Protein AF-A0A522ESS4-F1 (afdb_monomer_lite)

Secondary structure (DSSP, 8-state):
----------------------SS-TTSGGGSHHHHHHHHHHHHHHHHHHHHHHHHHHHHHHHHHHHHHHHHHHHHHHHHHHHHHHHHHHHHHHHHHHHHHHHHHHHHHHHHHHHHHHHHHHHHHHHHHHHHHHHHHHHHHHHHHHHHHHHHHHHHHHHHHHHHHHHHHHHHHHHHHHHHHHHHHHHHHHHHHHHHHHHHHHHHHHHHHHHHHHHHHHHHHHHHHHHHHHHHHHHHHHHHHHHHHHHHHHHHHHHHHHHHHHHHHHHHHHHHHHHHHHHHHHHHHHHHHHHHHHHHHHHHHHHHHHHHHHHHHHHHHHHHHHHHHHHHHHHHHHHHHHHHHHHHHHHHHHTTSGGG-S---------S---------S-----------------------------STTHHHHHHHHHHHHHHHHHHHHHHHHHHHHHHHHHHHHHHHHHHHHHHHHHHHHHHHHHHHHHHHHHHHHHHHHHHHHHHHHHHHHHHHHHHHHHHHHHHHHHHHHHHHHHHHHHHHHHHHHHHHHHHHHHHHHHHHHHHHHHHHHHHHHHHHHHHHHHHHHHHHHHHHHHHHHHHHHHHHHHHHHHHHHHHHHHHHHHHHHHT----HHHHHHHHHHHHHHHHHHHHHHHHHHHHHHHHHHHHHHHHHHHHHHHHHHHHHHHHHHHHHHHHHHHHHHHHHHHHHHHHHHHHHHHHHHHHHHHHHHHHHHHHHHHHHHHHHHHHTTT---TTTHHHHHHHHHHHHHHHHHHHHHHHHHHHHHHHHHHHHHHHHHHHHHHHHHHHHHHHHHHHHHHHHHHHHTTT-HHHHHHHHHHHHHHGGGS-HHHHHHHHHHHHHHHHHHHHT--

Sequence (855 aa):
MPFKIVVKKSNAGHVTPAEQPHEVHRRLIEKNLALTELNKKNDVLSAAFGALEQELRQKQRLLEEKNKLIKQLQAELDGKEAEVESRRLYLEDQEASSKKKKQEVETLLQELEAHEKKIKSRAENLRRAEALVDQKAGSIKHKENELKNLESLGLRTGTLLKAAEKKLAAINTEIKNKETLISEHNNSLDTIEKNLALKRKALSGVKNKLHEEEKMLHAKIHKEKAYLKEMENSIELISTRRQKAESELHRVAREKEHYLQHEGNLKKLEQGLKEKARDTEQLETKLLLEKQHVERLKESIKISEADLKEKHISLAKRESQLISQEHDYQLKATKIAEHEKKLKDHLINAESRVKRIENYEKGLKETTAHLENRKNLLEKHVLHTQKKLAEQENKLKENERMTVLRDRSLLELKERVQSREKELDKRESVIDGRRNDLLVEHKKLESAIALTKAELSAIEKKKDEHIKISRQWEKEVATIKSALDKTREEYQRRSISIEASQGIVKAIEKDIAARKKELSVIEGQVKEKNADFLTVLKRLNETKEQLREYEDSLRKEKSEVITQKAAVGSAASTLGRTLKEHLHDTAEIKRRLEEREAAVRAEEKRIEALKTGKGDNSKLESYLKEKQRQLDDAEEKIKVIRETYHKQLALLEKRDREIELKDRHLEEKLKDMRDYAKRIKSLEQDQTKELGGLSNQVNTLREEEERLRVKVSERNHEIERLEGLVKSHEEGLKQENSTAVTADANAEITQLRRELAKRSDELKEKEDALQELRKHLEQTSRQEAHRKQESKSSSISIFKKIREIEELIDKKDYKEIQKTYEHIRKLYSELPQGDKEKVYQKVMDLKEIIEKTSD

Structure (mmCIF, N/CA/C/O backbone):
data_AF-A0A522ESS4-F1
#
_entry.id   AF-A0A522ESS4-F1
#
loop_
_atom_site.group_PDB
_atom_site.id
_atom_site.type_symbol
_atom_site.label_atom_id
_atom_site.label_alt_id
_atom_site.label_comp_id
_atom_site.label_asym_id
_atom_site.label_entity_id
_atom_site.label_seq_id
_atom_site.pdbx_PDB_ins_code
_atom_site.Cartn_x
_atom_site.Cartn_y
_atom_site.Cartn_z
_atom_site.occupancy
_atom_site.B_iso_or_equiv
_atom_site.auth_seq_id
_atom_site.auth_comp_id
_atom_site.auth_asym_id
_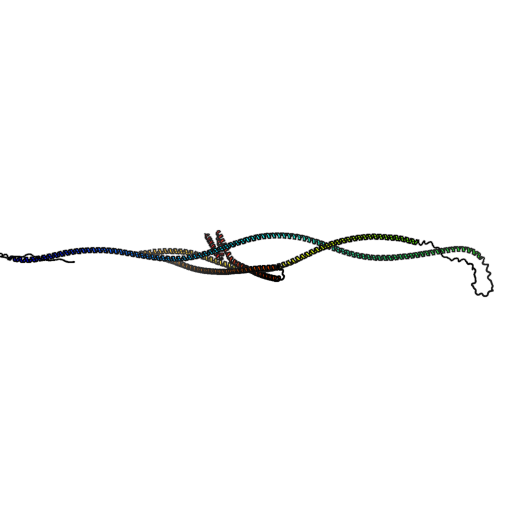atom_site.auth_atom_id
_atom_site.pdbx_PDB_model_num
ATOM 1 N N . MET A 1 1 ? -65.542 -65.350 152.332 1.00 31.36 1 MET A N 1
ATOM 2 C CA . MET A 1 1 ? -64.771 -66.481 152.906 1.00 31.36 1 MET A CA 1
ATOM 3 C C . MET A 1 1 ? -65.111 -66.617 154.396 1.00 31.36 1 MET A C 1
ATOM 5 O O . MET A 1 1 ? -65.648 -65.651 154.927 1.00 31.36 1 MET A O 1
ATOM 9 N N . PRO A 1 2 ? -64.987 -67.811 155.013 1.00 49.00 2 PRO A N 1
ATOM 10 C CA . PRO A 1 2 ? -66.041 -68.312 155.917 1.00 49.00 2 PRO A CA 1
ATOM 11 C C . PRO A 1 2 ? -65.697 -68.378 157.424 1.00 49.00 2 PRO A C 1
ATOM 13 O O . PRO A 1 2 ? -64.536 -68.256 157.779 1.00 49.00 2 PRO A O 1
ATOM 16 N N . PHE A 1 3 ? -66.740 -68.635 158.245 1.00 31.16 3 PHE A N 1
ATOM 17 C CA . PHE A 1 3 ? -66.838 -69.380 159.535 1.00 31.16 3 PHE A CA 1
ATOM 18 C C . PHE A 1 3 ? -65.586 -69.506 160.463 1.00 31.16 3 PHE A C 1
ATOM 20 O O . PHE A 1 3 ? -64.500 -69.821 160.003 1.00 31.16 3 PHE A O 1
ATOM 27 N N . LYS A 1 4 ? -65.676 -69.495 161.812 1.00 34.66 4 LYS A N 1
ATOM 28 C CA . LYS A 1 4 ? -66.568 -70.325 162.668 1.00 34.66 4 LYS A CA 1
ATOM 29 C C . LYS A 1 4 ? -66.381 -70.036 164.196 1.00 34.66 4 LYS A C 1
ATOM 31 O O . LYS A 1 4 ? -65.320 -69.565 164.576 1.00 34.66 4 LYS A O 1
ATOM 36 N N . ILE A 1 5 ? -67.341 -70.514 165.020 1.00 35.66 5 ILE A N 1
ATOM 37 C CA . ILE A 1 5 ? -67.326 -70.896 166.479 1.00 35.66 5 ILE A CA 1
ATOM 38 C C . ILE A 1 5 ? -67.876 -69.838 167.489 1.00 35.66 5 ILE A C 1
ATOM 40 O O . ILE A 1 5 ? -67.436 -68.704 167.415 1.00 35.66 5 ILE A O 1
ATOM 44 N N . VAL A 1 6 ? -68.844 -70.013 168.433 1.00 36.56 6 VAL A N 1
ATOM 45 C CA . VAL A 1 6 ? -69.572 -71.113 169.173 1.00 36.56 6 VAL A CA 1
ATOM 46 C C . VAL A 1 6 ? -69.193 -71.177 170.685 1.00 36.56 6 VAL A C 1
ATOM 48 O O . VAL A 1 6 ? -68.015 -71.324 170.965 1.00 36.56 6 VAL A O 1
ATOM 51 N N . VAL A 1 7 ? -70.086 -71.158 171.711 1.00 32.41 7 VAL A N 1
ATOM 52 C CA . VAL A 1 7 ? -71.556 -70.882 171.809 1.00 32.41 7 VAL A CA 1
ATOM 53 C C . VAL A 1 7 ? -72.075 -70.795 173.297 1.00 32.41 7 VAL A C 1
ATOM 55 O O . VAL A 1 7 ? -71.560 -71.542 174.119 1.00 32.41 7 VAL A O 1
ATOM 58 N N . LYS A 1 8 ? -73.176 -70.047 173.607 1.00 32.84 8 LYS A N 1
ATOM 59 C CA . LYS A 1 8 ? -74.105 -70.153 174.812 1.00 32.84 8 LYS A CA 1
ATOM 60 C C . LYS A 1 8 ? -73.563 -69.746 176.234 1.00 32.84 8 LYS A C 1
ATOM 62 O O . LYS A 1 8 ? -72.358 -69.722 176.401 1.00 32.84 8 LYS A O 1
ATOM 67 N N . LYS A 1 9 ? -74.335 -69.442 177.320 1.00 29.92 9 LYS A N 1
ATOM 68 C CA . LYS A 1 9 ? -75.789 -69.173 177.615 1.00 29.92 9 LYS A CA 1
ATOM 69 C C . LYS A 1 9 ? -76.031 -68.558 179.045 1.00 29.92 9 LYS A C 1
ATOM 71 O O . LYS A 1 9 ? -75.295 -68.880 179.962 1.00 29.92 9 LYS A O 1
ATOM 76 N N . SER A 1 10 ? -77.152 -67.824 179.211 1.00 29.05 10 SER A N 1
ATOM 77 C CA . SER A 1 10 ? -78.129 -67.745 180.354 1.00 29.05 10 SER A CA 1
ATOM 78 C C . SER A 1 10 ? -77.796 -67.365 181.832 1.00 29.05 10 SER A C 1
ATOM 80 O O . SER A 1 10 ? -77.308 -68.193 182.588 1.00 29.05 10 SER A O 1
ATOM 82 N N . ASN A 1 11 ? -78.340 -66.202 182.249 1.00 29.58 11 ASN A N 1
ATOM 83 C CA . ASN A 1 11 ? -79.321 -65.909 183.338 1.00 29.58 11 ASN A CA 1
ATOM 84 C C . ASN A 1 11 ? -79.155 -66.230 184.860 1.00 29.58 11 ASN A C 1
ATOM 86 O O . ASN A 1 11 ? -79.177 -67.384 185.267 1.00 29.58 11 ASN A O 1
ATOM 90 N N . ALA A 1 12 ? -79.368 -65.148 185.645 1.00 30.31 12 ALA A N 1
ATOM 91 C CA . ALA A 1 12 ? -80.347 -64.947 186.752 1.00 30.31 12 ALA A CA 1
ATOM 92 C C . ALA A 1 12 ? -80.041 -65.259 188.245 1.00 30.31 12 ALA A C 1
ATOM 94 O O . ALA A 1 12 ? -79.841 -66.403 188.629 1.00 30.31 12 ALA A O 1
ATOM 95 N N . GLY A 1 13 ? -80.296 -64.246 189.102 1.00 32.03 13 GLY A N 1
ATOM 96 C CA . GLY A 1 13 ? -81.363 -64.338 190.129 1.00 32.03 13 GLY A CA 1
ATOM 97 C C . GLY A 1 13 ? -80.992 -64.191 191.623 1.00 32.03 13 GLY A C 1
ATOM 98 O O . GLY A 1 13 ? -80.156 -64.926 192.129 1.00 32.03 13 GLY A O 1
ATOM 99 N N . HIS A 1 14 ? -81.692 -63.307 192.354 1.00 44.78 14 HIS A N 1
ATOM 100 C CA . HIS A 1 14 ? -81.650 -63.151 193.828 1.00 44.78 14 HIS A CA 1
ATOM 101 C C . HIS A 1 14 ? -82.912 -63.741 194.524 1.00 44.78 14 HIS A C 1
ATOM 103 O O . HIS A 1 14 ? -84.005 -63.575 193.999 1.00 44.78 14 HIS A O 1
ATOM 109 N N . VAL A 1 15 ? -82.725 -64.312 195.734 1.00 56.41 15 VAL A N 1
ATOM 110 C CA . VAL A 1 15 ? -83.513 -64.202 197.011 1.00 56.41 15 VAL A CA 1
ATOM 111 C C . VAL A 1 15 ? -85.047 -64.445 197.060 1.00 56.41 15 VAL A C 1
ATOM 113 O O . VAL A 1 15 ? -85.784 -63.881 196.263 1.00 56.41 15 VAL A O 1
ATOM 116 N N . THR A 1 16 ? -85.530 -65.180 198.097 1.00 34.16 16 THR A N 1
ATOM 117 C CA . THR A 1 16 ? -86.761 -64.988 198.959 1.00 34.16 16 THR A CA 1
ATOM 118 C C . THR A 1 16 ? -86.907 -66.180 199.999 1.00 34.16 16 THR A C 1
ATOM 120 O O . THR A 1 16 ? -85.880 -66.834 200.183 1.00 34.16 16 THR A O 1
ATOM 123 N N . PRO A 1 17 ? -87.993 -66.433 200.804 1.00 58.00 17 PRO A N 1
ATOM 124 C CA . PRO A 1 17 ? -88.125 -65.936 202.205 1.00 58.00 17 PRO A CA 1
ATOM 125 C C . PRO A 1 17 ? -88.787 -66.867 203.307 1.00 58.00 17 PRO A C 1
ATOM 127 O O . PRO A 1 17 ? -89.215 -67.975 203.021 1.00 58.00 17 PRO A O 1
ATOM 130 N N . ALA A 1 18 ? -88.868 -66.352 204.559 1.00 42.44 18 ALA A N 1
ATOM 131 C CA . ALA A 1 18 ? -89.827 -66.483 205.716 1.00 42.44 18 ALA A CA 1
ATOM 132 C C . ALA A 1 18 ? -90.795 -67.689 206.012 1.00 42.44 18 ALA A C 1
ATOM 134 O O . ALA A 1 18 ? -91.432 -68.189 205.096 1.00 42.44 18 ALA A O 1
ATOM 135 N N . GLU A 1 19 ? -91.047 -68.017 207.318 1.00 42.03 19 GLU A N 1
ATOM 136 C CA . GLU A 1 19 ? -92.324 -67.767 208.097 1.00 42.03 19 GLU A CA 1
ATOM 137 C C . GLU A 1 19 ? -92.585 -68.564 209.454 1.00 42.03 19 GLU A C 1
ATOM 139 O O . GLU A 1 19 ? -92.093 -69.673 209.630 1.00 42.03 19 GLU A O 1
ATOM 144 N N . GLN A 1 20 ? -93.460 -68.004 210.343 1.00 38.66 20 GLN A N 1
ATOM 145 C CA . GLN A 1 20 ? -94.316 -68.566 211.469 1.00 38.66 20 GLN A CA 1
ATOM 146 C C . GLN A 1 20 ? -93.752 -68.850 212.928 1.00 38.66 20 GLN A C 1
ATOM 148 O O . GLN A 1 20 ? -92.545 -68.737 213.120 1.00 38.66 20 GLN A O 1
ATOM 153 N N . PRO A 1 21 ? -94.574 -69.114 214.007 1.00 60.72 21 PRO A N 1
ATOM 154 C CA . PRO A 1 21 ? -95.334 -68.102 214.813 1.00 60.72 21 PRO A CA 1
ATOM 155 C C . PRO A 1 21 ? -95.471 -68.319 216.375 1.00 60.72 21 PRO A C 1
ATOM 157 O O . PRO A 1 21 ? -95.332 -69.443 216.846 1.00 60.72 21 PRO A O 1
ATOM 160 N N . HIS A 1 22 ? -95.870 -67.290 217.172 1.00 42.72 22 HIS A N 1
ATOM 161 C CA . HIS A 1 22 ? -96.994 -67.314 218.177 1.00 42.72 22 HIS A CA 1
ATOM 162 C C . HIS A 1 22 ? -97.196 -66.017 219.030 1.00 42.72 22 HIS A C 1
ATOM 164 O O . HIS A 1 22 ? -96.249 -65.289 219.299 1.00 42.72 22 HIS A O 1
ATOM 170 N N . GLU A 1 23 ? -98.459 -65.789 219.442 1.00 49.84 23 GLU A N 1
ATOM 171 C CA . GLU A 1 23 ? -99.088 -64.956 220.508 1.00 49.84 23 GLU A CA 1
ATOM 172 C C . GLU A 1 23 ? -98.562 -63.575 221.015 1.00 49.84 23 GLU A C 1
ATOM 174 O O . GLU A 1 23 ? -97.380 -63.292 221.142 1.00 49.84 23 GLU A O 1
ATOM 179 N N . VAL A 1 24 ? -99.530 -62.733 221.439 1.00 46.50 24 VAL A N 1
ATOM 180 C CA . VAL A 1 24 ? -99.456 -61.405 222.124 1.00 46.50 24 VAL A CA 1
ATOM 181 C C . VAL A 1 24 ? -99.416 -60.133 221.243 1.00 46.50 24 VAL A C 1
ATOM 183 O O . VAL A 1 24 ? -100.027 -59.129 221.612 1.00 46.50 24 VAL A O 1
ATOM 186 N N . HIS A 1 25 ? -98.822 -60.121 220.046 1.00 54.69 25 HIS A N 1
ATOM 187 C CA . HIS A 1 25 ? -98.507 -58.862 219.320 1.00 54.69 25 HIS A CA 1
ATOM 188 C C . HIS A 1 25 ? -99.646 -58.195 218.484 1.00 54.69 25 HIS A C 1
ATOM 190 O O . HIS A 1 25 ? -99.402 -57.534 217.473 1.00 54.69 25 HIS A O 1
ATOM 196 N N . ARG A 1 26 ? -100.924 -58.359 218.861 1.00 46.78 26 ARG A N 1
ATOM 197 C CA . ARG A 1 26 ? -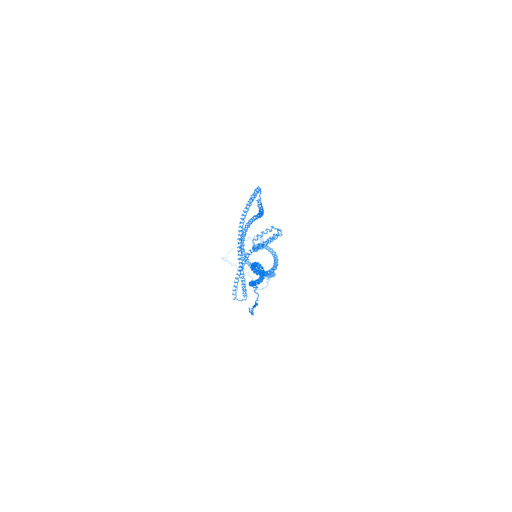102.081 -58.218 217.936 1.00 46.78 26 ARG A CA 1
ATOM 198 C C . ARG A 1 26 ? -102.684 -56.811 217.714 1.00 46.78 26 ARG A C 1
ATOM 200 O O . ARG A 1 26 ? -103.748 -56.725 217.112 1.00 46.78 26 ARG A O 1
ATOM 207 N N . ARG A 1 27 ? -102.059 -55.712 218.168 1.00 51.09 27 ARG A N 1
ATOM 208 C CA . ARG A 1 27 ? -102.602 -54.327 218.032 1.00 51.09 27 ARG A CA 1
ATOM 209 C C . ARG A 1 27 ? -101.848 -53.393 217.065 1.00 51.09 27 ARG A C 1
ATOM 211 O O . ARG A 1 27 ? -102.189 -52.220 216.984 1.00 51.09 27 ARG A O 1
ATOM 218 N N . LEU A 1 28 ? -100.858 -53.888 216.313 1.00 54.50 28 LEU A N 1
ATOM 219 C CA . LEU A 1 28 ? -100.059 -53.068 215.376 1.00 54.50 28 LEU A CA 1
ATOM 220 C C . LEU A 1 28 ? -100.440 -53.211 213.885 1.00 54.50 28 LEU A C 1
ATOM 222 O O . LEU A 1 28 ? -99.885 -52.510 213.042 1.00 54.50 28 LEU A O 1
ATOM 226 N N . ILE A 1 29 ? -101.349 -54.127 213.538 1.00 52.03 29 ILE A N 1
ATOM 227 C CA . ILE A 1 29 ? -101.461 -54.662 212.167 1.00 52.03 29 ILE A CA 1
ATOM 228 C C . ILE A 1 29 ? -102.252 -53.763 211.198 1.00 52.03 29 ILE A C 1
ATOM 230 O O . ILE A 1 29 ? -101.925 -53.725 210.012 1.00 52.03 29 ILE A O 1
ATOM 234 N N . GLU A 1 30 ? -103.216 -52.968 211.667 1.00 52.50 30 GLU A N 1
ATOM 235 C CA . GLU A 1 30 ? -104.077 -52.160 210.779 1.00 52.50 30 GLU A CA 1
ATOM 236 C C . GLU A 1 30 ? -103.347 -51.002 210.069 1.00 52.50 30 GLU A C 1
ATOM 238 O O . GLU A 1 30 ? -103.836 -50.497 209.062 1.00 52.50 30 GLU A O 1
ATOM 243 N N . LYS A 1 31 ? -102.135 -50.619 210.507 1.00 55.41 31 LYS A N 1
ATOM 244 C CA . LYS A 1 31 ? -101.307 -49.625 209.793 1.00 55.41 31 LYS A CA 1
ATOM 245 C C . LYS A 1 31 ? -100.514 -50.184 208.605 1.00 55.41 31 LYS A C 1
ATOM 247 O O . LYS A 1 31 ? -100.079 -49.395 207.769 1.00 55.41 31 LYS A O 1
ATOM 252 N N . ASN A 1 32 ? -100.321 -51.501 208.497 1.00 53.94 32 ASN A N 1
ATOM 253 C CA . ASN A 1 32 ? -99.398 -52.071 207.505 1.00 53.94 32 ASN A CA 1
ATOM 254 C C . ASN A 1 32 ? -100.024 -52.379 206.133 1.00 53.94 32 ASN A C 1
ATOM 256 O O . ASN A 1 32 ? -99.275 -52.528 205.171 1.00 53.94 32 ASN A O 1
ATOM 260 N N . LEU A 1 33 ? -101.358 -52.409 205.990 1.00 54.31 33 LEU A N 1
ATOM 261 C CA . LEU A 1 33 ? -101.989 -52.646 204.678 1.00 54.31 33 LEU A CA 1
ATOM 262 C C . LEU A 1 33 ? -101.759 -51.506 203.665 1.00 54.31 33 LEU A C 1
ATOM 264 O O . LEU A 1 33 ? -101.751 -51.758 202.464 1.00 54.31 33 LEU A O 1
ATOM 268 N N . ALA A 1 34 ? -101.535 -50.270 204.121 1.00 55.88 34 ALA A N 1
ATOM 269 C CA . ALA A 1 34 ? -101.339 -49.118 203.233 1.00 55.88 34 ALA A CA 1
ATOM 270 C C . ALA A 1 34 ? -99.952 -49.074 202.553 1.00 55.88 34 ALA A C 1
ATOM 272 O O . ALA A 1 34 ? -99.774 -48.379 201.555 1.00 55.88 34 ALA A O 1
ATOM 273 N N . LEU A 1 35 ? -98.958 -49.802 203.079 1.00 57.00 35 LEU A N 1
ATOM 274 C CA . LEU A 1 35 ? -97.574 -49.773 202.581 1.00 57.00 35 LEU A CA 1
ATOM 275 C C . LEU A 1 35 ? -97.311 -50.781 201.450 1.00 57.00 35 LEU A C 1
ATOM 277 O O . LEU A 1 35 ? -96.444 -50.550 200.606 1.00 57.00 35 LEU A O 1
ATOM 281 N N . THR A 1 36 ? -98.068 -51.877 201.382 1.00 57.50 36 THR A N 1
ATOM 282 C CA . THR A 1 36 ? -97.851 -52.953 200.400 1.00 57.50 36 THR A CA 1
ATOM 283 C C . THR A 1 36 ? -98.323 -52.605 198.986 1.00 57.50 36 THR A C 1
ATOM 285 O O . THR A 1 36 ? -97.750 -53.107 198.018 1.00 57.50 36 THR A O 1
ATOM 288 N N . GLU A 1 37 ? -99.318 -51.725 198.831 1.00 56.16 37 GLU A N 1
ATOM 289 C CA . GLU A 1 37 ? -99.756 -51.255 197.505 1.00 56.16 37 GLU A CA 1
ATOM 290 C C . GLU A 1 37 ? -98.806 -50.221 196.883 1.00 56.16 37 GLU A C 1
ATOM 292 O O . GLU A 1 37 ? -98.735 -50.114 195.655 1.00 56.16 37 GLU A O 1
ATOM 297 N N . LEU A 1 38 ? -98.040 -49.487 197.700 1.00 58.28 38 LEU A N 1
ATOM 298 C CA . LEU A 1 38 ? -97.097 -48.483 197.202 1.00 58.28 38 LEU A CA 1
ATOM 299 C C . LEU A 1 38 ? -95.894 -49.137 196.500 1.00 58.28 38 LEU A C 1
ATOM 301 O O . LEU A 1 38 ? -95.499 -48.702 195.418 1.00 58.28 38 LEU A O 1
ATOM 305 N N . ASN A 1 39 ? -95.358 -50.223 197.070 1.00 57.78 39 ASN A N 1
ATOM 306 C CA . ASN A 1 39 ? -94.169 -50.895 196.533 1.00 57.78 39 ASN A CA 1
ATOM 307 C C . ASN A 1 39 ? -94.396 -51.475 195.127 1.00 57.78 39 ASN A C 1
ATOM 309 O O . ASN A 1 39 ? -93.552 -51.283 194.255 1.00 57.78 39 ASN A O 1
ATOM 313 N N . LYS A 1 40 ? -95.568 -52.067 194.845 1.00 59.06 40 LYS A N 1
ATOM 314 C CA . LYS A 1 40 ? -95.882 -52.605 193.504 1.00 59.06 40 LYS A CA 1
ATOM 315 C C . LYS A 1 40 ? -95.911 -51.544 192.394 1.00 59.06 40 LYS A C 1
ATOM 317 O O . LYS A 1 40 ? -95.727 -51.889 191.230 1.00 59.06 40 LYS A O 1
ATOM 322 N N . LYS A 1 41 ? -96.140 -50.265 192.721 1.00 59.53 41 LYS A N 1
ATOM 323 C CA . LYS A 1 41 ? -96.084 -49.163 191.740 1.00 59.53 41 LYS A CA 1
ATOM 324 C C . LYS A 1 41 ? -94.654 -48.687 191.463 1.00 59.53 41 LYS A C 1
ATOM 326 O O . LYS A 1 41 ? -94.405 -48.139 190.392 1.00 59.53 41 LYS A O 1
ATOM 331 N N . ASN A 1 42 ? -93.722 -48.914 192.389 1.00 59.38 42 ASN A N 1
ATOM 332 C CA . ASN A 1 42 ? -92.338 -48.459 192.267 1.00 59.38 42 ASN A CA 1
ATOM 333 C C . ASN A 1 42 ? -91.538 -49.318 191.265 1.00 59.38 42 ASN A C 1
ATOM 335 O O . ASN A 1 42 ? -90.812 -48.787 190.424 1.00 59.38 42 ASN A O 1
ATOM 339 N N . ASP A 1 43 ? -91.751 -50.638 191.281 1.00 62.75 43 ASP A N 1
ATOM 340 C CA . ASP A 1 43 ? -91.053 -51.583 190.394 1.00 62.75 43 ASP A CA 1
ATOM 341 C C . ASP A 1 43 ? -91.362 -51.340 188.901 1.00 62.75 43 ASP A C 1
ATOM 343 O O . ASP A 1 43 ? -90.475 -51.427 188.048 1.00 62.75 43 ASP A O 1
ATOM 347 N N . VAL A 1 44 ? -92.607 -50.963 188.579 1.00 65.38 44 VAL A N 1
ATOM 348 C CA . VAL A 1 44 ? -93.048 -50.671 187.201 1.00 65.38 44 VAL A CA 1
ATOM 349 C C . VAL A 1 44 ? -92.378 -49.410 186.643 1.00 65.38 44 VAL A C 1
ATOM 351 O O . VAL A 1 44 ? -91.970 -49.391 185.481 1.00 65.38 44 VAL A O 1
ATOM 354 N N . LEU A 1 45 ? -92.219 -48.366 187.465 1.00 65.44 45 LEU A N 1
ATOM 355 C CA . LEU A 1 45 ? -91.530 -47.136 187.062 1.00 65.44 45 LEU A CA 1
ATOM 356 C C . LEU A 1 45 ? -90.040 -47.386 186.803 1.00 65.44 45 LEU A C 1
ATOM 358 O O . LEU A 1 45 ? -89.506 -46.904 185.805 1.00 65.44 45 LEU A O 1
ATOM 362 N N . SER A 1 46 ? -89.387 -48.186 187.649 1.00 66.88 46 SER A N 1
ATOM 363 C CA . SER A 1 46 ? -87.969 -48.532 187.492 1.00 66.88 46 SER A CA 1
ATOM 364 C C . SER A 1 46 ? -87.696 -49.261 186.164 1.00 66.88 46 SER A C 1
ATOM 366 O O . SER A 1 46 ? -86.763 -48.917 185.435 1.00 66.88 46 SER A O 1
ATOM 368 N N . ALA A 1 47 ? -88.575 -50.195 185.776 1.00 68.00 47 ALA A N 1
ATOM 369 C CA . ALA A 1 47 ? -88.499 -50.875 184.480 1.00 68.00 47 ALA A CA 1
ATOM 370 C C . ALA A 1 47 ? -88.699 -49.920 183.282 1.00 68.00 47 ALA A C 1
ATOM 372 O O . ALA A 1 47 ? -87.988 -50.030 182.280 1.00 68.00 47 ALA A O 1
ATOM 373 N N . ALA A 1 48 ? -89.626 -48.960 183.386 1.00 68.38 48 ALA A N 1
ATOM 374 C CA . ALA A 1 48 ? -89.878 -47.972 182.335 1.00 68.38 48 ALA A CA 1
ATOM 375 C C . ALA A 1 48 ? -88.695 -47.004 182.134 1.00 68.38 48 ALA A C 1
ATOM 377 O O . ALA A 1 48 ? -88.313 -46.728 180.994 1.00 68.38 48 ALA A O 1
ATOM 378 N N . PHE A 1 49 ? -88.068 -46.537 183.221 1.00 73.62 49 PHE A N 1
ATOM 379 C CA . PHE A 1 49 ? -86.855 -45.717 183.140 1.00 73.62 49 PHE A CA 1
ATOM 380 C C . PHE A 1 49 ? -85.678 -46.484 182.525 1.00 73.62 49 PHE A C 1
ATOM 382 O O . PHE A 1 49 ? -84.998 -45.943 181.654 1.00 73.62 49 PHE A O 1
ATOM 389 N N . GLY A 1 50 ? -85.483 -47.756 182.895 1.00 73.38 50 GLY A N 1
ATOM 390 C CA . GLY A 1 50 ? -84.440 -48.601 182.303 1.00 73.38 50 GLY A CA 1
ATOM 391 C C . GLY A 1 50 ? -84.585 -48.775 180.785 1.00 73.38 50 GLY A C 1
ATOM 392 O O . GLY A 1 50 ? -83.588 -48.719 180.064 1.00 73.38 50 GLY A O 1
ATOM 393 N N . ALA A 1 51 ? -85.817 -48.918 180.282 1.00 74.25 51 ALA A N 1
ATOM 394 C CA . ALA A 1 51 ? -86.090 -49.003 178.845 1.00 74.25 51 ALA A CA 1
ATOM 395 C C . ALA A 1 51 ? -85.789 -47.682 178.106 1.00 74.25 51 ALA A C 1
ATOM 397 O O . ALA A 1 51 ? -85.112 -47.694 177.075 1.00 74.25 51 ALA A O 1
ATOM 398 N N . LEU A 1 52 ? -86.223 -46.542 178.659 1.00 77.31 52 LEU A N 1
ATOM 399 C CA . LEU A 1 52 ? -85.944 -45.209 178.103 1.00 77.31 52 LEU A CA 1
ATOM 400 C C . LEU A 1 52 ? -84.444 -44.890 178.065 1.00 77.31 52 LEU A C 1
ATOM 402 O O . LEU A 1 52 ? -83.954 -44.333 177.082 1.00 77.31 52 LEU A O 1
ATOM 406 N N . GLU A 1 53 ? -83.693 -45.268 179.100 1.00 77.25 53 GLU A N 1
ATOM 407 C CA . GLU A 1 53 ? -82.242 -45.067 179.128 1.00 77.25 53 GLU A CA 1
ATOM 408 C C . GLU A 1 53 ? -81.528 -45.928 178.068 1.00 77.25 53 GLU A C 1
ATOM 410 O O . GLU A 1 53 ? -80.565 -45.488 177.432 1.00 77.25 53 GLU A O 1
ATOM 415 N N . GLN A 1 54 ? -82.032 -47.141 177.811 1.00 78.50 54 GLN A N 1
ATOM 416 C CA . GLN A 1 54 ? -81.541 -48.008 176.739 1.00 78.50 54 GLN A CA 1
ATOM 417 C C . GLN A 1 54 ? -81.803 -47.407 175.347 1.00 78.50 54 GLN A C 1
ATOM 419 O O . GLN A 1 54 ? -80.907 -47.408 174.496 1.00 78.50 54 GLN A O 1
ATOM 424 N N . GLU A 1 55 ? -82.995 -46.844 175.130 1.00 80.31 55 GLU A N 1
ATOM 425 C CA . GLU A 1 55 ? -83.374 -46.176 173.881 1.00 80.31 55 GLU A CA 1
ATOM 426 C C . GLU A 1 55 ? -82.547 -44.899 173.642 1.00 80.31 55 GLU A C 1
ATOM 428 O O . GLU A 1 55 ? -82.078 -44.652 172.526 1.00 80.31 55 GLU A O 1
ATOM 433 N N . LEU A 1 56 ? -82.284 -44.116 174.697 1.00 80.62 56 LEU A N 1
ATOM 434 C CA . LEU A 1 56 ? -81.418 -42.936 174.639 1.00 80.62 56 LEU A CA 1
ATOM 435 C C . LEU A 1 56 ? -79.989 -43.312 174.220 1.00 80.62 56 LEU A C 1
ATOM 437 O O . LEU A 1 56 ? -79.431 -42.696 173.310 1.00 80.62 56 LEU A O 1
ATOM 441 N N . ARG A 1 57 ? -79.418 -44.367 174.819 1.00 80.00 57 ARG A N 1
ATOM 442 C CA . ARG A 1 57 ? -78.082 -44.879 174.462 1.00 80.00 57 ARG A CA 1
ATOM 443 C C . ARG A 1 57 ? -78.032 -45.421 173.025 1.00 80.00 57 ARG A C 1
ATOM 445 O O . ARG A 1 57 ? -77.018 -45.241 172.351 1.00 80.00 57 ARG A O 1
ATOM 452 N N . GLN A 1 58 ? -79.104 -46.042 172.520 1.00 82.06 58 GLN A N 1
ATOM 453 C CA . GLN A 1 58 ? -79.201 -46.420 171.099 1.00 82.06 58 GLN A CA 1
ATOM 454 C C . GLN A 1 58 ? -79.221 -45.192 170.178 1.00 82.06 58 GLN A C 1
ATOM 456 O O . GLN A 1 58 ? -78.469 -45.150 169.203 1.00 82.06 58 GLN A O 1
ATOM 461 N N . LYS A 1 59 ? -80.028 -44.172 170.498 1.00 81.50 59 LYS A N 1
ATOM 462 C CA . LYS A 1 59 ? -80.107 -42.924 169.719 1.00 81.50 59 LYS A CA 1
ATOM 463 C C . LYS A 1 59 ? -78.783 -42.152 169.716 1.00 81.50 59 LYS A C 1
ATOM 465 O O . LYS A 1 59 ? -78.398 -41.641 168.668 1.00 81.50 59 LYS A O 1
ATOM 470 N N . GLN A 1 60 ? -78.055 -42.124 170.835 1.00 81.69 60 GLN A N 1
ATOM 471 C CA . GLN A 1 60 ? -76.713 -41.531 170.913 1.00 81.69 60 GLN A CA 1
ATOM 472 C C . GLN A 1 60 ? -75.701 -42.257 170.014 1.00 81.69 60 GLN A C 1
ATOM 474 O O . GLN A 1 60 ? -75.022 -41.599 169.230 1.00 81.69 60 GLN A O 1
ATOM 479 N N . ARG A 1 61 ? -75.652 -43.598 170.037 1.00 81.06 61 ARG A N 1
ATOM 480 C CA . ARG A 1 61 ? -74.778 -44.375 169.132 1.00 81.06 61 ARG A CA 1
ATOM 481 C C . ARG A 1 61 ? -75.098 -44.122 167.658 1.00 81.06 61 ARG A C 1
ATOM 483 O O . ARG A 1 61 ? -74.191 -43.853 166.880 1.00 81.06 61 ARG A O 1
ATOM 490 N N . LEU A 1 62 ? -76.382 -44.120 167.293 1.00 84.81 62 LEU A N 1
ATOM 491 C CA . LEU A 1 62 ? -76.829 -43.786 165.935 1.00 84.81 62 LEU A CA 1
ATOM 492 C C . LEU A 1 62 ? -76.439 -42.360 165.514 1.00 84.81 62 LEU A C 1
ATOM 494 O O . LEU A 1 62 ? -76.151 -42.127 164.341 1.00 84.81 62 LEU A O 1
ATOM 498 N N . LEU A 1 63 ? -76.426 -41.403 166.446 1.00 84.31 63 LEU A N 1
ATOM 499 C CA . LEU A 1 63 ? -75.978 -40.036 166.181 1.00 84.31 63 LEU A CA 1
ATOM 500 C C . LEU A 1 63 ? -74.458 -39.976 165.959 1.00 84.31 63 LEU A C 1
ATOM 502 O O . LEU A 1 63 ? -74.006 -39.319 165.025 1.00 84.31 63 LEU A O 1
ATOM 506 N N . GLU A 1 64 ? -73.667 -40.690 166.763 1.00 82.75 64 GLU A N 1
ATOM 507 C CA . GLU A 1 64 ? -72.213 -40.803 166.582 1.00 82.75 64 GLU A CA 1
ATOM 508 C C . GLU A 1 64 ? -71.838 -41.497 165.265 1.00 82.75 64 GLU A C 1
ATOM 510 O O . GLU A 1 64 ? -70.940 -41.034 164.561 1.00 82.75 64 GLU A O 1
ATOM 515 N N . GLU A 1 65 ? -72.540 -42.573 164.898 1.00 85.25 65 GLU A N 1
ATOM 516 C CA . GLU A 1 65 ? -72.367 -43.272 163.620 1.00 85.25 65 GLU A CA 1
ATOM 517 C C . GLU A 1 65 ? -72.722 -42.370 162.433 1.00 85.25 65 GLU A C 1
ATOM 519 O O . GLU A 1 65 ? -71.925 -42.245 161.502 1.00 85.25 65 GLU A O 1
ATOM 524 N N . LYS A 1 66 ? -73.856 -41.655 162.491 1.00 85.06 66 LYS A N 1
ATOM 525 C CA . LYS A 1 66 ? -74.222 -40.659 161.469 1.00 85.06 66 LYS A CA 1
ATOM 526 C C . LYS A 1 66 ? -73.197 -39.531 161.369 1.00 85.06 66 LYS A C 1
ATOM 528 O O . LYS A 1 66 ? -72.818 -39.167 160.262 1.00 85.06 66 LYS A O 1
ATOM 533 N N . ASN A 1 67 ? -72.697 -39.015 162.490 1.00 84.81 67 ASN A N 1
ATOM 534 C CA . ASN A 1 67 ? -71.679 -37.961 162.495 1.00 84.81 67 ASN A CA 1
ATOM 535 C C . ASN A 1 67 ? -70.328 -38.442 161.935 1.00 84.81 67 ASN A C 1
ATOM 537 O O . ASN A 1 67 ? -69.633 -37.666 161.279 1.00 84.81 67 ASN A O 1
ATOM 541 N N . LYS A 1 68 ? -69.954 -39.712 162.149 1.00 86.81 68 LYS A N 1
ATOM 542 C CA . LYS A 1 68 ? -68.791 -40.327 161.486 1.00 86.81 68 LYS A CA 1
ATOM 543 C C . LYS A 1 68 ? -69.008 -40.447 159.978 1.00 86.81 68 LYS A C 1
ATOM 545 O O . LYS A 1 68 ? -68.127 -40.043 159.225 1.00 86.81 68 LYS A O 1
ATOM 550 N N . LEU A 1 69 ? -70.177 -40.925 159.548 1.00 89.50 69 LEU A N 1
ATOM 551 C CA . LEU A 1 69 ? -70.511 -41.076 158.131 1.00 89.50 69 LEU A CA 1
ATOM 552 C C . LEU A 1 69 ? -70.549 -39.724 157.401 1.00 89.50 69 LEU A C 1
ATOM 554 O O . LEU A 1 69 ? -69.981 -39.605 156.323 1.00 89.50 69 LEU A O 1
ATOM 558 N N . ILE A 1 70 ? -71.139 -38.688 158.009 1.00 86.31 70 ILE A N 1
ATOM 559 C CA . ILE A 1 70 ? -71.145 -37.320 157.464 1.00 86.31 70 ILE A CA 1
ATOM 560 C C . ILE A 1 70 ? -69.711 -36.820 157.263 1.00 86.31 70 ILE A C 1
ATOM 562 O O . ILE A 1 70 ? -69.391 -36.332 156.187 1.00 86.31 70 ILE A O 1
ATOM 566 N N . LYS A 1 71 ? -68.815 -36.998 158.246 1.00 87.00 71 LYS A N 1
ATOM 567 C CA . LYS A 1 71 ? -67.401 -36.603 158.103 1.00 87.00 71 LYS A CA 1
ATOM 568 C C . LYS A 1 71 ? -66.661 -37.381 157.010 1.00 87.00 71 LYS A C 1
ATOM 570 O O . LYS A 1 71 ? -65.811 -36.801 156.345 1.00 87.00 71 LYS A O 1
ATOM 575 N N . GLN A 1 72 ? -66.970 -38.665 156.825 1.00 86.62 72 GLN A N 1
ATOM 576 C CA . GLN A 1 72 ? -66.396 -39.474 155.744 1.00 86.62 72 GLN A CA 1
ATOM 577 C C . GLN A 1 72 ? -66.878 -38.997 154.370 1.00 86.62 72 GLN A C 1
ATOM 579 O O . GLN A 1 72 ? -66.050 -38.768 153.494 1.00 86.62 72 GLN A O 1
ATOM 584 N N . LEU A 1 73 ? -68.185 -38.773 154.209 1.00 87.94 73 LEU A N 1
ATOM 585 C CA . LEU A 1 73 ? -68.771 -38.257 152.969 1.00 87.94 73 LEU A CA 1
ATOM 586 C C . LEU A 1 73 ? -68.292 -36.837 152.646 1.00 87.94 73 LEU A C 1
ATOM 588 O O . LEU A 1 73 ? -68.072 -36.536 151.480 1.00 87.94 73 LEU A O 1
ATOM 592 N N . GLN A 1 74 ? -68.085 -35.986 153.656 1.00 88.06 74 GLN A N 1
ATOM 593 C CA . GLN A 1 74 ? -67.516 -34.650 153.469 1.00 88.06 74 GLN A CA 1
ATOM 594 C C . GLN A 1 74 ? -66.086 -34.741 152.915 1.00 88.06 74 GLN A C 1
ATOM 596 O O . GLN A 1 74 ? -65.797 -34.151 151.886 1.00 88.06 74 GLN A O 1
ATOM 601 N N . ALA A 1 75 ? -65.221 -35.558 153.527 1.00 85.69 75 ALA A N 1
ATOM 602 C CA . ALA A 1 75 ? -63.847 -35.744 153.057 1.00 85.69 75 ALA A CA 1
ATOM 603 C C . ALA A 1 75 ? -63.767 -36.410 151.666 1.00 85.69 75 ALA A C 1
ATOM 605 O O . ALA A 1 75 ? -62.851 -36.124 150.894 1.00 85.69 75 ALA A O 1
ATOM 606 N N . GLU A 1 76 ? -64.714 -37.292 151.331 1.00 88.38 76 GLU A N 1
ATOM 607 C CA . GLU A 1 76 ? -64.826 -37.873 149.989 1.00 88.38 76 GLU A CA 1
ATOM 608 C C . GLU A 1 76 ? -65.311 -36.839 148.960 1.00 88.38 76 GLU A C 1
ATOM 610 O O . GLU A 1 76 ? -64.774 -36.796 147.854 1.00 88.38 76 GLU A O 1
ATOM 615 N N . LEU A 1 77 ? -66.258 -35.966 149.328 1.00 88.56 77 LEU A N 1
ATOM 616 C CA . LEU A 1 77 ? -66.712 -34.853 148.492 1.00 88.56 77 LEU A CA 1
ATOM 617 C C . LEU A 1 77 ? -65.580 -33.851 148.240 1.00 88.56 77 LEU A C 1
ATOM 619 O O . LEU A 1 77 ? -65.273 -33.593 147.081 1.00 88.56 77 LEU A O 1
ATOM 623 N N . ASP A 1 78 ? -64.899 -33.379 149.287 1.00 87.56 78 ASP A N 1
ATOM 624 C CA . ASP A 1 78 ? -63.754 -32.462 149.187 1.00 87.56 78 ASP A CA 1
ATOM 625 C C . ASP A 1 78 ? -62.648 -33.063 148.286 1.00 87.56 78 ASP A C 1
ATOM 627 O O . ASP A 1 78 ? -62.068 -32.391 147.429 1.00 87.56 78 ASP A O 1
ATOM 631 N N . GLY A 1 79 ? -62.390 -34.373 148.421 1.00 88.38 79 GLY A N 1
ATOM 632 C CA . GLY A 1 79 ? -61.460 -35.111 147.562 1.00 88.38 79 GLY A CA 1
ATOM 633 C C . GLY A 1 79 ? -61.913 -35.210 146.099 1.00 88.38 79 GLY A C 1
ATOM 634 O O . GLY A 1 79 ? -61.081 -35.148 145.191 1.00 88.38 79 GLY A O 1
ATOM 635 N N . LYS A 1 80 ? -63.223 -35.327 145.845 1.00 87.75 80 LYS A N 1
ATOM 636 C CA . LYS A 1 80 ? -63.801 -35.334 144.491 1.00 87.75 80 LYS A CA 1
ATOM 637 C C . LYS A 1 80 ? -63.828 -33.947 143.860 1.00 87.75 80 LYS A C 1
ATOM 639 O O . LYS A 1 80 ? -63.562 -33.843 142.665 1.00 87.75 80 LYS A O 1
ATOM 644 N N . GLU A 1 81 ? -64.078 -32.894 144.630 1.00 88.69 81 GLU A N 1
ATOM 645 C CA . GLU A 1 81 ? -63.991 -31.508 144.164 1.00 88.69 81 GLU A CA 1
ATOM 646 C C . GLU A 1 81 ? -62.552 -31.162 143.750 1.00 88.69 81 GLU A C 1
ATOM 648 O O . GLU A 1 81 ? -62.337 -30.639 142.654 1.00 88.69 81 GLU A O 1
ATOM 653 N N . ALA A 1 82 ? -61.550 -31.577 144.535 1.00 86.81 82 ALA A N 1
ATOM 654 C CA . ALA A 1 82 ? -60.140 -31.450 144.162 1.00 86.81 82 ALA A CA 1
ATOM 655 C C . ALA A 1 82 ? -59.771 -32.253 142.890 1.00 86.81 82 ALA A C 1
ATOM 657 O O . ALA A 1 82 ? -59.023 -31.762 142.041 1.00 86.81 82 ALA A O 1
ATOM 658 N N . GLU A 1 83 ? -60.312 -33.469 142.715 1.00 88.62 83 GLU A N 1
ATOM 659 C CA . GLU A 1 83 ? -60.129 -34.274 141.492 1.00 88.62 83 GLU A CA 1
ATOM 660 C C . GLU A 1 83 ? -60.755 -33.595 140.257 1.00 88.62 83 GLU A C 1
ATOM 662 O O . GLU A 1 83 ? -60.167 -33.610 139.171 1.00 88.62 83 GLU A O 1
ATOM 667 N N . VAL A 1 84 ? -61.932 -32.977 140.411 1.00 88.75 84 VAL A N 1
ATOM 668 C CA . VAL A 1 84 ? -62.626 -32.242 139.342 1.00 88.75 84 VAL A CA 1
ATOM 669 C C . VAL A 1 84 ? -61.864 -30.978 138.952 1.00 88.75 84 VAL A C 1
ATOM 671 O O . VAL A 1 84 ? -61.633 -30.774 137.760 1.00 88.75 84 VAL A O 1
ATOM 674 N N . GLU A 1 85 ? -61.413 -30.166 139.911 1.00 88.19 85 GLU A N 1
ATOM 675 C CA . GLU A 1 85 ? -60.667 -28.938 139.606 1.00 88.19 85 GLU A CA 1
ATOM 676 C C . GLU A 1 85 ? -59.296 -29.255 138.978 1.00 88.19 85 GLU A C 1
ATOM 678 O O . GLU A 1 85 ? -58.898 -28.621 138.000 1.00 88.19 85 GLU A O 1
ATOM 683 N N . SER A 1 86 ? -58.617 -30.320 139.427 1.00 88.31 86 SER A N 1
ATOM 684 C CA . SER A 1 86 ? -57.390 -30.811 138.779 1.00 88.31 86 SER A CA 1
ATOM 685 C C . SER A 1 86 ? -57.627 -31.249 137.325 1.00 88.31 86 SER A C 1
ATOM 687 O O . SER A 1 86 ? -56.845 -30.897 136.437 1.00 88.31 86 SER A O 1
ATOM 689 N N . ARG A 1 87 ? -58.728 -31.964 137.042 1.00 88.94 87 ARG A N 1
ATOM 690 C CA . ARG A 1 87 ? -59.110 -32.327 135.664 1.00 88.94 87 ARG A CA 1
ATOM 691 C C . ARG A 1 87 ? -59.483 -31.118 134.815 1.00 88.94 87 ARG A C 1
ATOM 693 O O . ARG A 1 87 ? -59.159 -31.105 133.631 1.00 88.94 87 ARG A O 1
ATOM 700 N N . ARG A 1 88 ? -60.154 -30.124 135.396 1.00 91.50 88 ARG A N 1
ATOM 701 C CA . ARG A 1 88 ? -60.521 -28.882 134.711 1.00 91.50 88 ARG A CA 1
ATOM 702 C C . ARG A 1 88 ? -59.276 -28.118 134.264 1.00 91.50 88 ARG A C 1
ATOM 704 O O . ARG A 1 88 ? -59.180 -27.805 133.083 1.00 91.50 88 ARG A O 1
ATOM 711 N N . LEU A 1 89 ? -58.307 -27.918 135.159 1.00 88.81 89 LEU A N 1
ATOM 712 C CA . LEU A 1 89 ? -57.024 -27.283 134.831 1.00 88.81 89 LEU A CA 1
ATOM 713 C C . LEU A 1 89 ? -56.271 -28.056 133.735 1.00 88.81 89 LEU A C 1
ATOM 715 O O . LEU A 1 89 ? -55.810 -27.462 132.765 1.00 88.81 89 LEU A O 1
ATOM 719 N N . TYR A 1 90 ? -56.228 -29.392 133.819 1.00 90.88 90 TYR A N 1
ATOM 720 C CA . TYR A 1 90 ? -55.627 -30.224 132.770 1.00 90.88 90 TYR A CA 1
ATOM 721 C C . TYR A 1 90 ? -56.322 -30.066 131.404 1.00 90.88 90 TYR A C 1
ATOM 723 O O . TYR A 1 90 ? -55.654 -30.013 130.372 1.00 90.88 90 TYR A O 1
ATOM 731 N N . LEU A 1 91 ? -57.656 -29.989 131.371 1.00 88.56 91 LEU A N 1
ATOM 732 C CA . LEU A 1 91 ? -58.411 -29.767 130.133 1.00 88.56 91 LEU A CA 1
ATOM 733 C C . LEU A 1 91 ? -58.202 -28.352 129.574 1.00 88.56 91 LEU A C 1
ATOM 735 O O . LEU A 1 91 ? -58.106 -28.199 128.359 1.00 88.56 91 LEU A O 1
ATOM 739 N N . GLU A 1 92 ? -58.075 -27.343 130.434 1.00 88.88 92 GLU A N 1
ATOM 740 C CA . GLU A 1 92 ? -57.781 -25.959 130.046 1.00 88.88 92 GLU A CA 1
ATOM 741 C C . GLU A 1 92 ? -56.382 -25.835 129.407 1.00 88.88 92 GLU A C 1
ATOM 743 O O . GLU A 1 92 ? -56.246 -25.247 128.329 1.00 88.88 92 GLU A O 1
ATOM 748 N N . ASP A 1 93 ? -55.372 -26.512 129.967 1.00 89.25 93 ASP A N 1
ATOM 749 C CA . ASP A 1 93 ? -54.037 -26.649 129.362 1.00 89.25 93 ASP A CA 1
ATOM 750 C C . ASP A 1 93 ? -54.075 -27.387 128.008 1.00 89.25 93 ASP A C 1
ATOM 752 O O . ASP A 1 93 ? -53.400 -26.989 127.049 1.00 89.25 93 ASP A O 1
ATOM 756 N N . GLN A 1 94 ? -54.880 -28.451 127.881 1.00 89.06 94 GLN A N 1
ATOM 757 C CA . GLN A 1 94 ? -55.063 -29.153 126.602 1.00 89.06 94 GLN A CA 1
ATOM 758 C C . GLN A 1 94 ? -55.781 -28.280 125.562 1.00 89.06 94 GLN A C 1
ATOM 760 O O . GLN A 1 94 ? -55.393 -28.287 124.391 1.00 89.06 94 GLN A O 1
ATOM 765 N N . GLU A 1 95 ? -56.777 -27.483 125.958 1.00 88.69 95 GLU A N 1
ATOM 766 C CA . GLU A 1 95 ? -57.418 -26.509 125.074 1.00 88.69 95 GLU A CA 1
ATOM 767 C C . GLU A 1 95 ? -56.445 -25.421 124.615 1.00 88.69 95 GLU A C 1
ATOM 769 O O . GLU A 1 95 ? -56.423 -25.090 123.428 1.00 88.69 95 GLU A O 1
ATOM 774 N N . ALA A 1 96 ? -55.627 -24.874 125.518 1.00 87.81 96 ALA A N 1
ATOM 775 C CA . ALA A 1 96 ? -54.604 -23.888 125.180 1.00 87.81 96 ALA A CA 1
ATOM 776 C C . ALA A 1 96 ? -53.566 -24.472 124.202 1.00 87.81 96 ALA A C 1
ATOM 778 O O . ALA A 1 96 ? -53.247 -23.856 123.180 1.00 87.81 96 ALA A O 1
ATOM 779 N N . SER A 1 97 ? -53.111 -25.704 124.454 1.00 89.50 97 SER A N 1
ATOM 780 C CA . SER A 1 97 ? -52.221 -26.465 123.566 1.00 89.50 97 SER A CA 1
ATOM 781 C C . SER A 1 97 ? -52.850 -26.712 122.186 1.00 89.50 97 SER A C 1
ATOM 783 O O . SER A 1 97 ? -52.203 -26.509 121.157 1.00 89.50 97 SER A O 1
ATOM 785 N N . SER A 1 98 ? -54.134 -27.080 122.141 1.00 85.00 98 SER A N 1
ATOM 786 C CA . SER A 1 98 ? -54.885 -27.306 120.899 1.00 85.00 98 SER A CA 1
ATOM 787 C C . SER A 1 98 ? -55.111 -26.013 120.104 1.00 85.00 98 SER A C 1
ATOM 789 O O . SER A 1 98 ? -54.897 -25.990 118.891 1.00 85.00 98 SER A O 1
ATOM 791 N N . LYS A 1 99 ? -55.446 -24.900 120.775 1.00 89.94 99 LYS A N 1
ATOM 792 C CA . LYS A 1 99 ? -55.565 -23.565 120.157 1.00 89.94 99 LYS A CA 1
ATOM 793 C C . LYS A 1 99 ? -54.232 -23.122 119.545 1.00 89.94 99 LYS A C 1
ATOM 795 O O . LYS A 1 99 ? -54.218 -22.689 118.394 1.00 89.94 99 LYS A O 1
ATOM 800 N N . LYS A 1 100 ? -53.114 -23.316 120.257 1.00 90.44 100 LYS A N 1
ATOM 801 C CA . LYS A 1 100 ? -51.765 -23.010 119.752 1.00 90.44 100 LYS A CA 1
ATOM 802 C C . LYS A 1 100 ? -51.406 -23.848 118.517 1.00 90.44 100 LYS A C 1
ATOM 804 O O . LYS A 1 100 ? -51.002 -23.286 117.504 1.00 90.44 100 LYS A O 1
ATOM 809 N N . LYS A 1 101 ? -51.633 -25.167 118.559 1.00 89.00 101 LYS A N 1
ATOM 810 C CA . LYS A 1 101 ? -51.425 -26.064 117.403 1.00 89.00 101 LYS A CA 1
ATOM 811 C C . LYS A 1 101 ? -52.303 -25.690 116.206 1.00 89.00 101 LYS A C 1
ATOM 813 O O . LYS A 1 101 ? -51.849 -25.769 115.070 1.00 89.00 101 LYS A O 1
ATOM 818 N N . LYS A 1 102 ? -53.547 -25.256 116.437 1.00 91.19 102 LYS A N 1
ATOM 819 C CA . LYS A 1 102 ? -54.437 -24.787 115.366 1.00 91.19 102 LYS A CA 1
ATOM 820 C C . LYS A 1 102 ? -53.879 -23.537 114.674 1.00 91.19 102 LYS A C 1
ATOM 822 O O . LYS A 1 102 ? -53.855 -23.504 113.449 1.00 91.19 102 LYS A O 1
ATOM 827 N N . GLN A 1 103 ? -53.395 -22.555 115.438 1.00 88.69 103 GLN A N 1
ATOM 828 C CA . GLN A 1 103 ? -52.755 -21.347 114.895 1.00 88.69 103 GLN A CA 1
ATOM 829 C C . GLN A 1 103 ? -51.470 -21.669 114.115 1.00 88.69 103 GLN A C 1
ATOM 831 O O . GLN A 1 103 ? -51.219 -21.084 113.063 1.00 88.69 103 GLN A O 1
ATOM 836 N N . GLU A 1 104 ? -50.678 -22.632 114.590 1.00 91.25 104 GLU A N 1
ATOM 837 C CA . GLU A 1 104 ? -49.475 -23.119 113.905 1.00 91.25 104 GLU A CA 1
ATOM 838 C C . GLU A 1 104 ? -49.818 -23.768 112.549 1.00 91.25 104 GLU A C 1
ATOM 840 O O . GLU A 1 104 ? -49.242 -23.400 111.527 1.00 91.25 104 GLU A O 1
ATOM 845 N N . VAL A 1 105 ? -50.832 -24.643 112.502 1.00 89.75 105 VAL A N 1
ATOM 846 C CA . VAL A 1 105 ? -51.342 -25.238 111.249 1.00 89.75 105 VAL A CA 1
ATOM 847 C C . VAL A 1 105 ? -51.896 -24.178 110.291 1.00 89.75 105 VAL A C 1
ATOM 849 O O . VAL A 1 105 ? -51.637 -24.242 109.092 1.00 89.75 105 VAL A O 1
ATOM 852 N N . GLU A 1 106 ? -52.630 -23.188 110.797 1.00 90.44 106 GLU A N 1
ATOM 853 C CA . GLU A 1 106 ? -53.178 -22.088 109.993 1.00 90.44 106 GLU A CA 1
ATOM 854 C C . GLU A 1 106 ? -52.066 -21.212 109.388 1.00 90.44 106 GLU A C 1
ATOM 856 O O . GLU A 1 106 ? -52.148 -20.822 108.223 1.00 90.44 106 GLU A O 1
ATOM 861 N N . THR A 1 107 ? -50.975 -20.996 110.130 1.00 90.25 107 THR A N 1
ATOM 862 C CA . THR A 1 107 ? -49.775 -20.299 109.637 1.00 90.25 107 THR A CA 1
ATOM 863 C C . THR A 1 107 ? -49.074 -21.110 108.541 1.00 90.25 107 THR A C 1
ATOM 865 O O . THR A 1 107 ? -48.798 -20.585 107.463 1.00 90.25 107 THR A O 1
ATOM 868 N N . LEU A 1 108 ? -48.861 -22.413 108.763 1.00 92.56 108 LEU A N 1
ATOM 869 C CA . LEU A 1 108 ? -48.244 -23.316 107.780 1.00 92.56 108 LEU A CA 1
ATOM 870 C C . LEU A 1 108 ? -49.061 -23.431 106.480 1.00 92.56 108 LEU A C 1
ATOM 872 O O . LEU A 1 108 ? -48.484 -23.552 105.400 1.00 92.56 108 LEU A O 1
ATOM 876 N N . LEU A 1 109 ? -50.395 -23.360 106.552 1.00 90.75 109 LEU A N 1
ATOM 877 C CA . LEU A 1 109 ? -51.260 -23.319 105.367 1.00 90.75 109 LEU A CA 1
ATOM 878 C C . LEU A 1 109 ? -51.070 -22.026 104.558 1.00 90.75 109 LEU A C 1
ATOM 880 O O . LEU A 1 109 ? -50.951 -22.088 103.334 1.00 90.75 109 LEU A O 1
ATOM 884 N N . GLN A 1 110 ? -50.969 -20.869 105.220 1.00 89.19 110 GLN A N 1
ATOM 885 C CA . GLN A 1 110 ? -50.683 -19.594 104.548 1.00 89.19 110 GLN A CA 1
ATOM 886 C C . GLN A 1 110 ? -49.288 -19.590 103.898 1.00 89.19 110 GLN A C 1
ATOM 888 O O . GLN A 1 110 ? -49.124 -19.094 102.778 1.00 89.19 110 GLN A O 1
ATOM 893 N N . GLU A 1 111 ? -48.289 -20.189 104.552 1.00 90.88 111 GLU A N 1
ATOM 894 C CA . GLU A 1 111 ? -46.960 -20.388 103.969 1.00 90.88 111 GLU A CA 1
ATOM 895 C C . GLU A 1 111 ? -47.008 -21.319 102.749 1.00 90.88 111 GLU A C 1
ATOM 897 O O . GLU A 1 111 ? -46.448 -20.977 101.704 1.00 90.88 111 GLU A O 1
ATOM 902 N N . LEU A 1 112 ? -47.723 -22.447 102.828 1.00 89.62 112 LEU A N 1
ATOM 903 C CA . LEU A 1 112 ? -47.915 -23.371 101.705 1.00 89.62 112 LEU A CA 1
ATOM 904 C C . LEU A 1 112 ? -48.590 -22.692 100.506 1.00 89.62 112 LEU A C 1
ATOM 906 O O . LEU A 1 112 ? -48.090 -22.821 99.388 1.00 89.62 112 LEU A O 1
ATOM 910 N N . GLU A 1 113 ? -49.646 -21.900 100.713 1.00 89.81 113 GLU A N 1
ATOM 911 C CA . GLU A 1 113 ? -50.257 -21.102 99.641 1.00 89.81 113 GLU A CA 1
ATOM 912 C C . GLU A 1 113 ? -49.274 -20.093 99.025 1.00 89.81 113 GLU A C 1
ATOM 914 O O . GLU A 1 113 ? -49.249 -19.890 97.805 1.00 89.81 113 GLU A O 1
ATOM 919 N N . ALA A 1 114 ? -48.459 -19.430 99.850 1.00 88.75 114 ALA A N 1
ATOM 920 C CA . ALA A 1 114 ? -47.445 -18.495 99.373 1.00 88.75 114 ALA A CA 1
ATOM 921 C C . ALA A 1 114 ? -46.342 -19.214 98.574 1.00 88.75 114 ALA A C 1
ATOM 923 O O . ALA A 1 114 ? -45.856 -18.685 97.569 1.00 88.75 114 ALA A O 1
ATOM 924 N N . HIS A 1 115 ? -45.968 -20.430 98.978 1.00 90.06 115 HIS A N 1
ATOM 925 C CA . HIS A 1 115 ? -45.063 -21.299 98.232 1.00 90.06 115 HIS A CA 1
ATOM 926 C C . HIS A 1 115 ? -45.683 -21.782 96.916 1.00 90.06 115 HIS A C 1
ATOM 928 O O . HIS A 1 115 ? -45.012 -21.721 95.887 1.00 90.06 115 HIS A O 1
ATOM 934 N N . GLU A 1 116 ? -46.960 -22.162 96.893 1.00 90.38 116 GLU A N 1
ATOM 935 C CA . GLU A 1 116 ? -47.669 -22.561 95.674 1.00 90.38 116 GLU A CA 1
ATOM 936 C C . GLU A 1 116 ? -47.742 -21.405 94.660 1.00 90.38 116 GLU A C 1
ATOM 938 O O . GLU A 1 116 ? -47.413 -21.580 93.483 1.00 90.38 116 GLU A O 1
ATOM 943 N N . LYS A 1 117 ? -48.069 -20.187 95.119 1.00 90.00 117 LYS A N 1
ATOM 944 C CA . LYS A 1 117 ? -48.052 -18.960 94.300 1.00 90.00 117 LYS A CA 1
ATOM 945 C C . LYS A 1 117 ? -46.648 -18.683 93.727 1.00 90.00 117 LYS A C 1
ATOM 947 O O . LYS A 1 117 ? -46.523 -18.364 92.543 1.00 90.00 117 LYS A O 1
ATOM 952 N N . LYS A 1 118 ? -45.581 -18.875 94.518 1.00 91.44 118 LYS A N 1
ATOM 953 C CA . LYS A 1 118 ? -44.176 -18.776 94.056 1.00 91.44 118 LYS A CA 1
ATOM 954 C C . LYS A 1 118 ? -43.794 -19.878 93.055 1.00 91.44 118 LYS A C 1
ATOM 956 O O . LYS A 1 118 ? -43.032 -19.614 92.128 1.00 91.44 118 LYS A O 1
ATOM 961 N N . ILE A 1 119 ? -44.294 -21.103 93.219 1.00 90.88 119 ILE A N 1
ATOM 962 C CA . ILE A 1 119 ? -44.049 -22.217 92.288 1.00 90.88 119 ILE A CA 1
ATOM 963 C C . ILE A 1 119 ? -44.741 -21.947 90.948 1.00 90.88 119 ILE A C 1
ATOM 965 O O . ILE A 1 119 ? -44.098 -22.063 89.906 1.00 90.88 119 ILE A O 1
ATOM 969 N N . LYS A 1 120 ? -46.004 -21.501 90.965 1.00 90.00 120 LYS A N 1
ATOM 970 C CA . LYS A 1 120 ? -46.756 -21.114 89.760 1.00 90.00 120 LYS A CA 1
ATOM 971 C C . LYS A 1 120 ? -46.041 -20.011 88.969 1.00 90.00 120 LYS A C 1
ATOM 973 O O . LYS A 1 120 ? -45.811 -20.183 87.774 1.00 90.00 120 LYS A O 1
ATOM 978 N N . SER A 1 121 ? -45.582 -18.940 89.626 1.00 88.94 121 SER A N 1
ATOM 979 C CA . SER A 1 121 ? -44.841 -17.867 88.940 1.00 88.94 121 SER A CA 1
ATOM 980 C C . SER A 1 121 ? -43.475 -18.318 88.401 1.00 88.94 121 SER A C 1
ATOM 982 O O . SER A 1 121 ? -43.060 -17.888 87.322 1.00 88.94 121 SER A O 1
ATOM 984 N N . ARG A 1 122 ? -42.776 -19.232 89.092 1.00 90.00 122 ARG A N 1
ATOM 985 C CA . ARG A 1 122 ? -41.548 -19.860 88.571 1.00 90.00 122 ARG A CA 1
ATOM 986 C C . ARG A 1 122 ? -41.815 -20.732 87.344 1.00 90.00 122 ARG A C 1
ATOM 988 O O . ARG A 1 122 ? -41.036 -20.656 86.400 1.00 90.00 122 ARG A O 1
ATOM 995 N N . ALA A 1 123 ? -42.903 -21.501 87.326 1.00 87.88 123 ALA A N 1
ATOM 996 C CA . ALA A 1 123 ? -43.284 -22.336 86.186 1.00 87.88 123 ALA A CA 1
ATOM 997 C C . ALA A 1 123 ? -43.637 -21.502 84.938 1.00 87.88 123 ALA A C 1
ATOM 999 O O . ALA A 1 123 ? -43.227 -21.848 83.831 1.00 87.88 123 ALA A O 1
ATOM 1000 N N . GLU A 1 124 ? -44.328 -20.368 85.098 1.00 88.19 124 GLU A N 1
ATOM 1001 C CA . GLU A 1 124 ? -44.578 -19.438 83.985 1.00 88.19 124 GLU A CA 1
ATOM 1002 C C . GLU A 1 124 ? -43.293 -18.792 83.454 1.00 88.19 124 GLU A C 1
ATOM 1004 O O . GLU A 1 124 ? -43.108 -18.687 82.241 1.00 88.19 124 GLU A O 1
ATOM 1009 N N . ASN A 1 125 ? -42.381 -18.389 84.343 1.00 89.31 125 ASN A N 1
ATOM 1010 C CA . ASN A 1 125 ? -41.086 -17.839 83.940 1.00 89.31 125 ASN A CA 1
ATOM 1011 C C . ASN A 1 125 ? -40.209 -18.884 83.229 1.00 89.31 125 ASN A C 1
ATOM 1013 O O . ASN A 1 125 ? -39.548 -18.542 82.249 1.00 89.31 125 ASN A O 1
ATOM 1017 N N . LEU A 1 126 ? -40.252 -20.151 83.660 1.00 90.69 126 LEU A N 1
ATOM 1018 C CA . LEU A 1 126 ? -39.615 -21.277 82.968 1.00 90.69 126 LEU A CA 1
ATOM 1019 C C . LEU A 1 126 ? -40.186 -21.467 81.558 1.00 90.69 126 LEU A C 1
ATOM 1021 O O . LEU A 1 126 ? -39.416 -21.426 80.606 1.00 90.69 126 LEU A O 1
ATOM 1025 N N . ARG A 1 127 ? -41.515 -21.524 81.395 1.00 91.25 127 ARG A N 1
ATOM 1026 C CA . ARG A 1 127 ? -42.157 -21.598 80.065 1.00 91.25 127 ARG A CA 1
ATOM 1027 C C . ARG A 1 127 ? -41.761 -20.451 79.132 1.00 91.25 127 ARG A C 1
ATOM 1029 O O . ARG A 1 127 ? -41.563 -20.659 77.938 1.00 91.25 127 ARG A O 1
ATOM 1036 N N . ARG A 1 128 ? -41.641 -19.225 79.656 1.00 89.81 128 ARG A N 1
ATOM 1037 C CA . ARG A 1 128 ? -41.170 -18.067 78.871 1.00 89.81 128 ARG A CA 1
ATOM 1038 C C . ARG A 1 128 ? -39.697 -18.203 78.477 1.00 89.81 128 ARG A C 1
ATOM 1040 O O . ARG A 1 128 ? -39.332 -17.805 77.373 1.00 89.81 128 ARG A O 1
ATOM 1047 N N . ALA A 1 129 ? -38.861 -18.761 79.352 1.00 85.75 129 ALA A N 1
ATOM 1048 C CA . ALA A 1 129 ? -37.459 -19.038 79.055 1.00 85.75 129 ALA A CA 1
ATOM 1049 C C . ALA A 1 129 ? -37.304 -20.156 78.007 1.00 85.75 129 ALA A C 1
ATOM 1051 O O . ALA A 1 129 ? -36.525 -19.986 77.075 1.00 85.75 129 ALA A O 1
ATOM 1052 N N . GLU A 1 130 ? -38.084 -21.236 78.104 1.00 90.25 130 GLU A N 1
ATOM 1053 C CA . GLU A 1 130 ? -38.147 -22.325 77.116 1.00 90.25 130 GLU A CA 1
ATOM 1054 C C . GLU A 1 130 ? -38.525 -21.788 75.727 1.00 90.25 130 GLU A C 1
ATOM 1056 O O . GLU A 1 130 ? -37.767 -21.961 74.775 1.00 90.25 130 GLU A O 1
ATOM 1061 N N . ALA A 1 131 ? -39.605 -21.005 75.622 1.00 87.06 131 ALA A N 1
ATOM 1062 C CA . ALA A 1 131 ? -40.017 -20.390 74.357 1.00 87.06 131 ALA A CA 1
ATOM 1063 C C . ALA A 1 131 ? -38.943 -19.457 73.749 1.00 87.06 131 ALA A C 1
ATOM 1065 O O . ALA A 1 131 ? -38.770 -19.407 72.529 1.00 87.06 131 ALA A O 1
ATOM 1066 N N . LEU A 1 132 ? -38.186 -18.732 74.585 1.00 88.81 132 LEU A N 1
ATOM 1067 C CA . LEU A 1 132 ? -37.045 -17.917 74.145 1.00 88.81 132 LEU A CA 1
ATOM 1068 C C . LEU A 1 132 ? -35.843 -18.763 73.697 1.00 88.81 132 LEU A C 1
ATOM 1070 O O . LEU A 1 132 ? -35.104 -18.341 72.804 1.00 88.81 132 LEU A O 1
ATOM 1074 N N . VAL A 1 133 ? -35.625 -19.933 74.302 1.00 88.44 133 VAL A N 1
ATOM 1075 C CA . VAL A 1 133 ? -34.595 -20.894 73.879 1.00 88.44 133 VAL A CA 1
ATOM 1076 C C . VAL A 1 133 ? -34.964 -21.494 72.524 1.00 88.44 133 VAL A C 1
ATOM 1078 O O . VAL A 1 133 ? -34.126 -21.460 71.624 1.00 88.44 133 VAL A O 1
ATOM 1081 N N . ASP A 1 134 ? -36.211 -21.923 72.326 1.00 87.31 134 ASP A N 1
ATOM 1082 C CA . ASP A 1 134 ? -36.698 -22.454 71.045 1.00 87.31 134 ASP A CA 1
ATOM 1083 C C . ASP A 1 134 ? -36.607 -21.412 69.920 1.00 87.31 134 ASP A C 1
ATOM 1085 O O . ASP A 1 134 ? -36.099 -21.695 68.829 1.00 87.31 134 ASP A O 1
ATOM 1089 N N . GLN A 1 135 ? -37.009 -20.164 70.193 1.00 90.25 135 GLN A N 1
ATOM 1090 C CA . GLN A 1 135 ? -36.870 -19.055 69.244 1.00 90.25 135 GLN A CA 1
ATOM 1091 C C . GLN A 1 135 ? -35.399 -18.819 68.855 1.00 90.25 135 GLN A C 1
ATOM 1093 O O . GLN A 1 135 ? -35.079 -18.635 67.675 1.00 90.25 135 GLN A O 1
ATOM 1098 N N . LYS A 1 136 ? -34.482 -18.845 69.833 1.00 88.44 136 LYS A N 1
ATOM 1099 C CA . LYS A 1 136 ? -33.041 -18.698 69.583 1.00 88.44 136 LYS A CA 1
ATOM 1100 C C . LYS A 1 136 ? -32.465 -19.889 68.822 1.00 88.44 136 LYS A C 1
ATOM 1102 O O . LYS A 1 136 ? -31.676 -19.665 67.908 1.00 88.44 136 LYS A O 1
ATOM 1107 N N . ALA A 1 137 ? -32.882 -21.117 69.125 1.00 86.31 137 ALA A N 1
ATOM 1108 C CA . ALA A 1 137 ? -32.474 -22.317 68.398 1.00 86.31 137 ALA A CA 1
ATOM 1109 C C . ALA A 1 137 ? -32.896 -22.248 66.918 1.00 86.31 137 ALA A C 1
ATOM 1111 O O . ALA A 1 137 ? -32.084 -22.521 66.033 1.00 86.31 137 ALA A O 1
ATOM 1112 N N . GLY A 1 138 ? -34.118 -21.781 66.633 1.00 86.00 138 GLY A N 1
ATOM 1113 C CA . GLY A 1 138 ? -34.574 -21.506 65.267 1.00 86.00 138 GLY A CA 1
ATOM 1114 C C . GLY A 1 138 ? -33.713 -20.461 64.543 1.00 86.00 138 GLY A C 1
ATOM 1115 O O . GLY A 1 138 ? -33.316 -20.670 63.396 1.00 86.00 138 GLY A O 1
ATOM 1116 N N . SER A 1 139 ? -33.356 -19.365 65.225 1.00 85.62 139 SER A N 1
ATOM 1117 C CA . SER A 1 139 ? -32.488 -18.317 64.665 1.00 85.62 139 SER A CA 1
ATOM 1118 C C . SER A 1 139 ? -31.051 -18.800 64.410 1.00 85.62 139 SER A C 1
ATOM 1120 O O . SER A 1 139 ? -30.478 -18.486 63.366 1.00 85.62 139 SER A O 1
ATOM 1122 N N . ILE A 1 140 ? -30.481 -19.609 65.311 1.00 87.88 140 ILE A N 1
ATOM 1123 C CA . ILE A 1 140 ? -29.161 -20.239 65.136 1.00 87.88 140 ILE A CA 1
ATOM 1124 C C . ILE A 1 140 ? -29.174 -21.152 63.907 1.00 87.88 140 ILE A C 1
ATOM 1126 O O . ILE A 1 140 ? -28.334 -20.996 63.024 1.00 87.88 140 ILE A O 1
ATOM 1130 N N . LYS A 1 141 ? -30.181 -22.024 63.786 1.00 86.50 141 LYS A N 1
ATOM 1131 C CA . LYS A 1 141 ? -30.330 -22.952 62.654 1.00 86.50 141 LYS A CA 1
ATOM 1132 C C . LYS A 1 141 ? -30.482 -22.238 61.303 1.00 86.50 141 LYS A C 1
ATOM 1134 O O . LYS A 1 141 ? -30.069 -22.765 60.272 1.00 86.50 141 LYS A O 1
ATOM 1139 N N . HIS A 1 142 ? -31.051 -21.029 61.289 1.00 83.38 142 HIS A N 1
ATOM 1140 C CA . HIS A 1 142 ? -31.084 -20.192 60.088 1.00 83.38 142 HIS A CA 1
ATOM 1141 C C . HIS A 1 142 ? -29.681 -19.681 59.717 1.00 83.38 142 HIS A C 1
ATOM 1143 O O . HIS A 1 142 ? -29.248 -19.876 58.582 1.00 83.38 142 HIS A O 1
ATOM 1149 N N . LYS A 1 143 ? -28.931 -19.144 60.690 1.00 86.44 143 LYS A N 1
ATOM 1150 C CA . LYS A 1 143 ? -27.548 -18.669 60.496 1.00 86.44 143 LYS A CA 1
ATOM 1151 C C . LYS A 1 143 ? -26.570 -19.779 60.100 1.00 86.44 143 LYS A C 1
ATOM 1153 O O . LYS A 1 143 ? -25.667 -19.540 59.305 1.00 86.44 143 LYS A O 1
ATOM 1158 N N . GLU A 1 144 ? -26.755 -21.002 60.594 1.00 87.94 144 GLU A N 1
ATOM 1159 C CA . GLU A 1 144 ? -25.979 -22.173 60.153 1.00 87.94 144 GLU A CA 1
ATOM 1160 C C . GLU A 1 144 ? -26.165 -22.469 58.656 1.00 87.94 144 GLU A C 1
ATOM 1162 O O . GLU A 1 144 ? -25.215 -22.859 57.975 1.00 87.94 144 GLU A O 1
ATOM 1167 N N . ASN A 1 145 ? -27.372 -22.264 58.120 1.00 84.94 145 ASN A N 1
ATOM 1168 C CA . ASN A 1 145 ? -27.633 -22.425 56.689 1.00 84.94 145 ASN A CA 1
ATOM 1169 C C . ASN A 1 145 ? -27.052 -21.261 55.867 1.00 84.94 145 ASN A C 1
ATOM 1171 O O . ASN A 1 145 ? -26.523 -21.494 54.781 1.00 84.94 145 ASN A O 1
ATOM 1175 N N . GLU A 1 146 ? -27.083 -20.028 56.385 1.00 86.62 146 GLU A N 1
ATOM 1176 C CA . GLU A 1 146 ? -26.392 -18.886 55.766 1.00 86.62 146 GLU A CA 1
ATOM 1177 C C . GLU A 1 146 ? -24.871 -19.111 55.698 1.00 86.62 146 GLU A C 1
ATOM 1179 O O . GLU A 1 146 ? -24.266 -18.895 54.648 1.00 86.62 146 GLU A O 1
ATOM 1184 N N . LEU A 1 147 ? -24.259 -19.629 56.770 1.00 83.69 147 LEU A N 1
ATOM 1185 C CA . LEU A 1 147 ? -22.834 -19.973 56.809 1.00 83.69 147 LEU A CA 1
ATOM 1186 C C . LEU A 1 147 ? -22.460 -21.041 55.771 1.00 83.69 147 LEU A C 1
ATOM 1188 O O . LEU A 1 147 ? -21.505 -20.843 55.024 1.00 83.69 147 LEU A O 1
ATOM 1192 N N . LYS A 1 148 ? -23.246 -22.118 55.637 1.00 84.81 148 LYS A N 1
ATOM 1193 C CA . LYS A 1 148 ? -23.034 -23.141 54.590 1.00 84.81 148 LYS A CA 1
ATOM 1194 C C . LYS A 1 148 ? -23.138 -22.564 53.174 1.00 84.81 148 LYS A C 1
ATOM 1196 O O . LYS A 1 148 ? -22.367 -22.933 52.286 1.00 84.81 148 LYS A O 1
ATOM 1201 N N . ASN A 1 149 ? -24.058 -21.623 52.953 1.00 81.19 149 ASN A N 1
ATOM 1202 C CA . ASN A 1 149 ? -24.159 -20.919 51.674 1.00 81.19 149 ASN A CA 1
ATOM 1203 C C . ASN A 1 149 ? -22.907 -20.061 51.407 1.00 81.19 149 ASN A C 1
ATOM 1205 O O . ASN A 1 149 ? -22.389 -20.081 50.287 1.00 81.19 149 ASN A O 1
ATOM 1209 N N . LEU A 1 150 ? -22.376 -19.373 52.424 1.00 80.38 150 LEU A N 1
ATOM 1210 C CA . LEU A 1 150 ? -21.130 -18.602 52.330 1.00 80.38 150 LEU A CA 1
ATOM 1211 C C . LEU A 1 150 ? -19.897 -19.489 52.079 1.00 80.38 150 LEU A C 1
ATOM 1213 O O . LEU A 1 150 ? -19.069 -19.133 51.241 1.00 80.38 150 LEU A O 1
ATOM 1217 N N . GLU A 1 151 ? -19.796 -20.668 52.701 1.00 83.38 151 GLU A N 1
ATOM 1218 C CA . GLU A 1 151 ? -18.746 -21.655 52.387 1.00 83.38 151 GLU A CA 1
ATOM 1219 C C . GLU A 1 151 ? -18.811 -22.104 50.919 1.00 83.38 151 GLU A C 1
ATOM 1221 O O . GLU A 1 151 ? -17.790 -22.140 50.225 1.00 83.38 151 GLU A O 1
ATOM 1226 N N . SER A 1 152 ? -20.016 -22.376 50.401 1.00 80.19 152 SER A N 1
ATOM 1227 C CA . SER A 1 152 ? -20.203 -22.755 48.992 1.00 80.19 152 SER A CA 1
ATOM 1228 C C . SER A 1 152 ? -19.789 -21.638 48.019 1.00 80.19 152 SER A C 1
ATOM 1230 O O . SER A 1 152 ? -19.209 -21.909 46.961 1.00 80.19 152 SER A O 1
ATOM 1232 N N . LEU A 1 153 ? -20.017 -20.373 48.398 1.00 80.00 153 LEU A N 1
ATOM 1233 C CA . LEU A 1 153 ? -19.539 -19.197 47.671 1.00 80.00 153 LEU A CA 1
ATOM 1234 C C . LEU A 1 153 ? -18.011 -19.084 47.728 1.00 80.00 153 LEU A C 1
ATOM 1236 O O . LEU A 1 153 ? -17.402 -18.852 46.687 1.00 80.00 153 LEU A O 1
ATOM 1240 N N . GLY A 1 154 ? -17.393 -19.318 48.889 1.00 83.06 154 GLY A N 1
ATOM 1241 C CA . GLY A 1 154 ? -15.935 -19.334 49.067 1.00 83.06 154 GLY A CA 1
ATOM 1242 C C . GLY A 1 154 ? -15.224 -20.392 48.212 1.00 83.06 154 GLY A C 1
ATOM 1243 O O . GLY A 1 154 ? -14.192 -20.121 47.597 1.00 83.06 154 GLY A O 1
ATOM 1244 N N . LEU A 1 155 ? -15.809 -21.586 48.083 1.00 83.56 155 LEU A N 1
ATOM 1245 C CA . LEU A 1 155 ? -15.310 -22.625 47.171 1.00 83.56 155 LEU A CA 1
ATOM 1246 C C . LEU A 1 155 ? -15.432 -22.202 45.693 1.00 83.56 155 LEU A C 1
ATOM 1248 O O . LEU A 1 155 ? -14.525 -22.445 44.886 1.00 83.56 155 LEU A O 1
ATOM 1252 N N . ARG A 1 156 ? -16.527 -21.523 45.326 1.00 82.88 156 ARG A N 1
ATOM 1253 C CA . ARG A 1 156 ? -16.739 -20.977 43.974 1.00 82.88 156 ARG A CA 1
ATOM 1254 C C . ARG A 1 156 ? -15.764 -19.848 43.634 1.00 82.88 156 ARG A C 1
ATOM 1256 O O . ARG A 1 156 ? -15.177 -19.859 42.556 1.00 82.88 156 ARG A O 1
ATOM 1263 N N . THR A 1 157 ? -15.541 -18.897 44.536 1.00 81.31 157 THR A N 1
ATOM 1264 C CA . THR A 1 157 ? -14.563 -17.821 44.316 1.00 81.31 157 THR A CA 1
ATOM 1265 C C . THR A 1 157 ? -13.138 -18.371 44.271 1.00 81.31 157 THR A C 1
ATOM 1267 O O . THR A 1 157 ? -12.382 -17.992 43.380 1.00 81.31 157 THR A O 1
ATOM 1270 N N . GLY A 1 158 ? -12.789 -19.346 45.119 1.00 84.94 158 GLY A N 1
ATOM 1271 C CA . GLY A 1 158 ? -11.489 -20.024 45.075 1.00 84.94 158 GLY A CA 1
ATOM 1272 C C . GLY A 1 158 ? -11.223 -20.792 43.771 1.00 84.94 158 GLY A C 1
ATOM 1273 O O . GLY A 1 158 ? -10.095 -20.801 43.276 1.00 84.94 158 GLY A O 1
ATOM 1274 N N . THR A 1 159 ? -12.246 -21.407 43.165 1.00 86.06 159 THR A N 1
ATOM 1275 C CA . THR A 1 159 ? -12.108 -22.058 41.846 1.00 86.06 159 THR A CA 1
ATOM 1276 C C . THR A 1 159 ? -11.994 -21.049 40.701 1.00 86.06 159 THR A C 1
ATOM 1278 O O . THR A 1 159 ? -11.180 -21.255 39.798 1.00 86.06 159 THR A O 1
ATOM 1281 N N . LEU A 1 160 ? -12.727 -19.932 40.757 1.00 84.50 160 LEU A N 1
ATOM 1282 C CA . LEU A 1 160 ? -12.588 -18.831 39.796 1.00 84.50 160 LEU A CA 1
ATOM 1283 C C . LEU A 1 160 ? -11.211 -18.155 39.880 1.00 84.50 160 LEU A C 1
ATOM 1285 O O . LEU A 1 160 ? -10.615 -17.881 38.838 1.00 84.50 160 LEU A O 1
ATOM 1289 N N . LEU A 1 161 ? -10.673 -17.953 41.089 1.00 86.94 161 LEU A N 1
ATOM 1290 C CA . LEU A 1 161 ? -9.339 -17.385 41.305 1.00 86.94 161 LEU A CA 1
ATOM 1291 C C . LEU A 1 161 ? -8.259 -18.259 40.650 1.00 86.94 161 LEU A C 1
ATOM 1293 O O . LEU A 1 161 ? -7.518 -17.777 39.797 1.00 86.94 161 LEU A O 1
ATOM 1297 N N . LYS A 1 162 ? -8.258 -19.571 40.926 1.00 87.44 162 LYS A N 1
ATOM 1298 C CA . LYS A 1 162 ? -7.325 -20.532 40.303 1.00 87.44 162 LYS A CA 1
ATOM 1299 C C . LYS A 1 162 ? -7.446 -20.592 38.776 1.00 87.44 162 LYS A C 1
ATOM 1301 O O . LYS A 1 162 ? -6.460 -20.833 38.078 1.00 87.44 162 LYS A O 1
ATOM 1306 N N . ALA A 1 163 ? -8.645 -20.381 38.231 1.00 85.88 163 ALA A N 1
ATOM 1307 C CA . ALA A 1 163 ? -8.851 -20.291 36.786 1.00 85.88 163 ALA A CA 1
ATOM 1308 C C . ALA A 1 163 ? -8.294 -18.979 36.196 1.00 85.88 163 ALA A C 1
ATOM 1310 O O . ALA A 1 163 ? -7.735 -18.996 35.098 1.00 85.88 163 ALA A O 1
ATOM 1311 N N . ALA A 1 164 ? -8.408 -17.859 36.917 1.00 80.69 164 ALA A N 1
ATOM 1312 C CA . ALA A 1 164 ? -7.820 -16.577 36.532 1.00 80.69 164 ALA A CA 1
ATOM 1313 C C . ALA A 1 164 ? -6.282 -16.608 36.601 1.00 80.69 164 ALA A C 1
ATOM 1315 O O . ALA A 1 164 ? -5.629 -16.193 35.645 1.00 80.69 164 ALA A O 1
ATOM 1316 N N . GLU A 1 165 ? -5.705 -17.183 37.659 1.00 88.94 165 GLU A N 1
ATOM 1317 C CA . GLU A 1 165 ? -4.257 -17.395 37.819 1.00 88.94 165 GLU A CA 1
ATOM 1318 C C . GLU A 1 165 ? -3.669 -18.215 36.659 1.00 88.94 165 GLU A C 1
ATOM 1320 O O . GLU A 1 165 ? -2.676 -17.812 36.051 1.00 88.94 165 GLU A O 1
ATOM 1325 N N . LYS A 1 166 ? -4.323 -19.322 36.272 1.00 89.25 166 LYS A N 1
ATOM 1326 C CA . LYS A 1 166 ? -3.912 -20.119 35.101 1.00 89.25 166 LYS A CA 1
ATOM 1327 C C . LYS A 1 166 ? -3.961 -19.325 33.792 1.00 89.25 166 LYS A C 1
ATOM 1329 O O . LYS A 1 166 ? -3.058 -19.465 32.970 1.00 89.25 166 LYS A O 1
ATOM 1334 N N . LYS A 1 167 ? -4.984 -18.485 33.591 1.00 89.94 167 LYS A N 1
ATOM 1335 C CA . LYS A 1 167 ? -5.075 -17.609 32.407 1.00 89.94 167 LYS A CA 1
ATOM 1336 C C . LYS A 1 167 ? -3.974 -16.545 32.400 1.00 89.94 167 LYS A C 1
ATOM 1338 O O . LYS A 1 167 ? -3.372 -16.322 31.356 1.00 89.94 167 LYS A O 1
ATOM 1343 N N . LEU A 1 168 ? -3.663 -15.944 33.549 1.00 87.25 168 LEU A N 1
ATOM 1344 C CA . LEU A 1 168 ? -2.548 -15.003 33.704 1.00 87.25 168 LEU A CA 1
ATOM 1345 C C . LEU A 1 168 ? -1.193 -15.654 33.393 1.00 87.25 168 LEU A C 1
ATOM 1347 O O . LEU A 1 168 ? -0.392 -15.073 32.666 1.00 87.25 168 LEU A O 1
ATOM 1351 N N . ALA A 1 169 ? -0.953 -16.880 33.865 1.00 87.25 169 ALA A N 1
ATOM 1352 C CA . ALA A 1 169 ? 0.269 -17.623 33.552 1.00 87.25 169 ALA A CA 1
ATOM 1353 C C . ALA A 1 169 ? 0.421 -17.912 32.042 1.00 87.25 169 ALA A C 1
ATOM 1355 O O . ALA A 1 169 ? 1.520 -17.777 31.498 1.00 87.25 169 ALA A O 1
ATOM 1356 N N . ALA A 1 170 ? -0.679 -18.250 31.357 1.00 87.00 170 ALA A N 1
ATOM 1357 C CA . ALA A 1 170 ? -0.701 -18.442 29.904 1.00 87.00 170 ALA A CA 1
ATOM 1358 C C . ALA A 1 170 ? -0.436 -17.131 29.135 1.00 87.00 170 ALA A C 1
ATOM 1360 O O . ALA A 1 170 ? 0.376 -17.106 28.213 1.00 87.00 170 ALA A O 1
ATOM 1361 N N . ILE A 1 171 ? -1.047 -16.018 29.557 1.00 88.50 171 ILE A N 1
ATOM 1362 C CA . ILE A 1 171 ? -0.804 -14.692 28.963 1.00 88.50 171 ILE A CA 1
ATOM 1363 C C . ILE A 1 171 ? 0.665 -14.277 29.139 1.00 88.50 171 ILE A C 1
ATOM 1365 O O . ILE A 1 171 ? 1.291 -13.824 28.185 1.00 88.50 171 ILE A O 1
ATOM 1369 N N . ASN A 1 172 ? 1.251 -14.486 30.321 1.00 87.62 172 ASN A N 1
ATOM 1370 C CA . ASN A 1 172 ? 2.655 -14.149 30.581 1.00 87.62 172 ASN A CA 1
ATOM 1371 C C . ASN A 1 172 ? 3.638 -14.987 29.743 1.00 87.62 172 ASN A C 1
ATOM 1373 O O . ASN A 1 172 ? 4.687 -14.481 29.345 1.00 87.62 172 ASN A O 1
ATOM 1377 N N . THR A 1 173 ? 3.310 -16.247 29.436 1.00 89.38 173 THR A N 1
ATOM 1378 C CA . THR A 1 173 ? 4.117 -17.058 28.506 1.00 89.38 173 THR A CA 1
ATOM 1379 C C . THR A 1 173 ? 3.955 -16.593 27.057 1.00 89.38 173 THR A C 1
ATOM 1381 O O . THR A 1 173 ? 4.946 -16.515 26.335 1.00 89.38 173 THR A O 1
ATOM 1384 N N . GLU A 1 174 ? 2.753 -16.190 26.639 1.00 88.88 174 GLU A N 1
ATOM 1385 C CA . GLU A 1 174 ? 2.522 -15.620 25.305 1.00 88.88 174 GLU A CA 1
ATOM 1386 C C . GLU A 1 174 ? 3.234 -14.266 25.106 1.00 88.88 174 GLU A C 1
ATOM 1388 O O . GLU A 1 174 ? 3.794 -14.018 24.037 1.00 88.88 174 GLU A O 1
ATOM 1393 N N . ILE A 1 175 ? 3.270 -13.409 26.137 1.00 88.50 175 ILE A N 1
ATOM 1394 C CA . ILE A 1 175 ? 4.043 -12.154 26.139 1.00 88.50 175 ILE A CA 1
ATOM 1395 C C . ILE A 1 175 ? 5.528 -12.452 25.924 1.00 88.50 175 ILE A C 1
ATOM 1397 O O . ILE A 1 175 ? 6.123 -11.908 24.996 1.00 88.50 175 ILE A O 1
ATOM 1401 N N . LYS A 1 176 ? 6.101 -13.378 26.701 1.00 89.81 176 LYS A N 1
ATOM 1402 C CA . LYS A 1 176 ? 7.521 -13.742 26.599 1.00 89.81 176 LYS A CA 1
ATOM 1403 C C . LYS A 1 176 ? 7.895 -14.285 25.212 1.00 89.81 176 LYS A C 1
ATOM 1405 O O . LYS A 1 176 ? 8.949 -13.941 24.685 1.00 89.81 176 LYS A O 1
ATOM 1410 N N . ASN A 1 177 ? 7.007 -15.064 24.589 1.00 89.69 177 ASN A N 1
ATOM 1411 C CA . ASN A 1 177 ? 7.191 -15.554 23.218 1.00 89.69 177 ASN A CA 1
ATOM 1412 C C . ASN A 1 177 ? 7.146 -14.417 22.175 1.00 89.69 177 ASN A C 1
ATOM 1414 O O . ASN A 1 177 ? 7.870 -14.449 21.176 1.00 89.69 177 ASN A O 1
ATOM 1418 N N . LYS A 1 178 ? 6.313 -13.390 22.398 1.00 90.75 178 LYS A N 1
ATOM 1419 C CA . LYS A 1 178 ? 6.252 -12.195 21.539 1.00 90.75 178 LYS A CA 1
ATOM 1420 C C . LYS A 1 178 ? 7.474 -11.294 21.716 1.00 90.75 178 LYS A C 1
ATOM 1422 O O . LYS A 1 178 ? 7.967 -10.770 20.723 1.00 90.75 178 LYS A O 1
ATOM 1427 N N . GLU A 1 179 ? 8.002 -11.159 22.930 1.00 90.31 179 GLU A N 1
ATOM 1428 C CA . GLU A 1 179 ? 9.255 -10.438 23.201 1.00 90.31 179 GLU A CA 1
ATOM 1429 C C . GLU A 1 179 ? 10.452 -11.075 22.473 1.00 90.31 179 GLU A C 1
ATOM 1431 O O . GLU A 1 179 ? 11.243 -10.358 21.856 1.00 90.31 179 GLU A O 1
ATOM 1436 N N . THR A 1 180 ? 10.552 -12.411 22.453 1.00 88.81 180 THR A N 1
ATOM 1437 C CA . THR A 1 180 ? 11.588 -13.114 21.673 1.00 88.81 180 THR A CA 1
ATOM 1438 C C . THR A 1 180 ? 11.441 -12.889 20.166 1.00 88.81 180 THR A C 1
ATOM 1440 O O . THR A 1 180 ? 12.420 -12.520 19.522 1.00 88.81 180 THR A O 1
ATOM 1443 N N . LEU A 1 181 ? 10.224 -12.977 19.612 1.00 89.81 181 LEU A N 1
ATOM 1444 C CA . LEU A 1 181 ? 9.962 -12.667 18.195 1.00 89.81 181 LEU A CA 1
ATOM 1445 C C . LEU A 1 181 ? 10.303 -11.211 17.830 1.00 89.81 181 LEU A C 1
ATOM 1447 O O . LEU A 1 181 ? 10.816 -10.942 16.747 1.00 89.81 181 LEU A O 1
ATOM 1451 N N . ILE A 1 182 ? 10.044 -10.252 18.726 1.00 88.56 182 ILE A N 1
ATOM 1452 C CA . ILE A 1 182 ? 10.438 -8.848 18.528 1.00 88.56 182 ILE A CA 1
ATOM 1453 C C . ILE A 1 182 ? 11.968 -8.719 18.480 1.00 88.56 182 ILE A C 1
ATOM 1455 O O . ILE A 1 182 ? 12.491 -7.998 17.630 1.00 88.56 182 ILE A O 1
ATOM 1459 N N . SER A 1 183 ? 12.697 -9.442 19.334 1.00 87.94 183 SER A N 1
ATOM 1460 C CA . SER A 1 183 ? 14.166 -9.465 19.310 1.00 87.94 183 SER A CA 1
ATOM 1461 C C . SER A 1 183 ? 14.716 -10.040 17.994 1.00 87.94 183 SER A C 1
ATOM 1463 O O . SER A 1 183 ? 15.597 -9.437 17.380 1.00 87.94 183 SER A O 1
ATOM 1465 N N . GLU A 1 184 ? 14.150 -11.145 17.503 1.00 89.88 184 GLU A N 1
ATOM 1466 C CA . GLU A 1 184 ? 14.518 -11.764 16.219 1.00 89.88 184 GLU A CA 1
ATOM 1467 C C . GLU A 1 184 ? 14.249 -10.840 15.018 1.00 89.88 184 GLU A C 1
ATOM 1469 O O . GLU A 1 184 ? 15.105 -10.688 14.137 1.00 89.88 184 GLU A O 1
ATOM 1474 N N . HIS A 1 185 ? 13.098 -10.159 15.000 1.00 89.75 185 HIS A N 1
ATOM 1475 C CA . HIS A 1 185 ? 12.783 -9.166 13.973 1.00 89.75 185 HIS A CA 1
ATOM 1476 C C . HIS A 1 185 ? 13.731 -7.960 14.012 1.00 89.75 185 HIS A C 1
ATOM 1478 O O . HIS A 1 185 ? 14.182 -7.522 12.954 1.00 89.75 185 HIS A O 1
ATOM 1484 N N . ASN A 1 186 ? 14.094 -7.460 15.198 1.00 88.19 186 ASN A N 1
ATOM 1485 C CA . ASN A 1 186 ? 15.051 -6.358 15.336 1.00 88.19 186 ASN A CA 1
ATOM 1486 C C . ASN A 1 186 ? 16.442 -6.747 14.807 1.00 88.19 186 ASN A C 1
ATOM 1488 O O . ASN A 1 186 ? 17.019 -6.011 14.010 1.00 88.19 186 ASN A O 1
ATOM 1492 N N . ASN A 1 187 ? 16.943 -7.941 15.147 1.00 89.06 187 ASN A N 1
ATOM 1493 C CA . ASN A 1 187 ? 18.216 -8.461 14.622 1.00 89.06 187 ASN A CA 1
ATOM 1494 C C . ASN A 1 187 ? 18.199 -8.625 13.086 1.00 89.06 187 ASN A C 1
ATOM 1496 O O . ASN A 1 187 ? 19.204 -8.395 12.399 1.00 89.06 187 ASN A O 1
ATOM 1500 N N . SER A 1 188 ? 17.043 -8.999 12.531 1.00 88.75 188 SER A N 1
ATOM 1501 C CA . SER A 1 188 ? 16.829 -9.102 11.083 1.00 88.75 188 SER A CA 1
ATOM 1502 C C . SER A 1 188 ? 16.830 -7.722 10.410 1.00 88.75 188 SER A C 1
ATOM 1504 O O . SER A 1 188 ? 17.468 -7.549 9.371 1.00 88.75 188 SER A O 1
ATOM 1506 N N . LEU A 1 189 ? 16.184 -6.725 11.026 1.00 88.06 189 LEU A N 1
ATOM 1507 C CA . LEU A 1 189 ? 16.195 -5.321 10.598 1.00 88.06 189 LEU A CA 1
ATOM 1508 C C . LEU A 1 189 ? 17.618 -4.755 10.558 1.00 88.06 189 LEU A C 1
ATOM 1510 O O . LEU A 1 189 ? 18.052 -4.290 9.507 1.00 88.06 189 LEU A O 1
ATOM 1514 N N . ASP A 1 190 ? 18.378 -4.910 11.641 1.00 89.50 190 ASP A N 1
ATOM 1515 C CA . ASP A 1 190 ? 19.796 -4.541 11.747 1.00 89.50 190 ASP A CA 1
ATOM 1516 C C . ASP A 1 190 ? 20.643 -5.098 10.587 1.00 89.50 190 ASP A C 1
ATOM 1518 O O . ASP A 1 190 ? 21.529 -4.436 10.034 1.00 89.50 190 ASP A O 1
ATOM 1522 N N . THR A 1 191 ? 20.369 -6.347 10.205 1.00 90.44 191 THR A N 1
ATOM 1523 C CA . THR A 1 191 ? 21.056 -7.045 9.113 1.00 90.44 191 THR A CA 1
ATOM 1524 C C . THR A 1 191 ? 20.645 -6.488 7.745 1.00 90.44 191 THR A C 1
ATOM 1526 O O . THR A 1 191 ? 21.492 -6.283 6.870 1.00 90.44 191 THR A O 1
ATOM 1529 N N . ILE A 1 192 ? 19.357 -6.186 7.555 1.00 88.25 192 ILE A N 1
ATOM 1530 C CA . ILE A 1 192 ? 18.830 -5.542 6.343 1.00 88.25 192 ILE A CA 1
ATOM 1531 C C . ILE A 1 192 ? 19.400 -4.126 6.185 1.00 88.25 192 ILE A C 1
ATOM 1533 O O . ILE A 1 192 ? 19.822 -3.767 5.085 1.00 88.25 192 ILE A O 1
ATOM 1537 N N . GLU A 1 193 ? 19.490 -3.340 7.259 1.00 89.12 193 GLU A N 1
ATOM 1538 C CA . GLU A 1 193 ? 20.054 -1.986 7.231 1.00 89.12 193 GLU A CA 1
ATOM 1539 C C . GLU A 1 193 ? 21.544 -1.982 6.868 1.00 89.12 193 GLU A C 1
ATOM 1541 O O . GLU A 1 193 ? 21.956 -1.232 5.976 1.00 89.12 193 GLU A O 1
ATOM 1546 N N . LYS A 1 194 ? 22.345 -2.879 7.463 1.00 90.50 194 LYS A N 1
ATOM 1547 C CA . LYS A 1 194 ? 23.760 -3.081 7.091 1.00 90.50 194 LYS A CA 1
ATOM 1548 C C . LYS A 1 194 ? 23.899 -3.439 5.604 1.00 90.50 194 LYS A C 1
ATOM 1550 O O . LYS A 1 194 ? 24.705 -2.836 4.891 1.00 90.50 194 LYS A O 1
ATOM 1555 N N . ASN A 1 195 ? 23.061 -4.345 5.099 1.00 90.44 195 ASN A N 1
ATOM 1556 C CA . ASN A 1 195 ? 23.045 -4.725 3.683 1.00 90.44 195 ASN A CA 1
ATOM 1557 C C . ASN A 1 195 ? 22.608 -3.576 2.753 1.00 90.44 195 ASN A C 1
ATOM 1559 O O . ASN A 1 195 ? 23.185 -3.399 1.675 1.00 90.44 195 ASN A O 1
ATOM 1563 N N . LEU A 1 196 ? 21.634 -2.756 3.158 1.00 88.31 196 LEU A N 1
ATOM 1564 C CA . LEU A 1 196 ? 21.220 -1.559 2.420 1.00 88.31 196 LEU A CA 1
ATOM 1565 C C . LEU A 1 196 ? 22.324 -0.496 2.391 1.00 88.31 196 LEU A C 1
ATOM 1567 O O . LEU A 1 196 ? 22.546 0.108 1.341 1.00 88.31 196 LEU A O 1
ATOM 1571 N N . ALA A 1 197 ? 23.053 -0.291 3.490 1.00 87.25 197 ALA A N 1
ATOM 1572 C CA . ALA A 1 197 ? 24.197 0.617 3.536 1.00 87.25 197 ALA A CA 1
ATOM 1573 C C . ALA A 1 197 ? 25.315 0.175 2.571 1.00 87.25 197 ALA A C 1
ATOM 1575 O O . ALA A 1 197 ? 25.820 0.990 1.792 1.00 87.25 197 ALA A O 1
ATOM 1576 N N . LEU A 1 198 ? 25.640 -1.125 2.542 1.00 89.88 198 LEU A N 1
ATOM 1577 C CA . LEU A 1 198 ? 26.597 -1.697 1.587 1.00 89.88 198 LEU A CA 1
ATOM 1578 C C . LEU A 1 198 ? 26.132 -1.524 0.131 1.00 89.88 198 LEU A C 1
ATOM 1580 O O . LEU A 1 198 ? 26.903 -1.044 -0.702 1.00 89.88 198 LEU A O 1
ATOM 1584 N N . LYS A 1 199 ? 24.862 -1.827 -0.179 1.00 90.44 199 LYS A N 1
ATOM 1585 C CA . LYS A 1 199 ? 24.301 -1.632 -1.529 1.00 90.44 199 LYS A CA 1
ATOM 1586 C C . LYS A 1 199 ? 24.278 -0.158 -1.951 1.00 90.44 199 LYS A C 1
ATOM 1588 O O . LYS A 1 199 ? 24.621 0.140 -3.092 1.00 90.44 199 LYS A O 1
ATOM 1593 N N . ARG A 1 200 ? 23.961 0.778 -1.046 1.00 90.62 200 ARG A N 1
ATOM 1594 C CA . ARG A 1 200 ? 24.044 2.233 -1.301 1.00 90.62 200 ARG A CA 1
ATOM 1595 C C . ARG A 1 200 ? 25.478 2.672 -1.620 1.00 90.62 200 ARG A C 1
ATOM 1597 O O . ARG A 1 200 ? 25.681 3.436 -2.562 1.00 90.62 200 ARG A O 1
ATOM 1604 N N . LYS A 1 201 ? 26.478 2.155 -0.894 1.00 88.88 201 LYS A N 1
ATOM 1605 C CA . LYS A 1 201 ? 27.903 2.423 -1.164 1.00 88.88 201 LYS A CA 1
ATOM 1606 C C . LYS A 1 201 ? 28.346 1.861 -2.522 1.00 88.88 201 LYS A C 1
ATOM 1608 O O . LYS A 1 201 ? 29.027 2.560 -3.268 1.00 88.88 201 LYS A O 1
ATOM 1613 N N . ALA A 1 202 ? 27.921 0.646 -2.871 1.00 87.50 202 ALA A N 1
ATOM 1614 C CA . ALA A 1 202 ? 28.198 0.048 -4.179 1.00 87.50 202 ALA A CA 1
ATOM 1615 C C . ALA A 1 202 ? 27.551 0.843 -5.330 1.00 87.50 202 ALA A C 1
ATOM 1617 O O . ALA A 1 202 ? 28.221 1.146 -6.315 1.00 87.50 202 ALA A O 1
ATOM 1618 N N . LEU A 1 203 ? 26.286 1.254 -5.177 1.00 86.00 203 LEU A N 1
ATOM 1619 C CA . LEU A 1 203 ? 25.565 2.072 -6.158 1.00 86.00 203 LEU A CA 1
ATOM 1620 C C . LEU A 1 203 ? 26.231 3.440 -6.377 1.00 86.00 203 LEU A C 1
ATOM 1622 O O . LEU A 1 203 ? 26.351 3.882 -7.516 1.00 86.00 203 LEU A O 1
ATOM 1626 N N . SER A 1 204 ? 26.715 4.080 -5.307 1.00 87.06 204 SER A N 1
ATOM 1627 C CA . SER A 1 204 ? 27.535 5.298 -5.388 1.00 87.06 204 SER A CA 1
ATOM 1628 C C . SER A 1 204 ? 28.804 5.073 -6.225 1.00 87.06 204 SER A C 1
ATOM 1630 O O . SER A 1 204 ? 29.075 5.826 -7.159 1.00 87.06 204 SER A O 1
ATOM 1632 N N . GLY A 1 205 ? 29.528 3.975 -5.974 1.00 88.12 205 GLY A N 1
ATOM 1633 C CA . GLY A 1 205 ? 30.713 3.604 -6.755 1.00 88.12 205 GLY A CA 1
ATOM 1634 C C . GLY A 1 205 ? 30.427 3.358 -8.242 1.00 88.12 205 GLY A C 1
ATOM 1635 O O . GLY A 1 205 ? 31.206 3.789 -9.088 1.00 88.12 205 GLY A O 1
ATOM 1636 N N . VAL A 1 206 ? 29.303 2.713 -8.577 1.00 88.81 206 VAL A N 1
ATOM 1637 C CA . VAL A 1 206 ? 28.866 2.521 -9.975 1.00 88.81 206 VAL A CA 1
ATOM 1638 C C . VAL A 1 206 ? 28.489 3.853 -10.626 1.00 88.81 206 VAL A C 1
ATOM 1640 O O . VAL A 1 206 ? 28.885 4.105 -11.761 1.00 88.81 206 VAL A O 1
ATOM 1643 N N . LYS A 1 207 ? 27.775 4.731 -9.910 1.00 86.69 207 LYS A N 1
ATOM 1644 C CA . LYS A 1 207 ? 27.364 6.046 -10.422 1.00 86.69 207 LYS A CA 1
ATOM 1645 C C . LYS A 1 207 ? 28.562 6.936 -10.768 1.00 86.69 207 LYS A C 1
ATOM 1647 O O . LYS A 1 207 ? 28.528 7.606 -11.796 1.00 86.69 207 LYS A O 1
ATOM 1652 N N . ASN A 1 208 ? 29.610 6.922 -9.944 1.00 87.62 208 ASN A N 1
ATOM 1653 C CA . ASN A 1 208 ? 30.835 7.677 -10.223 1.00 87.62 208 ASN A CA 1
ATOM 1654 C C . ASN A 1 208 ? 31.539 7.137 -11.477 1.00 87.62 208 ASN A C 1
ATOM 1656 O O . ASN A 1 208 ? 31.762 7.901 -12.411 1.00 87.62 208 ASN A O 1
ATOM 1660 N N . LYS A 1 209 ? 31.745 5.812 -11.560 1.00 90.25 209 LYS A N 1
ATOM 1661 C CA . LYS A 1 209 ? 32.347 5.167 -12.741 1.00 90.25 209 LYS A CA 1
ATOM 1662 C C . LYS A 1 209 ? 31.603 5.487 -14.034 1.00 90.25 209 LYS A C 1
ATOM 1664 O O . LYS A 1 209 ? 32.239 5.850 -15.016 1.00 90.25 209 LYS A O 1
ATOM 1669 N N . LEU A 1 210 ? 30.270 5.409 -14.023 1.00 87.75 210 LEU A N 1
ATOM 1670 C CA . LEU A 1 210 ? 29.448 5.766 -15.180 1.00 87.75 210 LEU A CA 1
ATOM 1671 C C . LEU A 1 210 ? 29.677 7.228 -15.595 1.00 87.75 210 LEU A C 1
ATOM 1673 O O . LEU A 1 210 ? 29.854 7.512 -16.772 1.00 87.75 210 LEU A O 1
ATOM 1677 N N . HIS A 1 211 ? 29.748 8.148 -14.632 1.00 86.50 211 HIS A N 1
ATOM 1678 C CA . HIS A 1 211 ? 30.008 9.560 -14.902 1.00 86.50 211 HIS A CA 1
ATOM 1679 C C . HIS A 1 211 ? 31.437 9.832 -15.422 1.00 86.50 211 HIS A C 1
ATOM 1681 O O . HIS A 1 211 ? 31.650 10.728 -16.245 1.00 86.50 211 HIS A O 1
ATOM 1687 N N . GLU A 1 212 ? 32.430 9.061 -14.973 1.00 87.62 212 GLU A N 1
ATOM 1688 C CA . GLU A 1 212 ? 33.787 9.076 -15.530 1.00 87.62 212 GLU A CA 1
ATOM 1689 C C . GLU A 1 212 ? 33.829 8.507 -16.963 1.00 87.62 212 GLU A C 1
ATOM 1691 O O . GLU A 1 212 ? 34.470 9.096 -17.838 1.00 87.62 212 GLU A O 1
ATOM 1696 N N . GLU A 1 213 ? 33.102 7.422 -17.242 1.00 87.88 213 GLU A N 1
ATOM 1697 C CA . GLU A 1 213 ? 32.965 6.837 -18.583 1.00 87.88 213 GLU A CA 1
ATOM 1698 C C . GLU A 1 213 ? 32.231 7.777 -19.555 1.00 87.88 213 GLU A C 1
ATOM 1700 O O . GLU A 1 213 ? 32.708 7.983 -20.672 1.00 87.88 213 GLU A O 1
ATOM 1705 N N . GLU A 1 214 ? 31.147 8.431 -19.124 1.00 87.50 214 GLU A N 1
ATOM 1706 C CA . GLU A 1 214 ? 30.445 9.482 -19.877 1.00 87.50 214 GLU A CA 1
ATOM 1707 C C . GLU A 1 214 ? 31.388 10.635 -20.245 1.00 87.50 214 GLU A C 1
ATOM 1709 O O . GLU A 1 214 ? 31.459 11.037 -21.409 1.00 87.50 214 GLU A O 1
ATOM 1714 N N . LYS A 1 215 ? 32.173 11.143 -19.283 1.00 89.50 215 LYS A N 1
ATOM 1715 C CA . LYS A 1 215 ? 33.189 12.183 -19.533 1.00 89.50 215 LYS A CA 1
ATOM 1716 C C . LYS A 1 215 ? 34.227 11.736 -20.564 1.00 89.50 215 LYS A C 1
ATOM 1718 O O . LYS A 1 215 ? 34.569 12.507 -21.463 1.00 89.50 215 LYS A O 1
ATOM 1723 N N . MET A 1 216 ? 34.706 10.497 -20.467 1.00 88.19 216 MET A N 1
ATOM 1724 C CA . MET A 1 216 ? 35.673 9.928 -21.412 1.00 88.19 216 MET A CA 1
ATOM 1725 C C . MET A 1 216 ? 35.076 9.729 -22.814 1.00 88.19 216 MET A C 1
ATOM 1727 O O . MET A 1 216 ? 35.755 9.994 -23.810 1.00 88.19 216 MET A O 1
ATOM 1731 N N . LEU A 1 217 ? 33.810 9.316 -22.914 1.00 88.12 217 LEU A N 1
ATOM 1732 C CA . LEU A 1 217 ? 33.077 9.207 -24.178 1.00 88.12 217 LEU A CA 1
ATOM 1733 C C . LEU A 1 217 ? 32.849 10.579 -24.816 1.00 88.12 217 LEU A C 1
ATOM 1735 O O . LEU A 1 217 ? 33.163 10.753 -25.992 1.00 88.12 217 LEU A O 1
ATOM 1739 N N . HIS A 1 218 ? 32.410 11.582 -24.051 1.00 86.69 218 HIS A N 1
ATOM 1740 C CA . HIS A 1 218 ? 32.295 12.956 -24.543 1.00 86.69 218 HIS A CA 1
ATOM 1741 C C . HIS A 1 218 ? 33.637 13.495 -25.058 1.00 86.69 218 HIS A C 1
ATOM 1743 O O . HIS A 1 218 ? 33.686 14.072 -26.145 1.00 86.69 218 HIS A O 1
ATOM 1749 N N . ALA A 1 219 ? 34.742 13.252 -24.344 1.00 86.06 219 ALA A N 1
ATOM 1750 C CA . ALA A 1 219 ? 36.076 13.648 -24.793 1.00 86.06 219 ALA A CA 1
ATOM 1751 C C . ALA A 1 219 ? 36.500 12.954 -26.106 1.00 86.06 219 ALA A C 1
ATOM 1753 O O . ALA A 1 219 ? 37.109 13.597 -26.963 1.00 86.06 219 ALA A O 1
ATOM 1754 N N . LYS A 1 220 ? 36.155 11.671 -26.302 1.00 89.88 220 LYS A N 1
ATOM 1755 C CA . LYS A 1 220 ? 36.367 10.961 -27.580 1.00 89.88 220 LYS A CA 1
ATOM 1756 C C . LYS A 1 220 ? 35.521 11.552 -28.708 1.00 89.88 220 LYS A C 1
ATOM 1758 O O . LYS A 1 220 ? 36.081 11.913 -29.737 1.00 89.88 220 LYS A O 1
ATOM 1763 N N . ILE A 1 221 ? 34.221 11.754 -28.482 1.00 87.44 221 ILE A N 1
ATOM 1764 C CA . ILE A 1 221 ? 33.295 12.351 -29.460 1.00 87.44 221 ILE A CA 1
ATOM 1765 C C . ILE A 1 221 ? 33.766 13.752 -29.883 1.00 87.44 221 ILE A C 1
ATOM 1767 O O . ILE A 1 221 ? 33.679 14.106 -31.056 1.00 87.44 221 ILE A O 1
ATOM 1771 N N . HIS A 1 222 ? 34.304 14.559 -28.962 1.00 84.75 222 HIS A N 1
ATOM 1772 C CA . HIS A 1 222 ? 34.882 15.861 -29.307 1.00 84.75 222 HIS A CA 1
ATOM 1773 C C . HIS A 1 222 ? 36.123 15.749 -30.208 1.00 84.75 222 HIS A C 1
ATOM 1775 O O . HIS A 1 222 ? 36.254 16.541 -31.141 1.00 84.75 222 HIS A O 1
ATOM 1781 N N . LYS A 1 223 ? 37.001 14.761 -29.980 1.00 88.19 223 LYS A N 1
ATOM 1782 C CA . LYS A 1 223 ? 38.157 14.497 -30.856 1.00 88.19 223 LYS A CA 1
ATOM 1783 C C . LYS A 1 223 ? 37.730 13.990 -32.235 1.00 88.19 223 LYS A C 1
ATOM 1785 O O . LYS A 1 223 ? 38.243 14.476 -33.236 1.00 88.19 223 LYS A O 1
ATOM 1790 N N . GLU A 1 224 ? 36.762 13.079 -32.300 1.00 86.25 224 GLU A N 1
ATOM 1791 C CA . GLU A 1 224 ? 36.213 12.580 -33.568 1.00 86.25 224 GLU A CA 1
ATOM 1792 C C . GLU A 1 224 ? 35.529 13.694 -34.369 1.00 86.25 224 GLU A C 1
ATOM 1794 O O . GLU A 1 224 ? 35.757 13.804 -35.569 1.00 86.25 224 GLU A O 1
ATOM 1799 N N . LYS A 1 225 ? 34.775 14.591 -33.718 1.00 88.31 225 LYS A N 1
ATOM 1800 C CA . LYS A 1 225 ? 34.206 15.783 -34.374 1.00 88.31 225 LYS A CA 1
ATOM 1801 C C . LYS A 1 225 ? 35.275 16.729 -34.927 1.00 88.31 225 LYS A C 1
ATOM 1803 O O . LYS A 1 225 ? 35.073 17.294 -35.997 1.00 88.31 225 LYS A O 1
ATOM 1808 N N . ALA A 1 226 ? 36.396 16.908 -34.225 1.00 85.25 226 ALA A N 1
ATOM 1809 C CA . ALA A 1 226 ? 37.513 17.707 -34.731 1.00 85.25 226 ALA A CA 1
ATOM 1810 C C . ALA A 1 226 ? 38.150 17.054 -35.972 1.00 85.25 226 ALA A C 1
ATOM 1812 O O . ALA A 1 226 ? 38.312 17.720 -36.990 1.00 85.25 226 ALA A O 1
ATOM 1813 N N . TYR A 1 227 ? 38.406 15.743 -35.920 1.00 89.62 227 TYR A N 1
ATOM 1814 C CA . TYR A 1 227 ? 38.940 14.978 -37.049 1.00 89.62 227 TYR A CA 1
ATOM 1815 C C . TYR A 1 227 ? 38.002 14.974 -38.269 1.00 89.62 227 TYR A C 1
ATOM 1817 O O . TYR A 1 227 ? 38.445 15.185 -39.395 1.00 89.62 227 TYR A O 1
ATOM 1825 N N . LEU A 1 228 ? 36.690 14.805 -38.062 1.00 85.62 228 LEU A N 1
ATOM 1826 C CA . LEU A 1 228 ? 35.701 14.903 -39.140 1.00 85.62 228 LEU A CA 1
ATOM 1827 C C . LEU A 1 228 ? 35.719 16.288 -39.796 1.00 85.62 228 LEU A C 1
ATOM 1829 O O . LEU A 1 228 ? 35.704 16.367 -41.019 1.00 85.62 228 LEU A O 1
ATOM 1833 N N . LYS A 1 229 ? 35.856 17.365 -39.014 1.00 88.50 229 LYS A N 1
ATOM 1834 C CA . LYS A 1 229 ? 35.973 18.729 -39.547 1.00 88.50 229 LYS A CA 1
ATOM 1835 C C . LYS A 1 229 ? 37.261 18.944 -40.359 1.00 88.50 229 LYS A C 1
ATOM 1837 O O . LYS A 1 229 ? 37.245 19.640 -41.371 1.00 88.50 229 LYS A O 1
ATOM 1842 N N . GLU A 1 230 ? 38.378 18.336 -39.960 1.00 88.19 230 GLU A N 1
ATOM 1843 C CA . GLU A 1 230 ? 39.617 18.338 -40.758 1.00 88.19 230 GLU A CA 1
ATOM 1844 C C . GLU A 1 230 ? 39.456 17.562 -42.077 1.00 88.19 230 GLU A C 1
ATOM 1846 O O . GLU A 1 230 ? 39.951 17.995 -43.122 1.00 88.19 230 GLU A O 1
ATOM 1851 N N . MET A 1 231 ? 38.715 16.450 -42.054 1.00 87.38 231 MET A N 1
ATOM 1852 C CA . MET A 1 231 ? 38.378 15.670 -43.248 1.00 87.38 231 MET A CA 1
ATOM 1853 C C . MET A 1 231 ? 37.421 16.428 -44.181 1.00 87.38 231 MET 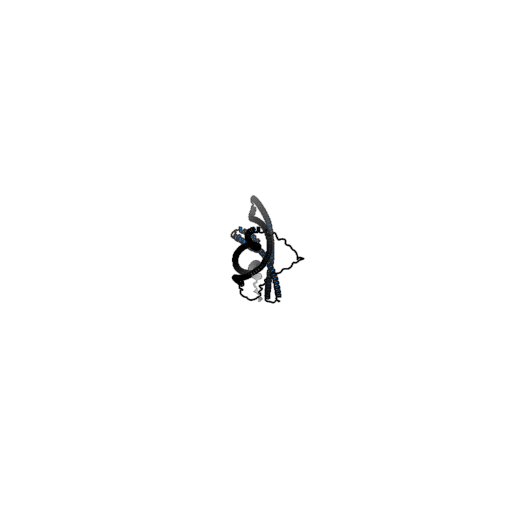A C 1
ATOM 1855 O O . MET A 1 231 ? 37.648 16.433 -45.389 1.00 87.38 231 MET A O 1
ATOM 1859 N N . GLU A 1 232 ? 36.413 17.129 -43.653 1.00 88.62 232 GLU A N 1
ATOM 1860 C CA . GLU A 1 232 ? 35.517 18.014 -44.417 1.00 88.62 232 GLU A CA 1
ATOM 1861 C C . GLU A 1 232 ? 36.307 19.117 -45.141 1.00 88.62 232 GLU A C 1
ATOM 1863 O O . GLU A 1 232 ? 36.218 19.229 -46.365 1.00 88.62 232 GLU A O 1
ATOM 1868 N N . ASN A 1 233 ? 37.172 19.845 -44.422 1.00 88.81 233 ASN A N 1
ATOM 1869 C CA . ASN A 1 233 ? 38.066 20.854 -45.009 1.00 88.81 233 ASN A CA 1
ATOM 1870 C C . ASN A 1 233 ? 38.972 20.255 -46.108 1.00 88.81 233 ASN A C 1
ATOM 1872 O O . ASN A 1 233 ? 39.247 20.886 -47.132 1.00 88.81 233 ASN A O 1
ATOM 1876 N N . SER A 1 234 ? 39.447 19.020 -45.910 1.00 89.00 234 SER A N 1
ATOM 1877 C CA . SER A 1 234 ? 40.290 18.313 -46.882 1.00 89.00 234 SER A CA 1
ATOM 1878 C C . SER A 1 234 ? 39.512 17.919 -48.143 1.00 89.00 234 SER A C 1
ATOM 1880 O O . SER A 1 234 ? 40.031 18.050 -49.253 1.00 89.00 234 SER A O 1
ATOM 1882 N N . ILE A 1 235 ? 38.255 17.490 -47.996 1.00 88.00 235 ILE A N 1
ATOM 1883 C CA . ILE A 1 235 ? 37.344 17.193 -49.110 1.00 88.00 235 ILE A CA 1
ATOM 1884 C C . ILE A 1 235 ? 37.022 18.472 -49.896 1.00 88.00 235 ILE A C 1
ATOM 1886 O O . ILE A 1 235 ? 37.054 18.450 -51.127 1.00 88.00 235 ILE A O 1
ATOM 1890 N N . GLU A 1 236 ? 36.786 19.599 -49.221 1.00 87.25 236 GLU A N 1
ATOM 1891 C CA . GLU A 1 236 ? 36.551 20.901 -49.863 1.00 87.25 236 GLU A CA 1
ATOM 1892 C C . GLU A 1 236 ? 37.775 21.378 -50.673 1.00 87.25 236 GLU A C 1
ATOM 1894 O O . GLU A 1 236 ? 37.649 21.805 -51.829 1.00 87.25 236 GLU A O 1
ATOM 1899 N N . LEU A 1 237 ? 38.985 21.211 -50.126 1.00 90.06 237 LEU A N 1
ATOM 1900 C CA . LEU A 1 237 ? 40.240 21.492 -50.830 1.00 90.06 237 LEU A CA 1
ATOM 1901 C C . LEU A 1 237 ? 40.451 20.575 -52.050 1.00 90.06 237 LEU A C 1
ATOM 1903 O O . LEU A 1 237 ? 40.933 21.022 -53.094 1.00 90.06 237 LEU A O 1
ATOM 1907 N N . ILE A 1 238 ? 40.096 19.292 -51.947 1.00 89.00 238 ILE A N 1
ATOM 1908 C CA . ILE A 1 238 ? 40.148 18.356 -53.081 1.00 89.00 238 ILE A CA 1
ATOM 1909 C C . ILE A 1 238 ? 39.112 18.747 -54.144 1.00 89.00 238 ILE A C 1
ATOM 1911 O O . ILE A 1 238 ? 39.440 18.752 -55.330 1.00 89.00 238 ILE A O 1
ATOM 1915 N N . SER A 1 239 ? 37.901 19.137 -53.741 1.00 87.44 239 SER A N 1
ATOM 1916 C CA . SER A 1 239 ? 36.829 19.584 -54.640 1.00 87.44 239 SER A CA 1
ATOM 1917 C C . SER A 1 239 ? 37.238 20.821 -55.450 1.00 87.44 239 SER A C 1
ATOM 1919 O O . SER A 1 239 ? 37.176 20.811 -56.680 1.00 87.44 239 SER A O 1
ATOM 1921 N N . THR A 1 240 ? 37.779 21.851 -54.790 1.00 88.69 240 THR A N 1
ATOM 1922 C CA . THR A 1 240 ? 38.287 23.060 -55.468 1.00 88.69 240 THR A CA 1
ATOM 1923 C C . THR A 1 240 ? 39.495 22.777 -56.367 1.00 88.69 240 THR A C 1
ATOM 1925 O O . THR A 1 240 ? 39.608 23.362 -57.447 1.00 88.69 240 THR A O 1
ATOM 1928 N N . ARG A 1 241 ? 40.387 21.846 -55.993 1.00 91.19 241 ARG A N 1
ATOM 1929 C CA . ARG A 1 241 ? 41.456 21.365 -56.893 1.00 91.19 241 ARG A CA 1
ATOM 1930 C C . ARG A 1 241 ? 40.894 20.633 -58.115 1.00 91.19 241 ARG A C 1
ATOM 1932 O O . ARG A 1 241 ? 41.390 20.856 -59.218 1.00 91.19 241 ARG A O 1
ATOM 1939 N N . ARG A 1 242 ? 39.849 19.815 -57.944 1.00 89.12 242 ARG A N 1
ATOM 1940 C CA . ARG A 1 242 ? 39.179 19.096 -59.040 1.00 89.12 242 ARG A CA 1
ATOM 1941 C C . ARG A 1 242 ? 38.539 20.067 -60.032 1.00 89.12 242 ARG A C 1
ATOM 1943 O O . ARG A 1 242 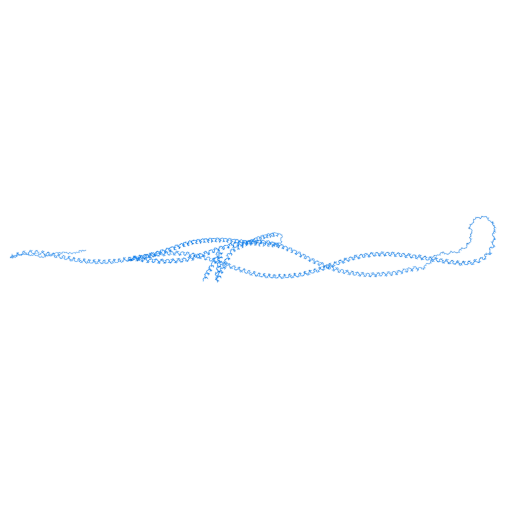? 38.810 19.955 -61.219 1.00 89.12 242 ARG A O 1
ATOM 1950 N N . GLN A 1 243 ? 37.808 21.075 -59.551 1.00 86.12 243 GLN A N 1
ATOM 1951 C CA . GLN A 1 243 ? 37.215 22.124 -60.396 1.00 86.12 243 GLN A CA 1
ATOM 1952 C C . GLN A 1 243 ? 38.265 22.906 -61.202 1.00 86.12 243 GLN A C 1
ATOM 1954 O O . GLN A 1 243 ? 38.048 23.213 -62.377 1.00 86.12 243 GLN A O 1
ATOM 1959 N N . LYS A 1 244 ? 39.432 23.204 -60.610 1.00 89.94 244 LYS A N 1
ATOM 1960 C CA . LYS A 1 244 ? 40.555 23.816 -61.343 1.00 89.94 244 LYS A CA 1
ATOM 1961 C C . LYS A 1 244 ? 41.097 22.888 -62.434 1.00 89.94 244 LYS A C 1
ATOM 1963 O O . LYS A 1 244 ? 41.303 23.341 -63.554 1.00 89.94 244 LYS A O 1
ATOM 1968 N N . ALA A 1 245 ? 41.275 21.599 -62.140 1.00 84.44 245 ALA A N 1
ATOM 1969 C CA . ALA A 1 245 ? 41.725 20.615 -63.126 1.00 84.44 245 ALA A CA 1
ATOM 1970 C C . ALA A 1 245 ? 40.704 20.400 -64.263 1.00 84.44 245 ALA A C 1
ATOM 1972 O O . ALA A 1 245 ? 41.095 20.331 -65.423 1.00 84.44 245 ALA A O 1
ATOM 1973 N N . GLU A 1 246 ? 39.403 20.360 -63.956 1.00 87.56 246 GLU A N 1
ATOM 1974 C CA . GLU A 1 246 ? 38.310 20.324 -64.942 1.00 87.56 246 GLU A CA 1
ATOM 1975 C C . GLU A 1 246 ? 38.331 21.571 -65.847 1.00 87.56 246 GLU A C 1
ATOM 1977 O O . GLU A 1 246 ? 38.238 21.459 -67.070 1.00 87.56 246 GLU A O 1
ATOM 1982 N N . SER A 1 247 ? 38.550 22.756 -65.264 1.00 86.81 247 SER A N 1
ATOM 1983 C CA . SER A 1 247 ? 38.661 24.023 -66.004 1.00 86.81 247 SER A CA 1
ATOM 1984 C C . SER A 1 247 ? 39.870 24.048 -66.950 1.00 86.81 247 SER A C 1
ATOM 1986 O O . SER A 1 247 ? 39.742 24.459 -68.105 1.00 86.81 247 SER A O 1
ATOM 1988 N N . GLU A 1 248 ? 41.030 23.562 -66.495 1.00 87.94 248 GLU A N 1
ATOM 1989 C CA . GLU A 1 248 ? 42.229 23.409 -67.329 1.00 87.94 248 GLU A CA 1
ATOM 1990 C C . GLU A 1 248 ? 42.032 22.364 -68.435 1.00 87.94 248 GLU A C 1
ATOM 1992 O O . GLU A 1 248 ? 42.391 22.617 -69.583 1.00 87.94 248 GLU A O 1
ATOM 1997 N N . LEU A 1 249 ? 41.378 21.232 -68.153 1.00 85.56 249 LEU A N 1
ATOM 1998 C CA . LEU A 1 249 ? 41.018 20.246 -69.179 1.00 85.56 249 LEU A CA 1
ATOM 1999 C C . LEU A 1 249 ? 40.092 20.847 -70.247 1.00 85.56 249 LEU A C 1
ATOM 2001 O O . LEU A 1 249 ? 40.288 20.596 -71.435 1.00 85.56 249 LEU A O 1
ATOM 2005 N N . HIS A 1 250 ? 39.130 21.693 -69.866 1.00 84.56 250 HIS A N 1
ATOM 2006 C CA . HIS A 1 250 ? 38.296 22.442 -70.814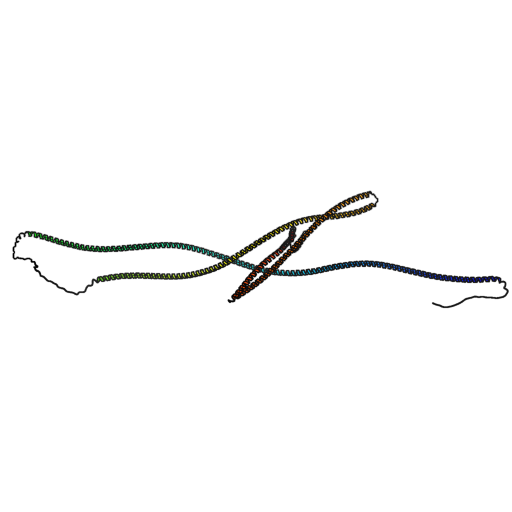 1.00 84.56 250 HIS A CA 1
ATOM 2007 C C . HIS A 1 250 ? 39.054 23.545 -71.576 1.00 84.56 250 HIS A C 1
ATOM 2009 O O . HIS A 1 250 ? 38.627 23.932 -72.668 1.00 84.56 250 HIS A O 1
ATOM 2015 N N . ARG A 1 251 ? 40.165 24.073 -71.046 1.00 90.44 251 ARG A N 1
ATOM 2016 C CA . ARG A 1 251 ? 41.071 24.967 -71.790 1.00 90.44 251 ARG A CA 1
ATOM 2017 C C . ARG A 1 251 ? 41.878 24.175 -72.822 1.00 90.44 251 ARG A C 1
ATOM 2019 O O . ARG A 1 251 ? 41.814 24.492 -74.005 1.00 90.44 251 ARG A O 1
ATOM 2026 N N . VAL A 1 252 ? 42.527 23.089 -72.400 1.00 85.94 252 VAL A N 1
ATOM 2027 C CA . VAL A 1 252 ? 43.319 22.197 -73.267 1.00 85.94 252 VAL A CA 1
ATOM 2028 C C . VAL A 1 252 ? 42.460 21.554 -74.364 1.00 85.94 252 VAL A C 1
ATOM 2030 O O . VAL A 1 252 ? 42.917 21.409 -75.495 1.00 85.94 252 VAL A O 1
ATOM 2033 N N . ALA A 1 253 ? 41.199 21.212 -74.081 1.00 82.56 253 ALA A N 1
ATOM 2034 C CA . ALA A 1 253 ? 40.267 20.706 -75.091 1.00 82.56 253 ALA A CA 1
ATOM 2035 C C . ALA A 1 253 ? 39.989 21.736 -76.204 1.00 82.56 253 ALA A C 1
ATOM 2037 O O . ALA A 1 253 ? 40.017 21.375 -77.380 1.00 82.56 253 ALA A O 1
ATOM 2038 N N . ARG A 1 254 ? 39.797 23.015 -75.848 1.00 86.56 254 ARG A N 1
ATOM 2039 C CA . ARG A 1 254 ? 39.633 24.115 -76.816 1.00 86.56 254 ARG A CA 1
ATOM 2040 C C . ARG A 1 254 ? 40.917 24.389 -77.599 1.00 86.56 254 ARG A C 1
ATOM 2042 O O . ARG A 1 254 ? 40.868 24.568 -78.810 1.00 86.56 254 ARG A O 1
ATOM 2049 N N . GLU A 1 255 ? 42.076 24.348 -76.945 1.00 86.75 255 GLU A N 1
ATOM 2050 C CA . GLU A 1 255 ? 43.375 24.458 -77.627 1.00 86.75 255 GLU A CA 1
ATOM 2051 C C . GLU A 1 255 ? 43.579 23.320 -78.635 1.00 86.75 255 GLU A C 1
ATOM 2053 O O . GLU A 1 255 ? 43.968 23.570 -79.773 1.00 86.75 255 GLU A O 1
ATOM 2058 N N . LYS A 1 256 ? 43.229 22.078 -78.273 1.00 86.69 256 LYS A N 1
ATOM 2059 C CA . LYS A 1 256 ? 43.248 20.932 -79.193 1.00 86.69 256 LYS A CA 1
ATOM 2060 C C . LYS A 1 256 ? 42.325 21.138 -80.399 1.00 86.69 256 LYS A C 1
ATOM 2062 O O . LYS A 1 256 ? 42.704 20.776 -81.510 1.00 86.69 256 LYS A O 1
ATOM 2067 N N . GLU A 1 257 ? 41.143 21.716 -80.205 1.00 81.38 257 GLU A N 1
ATOM 2068 C CA . GLU A 1 257 ? 40.224 22.045 -81.299 1.00 81.38 257 GLU A CA 1
ATOM 2069 C C . GLU A 1 257 ? 40.821 23.100 -82.247 1.00 81.38 257 GLU A C 1
ATOM 2071 O O . GLU A 1 257 ? 40.808 22.907 -83.464 1.00 81.38 257 GLU A O 1
ATOM 2076 N N . HIS A 1 258 ? 41.457 24.148 -81.712 1.00 84.06 258 HIS A N 1
ATOM 2077 C CA . HIS A 1 258 ? 42.220 25.105 -82.520 1.00 84.06 258 HIS A CA 1
ATOM 2078 C C . HIS A 1 258 ? 43.386 24.441 -83.271 1.00 84.06 258 HIS A C 1
ATOM 2080 O O . HIS A 1 258 ? 43.569 24.701 -84.461 1.00 84.06 258 HIS A O 1
ATOM 2086 N N . TYR A 1 259 ? 44.147 23.539 -82.641 1.00 84.00 259 TYR A N 1
ATOM 2087 C CA . TYR A 1 259 ? 45.215 22.801 -83.328 1.00 84.00 259 TYR A CA 1
ATOM 2088 C C . TYR A 1 259 ? 44.685 21.915 -84.465 1.00 84.00 259 TYR A C 1
ATOM 2090 O O . TYR A 1 259 ? 45.298 21.883 -85.529 1.00 84.00 259 TYR A O 1
ATOM 2098 N N . LEU A 1 260 ? 43.525 21.269 -84.302 1.00 83.56 260 LEU A N 1
ATOM 2099 C CA . LEU A 1 260 ? 42.870 20.507 -85.375 1.00 83.56 260 LEU A CA 1
ATOM 2100 C C . LEU A 1 260 ? 42.405 21.413 -86.531 1.00 83.56 260 LEU A C 1
ATOM 2102 O O . LEU A 1 260 ? 42.533 21.039 -87.698 1.00 83.56 260 LEU A O 1
ATOM 2106 N N . GLN A 1 261 ? 41.925 22.628 -86.240 1.00 82.69 261 GLN A N 1
ATOM 2107 C CA . GLN A 1 261 ? 41.627 23.632 -87.271 1.00 82.69 261 GLN A CA 1
ATOM 2108 C C . GLN A 1 261 ? 42.901 24.075 -88.014 1.00 82.69 261 GLN A C 1
ATOM 2110 O O . GLN A 1 261 ? 42.898 24.157 -89.245 1.00 82.69 261 GLN A O 1
ATOM 2115 N N . HIS A 1 262 ? 44.008 24.304 -87.298 1.00 83.62 262 HIS A N 1
ATOM 2116 C CA . HIS A 1 262 ? 45.306 24.604 -87.907 1.00 83.62 262 HIS A CA 1
ATOM 2117 C C . HIS A 1 262 ? 45.827 23.445 -88.768 1.00 83.62 262 HIS A C 1
ATOM 2119 O O . HIS A 1 262 ? 46.281 23.692 -89.882 1.00 83.62 262 HIS A O 1
ATOM 2125 N N . GLU A 1 263 ? 45.700 22.193 -88.322 1.00 83.44 263 GLU A N 1
ATOM 2126 C CA . GLU A 1 263 ? 46.055 21.003 -89.106 1.00 83.44 263 GLU A CA 1
ATOM 2127 C C . GLU A 1 263 ? 45.216 20.904 -90.394 1.00 83.44 263 GLU A C 1
ATOM 2129 O O . GLU A 1 263 ? 45.751 20.655 -91.476 1.00 83.44 263 GLU A O 1
ATOM 2134 N N . GLY A 1 264 ? 43.908 21.172 -90.313 1.00 83.50 264 GLY A N 1
ATOM 2135 C CA . GLY A 1 264 ? 43.026 21.239 -91.481 1.00 83.50 264 GLY A CA 1
ATOM 2136 C C . GLY A 1 264 ? 43.419 22.341 -92.473 1.00 83.50 264 GLY A C 1
ATOM 2137 O O . GLY A 1 264 ? 43.393 22.125 -93.686 1.00 83.50 264 GLY A O 1
ATOM 2138 N N . ASN A 1 265 ? 43.839 23.507 -91.975 1.00 84.12 265 ASN A N 1
ATOM 2139 C CA . ASN A 1 265 ? 44.338 24.604 -92.807 1.00 84.12 265 ASN A CA 1
ATOM 2140 C C . ASN A 1 265 ? 45.708 24.286 -93.430 1.00 84.12 265 ASN A C 1
ATOM 2142 O O . ASN A 1 265 ? 45.926 24.595 -94.601 1.00 84.12 265 ASN A O 1
ATOM 2146 N N . LEU A 1 266 ? 46.600 23.610 -92.698 1.00 81.88 266 LEU A N 1
ATOM 2147 C CA . LEU A 1 266 ? 47.882 23.128 -93.219 1.00 81.88 266 LEU A CA 1
ATOM 2148 C C . LEU A 1 266 ? 47.687 22.090 -94.331 1.00 81.88 266 LEU A C 1
ATOM 2150 O O . LEU A 1 266 ? 48.333 22.206 -95.366 1.00 81.88 266 LEU A O 1
ATOM 2154 N N . LYS A 1 267 ? 46.743 21.149 -94.191 1.00 83.62 267 LYS A N 1
ATOM 2155 C CA . LYS A 1 267 ? 46.411 20.180 -95.256 1.00 83.62 267 LYS A CA 1
ATOM 2156 C C . LYS A 1 267 ? 45.882 20.853 -96.527 1.00 83.62 267 LYS A C 1
ATOM 2158 O O . LYS A 1 267 ? 46.241 20.437 -97.625 1.00 83.62 267 LYS A O 1
ATOM 2163 N N . LYS A 1 268 ? 45.084 21.923 -96.402 1.00 82.06 268 LYS A N 1
ATOM 2164 C CA . LYS A 1 268 ? 44.648 22.743 -97.552 1.00 82.06 268 LYS A CA 1
ATOM 2165 C C . LYS A 1 268 ? 45.822 23.475 -98.214 1.00 82.06 268 LYS A C 1
ATOM 2167 O O . LYS A 1 268 ? 45.912 23.499 -99.437 1.00 82.06 268 LYS A O 1
ATOM 2172 N N . LEU A 1 269 ? 46.737 24.035 -97.419 1.00 81.12 269 LEU A N 1
ATOM 2173 C CA . LEU A 1 269 ? 47.979 24.646 -97.911 1.00 81.12 269 LEU A CA 1
ATOM 2174 C C . LEU A 1 269 ? 48.868 23.626 -98.638 1.00 81.12 269 LEU A C 1
ATOM 2176 O O . LEU A 1 269 ? 49.374 23.916 -99.717 1.00 81.12 269 LEU A O 1
ATOM 2180 N N . GLU A 1 270 ? 49.013 22.422 -98.088 1.00 82.81 270 GLU A N 1
ATOM 2181 C CA . GLU A 1 270 ? 49.770 21.323 -98.691 1.00 82.81 270 GLU A CA 1
ATOM 2182 C C . GLU A 1 270 ? 49.150 20.864 -100.023 1.00 82.81 270 GLU A C 1
ATOM 2184 O O . GLU A 1 270 ? 49.875 20.623 -100.988 1.00 82.81 270 GLU A O 1
ATOM 2189 N N . GLN A 1 271 ? 47.816 20.797 -100.113 1.00 78.69 271 GLN A N 1
ATOM 2190 C CA . GLN A 1 271 ? 47.107 20.541 -101.372 1.00 78.69 271 GLN A CA 1
ATOM 2191 C C . GLN A 1 271 ? 47.362 21.649 -102.404 1.00 78.69 271 GLN A C 1
ATOM 2193 O O . GLN A 1 271 ? 47.784 21.339 -103.515 1.00 78.69 271 GLN A O 1
ATOM 2198 N N . GLY A 1 272 ? 47.222 22.925 -102.028 1.00 83.25 272 GLY A N 1
ATOM 2199 C CA . GLY A 1 272 ? 47.504 24.051 -102.927 1.00 83.25 272 GLY A CA 1
ATOM 2200 C C . GLY A 1 272 ? 48.973 24.132 -103.374 1.00 83.25 272 GLY A C 1
ATOM 2201 O O . GLY A 1 272 ? 49.262 24.532 -104.501 1.00 83.25 272 GLY A O 1
ATOM 2202 N N . LEU A 1 273 ? 49.920 23.703 -102.531 1.00 80.44 273 LEU A N 1
ATOM 2203 C CA . LEU A 1 273 ? 51.330 23.562 -102.912 1.00 80.44 273 LEU A CA 1
ATOM 2204 C C . LEU A 1 273 ? 51.554 22.392 -103.882 1.00 80.44 273 LEU A C 1
ATOM 2206 O O . LEU A 1 273 ? 52.326 22.540 -104.825 1.00 80.44 273 LEU A O 1
ATOM 2210 N N . LYS A 1 274 ? 50.861 21.260 -103.705 1.00 81.44 274 LYS A N 1
ATOM 2211 C CA . LYS A 1 274 ? 50.895 20.124 -104.647 1.00 81.44 274 LYS A CA 1
ATOM 2212 C C . LYS A 1 274 ? 50.283 20.473 -106.006 1.00 81.44 274 LYS A C 1
ATOM 2214 O O . LYS A 1 274 ? 50.779 20.007 -107.026 1.00 81.44 274 LYS A O 1
ATOM 2219 N N . GLU A 1 275 ? 49.244 21.302 -106.036 1.00 79.69 275 GLU A N 1
ATOM 2220 C CA . GLU A 1 275 ? 48.680 21.844 -107.278 1.00 79.69 275 GLU A CA 1
ATOM 2221 C C . GLU A 1 275 ? 49.682 22.770 -107.976 1.00 79.69 275 GLU A C 1
ATOM 2223 O O . GLU A 1 275 ? 50.043 22.511 -109.122 1.00 79.69 275 GLU A O 1
ATOM 2228 N N . LYS A 1 276 ? 50.267 23.742 -107.260 1.00 79.38 276 LYS A N 1
ATOM 2229 C CA . LYS A 1 276 ? 51.326 24.599 -107.824 1.00 79.38 276 LYS A CA 1
ATOM 2230 C C . LYS A 1 276 ? 52.570 23.832 -108.278 1.00 79.38 276 LYS A C 1
ATOM 2232 O O . LYS A 1 276 ? 53.211 24.243 -109.244 1.00 79.38 276 LYS A O 1
ATOM 2237 N N . ALA A 1 277 ? 52.926 22.732 -107.616 1.00 79.25 277 ALA A N 1
ATOM 2238 C CA . ALA A 1 277 ? 54.009 21.860 -108.064 1.00 79.25 277 ALA A CA 1
ATOM 2239 C C . ALA A 1 277 ? 53.690 21.235 -109.434 1.00 79.25 277 ALA A C 1
ATOM 2241 O O . ALA A 1 277 ? 54.515 21.324 -110.339 1.00 79.25 277 ALA A O 1
ATOM 2242 N N . ARG A 1 278 ? 52.467 20.720 -109.636 1.00 80.12 278 ARG A N 1
ATOM 2243 C CA . ARG A 1 278 ? 52.007 20.214 -110.944 1.00 80.12 278 ARG A CA 1
ATOM 2244 C C . ARG A 1 278 ? 51.969 21.305 -112.013 1.00 80.12 278 ARG A C 1
ATOM 2246 O O . ARG A 1 278 ? 52.362 21.048 -113.147 1.00 80.12 278 ARG A O 1
ATOM 2253 N N . ASP A 1 279 ? 51.530 22.516 -111.670 1.00 81.31 279 ASP A N 1
ATOM 2254 C CA . ASP A 1 279 ? 51.560 23.653 -112.602 1.00 81.31 279 ASP A CA 1
ATOM 2255 C C . ASP A 1 279 ? 53.004 23.991 -113.013 1.00 81.31 279 ASP A C 1
ATOM 2257 O O . ASP A 1 279 ? 53.273 24.297 -114.174 1.00 81.31 279 ASP A O 1
ATOM 2261 N N . THR A 1 280 ? 53.951 23.877 -112.076 1.00 79.81 280 THR A N 1
ATOM 2262 C CA . THR A 1 280 ? 55.383 24.087 -112.332 1.00 79.81 280 THR A CA 1
ATOM 2263 C C . THR A 1 280 ? 55.953 22.982 -113.230 1.00 79.81 280 THR A C 1
ATOM 2265 O O . THR A 1 280 ? 56.591 23.302 -114.227 1.00 79.81 280 THR A O 1
ATOM 2268 N N . GLU A 1 281 ? 55.642 21.704 -112.983 1.00 79.94 281 GLU A N 1
ATOM 2269 C CA . GLU A 1 281 ? 55.999 20.581 -113.874 1.00 79.94 281 GLU A CA 1
ATOM 2270 C C . GLU A 1 281 ? 55.416 20.758 -115.296 1.00 79.94 281 GLU A C 1
ATOM 2272 O O . GLU A 1 281 ? 56.079 20.484 -116.303 1.00 79.94 281 GLU A O 1
ATOM 2277 N N . GLN A 1 282 ? 54.187 21.275 -115.416 1.00 79.31 282 GLN A N 1
ATOM 2278 C CA . GLN A 1 282 ? 53.576 21.608 -116.711 1.00 79.31 282 GLN A CA 1
ATOM 2279 C C . GLN A 1 282 ? 54.272 22.782 -117.420 1.00 79.31 282 GLN A C 1
ATOM 2281 O O . GLN A 1 282 ? 54.326 22.817 -118.652 1.00 79.31 282 GLN A O 1
ATOM 2286 N N . LEU A 1 283 ? 54.808 23.751 -116.675 1.00 80.12 283 LEU A N 1
ATOM 2287 C CA . LEU A 1 283 ? 55.609 24.840 -117.236 1.00 80.12 283 LEU A CA 1
ATOM 2288 C C . LEU A 1 283 ? 57.012 24.364 -117.637 1.00 80.12 283 LEU A C 1
ATOM 2290 O O . LEU A 1 283 ? 57.484 24.727 -118.712 1.00 80.12 283 LEU A O 1
ATOM 2294 N N . GLU A 1 284 ? 57.652 23.502 -116.846 1.00 80.00 284 GLU A N 1
ATOM 2295 C CA . GLU A 1 284 ? 58.956 22.913 -117.172 1.00 80.00 284 GLU A CA 1
ATOM 2296 C C . GLU A 1 284 ? 58.894 22.016 -118.413 1.00 80.00 284 GLU A C 1
ATOM 2298 O O . GLU A 1 284 ? 59.765 22.100 -119.281 1.00 80.00 284 GLU A O 1
ATOM 2303 N N . THR A 1 285 ? 57.840 21.208 -118.559 1.00 79.31 285 THR A N 1
ATOM 2304 C CA . THR A 1 285 ? 57.628 20.383 -119.761 1.00 79.31 285 THR A CA 1
ATOM 2305 C C . THR A 1 285 ? 57.360 21.229 -121.010 1.00 79.31 285 THR A C 1
ATOM 2307 O O . THR A 1 285 ? 57.921 20.934 -122.068 1.00 79.31 285 THR A O 1
ATOM 2310 N N . LYS A 1 286 ? 56.599 22.330 -120.902 1.00 81.31 286 LYS A N 1
ATOM 2311 C CA . LYS A 1 286 ? 56.462 23.322 -121.989 1.00 81.31 286 LYS A CA 1
ATOM 2312 C C . LYS A 1 286 ? 57.805 23.968 -122.345 1.00 81.31 286 LYS A C 1
ATOM 2314 O O . LYS A 1 286 ? 58.171 23.985 -123.518 1.00 81.31 286 LYS A O 1
ATOM 2319 N N . LEU A 1 287 ? 58.573 24.413 -121.349 1.00 83.06 287 LEU A N 1
ATOM 2320 C CA . LEU A 1 287 ? 59.899 25.008 -121.543 1.00 83.06 287 LEU A CA 1
ATOM 2321 C C . LEU A 1 287 ? 60.889 24.018 -122.183 1.00 83.06 287 LEU A C 1
ATOM 2323 O O . LEU A 1 287 ? 61.739 24.414 -122.981 1.00 83.06 287 LEU A O 1
ATOM 2327 N N . LEU A 1 288 ? 60.794 22.725 -121.860 1.00 83.00 288 LEU A N 1
ATOM 2328 C CA . LEU A 1 288 ? 61.611 21.675 -122.469 1.00 83.00 288 LEU A CA 1
ATOM 2329 C C . LEU A 1 288 ? 61.263 21.472 -123.951 1.00 83.00 288 LEU A C 1
ATOM 2331 O O . LEU A 1 288 ? 62.171 21.399 -124.781 1.00 83.00 288 LEU A O 1
ATOM 2335 N N . LEU A 1 289 ? 59.971 21.433 -124.296 1.00 81.25 289 LEU A N 1
ATOM 2336 C CA . LEU A 1 289 ? 59.505 21.374 -125.688 1.00 81.25 289 LEU A CA 1
ATOM 2337 C C . LEU A 1 289 ? 59.945 22.610 -126.486 1.00 81.25 289 LEU A C 1
ATOM 2339 O O . LEU A 1 289 ? 60.368 22.489 -127.637 1.00 81.25 289 LEU A O 1
ATOM 2343 N N . GLU A 1 290 ? 59.908 23.788 -125.866 1.00 78.00 290 GLU A N 1
ATOM 2344 C CA . GLU A 1 290 ? 60.352 25.045 -126.469 1.00 78.00 290 GLU A CA 1
ATOM 2345 C C . GLU A 1 290 ? 61.877 25.076 -126.674 1.00 78.00 290 GLU A C 1
ATOM 2347 O O . GLU A 1 290 ? 62.345 25.409 -127.762 1.00 78.00 290 GLU A O 1
ATOM 2352 N N . LYS A 1 291 ? 62.672 24.587 -125.710 1.00 80.62 291 LYS A N 1
ATOM 2353 C CA . LYS A 1 291 ? 64.119 24.356 -125.893 1.00 80.62 291 LYS A CA 1
ATOM 2354 C C . LYS A 1 291 ? 64.406 23.384 -127.044 1.00 80.62 291 LYS A C 1
ATOM 2356 O O . LYS A 1 291 ? 65.267 23.664 -127.872 1.00 80.62 291 LYS A O 1
ATOM 2361 N N . GLN A 1 292 ? 63.661 22.281 -127.155 1.00 81.19 292 GLN A N 1
ATOM 2362 C CA . GLN A 1 292 ? 63.777 21.341 -128.282 1.00 81.19 292 GLN A CA 1
ATOM 2363 C C . GLN A 1 292 ? 63.349 21.952 -129.627 1.00 81.19 292 GLN A C 1
ATOM 2365 O O . GLN A 1 292 ? 63.797 21.503 -130.683 1.00 81.19 292 GLN A O 1
ATOM 2370 N N . HIS A 1 293 ? 62.461 22.947 -129.627 1.00 81.19 293 HIS A N 1
ATOM 2371 C CA . HIS A 1 293 ? 62.124 23.718 -130.821 1.00 81.19 293 HIS A CA 1
ATOM 2372 C C . HIS A 1 293 ? 63.265 24.676 -131.202 1.00 81.19 293 HIS A C 1
ATOM 2374 O O . HIS A 1 293 ? 63.667 24.717 -132.363 1.00 81.19 293 HIS A O 1
ATOM 2380 N N . VAL A 1 294 ? 63.861 25.370 -130.226 1.00 80.06 294 VAL A N 1
ATOM 2381 C CA . VAL A 1 294 ? 65.023 26.251 -130.434 1.00 80.06 294 VAL A CA 1
ATOM 2382 C C . VAL A 1 294 ? 66.251 25.485 -130.942 1.00 80.06 294 VAL A C 1
ATOM 2384 O O . VAL A 1 294 ? 66.908 25.963 -131.863 1.00 80.06 294 VAL A O 1
ATOM 2387 N N . GLU A 1 295 ? 66.553 24.291 -130.421 1.00 79.81 295 GLU A N 1
ATOM 2388 C CA . GLU A 1 295 ? 67.652 23.472 -130.963 1.00 79.81 295 GLU A CA 1
ATOM 2389 C C . GLU A 1 295 ? 67.377 23.023 -132.409 1.00 79.81 295 GLU A C 1
ATOM 2391 O O . GLU A 1 295 ? 68.253 23.155 -133.261 1.00 79.81 295 GLU A O 1
ATOM 2396 N N . ARG A 1 296 ? 66.139 22.624 -132.745 1.00 78.19 296 ARG A N 1
ATOM 2397 C CA . ARG A 1 296 ? 65.756 22.333 -134.143 1.00 78.19 296 ARG A CA 1
ATOM 2398 C C . ARG A 1 296 ? 65.929 23.545 -135.067 1.00 78.19 296 ARG A C 1
ATOM 2400 O O . ARG A 1 296 ? 66.384 23.383 -136.199 1.00 78.19 296 ARG A O 1
ATOM 2407 N N . LEU A 1 297 ? 65.627 24.756 -134.592 1.00 79.56 297 LEU A N 1
ATOM 2408 C CA . LEU A 1 297 ? 65.894 25.990 -135.339 1.00 79.56 297 LEU A CA 1
ATOM 2409 C C . LEU A 1 297 ? 67.400 26.241 -135.522 1.00 79.56 297 LEU A C 1
ATOM 2411 O O . LEU A 1 297 ? 67.813 26.596 -136.622 1.00 79.56 297 LEU A O 1
ATOM 2415 N N . LYS A 1 298 ? 68.238 26.005 -134.502 1.00 81.06 298 LYS A N 1
ATOM 2416 C CA . LYS A 1 298 ? 69.707 26.094 -134.636 1.00 81.06 298 LYS A CA 1
ATOM 2417 C C . LYS A 1 298 ? 70.259 25.094 -135.655 1.00 81.06 298 LYS A C 1
ATOM 2419 O O . LYS A 1 298 ? 71.138 25.454 -136.435 1.00 81.06 298 LYS A O 1
ATOM 2424 N N . GLU A 1 299 ? 69.740 23.867 -135.676 1.00 76.81 299 GLU A N 1
ATOM 2425 C CA . GLU A 1 299 ? 70.094 22.854 -136.679 1.00 76.81 299 GLU A CA 1
ATOM 2426 C C . GLU A 1 299 ? 69.733 23.339 -138.098 1.00 76.81 299 GLU A C 1
ATOM 2428 O O . GLU A 1 299 ? 70.565 23.308 -139.004 1.00 76.81 299 GLU A O 1
ATOM 2433 N N . SER A 1 300 ? 68.523 23.888 -138.275 1.00 76.44 300 SER A N 1
ATOM 2434 C CA . SER A 1 300 ? 68.061 24.465 -139.546 1.00 76.44 300 SER A CA 1
ATOM 2435 C C . SER A 1 300 ? 68.887 25.680 -139.992 1.00 76.44 300 SER A C 1
ATOM 2437 O O . SER A 1 300 ? 69.113 25.867 -141.190 1.00 76.44 300 SER A O 1
ATOM 2439 N N . ILE A 1 301 ? 69.362 26.502 -139.052 1.00 79.19 301 ILE A N 1
ATOM 2440 C CA . ILE A 1 301 ? 70.258 27.632 -139.337 1.00 79.19 301 ILE A CA 1
ATOM 2441 C C . ILE A 1 301 ? 71.632 27.120 -139.780 1.00 79.19 301 ILE A C 1
ATOM 2443 O O . ILE A 1 301 ? 72.124 27.580 -140.804 1.00 79.19 301 ILE A O 1
ATOM 2447 N N . LYS A 1 302 ? 72.220 26.117 -139.109 1.00 79.19 302 LYS A N 1
ATOM 2448 C CA . LYS A 1 302 ? 73.494 25.503 -139.541 1.00 79.19 302 LYS A CA 1
ATOM 2449 C C . LYS A 1 302 ? 73.435 24.942 -140.963 1.00 79.19 302 LYS A C 1
ATOM 2451 O O . LYS A 1 302 ? 74.395 25.102 -141.712 1.00 79.19 302 LYS A O 1
ATOM 2456 N N . ILE A 1 303 ? 72.329 24.293 -141.336 1.00 78.44 303 ILE A N 1
ATOM 2457 C CA . ILE A 1 303 ? 72.114 23.799 -142.708 1.00 78.44 303 ILE A CA 1
ATOM 2458 C C . ILE A 1 303 ? 72.080 24.986 -143.683 1.00 78.44 303 ILE A C 1
ATOM 2460 O O . ILE A 1 303 ? 72.801 24.994 -144.676 1.00 78.44 303 ILE A O 1
ATOM 2464 N N . SER A 1 304 ? 71.339 26.042 -143.342 1.00 73.50 304 SER A N 1
ATOM 2465 C CA . SER A 1 304 ? 71.249 27.265 -144.155 1.00 73.50 304 SER A CA 1
ATOM 2466 C C . SER A 1 304 ? 72.602 27.988 -144.304 1.00 73.50 304 SER A C 1
ATOM 2468 O O . SER A 1 304 ? 72.918 28.514 -145.370 1.00 73.50 304 SER A O 1
ATOM 2470 N N . GLU A 1 305 ? 73.435 28.000 -143.258 1.00 78.06 305 GLU A N 1
ATOM 2471 C CA . GLU A 1 305 ? 74.807 28.525 -143.295 1.00 78.06 305 GLU A CA 1
ATOM 2472 C C . GLU A 1 305 ? 75.744 27.675 -144.167 1.00 78.06 305 GLU A C 1
ATOM 2474 O O . GLU A 1 305 ? 76.650 28.221 -144.803 1.00 78.06 305 GLU A O 1
ATOM 2479 N N . ALA A 1 306 ? 75.548 26.353 -144.208 1.00 76.06 306 ALA A N 1
ATOM 2480 C CA . ALA A 1 306 ? 76.296 25.459 -145.090 1.00 76.06 306 ALA A CA 1
ATOM 2481 C C . ALA A 1 306 ? 75.936 25.711 -146.565 1.00 76.06 306 ALA A C 1
ATOM 2483 O O . ALA A 1 306 ? 76.839 25.957 -147.368 1.00 76.06 306 ALA A O 1
ATOM 2484 N N . ASP A 1 307 ? 74.641 25.786 -146.891 1.00 76.94 307 ASP A N 1
ATOM 2485 C CA . ASP A 1 307 ? 74.142 26.136 -148.231 1.00 76.94 307 ASP A CA 1
ATOM 2486 C C . ASP A 1 307 ? 74.660 27.509 -148.698 1.00 76.94 307 ASP A C 1
ATOM 2488 O O . ASP A 1 307 ? 75.028 27.695 -149.863 1.00 76.94 307 ASP A O 1
ATOM 2492 N N . LEU A 1 308 ? 74.717 28.496 -147.795 1.00 75.81 308 LEU A N 1
ATOM 2493 C CA . LEU A 1 308 ? 75.274 29.818 -148.096 1.00 75.81 308 LEU A CA 1
ATOM 2494 C C . LEU A 1 308 ? 76.786 29.770 -148.347 1.00 75.81 308 LEU A C 1
ATOM 2496 O O . LEU A 1 308 ? 77.257 30.425 -149.278 1.00 75.81 308 LEU A O 1
ATOM 2500 N N . LYS A 1 309 ? 77.551 28.973 -147.589 1.00 77.75 309 LYS A N 1
ATOM 2501 C CA . LYS A 1 309 ? 78.986 28.756 -147.852 1.00 77.75 309 LYS A CA 1
ATOM 2502 C C . LYS A 1 309 ? 79.218 28.067 -149.197 1.00 77.75 309 LYS A C 1
ATOM 2504 O O . LYS A 1 309 ? 80.115 28.476 -149.933 1.00 77.75 309 LYS A O 1
ATOM 2509 N N . GLU A 1 310 ? 78.397 27.087 -149.568 1.00 77.50 310 GLU A N 1
ATOM 2510 C CA . GLU A 1 310 ? 78.491 26.421 -150.872 1.00 77.50 310 GLU A CA 1
ATOM 2511 C C . GLU A 1 310 ? 78.141 27.368 -152.037 1.00 77.50 310 GLU A C 1
ATOM 2513 O O . GLU A 1 310 ? 78.857 27.417 -153.047 1.00 77.50 310 GLU A O 1
ATOM 2518 N N . LYS A 1 311 ? 77.114 28.215 -151.873 1.00 76.81 311 LYS A N 1
ATOM 2519 C CA . LYS A 1 311 ? 76.825 29.325 -152.800 1.00 76.81 311 LYS A CA 1
ATOM 2520 C C . LYS A 1 311 ? 77.993 30.307 -152.909 1.00 76.81 311 LYS A C 1
ATOM 2522 O O . LYS A 1 311 ? 78.330 30.734 -154.010 1.00 76.81 311 LYS A O 1
ATOM 2527 N N . HIS A 1 312 ? 78.665 30.621 -151.805 1.00 74.19 312 HIS A N 1
ATOM 2528 C CA . HIS A 1 312 ? 79.816 31.526 -151.816 1.00 74.19 312 HIS A CA 1
ATOM 2529 C C . HIS A 1 312 ? 81.030 30.931 -152.554 1.00 74.19 312 HIS A C 1
ATOM 2531 O O . HIS A 1 312 ? 81.704 31.639 -153.303 1.00 74.19 312 HIS A O 1
ATOM 2537 N N . ILE A 1 313 ? 81.277 29.623 -152.405 1.00 77.38 313 ILE A N 1
ATOM 2538 C CA . ILE A 1 313 ? 82.327 28.886 -153.132 1.00 77.38 313 ILE A CA 1
ATOM 2539 C C . ILE A 1 313 ? 82.016 28.815 -154.634 1.00 77.38 313 ILE A C 1
ATOM 2541 O O . ILE A 1 313 ? 82.911 28.970 -155.467 1.00 77.38 313 ILE A O 1
ATOM 2545 N N . SER A 1 314 ? 80.756 28.579 -155.005 1.00 74.00 314 SER A N 1
ATOM 2546 C CA . SER A 1 314 ? 80.345 28.515 -156.414 1.00 74.00 314 SER A CA 1
ATOM 2547 C C . SER A 1 314 ? 80.326 29.892 -157.095 1.00 74.00 314 SER A C 1
ATOM 2549 O O . SER A 1 314 ? 80.682 29.977 -158.271 1.00 74.00 314 SER A O 1
ATOM 2551 N N . LEU A 1 315 ? 80.041 30.975 -156.362 1.00 76.19 315 LEU A N 1
ATOM 2552 C CA . LEU A 1 315 ? 80.243 32.349 -156.839 1.00 76.19 315 LEU A CA 1
ATOM 2553 C C . LEU A 1 315 ? 81.729 32.676 -157.056 1.00 76.19 315 LEU A C 1
ATOM 2555 O O . LEU A 1 315 ? 82.082 33.102 -158.152 1.00 76.19 315 LEU A O 1
ATOM 2559 N N . ALA A 1 316 ? 82.612 32.377 -156.096 1.00 74.69 316 ALA A N 1
ATOM 2560 C CA . ALA A 1 316 ? 84.056 32.623 -156.233 1.00 74.69 316 ALA A CA 1
ATOM 2561 C C . ALA A 1 316 ? 84.686 31.873 -157.431 1.00 74.69 316 ALA A C 1
ATOM 2563 O O . ALA A 1 316 ? 85.563 32.393 -158.129 1.00 74.69 316 ALA A O 1
ATOM 2564 N N . LYS A 1 317 ? 84.199 30.659 -157.735 1.00 75.00 317 LYS A N 1
ATOM 2565 C CA . LYS A 1 317 ? 84.578 29.921 -158.956 1.00 75.00 317 LYS A CA 1
ATOM 2566 C C . LYS A 1 317 ? 84.131 30.635 -160.237 1.00 75.00 317 LYS A C 1
ATOM 2568 O O . LYS A 1 317 ? 84.880 30.650 -161.211 1.00 75.00 317 LYS A O 1
ATOM 2573 N N . ARG A 1 318 ? 82.935 31.229 -160.245 1.00 74.94 318 ARG A N 1
ATOM 2574 C CA . ARG A 1 318 ? 82.381 31.962 -161.397 1.00 74.94 318 ARG A CA 1
ATOM 2575 C C . ARG A 1 318 ? 83.088 33.301 -161.622 1.00 74.94 318 ARG A C 1
ATOM 2577 O O . ARG A 1 318 ? 83.339 33.676 -162.760 1.00 74.94 318 ARG A O 1
ATOM 2584 N N . GLU A 1 319 ? 83.468 33.973 -160.543 1.00 74.69 319 GLU A N 1
ATOM 2585 C CA . GLU A 1 319 ? 84.282 35.192 -160.548 1.00 74.69 319 GLU A CA 1
ATOM 2586 C C . GLU A 1 319 ? 85.683 34.920 -161.130 1.00 74.69 319 GLU A C 1
ATOM 2588 O O . GLU A 1 319 ? 86.119 35.600 -162.057 1.00 74.69 319 GLU A O 1
ATOM 2593 N N . SER A 1 320 ? 86.320 33.819 -160.714 1.00 72.75 320 SER A N 1
ATOM 2594 C CA . SER A 1 320 ? 87.593 33.348 -161.291 1.00 72.75 320 SER A CA 1
ATOM 2595 C C . SER A 1 320 ? 87.492 33.030 -162.796 1.00 72.75 320 SER A C 1
ATOM 2597 O O . SER A 1 320 ? 88.430 33.281 -163.553 1.00 72.75 320 SER A O 1
ATOM 2599 N N . GLN A 1 321 ? 86.352 32.499 -163.257 1.00 73.88 321 GLN A N 1
ATOM 2600 C CA . GLN A 1 321 ? 86.100 32.250 -164.683 1.00 73.88 321 GLN A CA 1
ATOM 2601 C C . GLN A 1 321 ? 85.939 33.546 -165.491 1.00 73.88 321 GLN A C 1
ATOM 2603 O O . GLN A 1 321 ? 86.425 33.610 -166.619 1.00 73.88 321 GLN A O 1
ATOM 2608 N N . LEU A 1 322 ? 85.305 34.580 -164.927 1.00 73.31 322 LEU A N 1
ATOM 2609 C CA . LEU A 1 322 ? 85.168 35.888 -165.579 1.00 73.31 322 LEU A CA 1
ATOM 2610 C C . LEU A 1 322 ? 86.524 36.593 -165.718 1.00 73.31 322 LEU A C 1
ATOM 2612 O O . LEU A 1 322 ? 86.851 37.045 -166.813 1.00 73.31 322 LEU A O 1
ATOM 2616 N N . ILE A 1 323 ? 87.359 36.577 -164.672 1.00 72.25 323 ILE A N 1
ATOM 2617 C CA . ILE A 1 323 ? 88.735 37.111 -164.717 1.00 72.25 323 ILE A CA 1
ATOM 2618 C C . ILE A 1 323 ? 89.557 36.412 -165.816 1.00 72.25 323 ILE A C 1
ATOM 2620 O O . ILE A 1 323 ? 90.275 37.061 -166.579 1.00 72.25 323 ILE A O 1
ATOM 2624 N N . SER A 1 324 ? 89.413 35.088 -165.959 1.00 69.62 324 SER A N 1
ATOM 2625 C CA . SER A 1 324 ? 90.078 34.340 -167.033 1.00 69.62 324 SER A CA 1
ATOM 2626 C C . SER A 1 324 ? 89.584 34.728 -168.432 1.00 69.62 324 SER A C 1
ATOM 2628 O O . SER A 1 324 ? 90.383 34.723 -169.364 1.00 69.62 324 SER A O 1
ATOM 2630 N N . GLN A 1 325 ? 88.298 35.051 -168.603 1.00 72.88 325 GLN A N 1
ATOM 2631 C CA . GLN A 1 325 ? 87.753 35.510 -169.887 1.00 72.88 325 GLN A CA 1
ATOM 2632 C C . GLN A 1 325 ? 88.218 36.931 -170.223 1.00 72.88 325 GLN A C 1
ATOM 2634 O O . GLN A 1 325 ? 88.566 37.207 -171.369 1.00 72.88 325 GLN A O 1
ATOM 2639 N N . GLU A 1 326 ? 88.277 37.821 -169.233 1.00 71.25 326 GLU A N 1
ATOM 2640 C CA . GLU A 1 326 ? 88.747 39.198 -169.399 1.00 71.25 326 GLU A CA 1
ATOM 2641 C C . GLU A 1 326 ? 90.220 39.253 -169.837 1.00 71.25 326 GLU A C 1
ATOM 2643 O O . GLU A 1 326 ? 90.561 39.964 -170.788 1.00 71.25 326 GLU A O 1
ATOM 2648 N N . HIS A 1 327 ? 91.076 38.410 -169.250 1.00 70.50 327 HIS A N 1
ATOM 2649 C CA . HIS A 1 327 ? 92.472 38.284 -169.676 1.00 70.50 327 HIS A CA 1
ATOM 2650 C C . HIS A 1 327 ? 92.599 37.796 -171.135 1.00 70.50 327 HIS A C 1
ATOM 2652 O O . HIS A 1 327 ? 93.465 38.263 -171.882 1.00 70.50 327 HIS A O 1
ATOM 2658 N N . ASP A 1 328 ? 91.701 36.906 -171.564 1.00 70.19 328 ASP A N 1
ATOM 2659 C CA . ASP A 1 328 ? 91.643 36.342 -172.916 1.00 70.19 328 ASP A CA 1
ATOM 2660 C C . ASP A 1 328 ? 91.115 37.352 -173.962 1.00 70.19 328 ASP A C 1
ATOM 2662 O O . ASP A 1 328 ? 91.465 37.281 -175.145 1.00 70.19 328 ASP A O 1
ATOM 2666 N N . TYR A 1 329 ? 90.308 38.335 -173.542 1.00 70.94 329 TYR A N 1
ATOM 2667 C CA . TYR A 1 329 ? 89.919 39.484 -174.371 1.00 70.94 329 TYR A CA 1
ATOM 2668 C C . TYR A 1 329 ? 91.053 40.508 -174.512 1.00 70.94 329 TYR A C 1
ATOM 2670 O O . TYR A 1 329 ? 91.313 40.971 -175.627 1.00 70.94 329 TYR A O 1
ATOM 2678 N N . GLN A 1 330 ? 91.798 40.802 -173.440 1.00 63.62 330 GLN A N 1
ATOM 2679 C CA . GLN A 1 330 ? 92.979 41.679 -173.510 1.00 63.62 330 GLN A CA 1
ATOM 2680 C C . GLN A 1 330 ? 94.052 41.129 -174.472 1.00 63.62 330 GLN A C 1
ATOM 2682 O O . GLN A 1 330 ? 94.650 41.881 -175.243 1.00 63.62 330 GLN A O 1
ATOM 2687 N N . LEU A 1 331 ? 94.230 39.803 -174.513 1.00 67.06 331 LEU A N 1
ATOM 2688 C CA . LEU A 1 331 ? 95.168 39.111 -175.413 1.00 67.06 331 LEU A CA 1
ATOM 2689 C C . LEU A 1 331 ? 94.711 39.078 -176.890 1.00 67.06 331 LEU A C 1
ATOM 2691 O O . LEU A 1 331 ? 95.515 38.829 -177.792 1.00 67.06 331 LEU A O 1
ATOM 2695 N N . LYS A 1 332 ? 93.426 39.345 -177.160 1.00 67.38 332 LYS A N 1
ATOM 2696 C CA . LYS A 1 332 ? 92.883 39.534 -178.519 1.00 67.38 332 LYS A CA 1
ATOM 2697 C C . LYS A 1 332 ? 93.019 40.991 -178.977 1.00 67.38 332 LYS A C 1
ATOM 2699 O O . LYS A 1 332 ? 93.342 41.220 -180.141 1.00 67.38 332 LYS A O 1
ATOM 2704 N N . ALA A 1 333 ? 92.870 41.959 -178.071 1.00 61.31 333 ALA A N 1
ATOM 2705 C CA . ALA A 1 333 ? 93.042 43.384 -178.370 1.00 61.31 333 ALA A CA 1
ATOM 2706 C C . ALA A 1 333 ? 94.468 43.727 -178.850 1.00 61.31 333 ALA A C 1
ATOM 2708 O O . ALA A 1 333 ? 94.632 44.449 -179.834 1.00 61.31 333 ALA A O 1
ATOM 2709 N N . THR A 1 334 ? 95.505 43.152 -178.230 1.00 61.50 334 THR A N 1
ATOM 2710 C CA . THR A 1 334 ? 96.906 43.369 -178.642 1.00 61.50 334 THR A CA 1
ATOM 2711 C C . THR A 1 334 ? 97.221 42.814 -180.034 1.00 61.50 334 THR A C 1
ATOM 2713 O O . THR A 1 334 ? 97.964 43.441 -180.785 1.00 61.50 334 THR A O 1
ATOM 2716 N N . LYS A 1 335 ? 96.606 41.691 -180.431 1.00 62.62 335 LYS A N 1
ATOM 2717 C CA . LYS A 1 335 ? 96.770 41.119 -181.781 1.00 62.62 335 LYS A CA 1
ATOM 2718 C C . LYS A 1 335 ? 96.087 41.956 -182.867 1.00 62.62 335 LYS A C 1
ATOM 2720 O O . LYS A 1 335 ? 96.611 42.050 -183.973 1.00 62.62 335 LYS A O 1
ATOM 2725 N N . ILE A 1 336 ? 94.956 42.599 -182.567 1.00 61.81 336 ILE A N 1
ATOM 2726 C CA . ILE A 1 336 ? 94.252 43.469 -183.528 1.00 61.81 336 ILE A CA 1
ATOM 2727 C C . ILE A 1 336 ? 95.121 44.683 -183.913 1.00 61.81 336 ILE A C 1
ATOM 2729 O O . ILE A 1 336 ? 95.233 44.996 -185.100 1.00 61.81 336 ILE A O 1
ATOM 2733 N N . ALA A 1 337 ? 95.833 45.281 -182.952 1.00 58.62 337 ALA A N 1
ATOM 2734 C CA . ALA A 1 337 ? 96.752 46.398 -183.203 1.00 58.62 337 ALA A CA 1
ATOM 2735 C C . ALA A 1 337 ? 97.933 46.036 -184.137 1.00 58.62 337 ALA A C 1
ATOM 2737 O O . ALA A 1 337 ? 98.399 46.874 -184.913 1.00 58.62 337 ALA A O 1
ATOM 2738 N N . GLU A 1 338 ? 98.408 44.784 -184.127 1.00 59.81 338 GLU A N 1
ATOM 2739 C CA . GLU A 1 338 ? 99.444 44.322 -185.068 1.00 59.81 338 GLU A CA 1
ATOM 2740 C C . GLU A 1 338 ? 98.914 44.108 -186.497 1.00 59.81 338 GLU A C 1
ATOM 2742 O O . GLU A 1 338 ? 99.667 44.251 -187.467 1.00 59.81 338 GLU A O 1
ATOM 2747 N N . HIS A 1 339 ? 97.627 43.779 -186.649 1.00 63.59 339 HIS A N 1
ATOM 2748 C CA . HIS A 1 339 ? 96.997 43.585 -187.957 1.00 63.59 339 HIS A CA 1
ATOM 2749 C C . HIS A 1 339 ? 96.714 44.913 -188.681 1.00 63.59 339 HIS A C 1
ATOM 2751 O O . HIS A 1 339 ? 96.931 44.987 -189.893 1.00 63.59 339 HIS A O 1
ATOM 2757 N N . GLU A 1 340 ? 96.333 45.981 -187.969 1.00 61.09 340 GLU A N 1
ATOM 2758 C CA . GLU A 1 340 ? 96.168 47.320 -188.569 1.00 61.09 340 GLU A CA 1
ATOM 2759 C C . GLU A 1 340 ? 97.464 47.857 -189.193 1.00 61.09 340 GLU A C 1
ATOM 2761 O O . GLU A 1 340 ? 97.435 48.476 -190.260 1.00 61.09 340 GLU A O 1
ATOM 2766 N N . LYS A 1 341 ? 98.618 47.585 -188.567 1.00 62.94 341 LYS A N 1
ATOM 2767 C CA . LYS A 1 341 ? 99.921 48.024 -189.084 1.00 62.94 341 LYS A CA 1
ATOM 2768 C C . LYS A 1 341 ? 100.258 47.367 -190.428 1.00 62.94 341 LYS A C 1
ATOM 2770 O O . LYS A 1 341 ? 100.743 48.045 -191.324 1.00 62.94 341 LYS A O 1
ATOM 2775 N N . LYS A 1 342 ? 99.942 46.076 -190.593 1.00 60.50 342 LYS A N 1
ATOM 2776 C CA . LYS A 1 342 ? 100.205 45.310 -191.829 1.00 60.50 342 LYS A CA 1
ATOM 2777 C C . LYS A 1 342 ? 99.229 45.635 -192.966 1.00 60.50 342 LYS A C 1
ATOM 2779 O O . LYS A 1 342 ? 99.593 45.517 -194.132 1.00 60.50 342 LYS A O 1
ATOM 2784 N N . LEU A 1 343 ? 98.003 46.064 -192.658 1.00 58.41 343 LEU A N 1
ATOM 2785 C CA . LEU A 1 343 ? 97.010 46.435 -193.677 1.00 58.41 343 LEU A CA 1
ATOM 2786 C C . LEU A 1 343 ? 97.369 47.724 -194.436 1.00 58.41 343 LEU A C 1
ATOM 2788 O O . LEU A 1 343 ? 97.064 47.824 -195.624 1.00 58.41 343 LEU A O 1
ATOM 2792 N N . LYS A 1 344 ? 98.061 48.680 -193.798 1.00 57.38 344 LYS A N 1
ATOM 2793 C CA . LYS A 1 344 ? 98.500 49.925 -194.459 1.00 57.38 344 LYS A CA 1
ATOM 2794 C C . LYS A 1 344 ? 99.563 49.690 -195.540 1.00 57.38 344 LYS A C 1
ATOM 2796 O O . LYS A 1 344 ? 99.479 50.306 -196.599 1.00 57.38 344 LYS A O 1
ATOM 2801 N N . ASP A 1 345 ? 100.484 48.752 -195.326 1.00 55.59 345 ASP A N 1
ATOM 2802 C CA . ASP A 1 345 ? 101.554 48.442 -196.288 1.00 55.59 345 ASP A CA 1
ATOM 2803 C C . ASP A 1 345 ? 101.045 47.679 -197.530 1.00 55.59 345 ASP A C 1
ATOM 2805 O O . ASP A 1 345 ? 101.639 47.752 -198.607 1.00 55.59 345 ASP A O 1
ATOM 2809 N N . HIS A 1 346 ? 99.919 46.964 -197.416 1.00 55.00 346 HIS A N 1
ATOM 2810 C CA . HIS A 1 346 ? 99.350 46.193 -198.526 1.00 55.00 346 HIS A CA 1
ATOM 2811 C C . HIS A 1 346 ? 98.476 47.011 -199.490 1.00 55.00 346 HIS A C 1
ATOM 2813 O O . HIS A 1 346 ? 98.346 46.614 -200.650 1.00 55.00 346 HIS A O 1
ATOM 2819 N N . LEU A 1 347 ? 97.919 48.151 -199.064 1.00 51.00 347 LEU A N 1
ATOM 2820 C CA . LEU A 1 347 ? 97.019 48.954 -199.903 1.00 51.00 347 LEU A CA 1
ATOM 2821 C C . LEU A 1 347 ? 97.744 49.566 -201.119 1.00 51.00 347 LEU A C 1
ATOM 2823 O O . LEU A 1 347 ? 97.237 49.515 -202.235 1.00 51.00 347 LEU A O 1
ATOM 2827 N N . ILE A 1 348 ? 98.973 50.055 -200.921 1.00 54.59 348 ILE A N 1
ATOM 2828 C CA . ILE A 1 348 ? 99.775 50.746 -201.952 1.00 54.59 348 ILE A CA 1
ATOM 2829 C C . ILE A 1 348 ? 100.255 49.785 -203.062 1.00 54.59 348 ILE A C 1
ATOM 2831 O O . ILE A 1 348 ? 100.535 50.200 -204.184 1.00 54.59 348 ILE A O 1
ATOM 2835 N N . ASN A 1 349 ? 100.323 48.477 -202.791 1.00 50.88 349 ASN A N 1
ATOM 2836 C CA . ASN A 1 349 ? 100.823 47.485 -203.753 1.00 50.88 349 ASN A CA 1
ATOM 2837 C C . ASN A 1 349 ? 99.712 46.932 -204.682 1.00 50.88 349 ASN A C 1
ATOM 2839 O O . ASN A 1 349 ? 99.997 46.387 -205.751 1.00 50.88 349 ASN A O 1
ATOM 2843 N N . ALA A 1 350 ? 98.437 47.083 -204.303 1.00 50.78 350 ALA A N 1
ATOM 2844 C CA . ALA A 1 350 ? 97.298 46.497 -205.017 1.00 50.78 350 ALA A CA 1
ATOM 2845 C C . ALA A 1 350 ? 96.920 47.239 -206.317 1.00 50.78 350 ALA A C 1
ATOM 2847 O O . ALA A 1 350 ? 96.534 46.602 -207.300 1.00 50.78 350 ALA A O 1
ATOM 2848 N N . GLU A 1 351 ? 97.080 48.566 -206.362 1.00 49.97 351 GLU A N 1
ATOM 2849 C CA . GLU A 1 351 ? 96.628 49.411 -207.483 1.00 49.97 351 GLU A CA 1
ATOM 2850 C C . GLU A 1 351 ? 97.363 49.128 -208.811 1.00 49.97 351 GLU A C 1
ATOM 2852 O O . GLU A 1 351 ? 96.856 49.414 -209.895 1.00 49.97 351 GLU A O 1
ATOM 2857 N N . SER A 1 352 ? 98.540 48.497 -208.755 1.00 45.50 352 SER A N 1
ATOM 2858 C CA . SER A 1 352 ? 99.413 48.271 -209.916 1.00 45.50 352 SER A CA 1
ATOM 2859 C C . SER A 1 352 ? 99.059 47.052 -210.792 1.00 45.50 352 SER A C 1
ATOM 2861 O O . SER A 1 352 ? 99.608 46.908 -211.890 1.00 45.50 352 SER A O 1
ATOM 2863 N N . ARG A 1 353 ? 98.176 46.143 -210.337 1.00 47.41 353 ARG A N 1
ATOM 2864 C CA . ARG A 1 353 ? 98.033 44.791 -210.935 1.00 47.41 353 ARG A CA 1
ATOM 2865 C C . ARG A 1 353 ? 96.706 44.476 -211.634 1.00 47.41 353 ARG A C 1
ATOM 2867 O O . ARG A 1 353 ? 96.653 43.475 -212.344 1.00 47.41 353 ARG A O 1
ATOM 2874 N N . VAL A 1 354 ? 95.675 45.314 -211.516 1.00 47.66 354 VAL A N 1
ATOM 2875 C CA . VAL A 1 354 ? 94.325 45.007 -212.048 1.00 47.66 354 VAL A CA 1
ATOM 2876 C C . VAL A 1 354 ? 94.236 45.058 -213.588 1.00 47.66 354 VAL A C 1
ATOM 2878 O O . VAL A 1 354 ? 93.474 44.306 -214.180 1.00 47.66 354 VAL A O 1
ATOM 2881 N N . LYS A 1 355 ? 95.061 45.856 -214.279 1.00 43.19 355 LYS A N 1
ATOM 2882 C CA . LYS A 1 355 ? 94.959 46.081 -215.743 1.00 43.19 355 LYS A CA 1
ATOM 2883 C C . LYS A 1 355 ? 95.523 44.977 -216.665 1.00 43.19 355 LYS A C 1
ATOM 2885 O O . LYS A 1 355 ? 95.801 45.263 -217.826 1.00 43.19 355 LYS A O 1
ATOM 2890 N N . ARG A 1 356 ? 95.773 43.747 -216.189 1.00 43.09 356 ARG A N 1
ATOM 2891 C CA . ARG A 1 356 ? 96.540 42.746 -216.974 1.00 43.09 356 ARG A CA 1
ATOM 2892 C C . ARG A 1 356 ? 95.883 41.394 -217.268 1.00 43.09 356 ARG A C 1
ATOM 2894 O O . ARG A 1 356 ? 96.491 40.628 -218.008 1.00 43.09 356 ARG A O 1
ATOM 2901 N N . ILE A 1 357 ? 94.693 41.086 -216.741 1.00 43.44 357 ILE A N 1
ATOM 2902 C CA . ILE A 1 357 ? 94.026 39.785 -216.971 1.00 43.44 357 ILE A CA 1
ATOM 2903 C C . ILE A 1 357 ? 92.525 39.981 -217.251 1.00 43.44 357 ILE A C 1
ATOM 2905 O O . ILE A 1 357 ? 91.670 39.584 -216.470 1.00 43.44 357 ILE A O 1
ATOM 2909 N N . GLU A 1 358 ? 92.227 40.602 -218.393 1.00 36.94 358 GLU A N 1
ATOM 2910 C CA . GLU A 1 358 ? 90.883 40.638 -219.008 1.00 36.94 358 GLU A CA 1
ATOM 2911 C C . GLU A 1 358 ? 90.767 39.687 -220.220 1.00 36.94 358 GLU A C 1
ATOM 2913 O O . GLU A 1 358 ? 89.702 39.547 -220.807 1.00 36.94 358 GLU A O 1
ATOM 2918 N N . ASN A 1 359 ? 91.858 39.007 -220.596 1.00 34.12 359 ASN A N 1
ATOM 2919 C CA . ASN A 1 359 ? 91.926 38.117 -221.755 1.00 34.12 359 ASN A CA 1
ATOM 2920 C C . ASN A 1 359 ? 92.500 36.752 -221.356 1.00 34.12 359 ASN A C 1
ATOM 2922 O O . ASN A 1 359 ? 93.713 36.636 -221.206 1.00 34.12 359 ASN A O 1
ATOM 2926 N N . TYR A 1 360 ? 91.627 35.755 -221.171 1.00 36.66 360 TYR A N 1
ATOM 2927 C CA . TYR A 1 360 ? 91.715 34.403 -221.770 1.00 36.66 360 TYR A CA 1
ATOM 2928 C C . TYR A 1 360 ? 90.547 33.485 -221.327 1.00 36.66 360 TYR A C 1
ATOM 2930 O O . TYR A 1 360 ? 90.705 32.281 -221.130 1.00 36.66 360 TYR A O 1
ATOM 2938 N N . GLU A 1 361 ? 89.330 34.034 -221.231 1.00 34.59 361 GLU A N 1
ATOM 2939 C CA . GLU A 1 361 ? 88.123 33.228 -221.454 1.00 34.59 361 GLU A CA 1
ATOM 2940 C C . GLU A 1 361 ? 87.938 33.008 -222.966 1.00 34.59 361 GLU A C 1
ATOM 2942 O O . GLU A 1 361 ? 88.133 33.941 -223.743 1.00 34.59 361 GLU A O 1
ATOM 2947 N N . LYS A 1 362 ? 87.497 31.801 -223.365 1.00 31.75 362 LYS A N 1
ATOM 2948 C CA . LYS A 1 362 ? 87.465 31.241 -224.743 1.00 31.75 362 LYS A CA 1
ATOM 2949 C C . LYS A 1 362 ? 88.838 30.734 -225.226 1.00 31.75 362 LYS A C 1
ATOM 2951 O O . LYS A 1 362 ? 89.632 31.497 -225.759 1.00 31.75 362 LYS A O 1
ATOM 2956 N N . GLY A 1 363 ? 89.163 29.443 -225.125 1.00 35.62 363 GLY A N 1
ATOM 2957 C CA . GLY A 1 363 ? 88.388 28.270 -224.682 1.00 35.62 363 GLY A CA 1
ATOM 2958 C C . GLY A 1 363 ? 88.303 27.227 -225.802 1.00 35.62 363 GLY A C 1
ATOM 2959 O O . GLY A 1 363 ? 89.163 27.233 -226.673 1.00 35.62 363 GLY A O 1
ATOM 2960 N N . LEU A 1 364 ? 87.228 26.420 -225.817 1.00 37.91 364 LEU A N 1
ATOM 2961 C CA . LEU A 1 364 ? 86.771 25.620 -226.974 1.00 37.91 364 LEU A CA 1
ATOM 2962 C C . LEU A 1 364 ? 87.805 24.587 -227.493 1.00 37.91 364 LEU A C 1
ATOM 2964 O O . LEU A 1 364 ? 88.735 24.927 -228.210 1.00 37.91 364 LEU A O 1
ATOM 2968 N N . LYS A 1 365 ? 87.648 23.278 -227.260 1.00 42.06 365 LYS A N 1
ATOM 2969 C CA . LYS A 1 365 ? 86.537 22.447 -227.773 1.00 42.06 365 LYS A CA 1
ATOM 2970 C C . LYS A 1 365 ? 86.654 21.010 -227.229 1.00 42.06 365 LYS A C 1
ATOM 2972 O O . LYS A 1 365 ? 87.747 20.585 -226.885 1.00 42.06 365 LYS A O 1
ATOM 2977 N N . GLU A 1 366 ? 85.551 20.353 -226.863 1.00 37.50 366 GLU A N 1
ATOM 2978 C CA . GLU A 1 366 ? 84.702 19.471 -227.705 1.00 37.50 366 GLU A CA 1
ATOM 2979 C C . GLU A 1 366 ? 85.439 18.233 -228.265 1.00 37.50 366 GLU A C 1
ATOM 2981 O O . GLU A 1 366 ? 86.534 18.347 -228.799 1.00 37.50 366 GLU A O 1
ATOM 2986 N N . THR A 1 367 ? 84.774 17.065 -228.207 1.00 40.78 367 THR A N 1
ATOM 2987 C CA . THR A 1 367 ? 85.217 15.725 -228.684 1.00 40.78 367 THR A CA 1
ATOM 2988 C C . THR A 1 367 ? 86.399 15.120 -227.896 1.00 40.78 367 THR A C 1
ATOM 2990 O O . THR A 1 367 ? 87.527 15.577 -227.972 1.00 40.78 367 THR A O 1
ATOM 2993 N N . THR A 1 368 ? 86.203 14.119 -227.030 1.00 48.41 368 THR A N 1
ATOM 2994 C CA . THR A 1 368 ? 85.648 12.775 -227.312 1.00 48.41 368 THR A CA 1
ATOM 2995 C C . THR A 1 368 ? 84.447 12.373 -226.437 1.00 48.41 368 THR A C 1
ATOM 2997 O O . THR A 1 368 ? 84.250 11.206 -226.105 1.00 48.41 368 THR A O 1
ATOM 3000 N N . ALA A 1 369 ? 83.610 13.337 -226.055 1.00 31.03 369 ALA A N 1
ATOM 3001 C CA . ALA A 1 369 ? 82.388 13.063 -225.306 1.00 31.03 369 ALA A CA 1
ATOM 3002 C C . ALA A 1 369 ? 81.349 12.261 -226.118 1.00 31.03 369 ALA A C 1
ATOM 3004 O O . ALA A 1 369 ? 80.880 12.736 -227.148 1.00 31.03 369 ALA A O 1
ATOM 3005 N N . HIS A 1 370 ? 80.895 11.129 -225.571 1.00 32.84 370 HIS A N 1
ATOM 3006 C CA . HIS A 1 370 ? 79.462 10.830 -225.478 1.00 32.84 370 HIS A CA 1
ATOM 3007 C C . HIS A 1 370 ? 79.155 9.882 -224.301 1.00 32.84 370 HIS A C 1
ATOM 3009 O O . HIS A 1 370 ? 79.345 8.676 -224.389 1.00 32.84 370 HIS A O 1
ATOM 3015 N N . LEU A 1 371 ? 78.613 10.480 -223.232 1.00 44.66 371 LEU A N 1
ATOM 3016 C CA . LEU A 1 371 ? 77.684 9.890 -222.251 1.00 44.66 371 LEU A CA 1
ATOM 3017 C C . LEU A 1 371 ? 78.201 8.653 -221.478 1.00 44.66 371 LEU A C 1
ATOM 3019 O O . LEU A 1 371 ? 77.980 7.517 -221.872 1.00 44.66 371 LEU A O 1
ATOM 3023 N N . GLU A 1 372 ? 78.856 8.787 -220.320 1.00 47.78 372 GLU A N 1
ATOM 3024 C CA . GLU A 1 372 ? 78.801 9.892 -219.343 1.00 47.78 372 GLU A CA 1
ATOM 3025 C C . GLU A 1 372 ? 77.354 10.209 -218.913 1.00 47.78 372 GLU A C 1
ATOM 3027 O O . GLU A 1 372 ? 76.809 11.272 -219.201 1.00 47.78 372 GLU A O 1
ATOM 3032 N N . ASN A 1 373 ? 76.736 9.287 -218.169 1.00 45.41 373 ASN A N 1
ATOM 3033 C CA . ASN A 1 373 ? 75.845 9.701 -217.088 1.00 45.41 373 ASN A CA 1
ATOM 3034 C C . ASN A 1 373 ? 75.999 8.790 -215.856 1.00 45.41 373 ASN A C 1
ATOM 3036 O O . ASN A 1 373 ? 75.371 7.745 -215.742 1.00 45.41 373 ASN A O 1
ATOM 3040 N N . ARG A 1 374 ? 76.830 9.275 -214.926 1.00 45.62 374 ARG A N 1
ATOM 3041 C CA . ARG A 1 374 ? 76.887 8.962 -213.486 1.00 45.62 374 ARG A CA 1
ATOM 3042 C C . ARG A 1 374 ? 77.317 7.558 -213.003 1.00 45.62 374 ARG A C 1
ATOM 3044 O O . ARG A 1 374 ? 76.542 6.618 -213.063 1.00 45.62 374 ARG A O 1
ATOM 3051 N N . LYS A 1 375 ? 78.500 7.355 -212.392 1.00 49.06 375 LYS A N 1
ATOM 3052 C CA . LYS A 1 375 ? 79.612 8.270 -212.013 1.00 49.06 375 LYS A CA 1
ATOM 3053 C C . LYS A 1 375 ? 79.212 9.394 -211.016 1.00 49.06 375 LYS A C 1
ATOM 3055 O O . LYS A 1 375 ? 78.718 10.446 -211.394 1.00 49.06 375 LYS A O 1
ATOM 3060 N N . ASN A 1 376 ? 79.378 9.254 -209.705 1.00 42.72 376 ASN A N 1
ATOM 3061 C CA . ASN A 1 376 ? 80.615 8.870 -209.027 1.00 42.72 376 ASN A CA 1
ATOM 3062 C C . ASN A 1 376 ? 80.303 7.969 -207.810 1.00 42.72 376 ASN A C 1
ATOM 3064 O O . ASN A 1 376 ? 79.308 8.213 -207.135 1.00 42.72 376 ASN A O 1
ATOM 3068 N N . LEU A 1 377 ? 81.016 6.863 -207.544 1.00 50.56 377 LEU A N 1
ATOM 3069 C CA . LEU A 1 377 ? 82.474 6.728 -207.299 1.00 50.56 377 LEU A CA 1
ATOM 3070 C C . LEU A 1 377 ? 82.875 7.545 -206.049 1.00 50.56 377 LEU A C 1
ATOM 3072 O O . LEU A 1 377 ? 82.652 8.744 -206.010 1.00 50.56 377 LEU A O 1
ATOM 3076 N N . LEU A 1 378 ? 83.446 6.999 -204.971 1.00 40.44 378 LEU A N 1
ATOM 3077 C CA . LEU A 1 378 ? 84.111 5.703 -204.715 1.00 40.44 378 LEU A CA 1
ATOM 3078 C C . LEU A 1 378 ? 85.422 5.427 -205.483 1.00 40.44 378 LEU A C 1
ATOM 3080 O O . LEU A 1 378 ? 86.126 4.475 -205.173 1.00 40.44 378 LEU A O 1
ATOM 3084 N N . GLU A 1 379 ? 85.821 6.331 -206.373 1.00 44.69 379 GLU A N 1
ATOM 3085 C CA . GLU A 1 379 ? 87.208 6.536 -206.794 1.00 44.69 379 GLU A CA 1
ATOM 3086 C C . GLU A 1 379 ? 87.570 7.965 -206.369 1.00 44.69 379 GLU A C 1
ATOM 3088 O O . GLU A 1 379 ? 86.924 8.913 -206.797 1.00 44.69 379 GLU A O 1
ATOM 3093 N N . LYS A 1 380 ? 88.563 8.210 -205.524 1.00 43.41 380 LYS A N 1
ATOM 3094 C CA . LYS A 1 380 ? 89.857 7.535 -205.451 1.00 43.41 380 LYS A CA 1
ATOM 3095 C C . LYS A 1 380 ? 90.300 7.385 -203.997 1.00 43.41 380 LYS A C 1
ATOM 3097 O O . LYS A 1 380 ? 90.005 8.216 -203.147 1.00 43.41 380 LYS A O 1
ATOM 3102 N N . HIS A 1 381 ? 90.866 6.227 -203.671 1.00 43.44 381 HIS A N 1
ATOM 3103 C CA . HIS A 1 381 ? 92.317 6.068 -203.545 1.00 43.44 381 HIS A CA 1
ATOM 3104 C C . HIS A 1 381 ? 92.951 7.153 -202.667 1.00 43.44 381 HIS A C 1
ATOM 3106 O O . HIS A 1 381 ? 93.052 8.313 -203.045 1.00 43.44 381 HIS A O 1
ATOM 3112 N N . VAL A 1 382 ? 93.351 6.793 -201.450 1.00 42.66 382 VAL A N 1
ATOM 3113 C CA . VAL A 1 382 ? 94.628 6.084 -201.236 1.00 42.66 382 VAL A CA 1
ATOM 3114 C C . VAL A 1 382 ? 95.780 6.914 -201.789 1.00 42.66 382 VAL A C 1
ATOM 3116 O O . VAL A 1 382 ? 96.188 6.751 -202.931 1.00 42.66 382 VAL A O 1
ATOM 3119 N N . LEU A 1 383 ? 96.298 7.771 -200.917 1.00 36.34 383 LEU A N 1
ATOM 3120 C CA . LEU A 1 383 ? 97.715 8.013 -200.651 1.00 36.34 383 LEU A CA 1
ATOM 3121 C C . LEU A 1 383 ? 97.686 8.777 -199.312 1.00 36.34 383 LEU A C 1
ATOM 3123 O O . LEU A 1 383 ? 97.361 9.954 -199.276 1.00 36.34 383 LEU A O 1
ATOM 3127 N N . HIS A 1 384 ? 97.811 8.121 -198.156 1.00 33.12 384 HIS A N 1
ATOM 3128 C CA . HIS A 1 384 ? 99.134 7.776 -197.639 1.00 33.12 384 HIS A CA 1
ATOM 3129 C C . HIS A 1 384 ? 99.086 6.642 -196.588 1.00 33.12 384 HIS A C 1
ATOM 3131 O O . HIS A 1 384 ? 99.103 6.879 -195.382 1.00 33.12 384 HIS A O 1
ATOM 3137 N N . THR A 1 385 ? 99.077 5.382 -197.028 1.00 43.44 385 THR A N 1
ATOM 3138 C CA . THR A 1 385 ? 99.242 4.186 -196.172 1.00 43.44 385 THR A CA 1
ATOM 3139 C C . THR A 1 385 ? 100.706 3.991 -195.715 1.00 43.44 385 THR A C 1
ATOM 3141 O O . THR A 1 385 ? 101.304 2.927 -195.861 1.00 43.44 385 THR A O 1
ATOM 3144 N N . GLN A 1 386 ? 101.304 5.048 -195.159 1.00 41.16 386 GLN A N 1
ATOM 3145 C CA . GLN A 1 386 ? 102.643 5.113 -194.563 1.00 41.16 386 GLN A CA 1
ATOM 3146 C C . GLN A 1 386 ? 102.502 5.997 -193.302 1.00 41.16 386 GLN A C 1
ATOM 3148 O O . GLN A 1 386 ? 102.262 7.183 -193.424 1.00 41.16 386 GLN A O 1
ATOM 3153 N N . LYS A 1 387 ? 102.567 5.556 -192.046 1.00 43.19 387 LYS A N 1
ATOM 3154 C CA . LYS A 1 387 ? 103.073 4.347 -191.381 1.00 43.19 387 LYS A CA 1
ATOM 3155 C C . LYS A 1 387 ? 102.126 4.079 -190.178 1.00 43.19 387 LYS A C 1
ATOM 3157 O O . LYS A 1 387 ? 101.537 5.028 -189.677 1.00 43.19 387 LYS A O 1
ATOM 3162 N N . LYS A 1 388 ? 101.791 2.860 -189.733 1.00 46.00 388 LYS A N 1
ATOM 3163 C CA . LYS A 1 388 ? 102.619 1.724 -189.261 1.00 46.00 388 LYS A CA 1
ATOM 3164 C C . LYS A 1 388 ? 103.530 2.048 -188.065 1.00 46.00 388 LYS A C 1
ATOM 3166 O O . LYS A 1 388 ? 104.349 2.939 -188.202 1.00 46.00 388 LYS A O 1
ATOM 3171 N N . LEU A 1 389 ? 103.435 1.197 -187.028 1.00 44.78 389 LEU A N 1
ATOM 3172 C CA . LEU A 1 389 ? 104.442 0.828 -186.005 1.00 44.78 389 LEU A CA 1
ATOM 3173 C C . LEU A 1 389 ? 105.108 2.006 -185.253 1.00 44.78 389 LEU A C 1
ATOM 3175 O O . LEU A 1 389 ? 105.712 2.882 -185.856 1.00 44.78 389 LEU A O 1
ATOM 3179 N N . ALA A 1 390 ? 105.034 2.087 -183.926 1.00 40.44 390 ALA A N 1
ATOM 3180 C CA . ALA A 1 390 ? 105.362 1.042 -182.946 1.00 40.44 390 ALA A CA 1
ATOM 3181 C C . ALA A 1 390 ? 104.228 0.837 -181.905 1.00 40.44 390 ALA A C 1
ATOM 3183 O O . ALA A 1 390 ? 103.574 1.798 -181.516 1.00 40.44 390 ALA A O 1
ATOM 3184 N N . GLU A 1 391 ? 103.789 -0.408 -181.666 1.00 43.16 391 GLU A N 1
ATOM 3185 C CA . GLU A 1 391 ? 104.135 -1.257 -180.491 1.00 43.16 391 GLU A CA 1
ATOM 3186 C C . GLU A 1 391 ? 103.305 -0.885 -179.242 1.00 43.16 391 GLU A C 1
ATOM 3188 O O . GLU A 1 391 ? 103.288 0.255 -178.804 1.00 43.16 391 GLU A O 1
ATOM 3193 N N . GLN A 1 392 ? 102.504 -1.759 -178.626 1.00 44.72 392 GLN A N 1
ATOM 3194 C CA . GLN A 1 392 ? 102.407 -3.225 -178.688 1.00 44.72 392 GLN A CA 1
ATOM 3195 C C . GLN A 1 392 ? 103.604 -4.022 -178.140 1.00 44.72 392 GLN A C 1
ATOM 3197 O O . GLN A 1 392 ? 104.005 -5.006 -178.735 1.00 44.72 392 GLN A O 1
ATOM 3202 N N . GLU A 1 393 ? 104.061 -3.662 -176.942 1.00 41.78 393 GLU A N 1
ATOM 3203 C CA . GLU A 1 393 ? 104.799 -4.499 -175.976 1.00 41.78 393 GLU A CA 1
ATOM 3204 C C . GLU A 1 393 ? 104.546 -3.879 -174.581 1.00 41.78 393 GLU A C 1
ATOM 3206 O O . GLU A 1 393 ? 104.577 -2.659 -174.468 1.00 41.78 393 GLU A O 1
ATOM 3211 N N . ASN A 1 394 ? 104.247 -4.545 -173.460 1.00 37.16 394 ASN A N 1
ATOM 3212 C CA . ASN A 1 394 ? 103.878 -5.919 -173.089 1.00 37.16 394 ASN A CA 1
ATOM 3213 C C . ASN A 1 394 ? 102.985 -5.758 -171.819 1.00 37.16 394 ASN A C 1
ATOM 3215 O O . ASN A 1 394 ? 103.256 -4.893 -170.994 1.00 37.16 394 ASN A O 1
ATOM 3219 N N . LYS A 1 395 ? 101.786 -6.346 -171.665 1.00 45.88 395 LYS A N 1
ATOM 3220 C CA . LYS A 1 395 ? 101.489 -7.739 -171.252 1.00 45.88 395 LYS A CA 1
ATOM 3221 C C . LYS A 1 395 ? 102.433 -8.312 -170.179 1.00 45.88 395 LYS A C 1
ATOM 3223 O O . LYS A 1 395 ? 103.634 -8.304 -170.380 1.00 45.88 395 LYS A O 1
ATOM 3228 N N . LEU A 1 396 ? 101.852 -8.981 -169.167 1.00 35.62 396 LEU A N 1
ATOM 3229 C CA . LEU A 1 396 ? 102.535 -9.713 -168.072 1.00 35.62 396 LEU A CA 1
ATOM 3230 C C . LEU A 1 396 ? 103.172 -8.766 -167.022 1.00 35.62 396 LEU A C 1
ATOM 3232 O O . LEU A 1 396 ? 103.631 -7.692 -167.377 1.00 35.62 396 LEU A O 1
ATOM 3236 N N . LYS A 1 397 ? 103.254 -9.069 -165.720 1.00 39.91 397 LYS A N 1
ATOM 3237 C CA . LYS A 1 397 ? 102.674 -10.116 -164.847 1.00 39.91 397 LYS A CA 1
ATOM 3238 C C . LYS A 1 397 ? 102.811 -9.594 -163.392 1.00 39.91 397 LYS A C 1
ATOM 3240 O O . LYS A 1 397 ? 103.638 -8.731 -163.140 1.00 39.91 397 LYS A O 1
ATOM 3245 N N . GLU A 1 398 ? 101.867 -9.847 -162.487 1.00 35.94 398 GLU A N 1
ATOM 3246 C CA . GLU A 1 398 ? 101.889 -10.975 -161.532 1.00 35.94 398 GLU A CA 1
ATOM 3247 C C . GLU A 1 398 ? 103.119 -10.989 -160.594 1.00 35.94 398 GLU A C 1
ATOM 3249 O O . GLU A 1 398 ? 104.253 -11.097 -161.045 1.00 35.94 398 GLU A O 1
ATOM 3254 N N . ASN A 1 399 ? 102.819 -10.978 -159.289 1.00 33.19 399 ASN A N 1
ATOM 3255 C CA . ASN A 1 399 ? 103.658 -11.316 -158.133 1.00 33.19 399 ASN A CA 1
ATOM 3256 C C . ASN A 1 399 ? 104.735 -10.355 -157.569 1.00 33.19 399 ASN A C 1
ATOM 3258 O O . ASN A 1 399 ? 105.599 -9.810 -158.242 1.00 33.19 399 ASN A O 1
ATOM 3262 N N . GLU A 1 400 ? 104.700 -10.310 -156.228 1.00 35.59 400 GLU A N 1
ATOM 3263 C CA . GLU A 1 400 ? 105.848 -10.217 -155.309 1.00 35.59 400 GLU A CA 1
ATOM 3264 C C . GLU A 1 400 ? 106.607 -8.886 -155.165 1.00 35.59 400 GLU A C 1
ATOM 3266 O O . GLU A 1 400 ? 107.769 -8.735 -155.536 1.00 35.59 400 GLU A O 1
ATOM 3271 N N . ARG A 1 401 ? 106.003 -7.991 -154.371 1.00 34.34 401 ARG A N 1
ATOM 3272 C CA . ARG A 1 401 ? 106.416 -7.732 -152.966 1.00 34.34 401 ARG A CA 1
ATOM 3273 C C . ARG A 1 401 ? 105.273 -6.976 -152.271 1.00 34.34 401 ARG A C 1
ATOM 3275 O O . ARG A 1 401 ? 104.943 -5.869 -152.664 1.00 34.34 401 ARG A O 1
ATOM 3282 N N . MET A 1 402 ? 104.471 -7.586 -151.397 1.00 37.50 402 MET A N 1
ATOM 3283 C CA . MET A 1 402 ? 104.794 -8.022 -150.028 1.00 37.50 402 MET A CA 1
ATOM 3284 C C . MET A 1 402 ? 105.599 -7.012 -149.201 1.00 37.50 402 MET A C 1
ATOM 3286 O O . MET A 1 402 ? 106.653 -6.542 -149.618 1.00 37.50 402 MET A O 1
ATOM 3290 N N . THR A 1 403 ? 105.137 -6.848 -147.953 1.00 35.03 403 THR A N 1
ATOM 3291 C CA . THR A 1 403 ? 105.791 -6.203 -146.794 1.00 35.03 403 THR A CA 1
ATOM 3292 C C . THR A 1 403 ? 105.995 -4.676 -146.805 1.00 35.03 403 THR A C 1
ATOM 3294 O O . THR A 1 403 ? 106.488 -4.118 -147.771 1.00 35.03 403 THR A O 1
ATOM 3297 N N . VAL A 1 404 ? 105.708 -4.064 -145.633 1.00 41.44 404 VAL A N 1
ATOM 3298 C CA . VAL A 1 404 ? 106.115 -2.709 -145.166 1.00 41.44 404 VAL A CA 1
ATOM 3299 C C . VAL A 1 404 ? 105.340 -1.531 -145.815 1.00 41.44 404 VAL A C 1
ATOM 3301 O O . VAL A 1 404 ? 105.567 -1.214 -146.971 1.00 41.44 404 VAL A O 1
ATOM 3304 N N . LEU A 1 405 ? 104.416 -0.798 -145.159 1.00 40.44 405 LEU A N 1
ATOM 3305 C CA . LEU A 1 405 ? 103.861 -0.788 -143.779 1.00 40.44 405 LEU A CA 1
ATOM 3306 C C . LEU A 1 405 ? 102.366 -0.377 -143.866 1.00 40.44 405 LEU A C 1
ATOM 3308 O O . LEU A 1 405 ? 102.039 0.509 -144.645 1.00 40.44 405 LEU A O 1
ATOM 3312 N N . ARG A 1 406 ? 101.363 -0.905 -143.150 1.00 46.06 406 ARG A N 1
ATOM 3313 C CA . ARG A 1 406 ? 101.245 -1.580 -141.839 1.00 46.06 406 ARG A CA 1
ATOM 3314 C C . ARG A 1 406 ? 101.390 -0.721 -140.566 1.00 46.06 406 ARG A C 1
ATOM 3316 O O . ARG A 1 406 ? 100.926 -1.179 -139.529 1.00 46.06 406 ARG A O 1
ATOM 3323 N N . ASP A 1 407 ? 101.812 0.548 -140.666 1.00 40.72 407 ASP A N 1
ATOM 3324 C CA . ASP A 1 407 ? 102.152 1.372 -139.480 1.00 40.72 407 ASP A CA 1
ATOM 3325 C C . ASP A 1 407 ? 101.309 2.645 -139.258 1.00 40.72 407 ASP A C 1
ATOM 3327 O O . ASP A 1 407 ? 101.530 3.345 -138.274 1.00 40.72 407 ASP A O 1
ATOM 3331 N N . ARG A 1 408 ? 100.310 2.963 -140.101 1.00 43.53 408 ARG A N 1
ATOM 3332 C CA . ARG A 1 408 ? 99.457 4.157 -139.873 1.00 43.53 408 ARG A CA 1
ATOM 3333 C C . ARG A 1 408 ? 98.107 3.853 -139.218 1.00 43.53 408 ARG A C 1
ATOM 3335 O O . ARG A 1 408 ? 97.723 4.540 -138.279 1.00 43.53 408 ARG A O 1
ATOM 3342 N N . SER A 1 409 ? 97.440 2.766 -139.608 1.00 49.28 409 SER A N 1
ATOM 3343 C CA . SER A 1 409 ? 96.153 2.348 -139.014 1.00 49.28 409 SER A CA 1
ATOM 3344 C C . SER A 1 409 ? 96.274 1.692 -137.626 1.00 49.28 409 SER A C 1
ATOM 3346 O O . SER A 1 409 ? 95.260 1.407 -136.996 1.00 49.28 409 SER A O 1
ATOM 3348 N N . LEU A 1 410 ? 97.498 1.454 -137.133 1.00 49.72 410 LEU A N 1
ATOM 3349 C CA . LEU A 1 410 ? 97.753 0.986 -135.762 1.00 49.72 410 LEU A CA 1
ATOM 3350 C C . LEU A 1 410 ? 97.937 2.131 -134.750 1.00 49.72 410 LEU A C 1
ATOM 3352 O O . LEU A 1 410 ? 97.778 1.896 -133.554 1.00 49.72 410 LEU A O 1
ATOM 3356 N N . LEU A 1 411 ? 98.216 3.364 -135.196 1.00 50.69 411 LEU A N 1
ATOM 3357 C CA . LEU A 1 411 ? 98.363 4.516 -134.295 1.00 50.69 411 LEU A CA 1
ATOM 3358 C C . LEU A 1 411 ? 96.998 5.001 -133.771 1.00 50.69 411 LEU A C 1
ATOM 3360 O O . LEU A 1 411 ? 96.812 5.139 -132.565 1.00 50.69 411 LEU A O 1
ATOM 3364 N N . GLU A 1 412 ? 96.012 5.139 -134.663 1.00 52.75 412 GLU A N 1
ATOM 3365 C CA . GLU A 1 412 ? 94.651 5.611 -134.336 1.00 52.75 412 GLU A CA 1
ATOM 3366 C C . GLU A 1 412 ? 93.864 4.639 -133.432 1.00 52.75 412 GLU A C 1
ATOM 3368 O O . GLU A 1 412 ? 92.936 5.040 -132.725 1.00 52.75 412 GLU A O 1
ATOM 3373 N N . LEU A 1 413 ? 94.240 3.355 -133.410 1.00 54.72 413 LEU A N 1
ATOM 3374 C CA . LEU A 1 413 ? 93.708 2.379 -132.452 1.00 54.72 413 LEU A CA 1
ATOM 3375 C C . LEU A 1 413 ? 94.439 2.419 -131.102 1.00 54.72 413 LEU A C 1
ATOM 3377 O O . LEU A 1 413 ? 93.810 2.168 -130.076 1.00 54.72 413 LEU A O 1
ATOM 3381 N N . LYS A 1 414 ? 95.726 2.788 -131.071 1.00 56.72 414 LYS A N 1
ATOM 3382 C CA . LYS A 1 414 ? 96.508 2.897 -129.829 1.00 56.72 414 LYS A CA 1
ATOM 3383 C C . LYS A 1 414 ? 96.102 4.125 -129.007 1.00 56.72 414 LYS A C 1
ATOM 3385 O O . LYS A 1 414 ? 95.933 4.012 -127.794 1.00 56.72 414 LYS A O 1
ATOM 3390 N N . GLU A 1 415 ? 95.831 5.256 -129.660 1.00 56.47 415 GLU A N 1
ATOM 3391 C CA . GLU A 1 415 ? 95.292 6.456 -128.998 1.00 56.47 415 GLU A CA 1
ATOM 3392 C C . GLU A 1 415 ? 93.882 6.224 -128.423 1.00 56.47 415 GLU A C 1
ATOM 3394 O O . GLU A 1 415 ? 93.593 6.663 -127.310 1.00 56.47 415 GLU A O 1
ATOM 3399 N N . ARG A 1 416 ? 93.026 5.456 -129.118 1.00 56.72 416 ARG A N 1
ATOM 3400 C CA . ARG A 1 416 ? 91.679 5.082 -128.635 1.00 56.72 416 ARG A CA 1
ATOM 3401 C C . ARG A 1 416 ? 91.672 4.085 -127.470 1.00 56.72 416 ARG A C 1
ATOM 3403 O O . ARG A 1 416 ? 90.664 3.987 -126.767 1.00 56.72 416 ARG A O 1
ATOM 3410 N N . VAL A 1 417 ? 92.762 3.344 -127.259 1.00 62.25 417 VAL A N 1
ATOM 3411 C CA . VAL A 1 417 ? 92.943 2.487 -126.074 1.00 62.25 417 VAL A CA 1
ATOM 3412 C C . VAL A 1 417 ? 93.457 3.322 -124.900 1.00 62.25 417 VAL A C 1
ATOM 3414 O O . VAL A 1 417 ? 92.830 3.306 -123.844 1.00 62.25 417 VAL A O 1
ATOM 3417 N N . GLN A 1 418 ? 94.471 4.169 -125.104 1.00 58.47 418 GLN A N 1
ATOM 3418 C CA . GLN A 1 418 ? 94.980 5.063 -124.052 1.00 58.47 418 GLN A CA 1
ATOM 3419 C C . GLN A 1 418 ? 93.959 6.119 -123.588 1.00 58.47 418 GLN A C 1
ATOM 3421 O O . GLN A 1 418 ? 93.984 6.538 -122.428 1.00 58.47 418 GLN A O 1
ATOM 3426 N N . SER A 1 419 ? 93.026 6.540 -124.451 1.00 61.75 419 SER A N 1
ATOM 3427 C CA . SER A 1 419 ? 91.900 7.386 -124.032 1.00 61.75 419 SER A CA 1
ATOM 3428 C C . SER A 1 419 ? 90.890 6.635 -123.160 1.00 61.75 419 SER A C 1
ATOM 3430 O O . SER A 1 419 ? 90.260 7.256 -122.310 1.00 61.75 419 SER A O 1
ATOM 3432 N N . ARG A 1 420 ? 90.737 5.315 -123.350 1.00 59.12 420 ARG A N 1
ATOM 3433 C CA . ARG A 1 420 ? 89.838 4.458 -122.558 1.00 59.12 420 ARG A CA 1
ATOM 3434 C C . ARG A 1 420 ? 90.452 4.015 -121.234 1.00 59.12 420 ARG A C 1
ATOM 3436 O O . ARG A 1 420 ? 89.721 3.954 -120.255 1.00 59.12 420 ARG A O 1
ATOM 3443 N N . GLU A 1 421 ? 91.762 3.791 -121.166 1.00 61.59 421 GLU A N 1
ATOM 3444 C CA . GLU A 1 421 ? 92.473 3.545 -119.898 1.00 61.59 421 GLU A CA 1
ATOM 3445 C C . GLU A 1 421 ? 92.319 4.750 -118.952 1.00 61.59 421 GLU A C 1
ATOM 3447 O O . GLU A 1 421 ? 91.813 4.604 -117.844 1.00 61.59 421 GLU A O 1
ATOM 3452 N N . LYS A 1 422 ? 92.550 5.978 -119.444 1.00 62.97 422 LYS A N 1
ATOM 3453 C CA . LYS A 1 422 ? 92.310 7.218 -118.672 1.00 62.97 422 LYS A CA 1
ATOM 3454 C C . LYS A 1 422 ? 90.836 7.496 -118.339 1.00 62.97 422 LYS A C 1
ATOM 3456 O O . LYS A 1 422 ? 90.546 8.351 -117.499 1.00 62.97 422 LYS A O 1
ATOM 3461 N N . GLU A 1 423 ? 89.897 6.838 -119.017 1.00 63.06 423 GLU A N 1
ATOM 3462 C CA . GLU A 1 423 ? 88.467 6.899 -118.696 1.00 63.06 423 GLU A CA 1
ATOM 3463 C C . GLU A 1 423 ? 88.075 5.836 -117.655 1.00 63.06 423 GLU A C 1
ATOM 3465 O O . GLU A 1 423 ? 87.179 6.078 -116.846 1.00 63.06 423 GLU A O 1
ATOM 3470 N N . LEU A 1 424 ? 88.774 4.696 -117.629 1.00 62.03 424 LEU A N 1
ATOM 3471 C CA . LEU A 1 424 ? 88.644 3.663 -116.603 1.00 62.03 424 LEU A CA 1
ATOM 3472 C C . LEU A 1 424 ? 89.239 4.125 -115.268 1.00 62.03 424 LEU A C 1
ATOM 3474 O O . LEU A 1 424 ? 88.502 4.094 -114.288 1.00 62.03 424 LEU A O 1
ATOM 3478 N N . ASP A 1 425 ? 90.447 4.701 -115.240 1.00 64.75 425 ASP A N 1
ATOM 3479 C CA . ASP A 1 425 ? 91.054 5.275 -114.018 1.00 64.75 425 ASP A CA 1
ATOM 3480 C C . ASP A 1 425 ? 90.115 6.292 -113.329 1.00 64.75 425 ASP A C 1
ATOM 3482 O O . ASP A 1 425 ? 89.964 6.336 -112.105 1.00 64.75 425 ASP A O 1
ATOM 3486 N N . LYS A 1 426 ? 89.414 7.111 -114.129 1.00 63.62 426 LYS A N 1
ATOM 3487 C CA . LYS A 1 426 ? 88.423 8.081 -113.632 1.00 63.62 426 LYS A CA 1
ATOM 3488 C C . LYS A 1 426 ? 87.138 7.428 -113.123 1.00 63.62 426 LYS A C 1
ATOM 3490 O O . LYS A 1 426 ? 86.517 7.959 -112.205 1.00 63.62 426 LYS A O 1
ATOM 3495 N N . ARG A 1 427 ? 86.713 6.306 -113.706 1.00 62.09 427 ARG A N 1
ATOM 3496 C CA . ARG A 1 427 ? 85.538 5.547 -113.246 1.00 62.09 427 ARG A CA 1
ATOM 3497 C C . ARG A 1 427 ? 85.859 4.749 -111.982 1.00 62.09 427 ARG A C 1
ATOM 3499 O O . ARG A 1 427 ? 85.011 4.681 -111.100 1.00 62.09 427 ARG A O 1
ATOM 3506 N N . GLU A 1 428 ? 87.076 4.232 -111.858 1.00 65.19 428 GLU A N 1
ATOM 3507 C CA . GLU A 1 428 ? 87.574 3.528 -110.674 1.00 65.19 428 GLU A CA 1
ATOM 3508 C C . GLU A 1 428 ? 87.691 4.488 -109.476 1.00 65.19 428 GLU A C 1
ATOM 3510 O O . GLU A 1 428 ? 87.124 4.219 -108.419 1.00 65.19 428 GLU A O 1
ATOM 3515 N N . SER A 1 429 ? 88.221 5.702 -109.688 1.00 67.19 429 SER A N 1
ATOM 3516 C CA . SER A 1 429 ? 88.191 6.796 -108.699 1.00 67.19 429 SER A CA 1
ATOM 3517 C C . SER A 1 429 ? 86.774 7.155 -108.205 1.00 67.19 429 SER A C 1
ATOM 3519 O O . SER A 1 429 ? 86.577 7.401 -107.013 1.00 67.19 429 SER A O 1
ATOM 3521 N N . VAL A 1 430 ? 85.765 7.152 -109.086 1.00 67.94 430 VAL A N 1
ATOM 3522 C CA . VAL A 1 430 ? 84.356 7.403 -108.711 1.00 67.94 430 VAL A CA 1
ATOM 3523 C C . VAL A 1 430 ? 83.733 6.211 -107.971 1.00 67.94 430 VAL A C 1
ATOM 3525 O O . VAL A 1 430 ? 82.879 6.405 -107.101 1.00 67.94 430 VAL A O 1
ATOM 3528 N N . ILE A 1 431 ? 84.157 4.984 -108.281 1.00 68.06 431 ILE A N 1
ATOM 3529 C CA . ILE A 1 431 ? 83.720 3.767 -107.586 1.00 68.06 431 ILE A CA 1
ATOM 3530 C C . ILE A 1 431 ? 84.311 3.712 -106.173 1.00 68.06 431 ILE A C 1
ATOM 3532 O O . ILE A 1 431 ? 83.559 3.450 -105.236 1.00 68.06 431 ILE A O 1
ATOM 3536 N N . ASP A 1 432 ? 85.590 4.041 -105.983 1.00 66.50 432 ASP A N 1
ATOM 3537 C CA . ASP A 1 432 ? 86.207 4.103 -104.650 1.00 66.50 432 ASP A CA 1
ATOM 3538 C C . ASP A 1 432 ? 85.685 5.273 -103.801 1.00 66.50 432 ASP A C 1
ATOM 3540 O O . ASP A 1 432 ? 85.529 5.127 -102.586 1.00 66.50 432 ASP A O 1
ATOM 3544 N N . GLY A 1 433 ? 85.311 6.400 -104.419 1.00 69.81 433 GLY A N 1
ATOM 3545 C CA . GLY A 1 433 ? 84.535 7.453 -103.751 1.00 69.81 433 GLY A CA 1
ATOM 3546 C C . GLY A 1 433 ? 83.214 6.909 -103.194 1.00 69.81 433 GLY A C 1
ATOM 3547 O O . GLY A 1 433 ? 82.988 6.932 -101.985 1.00 69.81 433 GLY A O 1
ATOM 3548 N N . ARG A 1 434 ? 82.394 6.286 -104.054 1.00 69.94 434 ARG A N 1
ATOM 3549 C CA . ARG A 1 434 ? 81.131 5.643 -103.644 1.00 69.94 434 ARG A CA 1
ATOM 3550 C C . ARG A 1 434 ? 81.313 4.522 -102.623 1.00 69.94 434 ARG A C 1
ATOM 3552 O O . ARG A 1 434 ? 80.442 4.326 -101.780 1.00 69.94 434 ARG A O 1
ATOM 3559 N N . ARG A 1 435 ? 82.418 3.779 -102.686 1.00 72.81 435 ARG A N 1
ATOM 3560 C CA . ARG A 1 435 ? 82.748 2.714 -101.732 1.00 72.81 435 ARG A CA 1
ATOM 3561 C C . ARG A 1 435 ? 83.045 3.280 -100.346 1.00 72.81 435 ARG A C 1
ATOM 3563 O O . ARG A 1 435 ? 82.586 2.709 -99.361 1.00 72.81 435 ARG A O 1
ATOM 3570 N N . ASN A 1 436 ? 83.750 4.409 -100.269 1.00 71.69 436 ASN A N 1
ATOM 3571 C CA . ASN A 1 436 ? 83.995 5.115 -99.013 1.00 71.69 436 ASN A CA 1
ATOM 3572 C C . ASN A 1 436 ? 82.724 5.784 -98.466 1.00 71.69 436 ASN A C 1
ATOM 3574 O O . ASN A 1 436 ? 82.461 5.662 -97.270 1.00 71.69 436 ASN A O 1
ATOM 3578 N N . ASP A 1 437 ? 81.891 6.390 -99.317 1.00 72.38 437 ASP A N 1
ATOM 3579 C CA . ASP A 1 437 ? 80.589 6.938 -98.905 1.00 72.38 437 ASP A CA 1
ATOM 3580 C C . ASP A 1 437 ? 79.676 5.843 -98.326 1.00 72.38 437 ASP A C 1
ATOM 3582 O O . ASP A 1 437 ? 79.104 6.007 -97.248 1.00 72.38 437 ASP A O 1
ATOM 3586 N N . LEU A 1 438 ? 79.604 4.678 -98.983 1.00 72.19 438 LEU A N 1
ATOM 3587 C CA . LEU A 1 438 ? 78.869 3.511 -98.481 1.00 72.19 438 LEU A CA 1
ATOM 3588 C C . LEU A 1 438 ? 79.469 2.942 -97.185 1.00 72.19 438 LEU A C 1
ATOM 3590 O O . LEU A 1 438 ? 78.720 2.465 -96.338 1.00 72.19 438 LEU A O 1
ATOM 3594 N N . LEU A 1 439 ? 80.790 3.017 -96.987 1.00 74.12 439 LEU A N 1
ATOM 3595 C CA . LEU A 1 439 ? 81.441 2.609 -95.736 1.00 74.12 439 LEU A CA 1
ATOM 3596 C C . LEU A 1 439 ? 81.124 3.577 -94.578 1.00 74.12 439 LEU A C 1
ATOM 3598 O O . LEU A 1 439 ? 80.983 3.153 -93.430 1.00 74.12 439 LEU A O 1
ATOM 3602 N N . VAL A 1 440 ? 80.990 4.874 -94.871 1.00 73.19 440 VAL A N 1
ATOM 3603 C CA . VAL A 1 440 ? 80.559 5.897 -93.907 1.00 73.19 440 VAL A CA 1
ATOM 3604 C C . VAL A 1 440 ? 79.078 5.726 -93.561 1.00 73.19 440 VAL A C 1
ATOM 3606 O O . VAL A 1 440 ? 78.735 5.740 -92.379 1.00 73.19 440 VAL A O 1
ATOM 3609 N N . GLU A 1 441 ? 78.209 5.493 -94.548 1.00 72.12 441 GLU A N 1
ATOM 3610 C CA . GLU A 1 441 ? 76.798 5.155 -94.312 1.00 72.12 441 GLU A CA 1
ATOM 3611 C C . GLU A 1 441 ? 76.648 3.846 -93.520 1.00 72.12 441 GLU A C 1
ATOM 3613 O O . GLU A 1 441 ? 75.874 3.805 -92.566 1.00 72.12 441 GLU A O 1
ATOM 3618 N N . HIS A 1 442 ? 77.447 2.811 -93.808 1.00 73.75 442 HIS A N 1
ATOM 3619 C CA . HIS A 1 442 ? 77.458 1.572 -93.020 1.00 73.75 442 HIS A CA 1
ATOM 3620 C C . HIS A 1 442 ? 77.796 1.838 -91.547 1.00 73.75 442 HIS A C 1
ATOM 3622 O O . HIS A 1 442 ? 77.078 1.378 -90.664 1.00 73.75 442 HIS A O 1
ATOM 3628 N N . LYS A 1 443 ? 78.819 2.656 -91.260 1.00 74.44 443 LYS A N 1
ATOM 3629 C CA . LYS A 1 443 ? 79.175 3.027 -89.877 1.00 74.44 443 LYS A CA 1
ATOM 3630 C C . LYS A 1 443 ? 78.109 3.883 -89.184 1.00 74.44 443 LYS A C 1
ATOM 3632 O O . LYS A 1 443 ? 77.902 3.735 -87.976 1.00 74.44 443 LYS A O 1
ATOM 3637 N N . LYS A 1 444 ? 77.405 4.759 -89.913 1.00 72.56 444 LYS A N 1
ATOM 3638 C CA . LYS A 1 444 ? 76.235 5.486 -89.378 1.00 72.56 444 LYS A CA 1
ATOM 3639 C C . LYS A 1 444 ? 75.092 4.527 -89.049 1.00 72.56 444 LYS A C 1
ATOM 3641 O O . LYS A 1 444 ? 74.502 4.646 -87.979 1.00 72.56 444 LYS A O 1
ATOM 3646 N N . LEU A 1 445 ? 74.813 3.560 -89.924 1.00 73.81 445 LEU A N 1
ATOM 3647 C CA . LEU A 1 445 ? 73.793 2.534 -89.706 1.00 73.81 445 LEU A CA 1
ATOM 3648 C C . LEU A 1 445 ? 74.159 1.612 -88.536 1.00 73.81 445 LEU A C 1
ATOM 3650 O O . LEU A 1 445 ? 73.307 1.360 -87.693 1.00 73.81 445 LEU A O 1
ATOM 3654 N N . GLU A 1 446 ? 75.417 1.191 -88.394 1.00 73.31 446 GLU A N 1
ATOM 3655 C CA . GLU A 1 446 ? 75.895 0.451 -87.214 1.00 73.31 446 GLU A CA 1
ATOM 3656 C C . GLU A 1 446 ? 75.732 1.265 -85.921 1.00 73.31 446 GLU A C 1
ATOM 3658 O O . GLU A 1 446 ? 75.289 0.728 -84.905 1.00 73.31 446 GLU A O 1
ATOM 3663 N N . SER A 1 447 ? 76.000 2.574 -85.965 1.00 73.56 447 SER A N 1
ATOM 3664 C CA . SER A 1 447 ? 75.785 3.483 -84.828 1.00 73.56 447 SER A CA 1
ATOM 3665 C C . SER A 1 447 ? 74.295 3.643 -84.485 1.00 73.56 447 SER A C 1
ATOM 3667 O O . SER A 1 447 ? 73.923 3.629 -83.312 1.00 73.56 447 SER A O 1
ATOM 3669 N N . ALA A 1 448 ? 73.423 3.727 -85.494 1.00 69.62 448 ALA A N 1
ATOM 3670 C CA . ALA A 1 448 ? 71.969 3.776 -85.324 1.00 69.62 448 ALA A CA 1
ATOM 3671 C C . ALA A 1 448 ? 71.388 2.440 -84.815 1.00 69.62 448 ALA A C 1
ATOM 3673 O O . ALA A 1 448 ? 70.470 2.433 -83.993 1.00 69.62 448 ALA A O 1
ATOM 3674 N N . ILE A 1 449 ? 71.954 1.305 -85.239 1.00 72.88 449 ILE A N 1
ATOM 3675 C CA . ILE A 1 449 ? 71.631 -0.038 -84.733 1.00 72.88 449 ILE A CA 1
ATOM 3676 C C . ILE A 1 449 ? 72.096 -0.196 -83.277 1.00 72.88 449 ILE A C 1
ATOM 3678 O O . ILE A 1 449 ? 71.399 -0.813 -82.473 1.00 72.88 449 ILE A O 1
ATOM 3682 N N . ALA A 1 450 ? 73.243 0.376 -82.900 1.00 72.62 450 ALA A N 1
ATOM 3683 C CA . ALA A 1 450 ? 73.698 0.399 -81.511 1.00 72.62 450 ALA A CA 1
ATOM 3684 C C . ALA A 1 450 ? 72.776 1.256 -80.620 1.00 72.62 450 ALA A C 1
ATOM 3686 O O . ALA A 1 450 ? 72.398 0.812 -79.535 1.00 72.62 450 ALA A O 1
ATOM 3687 N N . LEU A 1 451 ? 72.354 2.432 -81.100 1.00 72.00 451 LEU A N 1
ATOM 3688 C CA . LEU A 1 451 ? 71.378 3.296 -80.423 1.00 72.00 451 LEU A CA 1
ATOM 3689 C C . LEU A 1 451 ? 70.021 2.605 -80.245 1.00 72.00 451 LEU A C 1
ATOM 3691 O O . LEU A 1 451 ? 69.545 2.495 -79.119 1.00 72.00 451 LEU A O 1
ATOM 3695 N N . THR A 1 452 ? 69.440 2.045 -81.308 1.00 69.06 452 THR A N 1
ATOM 3696 C CA . THR A 1 452 ? 68.150 1.334 -81.214 1.00 69.06 452 THR A CA 1
ATOM 3697 C C . THR A 1 452 ? 68.226 0.071 -80.350 1.00 69.06 452 THR A C 1
ATOM 3699 O O . THR A 1 452 ? 67.272 -0.229 -79.636 1.00 69.06 452 THR A O 1
ATOM 3702 N N . LYS A 1 453 ? 69.362 -0.643 -80.306 1.00 73.25 453 LYS A N 1
ATOM 3703 C CA . LYS A 1 453 ? 69.577 -1.731 -79.328 1.00 73.25 453 LYS A CA 1
ATOM 3704 C C . LYS A 1 453 ? 69.637 -1.224 -77.881 1.00 73.25 453 LYS A C 1
ATOM 3706 O O . LYS A 1 453 ? 69.099 -1.884 -76.991 1.00 73.25 453 LYS A O 1
ATOM 3711 N N . ALA A 1 454 ? 70.250 -0.067 -77.633 1.00 71.88 454 ALA A N 1
ATOM 3712 C CA . ALA A 1 454 ? 70.268 0.551 -76.306 1.00 71.88 454 ALA A CA 1
ATOM 3713 C C . ALA A 1 454 ? 68.869 1.040 -75.880 1.00 71.88 454 ALA A C 1
ATOM 3715 O O . ALA A 1 454 ? 68.463 0.822 -74.738 1.00 71.88 454 ALA A O 1
ATOM 3716 N N . GLU A 1 455 ? 68.103 1.627 -76.802 1.00 73.50 455 GLU A N 1
ATOM 3717 C CA . GLU A 1 455 ? 66.712 2.039 -76.579 1.00 73.50 455 GLU A CA 1
ATOM 3718 C C . GLU A 1 455 ? 65.793 0.842 -76.315 1.00 73.50 455 GLU A C 1
ATOM 3720 O O . GLU A 1 455 ? 65.015 0.878 -75.362 1.00 73.50 455 GLU A O 1
ATOM 3725 N N . LEU A 1 456 ? 65.927 -0.254 -77.072 1.00 70.19 456 LEU A N 1
ATOM 3726 C CA . LEU A 1 456 ? 65.201 -1.502 -76.814 1.00 70.19 456 LEU A CA 1
ATOM 3727 C C . LEU A 1 456 ? 65.521 -2.064 -75.421 1.00 70.19 456 LEU A C 1
ATOM 3729 O O . LEU A 1 456 ? 64.597 -2.384 -74.677 1.00 70.19 456 LEU A O 1
ATOM 3733 N N . SER A 1 457 ? 66.793 -2.079 -75.009 1.00 73.75 457 SER A N 1
ATOM 3734 C CA . SER A 1 457 ? 67.180 -2.497 -73.651 1.00 73.75 457 SER A CA 1
ATOM 3735 C C . SER A 1 457 ? 66.603 -1.582 -72.555 1.00 73.75 457 SER A C 1
ATOM 3737 O O . SER A 1 457 ? 66.213 -2.050 -71.481 1.00 73.75 457 SER A O 1
ATOM 3739 N N . ALA A 1 458 ? 66.490 -0.275 -72.814 1.00 69.50 458 ALA A N 1
ATOM 3740 C CA . ALA A 1 458 ? 65.842 0.666 -71.901 1.00 69.50 458 ALA A CA 1
ATOM 3741 C C . ALA A 1 458 ? 64.312 0.476 -71.841 1.00 69.50 458 ALA A C 1
ATOM 3743 O O . ALA A 1 458 ? 63.716 0.619 -70.771 1.00 69.50 458 ALA A O 1
ATOM 3744 N N . ILE A 1 459 ? 63.675 0.122 -72.961 1.00 70.00 459 ILE A N 1
ATOM 3745 C CA . ILE A 1 459 ? 62.247 -0.216 -73.034 1.00 70.00 459 ILE A CA 1
ATOM 3746 C C . ILE A 1 459 ? 61.963 -1.538 -72.308 1.00 70.00 459 ILE A C 1
ATOM 3748 O O . ILE A 1 459 ? 60.985 -1.614 -71.567 1.00 70.00 459 ILE A O 1
ATOM 3752 N N . GLU A 1 460 ? 62.826 -2.549 -72.433 1.00 69.88 460 GLU A N 1
ATOM 3753 C CA . GLU A 1 460 ? 62.700 -3.811 -71.690 1.00 69.88 460 GLU A CA 1
ATOM 3754 C C . GLU A 1 460 ? 62.823 -3.604 -70.174 1.00 69.88 460 GLU A C 1
ATOM 3756 O O . GLU A 1 460 ? 61.983 -4.099 -69.424 1.00 69.88 460 GLU A O 1
ATOM 3761 N N . LYS A 1 461 ? 63.766 -2.773 -69.706 1.00 71.31 461 LYS A N 1
ATOM 3762 C CA . LYS A 1 461 ? 63.840 -2.408 -68.277 1.00 71.31 461 LYS A CA 1
ATOM 3763 C C . LYS A 1 461 ? 62.571 -1.706 -67.782 1.00 71.31 461 LYS A C 1
ATOM 3765 O O . LYS A 1 461 ? 62.045 -2.074 -66.733 1.00 71.31 461 LYS A O 1
ATOM 3770 N N . LYS A 1 462 ? 62.028 -0.758 -68.557 1.00 74.44 462 LYS A N 1
ATOM 3771 C CA . LYS A 1 462 ? 60.750 -0.096 -68.230 1.00 74.44 462 LYS A CA 1
ATOM 3772 C C . LYS A 1 462 ? 59.569 -1.071 -68.239 1.00 74.44 462 LYS A C 1
ATOM 3774 O O . LYS A 1 462 ? 58.674 -0.949 -67.408 1.00 74.44 462 LYS A O 1
ATOM 3779 N N . LYS A 1 463 ? 59.561 -2.056 -69.142 1.00 74.81 463 LYS A N 1
ATOM 3780 C CA . LYS A 1 463 ? 58.556 -3.129 -69.188 1.00 74.81 463 LYS A CA 1
ATOM 3781 C C . LYS A 1 463 ? 58.603 -3.984 -67.918 1.00 74.81 463 LYS A C 1
ATOM 3783 O O . LYS A 1 463 ? 57.550 -4.241 -67.339 1.00 74.81 463 LYS A O 1
ATOM 3788 N N . ASP A 1 464 ? 59.788 -4.355 -67.440 1.00 73.12 464 ASP A N 1
ATOM 3789 C CA . ASP A 1 464 ? 59.947 -5.116 -66.193 1.00 73.12 464 ASP A CA 1
ATOM 3790 C C . ASP A 1 464 ? 59.544 -4.311 -64.945 1.00 73.12 464 ASP A C 1
ATOM 3792 O O . ASP A 1 464 ? 58.948 -4.860 -64.012 1.00 73.12 464 ASP A O 1
ATOM 3796 N N . GLU A 1 465 ? 59.798 -3.000 -64.926 1.00 74.31 465 GLU A N 1
ATOM 3797 C CA . GLU A 1 465 ? 59.294 -2.097 -63.881 1.00 74.31 465 GLU A CA 1
ATOM 3798 C C . GLU A 1 465 ? 57.765 -1.965 -63.925 1.00 74.31 465 GLU A C 1
ATOM 3800 O O . GLU A 1 465 ? 57.113 -2.109 -62.889 1.00 74.31 465 GLU A O 1
ATOM 3805 N N . HIS A 1 466 ? 57.164 -1.812 -65.109 1.00 71.25 466 HIS A N 1
ATOM 3806 C CA . HIS A 1 466 ? 55.708 -1.840 -65.269 1.00 71.25 466 HIS A CA 1
ATOM 3807 C C . HIS A 1 466 ? 55.093 -3.180 -64.835 1.00 71.25 466 HIS A C 1
ATOM 3809 O O . HIS A 1 466 ? 54.043 -3.178 -64.194 1.00 71.25 466 HIS A O 1
ATOM 3815 N N . ILE A 1 467 ? 55.746 -4.319 -65.096 1.00 73.94 467 ILE A N 1
ATOM 3816 C CA . ILE A 1 467 ? 55.298 -5.639 -64.618 1.00 73.94 467 ILE A CA 1
ATOM 3817 C C . ILE A 1 467 ? 55.375 -5.730 -63.084 1.00 73.94 467 ILE A C 1
ATOM 3819 O O . ILE A 1 467 ? 54.466 -6.283 -62.459 1.00 73.94 467 ILE A O 1
ATOM 3823 N N . LYS A 1 468 ? 56.411 -5.165 -62.446 1.00 71.81 468 LYS A N 1
ATOM 3824 C CA . LYS A 1 468 ? 56.489 -5.078 -60.974 1.00 71.81 468 LYS A CA 1
ATOM 3825 C C . LYS A 1 468 ? 55.371 -4.210 -60.392 1.00 71.81 468 LYS A C 1
ATOM 3827 O O . LYS A 1 468 ? 54.716 -4.648 -59.449 1.00 71.81 468 LYS A O 1
ATOM 3832 N N . ILE A 1 469 ? 55.120 -3.035 -60.974 1.00 75.06 469 ILE A N 1
ATOM 3833 C CA . ILE A 1 469 ? 54.041 -2.130 -60.550 1.00 75.06 469 ILE A CA 1
ATOM 3834 C C . ILE A 1 469 ? 52.675 -2.804 -60.738 1.00 75.06 469 ILE A C 1
ATOM 3836 O O . ILE A 1 469 ? 51.877 -2.808 -59.806 1.00 75.06 469 ILE A O 1
ATOM 3840 N N . SER A 1 470 ? 52.426 -3.459 -61.878 1.00 70.19 470 SER A N 1
ATOM 3841 C CA . SER A 1 470 ? 51.171 -4.182 -62.135 1.00 70.19 470 SER A CA 1
ATOM 3842 C C . SER A 1 470 ? 50.923 -5.288 -61.104 1.00 70.19 470 SER A C 1
ATOM 3844 O O . SER A 1 470 ? 49.834 -5.373 -60.547 1.00 70.19 470 SER A O 1
ATOM 3846 N N . ARG A 1 471 ? 51.951 -6.077 -60.755 1.00 75.31 471 ARG A N 1
ATOM 3847 C CA . ARG A 1 471 ? 51.866 -7.100 -59.693 1.00 75.31 471 ARG A CA 1
ATOM 3848 C C . ARG A 1 471 ? 51.663 -6.517 -58.293 1.00 75.31 471 ARG A C 1
ATOM 3850 O O . ARG A 1 471 ? 51.116 -7.193 -57.422 1.00 75.31 471 ARG A O 1
ATOM 3857 N N . GLN A 1 472 ? 52.122 -5.293 -58.043 1.00 72.62 472 GLN A N 1
ATOM 3858 C CA . GLN A 1 472 ? 51.852 -4.594 -56.789 1.00 72.62 472 GLN A CA 1
ATOM 3859 C C . GLN A 1 472 ? 50.397 -4.102 -56.742 1.00 72.62 472 GLN A C 1
ATOM 3861 O O . GLN A 1 472 ? 49.708 -4.356 -55.757 1.00 72.62 472 GLN A O 1
ATOM 3866 N N . TRP A 1 473 ? 49.896 -3.521 -57.834 1.00 74.56 473 TRP A N 1
ATOM 3867 C CA . TRP A 1 473 ? 48.492 -3.126 -57.977 1.00 74.56 473 TRP A CA 1
ATOM 3868 C C . TRP A 1 473 ? 47.542 -4.328 -57.890 1.00 74.56 473 TRP A C 1
ATOM 3870 O O . TRP A 1 473 ? 46.515 -4.242 -57.228 1.00 74.56 473 TRP A O 1
ATOM 3880 N N . GLU A 1 474 ? 47.891 -5.483 -58.464 1.00 74.31 474 GLU A N 1
ATOM 3881 C CA . GLU A 1 474 ? 47.132 -6.735 -58.309 1.00 74.31 474 GLU A CA 1
ATOM 3882 C C . GLU A 1 474 ? 47.019 -7.168 -56.837 1.00 74.31 474 GLU A C 1
ATOM 3884 O O . GLU A 1 474 ? 45.938 -7.559 -56.389 1.00 74.31 474 GLU A O 1
ATOM 3889 N N . LYS A 1 475 ? 48.104 -7.049 -56.057 1.00 77.00 475 LYS A N 1
ATOM 3890 C CA . LYS A 1 475 ? 48.085 -7.317 -54.609 1.00 77.00 475 LYS A CA 1
ATOM 3891 C C . LYS A 1 475 ? 47.233 -6.303 -53.851 1.00 77.00 475 LYS A C 1
ATOM 3893 O O . LYS A 1 475 ? 46.430 -6.702 -53.008 1.00 77.00 475 LYS A O 1
ATOM 3898 N N . GLU A 1 476 ? 47.368 -5.014 -54.148 1.00 74.75 476 GLU A N 1
ATOM 3899 C CA . GLU A 1 476 ? 46.575 -3.952 -53.516 1.00 74.75 476 GLU A CA 1
ATOM 3900 C C . GLU A 1 476 ? 45.078 -4.124 -53.830 1.00 74.75 476 GLU A C 1
ATOM 3902 O O . GLU A 1 476 ? 44.256 -4.105 -52.916 1.00 74.75 476 GLU A O 1
ATOM 3907 N N . VAL A 1 477 ? 44.716 -4.448 -55.077 1.00 75.62 477 VAL A N 1
ATOM 3908 C CA . VAL A 1 477 ? 43.341 -4.783 -55.491 1.00 75.62 477 VAL A CA 1
ATOM 3909 C C . VAL A 1 477 ? 42.817 -6.037 -54.783 1.00 75.62 477 VAL A C 1
ATOM 3911 O O . VAL A 1 477 ? 41.662 -6.047 -54.356 1.00 75.62 477 VAL A O 1
ATOM 3914 N N . ALA A 1 478 ? 43.631 -7.082 -54.604 1.00 74.25 478 ALA A N 1
ATOM 3915 C CA . ALA A 1 478 ? 43.240 -8.260 -53.824 1.00 74.25 478 ALA A CA 1
ATOM 3916 C C . ALA A 1 478 ? 43.005 -7.919 -52.337 1.00 74.25 478 ALA A C 1
ATOM 3918 O O . ALA A 1 478 ? 42.034 -8.384 -51.736 1.00 74.25 478 ALA A O 1
ATOM 3919 N N . THR A 1 479 ? 43.840 -7.049 -51.762 1.00 76.44 479 THR A N 1
ATOM 3920 C CA . THR A 1 479 ? 43.705 -6.581 -50.372 1.00 76.44 479 THR A CA 1
ATOM 3921 C C . THR A 1 479 ? 42.443 -5.730 -50.195 1.00 76.44 479 THR A C 1
ATOM 3923 O O . THR A 1 479 ? 41.680 -5.943 -49.252 1.00 76.44 479 THR A O 1
ATOM 3926 N N . ILE A 1 480 ? 42.167 -4.825 -51.141 1.00 75.06 480 ILE A N 1
ATOM 3927 C CA . ILE A 1 480 ? 40.960 -3.986 -51.169 1.00 75.06 480 ILE A CA 1
ATOM 3928 C C . ILE A 1 480 ? 39.702 -4.843 -51.351 1.00 75.06 480 ILE A C 1
ATOM 3930 O O . ILE A 1 480 ? 38.722 -4.615 -50.647 1.00 75.06 480 ILE A O 1
ATOM 3934 N N . LYS A 1 481 ? 39.722 -5.866 -52.220 1.00 76.38 481 LYS A N 1
ATOM 3935 C CA . LYS A 1 481 ? 38.609 -6.826 -52.343 1.00 76.38 481 LYS A CA 1
ATOM 3936 C C . LYS A 1 481 ? 38.343 -7.552 -51.023 1.00 76.38 481 LYS A C 1
ATOM 3938 O O . LYS A 1 481 ? 37.214 -7.535 -50.554 1.00 76.38 481 LYS A O 1
ATOM 3943 N N . SER A 1 482 ? 39.379 -8.077 -50.362 1.00 77.81 482 SER A N 1
ATOM 3944 C CA . SER A 1 482 ? 39.221 -8.724 -49.049 1.00 77.81 482 SER A CA 1
ATOM 3945 C C . SER A 1 482 ? 38.660 -7.775 -47.976 1.00 77.81 482 SER A C 1
ATOM 3947 O O . SER A 1 482 ? 37.837 -8.188 -47.158 1.00 77.81 482 SER A O 1
ATOM 3949 N N . ALA A 1 483 ? 39.049 -6.496 -47.984 1.00 74.50 483 ALA A N 1
ATOM 3950 C CA . ALA A 1 483 ? 38.482 -5.483 -47.090 1.00 74.50 483 ALA A CA 1
ATOM 3951 C C . ALA A 1 483 ? 37.019 -5.127 -47.436 1.00 74.50 483 ALA A C 1
ATOM 3953 O O . ALA A 1 483 ? 36.201 -4.920 -46.535 1.00 74.50 483 ALA A O 1
ATOM 3954 N N . LEU A 1 484 ? 36.670 -5.094 -48.726 1.00 75.31 484 LEU A N 1
ATOM 3955 C CA . LEU A 1 484 ? 35.307 -4.861 -49.210 1.00 75.31 484 LEU A CA 1
ATOM 3956 C C . LEU A 1 484 ? 34.367 -6.020 -48.847 1.00 75.31 484 LEU A C 1
ATOM 3958 O O . LEU A 1 484 ? 33.237 -5.791 -48.424 1.00 75.31 484 LEU A O 1
ATOM 3962 N N . ASP A 1 485 ? 34.836 -7.260 -48.961 1.00 75.94 485 ASP A N 1
ATOM 3963 C CA . ASP A 1 485 ? 34.045 -8.437 -48.602 1.00 75.94 485 ASP A CA 1
ATOM 3964 C C . ASP A 1 485 ? 33.849 -8.526 -47.077 1.00 75.94 485 ASP A C 1
ATOM 3966 O O . ASP A 1 485 ? 32.725 -8.720 -46.617 1.00 75.94 485 ASP A O 1
ATOM 3970 N N . LYS A 1 486 ? 34.877 -8.216 -46.269 1.00 77.44 486 LYS A N 1
ATOM 3971 C CA . LYS A 1 486 ? 34.730 -8.081 -44.803 1.00 77.44 486 LYS A CA 1
ATOM 3972 C C . LYS A 1 486 ? 33.741 -6.986 -44.394 1.00 77.44 486 LYS A C 1
ATOM 3974 O O . LYS A 1 486 ? 32.928 -7.199 -43.499 1.00 77.44 486 LYS A O 1
ATOM 3979 N N . THR A 1 487 ? 33.772 -5.822 -45.045 1.00 74.12 487 THR A N 1
ATOM 3980 C CA . THR A 1 487 ? 32.812 -4.741 -44.748 1.00 74.12 487 THR A CA 1
ATOM 3981 C C . THR A 1 487 ? 31.393 -5.070 -45.219 1.00 74.12 487 THR A C 1
ATOM 3983 O O . THR A 1 487 ? 30.434 -4.661 -44.565 1.00 74.12 487 THR A O 1
ATOM 3986 N N . ARG A 1 488 ? 31.228 -5.877 -46.277 1.00 76.31 488 ARG A N 1
ATOM 3987 C CA . ARG A 1 488 ? 29.930 -6.461 -46.662 1.00 76.31 488 ARG A CA 1
ATOM 3988 C C . ARG A 1 488 ? 29.412 -7.465 -45.633 1.00 76.31 488 ARG A C 1
ATOM 3990 O O . ARG A 1 488 ? 28.239 -7.385 -45.277 1.00 76.31 488 ARG A O 1
ATOM 3997 N N . GLU A 1 489 ? 30.260 -8.353 -45.115 1.00 76.44 489 GLU A N 1
ATOM 3998 C CA . GLU A 1 489 ? 29.885 -9.269 -44.028 1.00 76.44 489 GLU A CA 1
ATOM 3999 C C . GLU A 1 489 ? 29.489 -8.508 -42.753 1.00 76.44 489 GLU A C 1
ATOM 4001 O O . GLU A 1 489 ? 28.468 -8.819 -42.137 1.00 76.44 489 GLU A O 1
ATOM 4006 N N . GLU A 1 490 ? 30.241 -7.472 -42.365 1.00 72.19 490 GLU A N 1
ATOM 4007 C CA . GLU A 1 490 ? 29.864 -6.606 -41.242 1.00 72.19 490 GLU A CA 1
ATOM 4008 C C . GLU A 1 490 ? 28.535 -5.883 -41.485 1.00 72.19 490 GLU A C 1
ATOM 4010 O O . GLU A 1 490 ? 27.712 -5.800 -40.571 1.00 72.19 490 GLU A O 1
ATOM 4015 N N . TYR A 1 491 ? 28.293 -5.389 -42.702 1.00 75.50 491 TYR A N 1
ATOM 4016 C CA . TYR A 1 491 ? 27.025 -4.759 -43.063 1.00 75.50 491 TYR A CA 1
ATOM 4017 C C . TYR A 1 491 ? 25.855 -5.749 -42.973 1.00 75.50 491 TYR A C 1
ATOM 4019 O O . TYR A 1 491 ? 24.831 -5.420 -42.380 1.00 75.50 491 TYR A O 1
ATOM 4027 N N . GLN A 1 492 ? 26.015 -6.983 -43.464 1.00 71.56 492 GLN A N 1
ATOM 4028 C CA . GLN A 1 492 ? 25.001 -8.037 -43.334 1.00 71.56 492 GLN A CA 1
ATOM 4029 C C . GLN A 1 492 ? 24.728 -8.394 -41.866 1.00 71.56 492 GLN A C 1
ATOM 4031 O O . GLN A 1 492 ? 23.567 -8.451 -41.459 1.00 71.56 492 GLN A O 1
ATOM 4036 N N . ARG A 1 493 ? 25.770 -8.542 -41.033 1.00 70.81 493 ARG A N 1
ATOM 4037 C CA . ARG A 1 493 ? 25.612 -8.766 -39.582 1.00 70.81 493 ARG A CA 1
ATOM 4038 C C . ARG A 1 493 ? 24.879 -7.608 -38.897 1.00 70.81 493 ARG A C 1
ATOM 4040 O O . ARG A 1 493 ? 24.027 -7.848 -38.043 1.00 70.81 493 ARG A O 1
ATOM 4047 N N . ARG A 1 494 ? 25.166 -6.357 -39.281 1.00 72.62 494 ARG A N 1
ATOM 4048 C CA . ARG A 1 494 ? 24.437 -5.176 -38.785 1.00 72.62 494 ARG A CA 1
ATOM 4049 C C . ARG A 1 494 ? 22.987 -5.155 -39.272 1.00 72.62 494 ARG A C 1
ATOM 4051 O O . ARG A 1 494 ? 22.120 -4.847 -38.466 1.00 72.62 494 ARG A O 1
ATOM 4058 N N . SER A 1 495 ? 22.706 -5.536 -40.520 1.00 70.88 495 SER A N 1
ATOM 4059 C CA . SER A 1 495 ? 21.339 -5.634 -41.058 1.00 70.88 495 SER A CA 1
ATOM 4060 C C . SER A 1 495 ? 20.491 -6.628 -40.261 1.00 70.88 495 SER A C 1
ATOM 4062 O O . SER A 1 495 ? 19.431 -6.262 -39.765 1.00 70.88 495 SER A O 1
ATOM 4064 N N . ILE A 1 496 ? 21.010 -7.839 -40.026 1.00 69.75 496 ILE A N 1
ATOM 4065 C CA . ILE A 1 496 ? 20.341 -8.872 -39.216 1.00 69.75 496 ILE A CA 1
ATOM 4066 C C . ILE A 1 496 ? 20.117 -8.380 -37.772 1.00 69.75 496 ILE A C 1
ATOM 4068 O O . ILE A 1 496 ? 19.052 -8.590 -37.194 1.00 69.75 496 ILE A O 1
ATOM 4072 N N . SER A 1 497 ? 21.090 -7.670 -37.190 1.00 69.25 497 SER A N 1
ATOM 4073 C CA . SER A 1 497 ? 20.961 -7.070 -35.852 1.00 69.25 497 SER A CA 1
ATOM 4074 C C . SER A 1 497 ? 19.906 -5.950 -35.793 1.00 69.25 497 SER A C 1
ATOM 4076 O O . SER A 1 497 ? 19.172 -5.831 -34.809 1.00 69.25 497 SER A O 1
ATOM 4078 N N . ILE A 1 498 ? 19.774 -5.153 -36.858 1.00 69.12 498 ILE A N 1
ATOM 4079 C CA . ILE A 1 498 ? 18.744 -4.113 -36.988 1.00 69.12 498 ILE A CA 1
ATOM 4080 C C . ILE A 1 498 ? 17.356 -4.748 -37.140 1.00 69.12 498 ILE A C 1
ATOM 4082 O O . ILE A 1 498 ? 16.428 -4.317 -36.461 1.00 69.12 498 ILE A O 1
ATOM 4086 N N . GLU A 1 499 ? 17.206 -5.796 -37.951 1.00 68.06 499 GLU A N 1
ATOM 4087 C CA . GLU A 1 499 ? 15.946 -6.541 -38.101 1.00 68.06 499 GLU A CA 1
ATOM 4088 C C . GLU A 1 499 ? 15.506 -7.197 -36.781 1.00 68.06 499 GLU A C 1
ATOM 4090 O O . GLU A 1 499 ? 14.353 -7.045 -36.367 1.00 68.06 499 GLU A O 1
ATOM 4095 N N . ALA A 1 500 ? 16.432 -7.834 -36.056 1.00 66.56 500 ALA A N 1
ATOM 4096 C CA . ALA A 1 500 ? 16.172 -8.360 -34.714 1.00 66.56 500 ALA A CA 1
ATOM 4097 C C . ALA A 1 500 ? 15.736 -7.251 -33.735 1.00 66.56 500 ALA A C 1
ATOM 4099 O O . ALA A 1 500 ? 14.767 -7.413 -32.988 1.00 66.56 500 ALA A O 1
ATOM 4100 N N . SER A 1 501 ? 16.394 -6.088 -33.788 1.00 66.06 501 SER A N 1
ATOM 4101 C CA . SER A 1 501 ? 16.042 -4.920 -32.971 1.00 66.06 501 SER A CA 1
ATOM 4102 C C . SER A 1 501 ? 14.657 -4.356 -33.324 1.00 66.06 501 SER A C 1
ATOM 4104 O O . SER A 1 501 ? 13.896 -3.997 -32.429 1.00 66.06 501 SER A O 1
ATOM 4106 N N . GLN A 1 502 ? 14.274 -4.335 -34.606 1.00 70.62 502 GLN A N 1
ATOM 4107 C CA . GLN A 1 502 ? 12.928 -3.941 -35.045 1.00 70.62 502 GLN A CA 1
ATOM 4108 C C . GLN A 1 502 ? 11.844 -4.914 -34.555 1.00 70.62 502 GLN A C 1
ATOM 4110 O O . GLN A 1 502 ? 10.740 -4.480 -34.223 1.00 70.62 502 GLN A O 1
ATOM 4115 N N . GLY A 1 503 ? 12.149 -6.213 -34.466 1.00 72.19 503 GLY A N 1
ATOM 4116 C CA . GLY A 1 503 ? 11.267 -7.202 -33.838 1.00 72.19 503 GLY A CA 1
ATOM 4117 C C . GLY A 1 503 ? 10.997 -6.889 -32.362 1.00 72.19 503 GLY A C 1
ATOM 4118 O O . GLY A 1 503 ? 9.844 -6.896 -31.930 1.00 72.19 503 GLY A O 1
ATOM 4119 N N . ILE A 1 504 ? 12.045 -6.528 -31.613 1.00 70.12 504 ILE A N 1
ATOM 4120 C CA . ILE A 1 504 ? 11.942 -6.117 -30.203 1.00 70.12 504 ILE A CA 1
ATOM 4121 C C . ILE A 1 504 ? 11.143 -4.812 -30.062 1.00 70.12 504 ILE A C 1
ATOM 4123 O O . ILE A 1 504 ? 10.262 -4.731 -29.209 1.00 70.12 504 ILE A O 1
ATOM 4127 N N . VAL A 1 505 ? 11.379 -3.812 -30.921 1.00 69.19 505 VAL A N 1
ATOM 4128 C CA . VAL A 1 505 ? 10.612 -2.551 -30.909 1.00 69.19 505 VAL A CA 1
ATOM 4129 C C . VAL A 1 505 ? 9.118 -2.808 -31.132 1.00 69.19 505 VAL A C 1
ATOM 4131 O O . VAL A 1 505 ? 8.308 -2.319 -30.351 1.00 69.19 505 VAL A O 1
ATOM 4134 N N . LYS A 1 506 ? 8.740 -3.650 -32.104 1.00 72.88 506 LYS A N 1
ATOM 4135 C CA . LYS A 1 506 ? 7.329 -4.017 -32.341 1.00 72.88 506 LYS A CA 1
ATOM 4136 C C . LYS A 1 506 ? 6.689 -4.756 -31.159 1.00 72.88 506 LYS A C 1
ATOM 4138 O O . LYS A 1 506 ? 5.499 -4.580 -30.902 1.00 72.88 506 LYS A O 1
ATOM 4143 N N . ALA A 1 507 ? 7.454 -5.573 -30.431 1.00 71.56 507 ALA A N 1
ATOM 4144 C CA . ALA A 1 507 ? 6.974 -6.207 -29.202 1.00 71.56 507 ALA A CA 1
ATOM 4145 C C . ALA A 1 507 ? 6.727 -5.165 -28.094 1.00 71.56 507 ALA A C 1
ATOM 4147 O O . ALA A 1 507 ? 5.655 -5.153 -27.493 1.00 71.56 507 ALA A O 1
ATOM 4148 N N . ILE A 1 508 ? 7.658 -4.226 -27.900 1.00 73.12 508 ILE A N 1
ATOM 4149 C CA . ILE A 1 508 ? 7.519 -3.120 -26.939 1.00 73.12 508 ILE A CA 1
ATOM 4150 C C . ILE A 1 508 ? 6.328 -2.213 -27.297 1.00 73.12 508 ILE A C 1
ATOM 4152 O O . ILE A 1 508 ? 5.566 -1.828 -26.414 1.00 73.12 508 ILE A O 1
ATOM 4156 N N . GLU A 1 509 ? 6.111 -1.898 -28.576 1.00 78.00 509 GLU A N 1
ATOM 4157 C CA . GLU A 1 509 ? 4.944 -1.130 -29.038 1.00 78.00 509 GLU A CA 1
ATOM 4158 C C . GLU A 1 509 ? 3.620 -1.848 -28.730 1.00 78.00 509 GLU A C 1
ATOM 4160 O O . GLU A 1 509 ? 2.660 -1.215 -28.278 1.00 78.00 509 GLU A O 1
ATOM 4165 N N . LYS A 1 510 ? 3.577 -3.175 -28.912 1.00 78.31 510 LYS A N 1
ATOM 4166 C CA . LYS A 1 510 ? 2.420 -4.013 -28.568 1.00 78.31 510 LYS A CA 1
ATOM 4167 C C . LYS A 1 510 ? 2.150 -4.020 -27.058 1.00 78.31 510 LYS A C 1
ATOM 4169 O O . LYS A 1 510 ? 0.997 -3.862 -26.655 1.00 78.31 510 LYS A O 1
ATOM 4174 N N . ASP A 1 511 ? 3.189 -4.119 -26.234 1.00 77.38 511 ASP A N 1
ATOM 4175 C CA . ASP A 1 511 ? 3.076 -4.066 -24.770 1.00 77.38 511 ASP A CA 1
ATOM 4176 C C . ASP A 1 511 ? 2.658 -2.672 -24.271 1.00 77.38 511 ASP A C 1
ATOM 4178 O O . ASP A 1 511 ? 1.833 -2.553 -23.363 1.00 77.38 511 ASP A O 1
ATOM 4182 N N . ILE A 1 512 ? 3.152 -1.597 -24.896 1.00 75.38 512 ILE A N 1
ATOM 4183 C CA . ILE A 1 512 ? 2.705 -0.221 -24.626 1.00 75.38 512 ILE A CA 1
ATOM 4184 C C . ILE A 1 512 ? 1.221 -0.057 -24.982 1.00 75.38 512 ILE A C 1
ATOM 4186 O O . ILE A 1 512 ? 0.479 0.577 -24.228 1.00 75.38 512 ILE A O 1
ATOM 4190 N N . ALA A 1 513 ? 0.761 -0.631 -26.098 1.00 77.25 513 ALA A N 1
ATOM 4191 C CA . ALA A 1 513 ? -0.650 -0.603 -26.480 1.00 77.25 513 ALA A CA 1
ATOM 4192 C C . ALA A 1 513 ? -1.536 -1.385 -25.490 1.00 77.25 513 ALA A C 1
ATOM 4194 O O . ALA A 1 513 ? -2.601 -0.892 -25.108 1.00 77.25 513 ALA A O 1
ATOM 4195 N N . ALA A 1 514 ? -1.082 -2.551 -25.016 1.00 76.75 514 ALA A N 1
ATOM 4196 C CA . ALA A 1 514 ? -1.767 -3.324 -23.979 1.00 76.75 514 ALA A CA 1
ATOM 4197 C C . ALA A 1 514 ? -1.871 -2.537 -22.659 1.00 76.75 514 ALA A C 1
ATOM 4199 O O . ALA A 1 514 ? -2.975 -2.317 -22.160 1.00 76.75 514 ALA A O 1
ATOM 4200 N N . ARG A 1 515 ? -0.753 -1.993 -22.159 1.00 78.38 515 ARG A N 1
ATOM 4201 C CA . ARG A 1 515 ? -0.725 -1.188 -20.924 1.00 78.38 515 ARG A CA 1
ATOM 4202 C C . ARG A 1 515 ? -1.551 0.095 -21.013 1.00 78.38 515 ARG A C 1
ATOM 4204 O O . ARG A 1 515 ? -2.156 0.494 -20.023 1.00 78.38 515 ARG A O 1
ATOM 4211 N N . LYS A 1 516 ? -1.636 0.739 -22.185 1.00 79.38 516 LYS A N 1
ATOM 4212 C CA . LYS A 1 516 ? -2.556 1.874 -22.405 1.00 79.38 516 LYS A CA 1
ATOM 4213 C C . LYS A 1 516 ? -4.024 1.462 -22.264 1.00 79.38 516 LYS A C 1
ATOM 4215 O O . LYS A 1 516 ? -4.817 2.228 -21.721 1.00 79.38 516 LYS A O 1
ATOM 4220 N N . LYS A 1 517 ? -4.387 0.258 -22.720 1.00 76.75 517 LYS A N 1
ATOM 4221 C CA . LYS A 1 517 ? -5.744 -0.283 -22.571 1.00 76.75 517 LYS A CA 1
ATOM 4222 C C . LYS A 1 517 ? -6.067 -0.589 -21.104 1.00 76.75 517 LYS A C 1
ATOM 4224 O O . LYS A 1 517 ? -7.145 -0.231 -20.644 1.00 76.75 517 LYS A O 1
ATOM 4229 N N . GLU A 1 518 ? -5.124 -1.168 -20.362 1.00 77.62 518 GLU A N 1
ATOM 4230 C CA . GLU A 1 518 ? -5.239 -1.393 -18.910 1.00 77.62 518 GLU A CA 1
ATOM 4231 C C . GLU A 1 518 ? -5.395 -0.074 -18.136 1.00 77.62 518 GLU A C 1
ATOM 4233 O O . GLU A 1 518 ? -6.319 0.063 -17.335 1.00 77.62 518 GLU A O 1
ATOM 4238 N N . LEU A 1 519 ? -4.562 0.932 -18.434 1.00 75.69 519 LEU A N 1
ATOM 4239 C CA . LEU A 1 519 ? -4.674 2.282 -17.867 1.00 75.69 519 LEU A CA 1
ATOM 4240 C C . LEU A 1 519 ? -6.059 2.895 -18.107 1.00 75.69 519 LEU A C 1
ATOM 4242 O O . LEU A 1 519 ? -6.658 3.417 -17.172 1.00 75.69 519 LEU A O 1
ATOM 4246 N N . SER A 1 520 ? -6.606 2.770 -19.320 1.00 78.75 520 SER A N 1
ATOM 4247 C CA . SER A 1 520 ? -7.950 3.268 -19.633 1.00 78.75 520 SER A CA 1
ATOM 4248 C C . SER A 1 520 ? -9.058 2.569 -18.832 1.00 78.75 520 SER A C 1
ATOM 4250 O O . SER A 1 520 ? -10.056 3.213 -18.506 1.00 78.75 520 SER A O 1
ATOM 4252 N N . VAL A 1 521 ? -8.907 1.280 -18.505 1.00 78.44 521 VAL A N 1
ATOM 4253 C CA . VAL A 1 521 ? -9.852 0.547 -17.639 1.00 78.44 521 VAL A CA 1
ATOM 4254 C C . VAL A 1 521 ? -9.729 1.016 -16.187 1.00 78.44 521 VAL A C 1
ATOM 4256 O O . VAL A 1 521 ? -10.743 1.283 -15.543 1.00 78.44 521 VAL A O 1
ATOM 4259 N N . ILE A 1 522 ? -8.501 1.191 -15.689 1.00 75.62 522 ILE A N 1
ATOM 4260 C CA . ILE A 1 522 ? -8.234 1.693 -14.332 1.00 75.62 522 ILE A CA 1
ATOM 4261 C C . ILE A 1 522 ? -8.776 3.122 -14.163 1.00 75.62 522 ILE A C 1
ATOM 4263 O O . ILE A 1 522 ? -9.433 3.412 -13.164 1.00 75.62 522 ILE A O 1
ATOM 4267 N N . GLU A 1 523 ? -8.586 4.007 -15.146 1.00 76.19 523 GLU A N 1
ATOM 4268 C CA . GLU A 1 523 ? -9.173 5.355 -15.138 1.00 76.19 523 GLU A CA 1
ATOM 4269 C C . GLU A 1 523 ? -10.708 5.335 -15.098 1.00 76.19 523 GLU A C 1
ATOM 4271 O O . GLU A 1 523 ? -11.312 6.180 -14.433 1.00 76.19 523 GLU A O 1
ATOM 4276 N N . GLY A 1 524 ? -11.345 4.375 -15.779 1.00 79.19 524 GLY A N 1
ATOM 4277 C CA . GLY A 1 524 ? -12.790 4.147 -15.695 1.00 79.19 524 GLY A CA 1
ATOM 4278 C C . GLY A 1 524 ? -13.228 3.790 -14.272 1.00 79.19 524 GLY A C 1
ATOM 4279 O O . GLY A 1 524 ? -14.066 4.479 -13.694 1.00 79.19 524 GLY A O 1
ATOM 4280 N N . GLN A 1 525 ? -12.583 2.787 -13.670 1.00 74.25 525 GLN A N 1
ATOM 4281 C CA . GLN A 1 525 ? -12.869 2.338 -12.299 1.00 74.25 525 GLN A CA 1
ATOM 4282 C C . GLN A 1 525 ? -12.614 3.427 -11.241 1.00 74.25 525 GLN A C 1
ATOM 4284 O O . GLN A 1 525 ? -13.328 3.507 -10.242 1.00 74.25 525 GLN A O 1
ATOM 4289 N N . VAL A 1 526 ? -11.607 4.287 -11.439 1.00 72.44 526 VAL A N 1
ATOM 4290 C CA . VAL A 1 526 ? -11.337 5.430 -10.547 1.00 72.44 526 VAL A CA 1
ATOM 4291 C C . VAL A 1 526 ? -12.421 6.506 -10.675 1.00 72.44 526 VAL A C 1
ATOM 4293 O O . VAL A 1 526 ? -12.834 7.071 -9.663 1.00 72.44 526 VAL A O 1
ATOM 4296 N N . LYS A 1 527 ? -12.926 6.777 -11.887 1.00 73.31 527 LYS A N 1
ATOM 4297 C CA . LYS A 1 527 ? -14.044 7.717 -12.100 1.00 73.31 527 LYS A CA 1
ATOM 4298 C C . LYS A 1 527 ? -15.341 7.216 -11.463 1.00 73.31 527 LYS A C 1
ATOM 4300 O O . LYS A 1 527 ? -16.022 8.001 -10.810 1.00 73.31 527 LYS A O 1
ATOM 4305 N N . GLU A 1 528 ? -15.638 5.927 -11.601 1.00 72.19 528 GLU A N 1
ATOM 4306 C CA . GLU A 1 528 ? -16.800 5.275 -10.986 1.00 72.19 528 GLU A CA 1
ATOM 4307 C C . GLU A 1 528 ? -16.737 5.353 -9.451 1.00 72.19 528 GLU A C 1
ATOM 4309 O O . GLU A 1 528 ? -17.622 5.934 -8.824 1.00 72.19 528 GLU A O 1
ATOM 4314 N N . LYS A 1 529 ? -15.615 4.942 -8.842 1.00 73.38 529 LYS A N 1
ATOM 4315 C CA . LYS A 1 529 ? -15.418 5.061 -7.385 1.00 73.38 529 LYS A CA 1
ATOM 4316 C C . LYS A 1 529 ? -15.462 6.504 -6.881 1.00 73.38 529 LYS A C 1
ATOM 4318 O O . LYS A 1 529 ? -15.946 6.749 -5.780 1.00 73.38 529 LYS A O 1
ATOM 4323 N N . ASN A 1 530 ? -14.997 7.479 -7.664 1.00 74.19 530 ASN A N 1
ATOM 4324 C CA . ASN A 1 530 ? -15.138 8.893 -7.306 1.00 74.19 530 ASN A CA 1
ATOM 4325 C C . ASN A 1 530 ? -16.607 9.360 -7.319 1.00 74.19 530 ASN A C 1
ATOM 4327 O O . ASN A 1 530 ? -16.978 10.185 -6.483 1.00 74.19 530 ASN A O 1
ATOM 4331 N N . ALA A 1 531 ? -17.454 8.826 -8.206 1.00 71.19 531 ALA A N 1
ATOM 4332 C CA . ALA A 1 531 ? -18.894 9.090 -8.184 1.00 71.19 531 ALA A CA 1
ATOM 4333 C C . ALA A 1 531 ? -19.571 8.472 -6.943 1.00 71.19 531 ALA A C 1
ATOM 4335 O O . ALA A 1 531 ? -20.397 9.132 -6.301 1.00 71.19 531 ALA A O 1
ATOM 4336 N N . ASP A 1 532 ? -19.156 7.269 -6.535 1.00 71.38 532 ASP A N 1
ATOM 4337 C CA . ASP A 1 532 ? -19.600 6.648 -5.280 1.00 71.38 532 ASP A CA 1
ATOM 4338 C C . ASP A 1 532 ? -19.180 7.478 -4.060 1.00 71.38 532 ASP A C 1
ATOM 4340 O O . ASP A 1 532 ? -20.015 7.799 -3.210 1.00 71.38 532 ASP A O 1
ATOM 4344 N N . PHE A 1 533 ? -17.916 7.914 -3.988 1.00 72.12 533 PHE A N 1
ATOM 4345 C CA . PHE A 1 533 ? -17.431 8.775 -2.902 1.00 72.12 533 PHE A CA 1
ATOM 4346 C C . PHE A 1 533 ? -18.193 10.105 -2.823 1.00 72.12 533 PHE A C 1
ATOM 4348 O O . PHE A 1 533 ? -18.547 10.537 -1.726 1.00 72.12 533 PHE A O 1
ATOM 4355 N N . LEU A 1 534 ? -18.508 10.739 -3.957 1.00 73.56 534 LEU A N 1
ATOM 4356 C CA . LEU A 1 534 ? -19.336 11.951 -3.989 1.00 73.56 534 LEU A CA 1
ATOM 4357 C C . LEU A 1 534 ? -20.776 11.685 -3.514 1.00 73.56 534 LEU A C 1
ATOM 4359 O O . LEU A 1 534 ? -21.372 12.536 -2.852 1.00 73.56 534 LEU A O 1
ATOM 4363 N N . THR A 1 535 ? -21.322 10.500 -3.792 1.00 73.19 535 THR A N 1
ATOM 4364 C CA . THR A 1 535 ? -22.651 10.079 -3.319 1.00 73.19 535 THR A CA 1
ATOM 4365 C C . THR A 1 535 ? -22.657 9.820 -1.808 1.00 73.19 535 THR A C 1
ATOM 4367 O O . THR A 1 535 ? -23.573 10.259 -1.109 1.00 73.19 535 THR A O 1
ATOM 4370 N N . VAL A 1 536 ? -21.606 9.191 -1.274 1.00 71.50 536 VAL A N 1
ATOM 4371 C CA . VAL A 1 536 ? -21.401 9.022 0.175 1.00 71.50 536 VAL A CA 1
ATOM 4372 C C . VAL A 1 536 ? -21.228 10.377 0.867 1.00 71.50 536 VAL A C 1
ATOM 4374 O O . VAL A 1 536 ? -21.848 10.608 1.902 1.00 71.50 536 VAL A O 1
ATOM 4377 N N . LEU A 1 537 ? -20.461 11.307 0.286 1.00 69.62 537 LEU A N 1
ATOM 4378 C CA . LEU A 1 537 ? -20.282 12.660 0.830 1.00 69.62 537 LEU A CA 1
ATOM 4379 C C . LEU A 1 537 ? -21.591 13.464 0.873 1.00 69.62 537 LEU A C 1
ATOM 4381 O O . LEU A 1 537 ? -21.821 14.173 1.852 1.00 69.62 537 LEU A O 1
ATOM 4385 N N . LYS A 1 538 ? -22.470 13.329 -0.132 1.00 73.62 538 LYS A N 1
ATOM 4386 C CA . LYS A 1 538 ? -23.817 13.928 -0.091 1.00 73.62 538 LYS A CA 1
ATOM 4387 C C . LYS A 1 538 ? -24.642 13.381 1.076 1.00 73.62 538 LYS A C 1
ATOM 4389 O O . LYS A 1 538 ? -25.066 14.167 1.918 1.00 73.62 538 LYS A O 1
ATOM 4394 N N . ARG A 1 539 ? -24.757 12.053 1.203 1.00 71.88 539 ARG A N 1
ATOM 4395 C CA . ARG A 1 539 ? -25.476 11.399 2.318 1.00 71.88 539 ARG A CA 1
ATOM 4396 C C . ARG A 1 539 ? -24.904 11.755 3.696 1.00 71.88 539 ARG A C 1
ATOM 4398 O O . ARG A 1 539 ? -25.643 11.890 4.671 1.00 71.88 539 ARG A O 1
ATOM 4405 N N . LEU A 1 540 ? -23.586 11.925 3.792 1.00 71.31 540 LEU A N 1
ATOM 4406 C CA . LEU A 1 540 ? -22.916 12.321 5.032 1.00 71.31 540 LEU A CA 1
ATOM 4407 C C . LEU A 1 540 ? -23.184 13.792 5.400 1.00 71.31 540 LEU A C 1
ATOM 4409 O O . LEU A 1 540 ? -23.232 14.132 6.579 1.00 71.31 540 LEU A O 1
ATOM 4413 N N . ASN A 1 541 ? -23.377 14.670 4.414 1.00 72.69 541 ASN A N 1
ATOM 4414 C CA . ASN A 1 541 ? -23.810 16.045 4.665 1.00 72.69 541 ASN A CA 1
ATOM 4415 C C . ASN A 1 541 ? -25.305 16.108 5.016 1.00 72.69 541 ASN A C 1
ATOM 4417 O O . ASN A 1 541 ? -25.661 16.789 5.969 1.00 72.69 541 ASN A O 1
ATOM 4421 N N . GLU A 1 542 ? -26.159 15.334 4.340 1.00 74.75 542 GLU A N 1
ATOM 4422 C CA . GLU A 1 542 ? -27.590 15.213 4.667 1.00 74.75 542 GLU A CA 1
ATOM 4423 C C . GLU A 1 542 ? -27.804 14.740 6.119 1.00 74.75 542 GLU A C 1
ATOM 4425 O O . GLU A 1 542 ? -28.568 15.350 6.864 1.00 74.75 542 GLU A O 1
ATOM 4430 N N . THR A 1 543 ? -27.060 13.725 6.576 1.00 72.25 543 THR A N 1
ATOM 4431 C CA . THR A 1 543 ? -27.118 13.273 7.982 1.00 72.25 543 THR A CA 1
ATOM 4432 C C . THR A 1 543 ? -26.521 14.278 8.975 1.00 72.25 543 THR A C 1
ATOM 4434 O O . THR A 1 543 ? -26.991 14.357 10.110 1.00 72.25 543 THR A O 1
ATOM 4437 N N . LYS A 1 544 ? -25.535 15.098 8.578 1.00 72.56 544 LYS A N 1
ATOM 4438 C CA . LYS A 1 544 ? -25.035 16.211 9.411 1.00 72.56 544 LYS A CA 1
ATOM 4439 C C . LYS A 1 544 ? -26.059 17.330 9.578 1.00 72.56 544 LYS A C 1
ATOM 4441 O O . LYS A 1 544 ? -26.141 17.888 10.669 1.00 72.56 544 LYS A O 1
ATOM 4446 N N . GLU A 1 545 ? -26.821 17.656 8.537 1.00 74.31 545 GLU A N 1
ATOM 4447 C CA . GLU A 1 545 ? -27.892 18.655 8.619 1.00 74.31 545 GLU A CA 1
ATOM 4448 C C . GLU A 1 545 ? -29.015 18.156 9.547 1.00 74.31 545 GLU A C 1
ATOM 4450 O O . GLU A 1 545 ? -29.373 18.849 10.497 1.00 74.31 545 GLU A O 1
ATOM 4455 N N . GLN A 1 546 ? -29.450 16.899 9.392 1.00 73.69 546 GLN A N 1
ATOM 4456 C CA . GLN A 1 546 ? -30.428 16.260 10.292 1.00 73.69 546 GLN A CA 1
ATOM 4457 C C . GLN A 1 546 ? -29.960 16.225 11.760 1.00 73.69 546 GLN A C 1
ATOM 4459 O O . GLN A 1 546 ? -30.746 16.466 12.677 1.00 73.69 546 GLN A O 1
ATOM 4464 N N . LEU A 1 547 ? -28.670 15.965 12.007 1.00 70.19 547 LEU A N 1
ATOM 4465 C CA . LEU A 1 547 ? -28.093 16.013 13.356 1.00 70.19 547 LEU A CA 1
ATOM 4466 C C . LEU A 1 547 ? -28.086 17.429 13.953 1.00 70.19 547 LEU A C 1
ATOM 4468 O O . LEU A 1 547 ? -28.273 17.564 15.162 1.00 70.19 547 LEU A O 1
ATOM 4472 N N . ARG A 1 548 ? -27.905 18.481 13.142 1.00 73.50 548 ARG A N 1
ATOM 4473 C CA . ARG A 1 548 ? -28.011 19.877 13.604 1.00 73.50 548 ARG A CA 1
ATOM 4474 C C . ARG A 1 548 ? -29.441 20.237 13.987 1.00 73.50 548 ARG A C 1
ATOM 4476 O O . ARG A 1 548 ? -29.646 20.764 15.076 1.00 73.50 548 ARG A O 1
ATOM 4483 N N . GLU A 1 549 ? -30.416 19.901 13.145 1.00 75.12 549 GLU A N 1
ATOM 4484 C CA . GLU A 1 549 ? -31.839 20.126 13.438 1.00 75.12 549 GLU A CA 1
ATOM 4485 C C . GLU A 1 549 ? -32.256 19.430 14.747 1.00 75.12 549 GLU A C 1
ATOM 4487 O O . GLU A 1 549 ? -32.951 20.012 15.584 1.00 75.12 549 GLU A O 1
ATOM 4492 N N . TYR A 1 550 ? -31.754 18.212 14.978 1.00 71.19 550 TYR A N 1
ATOM 4493 C CA . TYR A 1 550 ? -31.976 17.475 16.222 1.00 71.19 550 TYR A CA 1
ATOM 4494 C C . TYR A 1 550 ? -31.251 18.095 17.435 1.00 71.19 550 TYR A C 1
ATOM 4496 O O . TYR A 1 550 ? -31.851 18.214 18.508 1.00 71.19 550 TYR A O 1
ATOM 4504 N N . GLU A 1 551 ? -29.995 18.547 17.288 1.00 71.50 551 GLU A N 1
ATOM 4505 C CA . GLU A 1 551 ? -29.288 19.298 18.341 1.00 71.50 551 GLU A CA 1
ATOM 4506 C C . GLU A 1 551 ? -30.043 20.577 18.737 1.00 71.50 551 GLU A C 1
ATOM 4508 O O . GLU A 1 551 ? -30.149 20.874 19.929 1.00 71.50 551 GLU A O 1
ATOM 4513 N N . ASP A 1 552 ? -30.562 21.337 17.772 1.00 72.75 552 ASP A N 1
ATOM 4514 C CA . ASP A 1 552 ? -31.260 22.597 18.038 1.00 72.75 552 ASP A CA 1
ATOM 4515 C C . ASP A 1 552 ? -32.634 22.369 18.687 1.00 72.75 552 ASP A C 1
ATOM 4517 O O . ASP A 1 552 ? -33.000 23.094 19.621 1.00 72.75 552 ASP A O 1
ATOM 4521 N N . SER A 1 553 ? -33.345 21.299 18.310 1.00 72.50 553 SER A N 1
ATOM 4522 C CA . SER A 1 553 ? -34.549 20.854 19.025 1.00 72.50 553 SER A CA 1
ATOM 4523 C C . SER A 1 553 ? -34.241 20.513 20.492 1.00 72.50 553 SER A C 1
ATOM 4525 O O . SER A 1 553 ? -34.908 21.016 21.400 1.00 72.50 553 SER A O 1
ATOM 4527 N N . LEU A 1 554 ? -33.175 19.744 20.753 1.00 69.19 554 LEU A N 1
ATOM 4528 C CA . LEU A 1 554 ? -32.735 19.408 22.115 1.00 69.19 554 LEU A CA 1
ATOM 4529 C C . LEU A 1 554 ? -32.275 20.634 22.920 1.00 69.19 554 LEU A C 1
ATOM 4531 O O . LEU A 1 554 ? -32.471 20.685 24.137 1.00 69.19 554 LEU A O 1
ATOM 4535 N N . ARG A 1 555 ? -31.668 21.645 22.281 1.00 70.25 555 ARG A N 1
ATOM 4536 C CA . ARG A 1 555 ? -31.317 22.917 22.944 1.00 70.25 555 ARG A CA 1
ATOM 4537 C C . ARG A 1 555 ? -32.562 23.679 23.381 1.00 70.25 555 ARG A C 1
ATOM 4539 O O . ARG A 1 555 ? -32.583 24.190 24.502 1.00 70.25 555 ARG A O 1
ATOM 4546 N N . LYS A 1 556 ? -33.589 23.731 22.528 1.00 74.31 556 LYS A N 1
ATOM 4547 C CA . LYS A 1 556 ? -34.869 24.377 22.837 1.00 74.31 556 LYS A CA 1
ATOM 4548 C C . LYS A 1 556 ? -35.559 23.684 24.014 1.00 74.31 556 LYS A C 1
ATOM 4550 O O . LYS A 1 556 ? -35.860 24.345 25.007 1.00 74.31 556 LYS A O 1
ATOM 4555 N N . GLU A 1 557 ? -35.677 22.361 23.972 1.00 69.25 557 GLU A N 1
ATOM 4556 C CA . GLU A 1 557 ? -36.267 21.557 25.051 1.00 69.25 557 GLU A CA 1
ATOM 4557 C C . GLU A 1 557 ? -35.473 21.680 26.371 1.00 69.25 557 GLU A C 1
ATOM 4559 O O . GLU A 1 557 ? -36.049 21.905 27.438 1.00 69.25 557 GLU A O 1
ATOM 4564 N N . LYS A 1 558 ? -34.127 21.657 26.319 1.00 69.50 558 LYS A N 1
ATOM 4565 C CA . LYS A 1 558 ? -33.267 21.935 27.489 1.00 69.50 558 LYS A CA 1
ATOM 4566 C C . LYS A 1 558 ? -33.539 23.326 28.070 1.00 69.50 558 LYS A C 1
ATOM 4568 O O . LYS A 1 558 ? -33.526 23.473 29.293 1.00 69.50 558 LYS A O 1
ATOM 4573 N N . SER A 1 559 ? -33.765 24.338 27.228 1.00 67.31 559 SER A N 1
ATOM 4574 C CA . SER A 1 559 ? -34.048 25.700 27.696 1.00 67.31 559 SER A CA 1
ATOM 4575 C C . SER A 1 559 ? -35.379 25.782 28.448 1.00 67.31 559 SER A C 1
ATOM 4577 O O . SER A 1 559 ? -35.400 26.333 29.546 1.00 67.31 559 SER A O 1
ATOM 4579 N N . GLU A 1 560 ? -36.435 25.128 27.951 1.00 71.38 560 GLU A N 1
ATOM 4580 C CA . GLU A 1 560 ? -37.748 25.053 28.610 1.00 71.38 560 GLU A CA 1
ATOM 4581 C C . GLU A 1 560 ? -37.680 24.302 29.949 1.00 71.38 560 GLU A C 1
ATOM 4583 O O . GLU A 1 560 ? -38.226 24.765 30.953 1.00 71.38 560 GLU A O 1
ATOM 4588 N N . VAL A 1 561 ? -36.937 23.191 30.017 1.00 68.06 561 VAL A N 1
ATOM 4589 C CA . VAL A 1 561 ? -36.705 22.455 31.274 1.00 68.06 561 VAL A CA 1
ATOM 4590 C C . VAL A 1 561 ? -35.947 23.309 32.302 1.00 68.06 561 VAL A C 1
ATOM 4592 O O . VAL A 1 561 ? -36.219 23.213 33.502 1.00 68.06 561 VAL A O 1
ATOM 4595 N N . ILE A 1 562 ? -35.023 24.176 31.870 1.00 67.94 562 ILE A N 1
ATOM 4596 C CA . ILE A 1 562 ? -34.332 25.119 32.764 1.00 67.94 562 ILE A CA 1
ATOM 4597 C C . ILE A 1 562 ? -35.308 26.176 33.305 1.00 67.94 562 ILE A C 1
ATOM 4599 O O . ILE A 1 562 ? -35.299 26.425 34.515 1.00 67.94 562 ILE A O 1
ATOM 4603 N N . THR A 1 563 ? -36.188 26.749 32.475 1.00 68.06 563 THR A N 1
ATOM 4604 C CA . THR A 1 563 ? -37.213 27.707 32.936 1.00 68.06 563 THR A CA 1
ATOM 4605 C C . THR A 1 563 ? -38.206 27.058 33.899 1.00 68.06 563 THR A C 1
ATOM 4607 O O . THR A 1 563 ? -38.498 27.624 34.953 1.00 68.06 563 THR A O 1
ATOM 4610 N N . GLN A 1 564 ? -38.671 25.841 33.600 1.00 67.94 564 GLN A N 1
ATOM 4611 C CA . GLN A 1 564 ? -39.548 25.071 34.489 1.00 67.94 564 GLN A CA 1
ATOM 4612 C C . GLN A 1 564 ? -38.867 24.767 35.833 1.00 67.94 564 GLN A C 1
ATOM 4614 O O . GLN A 1 564 ? -39.469 24.966 36.889 1.00 67.94 564 GLN A O 1
ATOM 4619 N N . LYS A 1 565 ? -37.589 24.358 35.827 1.00 65.38 565 LYS A N 1
ATOM 4620 C CA . LYS A 1 565 ? -36.824 24.114 37.061 1.00 65.38 565 LYS A CA 1
ATOM 4621 C C . LYS A 1 565 ? -36.666 25.384 37.905 1.00 65.38 565 LYS A C 1
ATOM 4623 O O . LYS A 1 565 ? -36.783 25.310 39.128 1.00 65.38 565 LYS A O 1
ATOM 4628 N N . ALA A 1 566 ? -36.434 26.538 37.278 1.00 64.12 566 ALA A N 1
ATOM 4629 C CA . ALA A 1 566 ? -36.358 27.822 37.976 1.00 64.12 566 ALA A CA 1
ATOM 4630 C C . ALA A 1 566 ? -37.701 28.204 38.632 1.00 64.12 566 ALA A C 1
ATOM 4632 O O . ALA A 1 566 ? -37.720 28.617 39.793 1.00 64.12 566 ALA A O 1
ATOM 4633 N N . ALA A 1 567 ? -38.823 27.986 37.935 1.00 61.66 567 ALA A N 1
ATOM 4634 C CA . ALA A 1 567 ? -40.166 28.209 38.475 1.00 61.66 567 ALA A CA 1
ATOM 4635 C C . ALA A 1 567 ? -40.491 27.278 39.661 1.00 61.66 567 ALA A C 1
ATOM 4637 O O . ALA A 1 567 ? -41.008 27.731 40.682 1.00 61.66 567 ALA A O 1
ATOM 4638 N N . VAL A 1 568 ? -40.128 25.991 39.582 1.00 64.44 568 VAL A N 1
ATOM 4639 C CA . VAL A 1 568 ? -40.293 25.045 40.703 1.00 64.44 568 VAL A CA 1
ATOM 4640 C C . VAL A 1 568 ? -39.421 25.445 41.903 1.00 64.44 568 VAL A C 1
ATOM 4642 O O . VAL A 1 568 ? -39.884 25.382 43.041 1.00 64.44 568 VAL A O 1
ATOM 4645 N N . GLY A 1 569 ? -38.191 25.918 41.672 1.00 61.59 569 GLY A N 1
ATOM 4646 C CA . GLY A 1 569 ? -37.292 26.398 42.729 1.00 61.59 569 GLY A CA 1
ATOM 4647 C C . GLY A 1 569 ? -37.816 27.628 43.484 1.00 61.59 569 GLY A C 1
ATOM 4648 O O . GLY A 1 569 ? -37.726 27.678 44.716 1.00 61.59 569 GLY A O 1
ATOM 4649 N N . SER A 1 570 ? -38.411 28.601 42.781 1.00 63.81 570 SER A N 1
ATOM 4650 C CA . SER A 1 570 ? -39.027 29.769 43.431 1.00 63.81 570 SER A CA 1
ATOM 4651 C C . SER A 1 570 ? -40.312 29.389 44.181 1.00 63.81 570 SER A C 1
ATOM 4653 O O . SER A 1 570 ? -40.507 29.823 45.321 1.00 63.81 570 SER A O 1
ATOM 4655 N N . ALA A 1 571 ? -41.137 28.502 43.610 1.00 58.53 571 ALA A N 1
ATOM 4656 C CA . ALA A 1 571 ? -42.334 27.978 44.263 1.00 58.53 571 ALA A CA 1
ATOM 4657 C C . ALA A 1 571 ? -41.994 27.231 45.565 1.00 58.53 571 ALA A C 1
ATOM 4659 O O . ALA A 1 571 ? -42.572 27.534 46.609 1.00 58.53 571 ALA A O 1
ATOM 4660 N N . ALA A 1 572 ? -41.003 26.331 45.540 1.00 52.31 572 ALA A N 1
ATOM 4661 C CA . ALA A 1 572 ? -40.545 25.583 46.713 1.00 52.31 572 ALA A CA 1
ATOM 4662 C C . ALA A 1 572 ? -39.966 26.498 47.807 1.00 52.31 572 ALA A C 1
ATOM 4664 O O . ALA A 1 572 ? -40.276 26.327 48.985 1.00 52.31 572 ALA A O 1
ATOM 4665 N N . SER A 1 573 ? -39.198 27.524 47.424 1.00 60.56 573 SER A N 1
ATOM 4666 C CA . SER A 1 573 ? -38.660 28.520 48.364 1.00 60.56 573 SER A CA 1
ATOM 4667 C C . SER A 1 573 ? -39.762 29.337 49.050 1.00 60.56 573 SER A C 1
ATOM 4669 O O . SER A 1 573 ? -39.654 29.670 50.230 1.00 60.56 573 SER A O 1
ATOM 4671 N N . THR A 1 574 ? -40.842 29.639 48.326 1.00 59.00 574 THR A N 1
ATOM 4672 C CA . THR A 1 574 ? -42.009 30.370 48.851 1.00 59.00 574 THR A CA 1
ATOM 4673 C C . THR A 1 574 ? -42.862 29.478 49.763 1.00 59.00 574 THR A C 1
ATOM 4675 O O . THR A 1 574 ? -43.334 29.916 50.816 1.00 59.00 574 THR A O 1
ATOM 4678 N N . LEU A 1 575 ? -42.991 28.194 49.412 1.00 57.75 575 LEU A N 1
ATOM 4679 C CA . LEU A 1 575 ? -43.606 27.160 50.249 1.00 57.75 575 LEU A CA 1
ATOM 4680 C C . LEU A 1 575 ? -42.846 26.973 51.571 1.00 57.75 575 LEU A C 1
ATOM 4682 O O . LEU A 1 575 ? -43.465 26.964 52.629 1.00 57.75 575 LEU A O 1
ATOM 4686 N N . GLY A 1 576 ? -41.511 26.911 51.532 1.00 58.88 576 GLY A N 1
ATOM 4687 C CA . GLY A 1 576 ? -40.678 26.747 52.727 1.00 58.88 576 GLY A CA 1
ATOM 4688 C C . GLY A 1 576 ? -40.792 27.893 53.741 1.00 58.88 576 GLY A C 1
ATOM 4689 O O . GLY A 1 576 ? -40.762 27.639 54.943 1.00 58.88 576 GLY A O 1
ATOM 4690 N N . ARG A 1 577 ? -40.969 29.145 53.285 1.00 61.47 577 ARG A N 1
ATOM 4691 C CA . ARG A 1 577 ? -41.227 30.291 54.184 1.00 61.47 577 ARG A CA 1
ATOM 4692 C C . ARG A 1 577 ? -42.621 30.218 54.801 1.00 61.47 577 ARG A C 1
ATOM 4694 O O . ARG A 1 577 ? -42.732 30.182 56.021 1.00 61.47 577 ARG A O 1
ATOM 4701 N N . THR A 1 578 ? -43.651 30.085 53.963 1.00 58.81 578 THR A N 1
ATOM 4702 C CA . THR A 1 578 ? -45.053 30.051 54.424 1.00 58.81 578 THR A CA 1
ATOM 4703 C C . THR A 1 578 ? -45.342 28.879 55.367 1.00 58.81 578 THR A C 1
ATOM 4705 O O . THR A 1 578 ? -46.071 29.043 56.340 1.00 58.81 578 THR A O 1
ATOM 4708 N N . LEU A 1 579 ? -44.721 27.710 55.163 1.00 55.84 579 LEU A N 1
ATOM 4709 C CA . LEU A 1 579 ? -44.860 26.580 56.089 1.00 55.84 579 LEU A CA 1
ATOM 4710 C C . LEU A 1 579 ? -44.196 26.852 57.453 1.00 55.84 579 LEU A C 1
ATOM 4712 O O . LEU A 1 579 ? -44.703 26.421 58.486 1.00 55.84 579 LEU A O 1
ATOM 4716 N N . LYS A 1 580 ? -43.067 27.575 57.469 1.00 61.91 580 LYS A N 1
ATOM 4717 C CA . LYS A 1 580 ? -42.332 27.921 58.695 1.00 61.91 580 LYS A CA 1
ATOM 4718 C C . LYS A 1 580 ? -43.053 28.999 59.511 1.00 61.91 580 LYS A C 1
ATOM 4720 O O . LYS A 1 580 ? -43.068 28.908 60.735 1.00 61.91 580 LYS A O 1
ATOM 4725 N N . GLU A 1 581 ? -43.680 29.959 58.835 1.00 61.38 581 GLU A N 1
ATOM 4726 C CA . GLU A 1 581 ? -44.576 30.958 59.433 1.00 61.38 581 GLU A CA 1
ATOM 4727 C C . GLU A 1 581 ? -45.809 30.273 60.045 1.00 61.38 581 GLU A C 1
ATOM 4729 O O . GLU A 1 581 ? -46.029 30.383 61.247 1.00 61.38 581 GLU A O 1
ATOM 4734 N N . HIS A 1 582 ? -46.523 29.426 59.293 1.00 57.25 582 HIS A N 1
ATOM 4735 C CA . HIS A 1 582 ? -47.695 28.714 59.822 1.00 57.25 582 HIS A CA 1
ATOM 4736 C C . HIS A 1 582 ? -47.390 27.769 60.995 1.00 57.25 582 HIS A C 1
ATOM 4738 O O . HIS A 1 582 ? -48.220 27.631 61.896 1.00 57.25 582 HIS A O 1
ATOM 4744 N N . LEU A 1 583 ? -46.218 27.125 61.034 1.00 58.00 583 LEU A N 1
ATOM 4745 C CA . LEU A 1 583 ? -45.804 26.322 62.194 1.00 58.00 583 LEU A CA 1
ATOM 4746 C C . LEU A 1 583 ? -45.529 27.186 63.436 1.00 58.00 583 LEU A C 1
ATOM 4748 O O . LEU A 1 583 ? -45.808 26.744 64.552 1.00 58.00 583 LEU A O 1
ATOM 4752 N N . HIS A 1 584 ? -45.030 28.413 63.256 1.00 63.28 584 HIS A N 1
ATOM 4753 C CA . HIS A 1 584 ? -44.856 29.377 64.342 1.00 63.28 584 HIS A CA 1
ATOM 4754 C C . HIS A 1 584 ? -46.213 29.883 64.854 1.00 63.28 584 HIS A C 1
ATOM 4756 O O . HIS A 1 584 ? -46.489 29.767 66.050 1.00 63.28 584 HIS A O 1
ATOM 4762 N N . ASP A 1 585 ? -47.096 30.312 63.946 1.00 60.84 585 ASP A N 1
ATOM 4763 C CA . ASP A 1 585 ? -48.459 30.759 64.262 1.00 60.84 585 ASP A CA 1
ATOM 4764 C C . ASP A 1 585 ? -49.249 29.671 65.006 1.00 60.84 585 ASP A C 1
ATOM 4766 O O . ASP A 1 585 ? -49.912 29.939 66.006 1.00 60.84 585 ASP A O 1
ATOM 4770 N N . THR A 1 586 ? -49.152 28.413 64.558 1.00 54.25 586 THR A N 1
ATOM 4771 C CA . THR A 1 586 ? -49.856 27.277 65.178 1.00 54.25 586 THR A CA 1
ATOM 4772 C C . THR A 1 586 ? -49.362 27.015 66.604 1.00 54.25 586 THR A C 1
ATOM 4774 O O . THR A 1 586 ? -50.168 26.743 67.498 1.00 54.25 586 THR A O 1
ATOM 4777 N N . ALA A 1 587 ? -48.052 27.129 66.846 1.00 59.69 587 ALA A N 1
ATOM 4778 C CA . ALA A 1 587 ? -47.482 27.004 68.185 1.00 59.69 587 ALA A CA 1
ATOM 4779 C C . ALA A 1 587 ? -47.919 28.160 69.103 1.00 59.69 587 ALA A C 1
ATOM 4781 O O . ALA A 1 587 ? -48.257 27.928 70.266 1.00 59.69 587 ALA A O 1
ATOM 4782 N N . GLU A 1 588 ? -47.977 29.392 68.585 1.00 63.22 588 GLU A N 1
ATOM 4783 C CA . GLU A 1 588 ? -48.417 30.549 69.365 1.00 63.22 588 GLU A CA 1
ATOM 4784 C C . GLU A 1 588 ? -49.923 30.510 69.675 1.00 63.22 588 GLU A C 1
ATOM 4786 O O . GLU A 1 588 ? -50.327 30.761 70.814 1.00 63.22 588 GLU A O 1
ATOM 4791 N N . ILE A 1 589 ? -50.757 30.125 68.702 1.00 62.38 589 ILE A N 1
ATOM 4792 C CA . ILE A 1 589 ? -52.200 29.920 68.892 1.00 62.38 589 ILE A CA 1
ATOM 4793 C C . ILE A 1 589 ? -52.441 28.862 69.970 1.00 62.38 589 ILE A C 1
ATOM 4795 O O . ILE A 1 589 ? -53.240 29.107 70.873 1.00 62.38 589 ILE A O 1
ATOM 4799 N N . LYS A 1 590 ? -51.722 27.730 69.934 1.00 58.59 590 LYS A N 1
ATOM 4800 C CA . LYS A 1 590 ? -51.840 26.678 70.953 1.00 58.59 590 LYS A CA 1
ATOM 4801 C C . LYS A 1 590 ? -51.491 27.198 72.354 1.00 58.59 590 LYS A C 1
ATOM 4803 O O . LYS A 1 590 ? -52.280 27.008 73.277 1.00 58.59 590 LYS A O 1
ATOM 4808 N N . ARG A 1 591 ? -50.382 27.936 72.493 1.00 67.12 591 ARG A N 1
ATOM 4809 C CA . ARG A 1 591 ? -49.961 28.562 73.762 1.00 67.12 591 ARG A CA 1
ATOM 4810 C C . ARG A 1 591 ? -51.028 29.519 74.313 1.00 67.12 591 ARG A C 1
ATOM 4812 O O . ARG A 1 591 ? -51.374 29.450 75.488 1.00 67.12 591 ARG A O 1
ATOM 4819 N N . ARG A 1 592 ? -51.600 30.374 73.454 1.00 64.44 592 ARG A N 1
ATOM 4820 C CA . ARG A 1 592 ? -52.677 31.319 73.816 1.00 64.44 592 ARG A CA 1
ATOM 4821 C C . ARG A 1 592 ? -53.995 30.615 74.182 1.00 64.44 592 ARG A C 1
ATOM 4823 O O . ARG A 1 592 ? -54.786 31.171 74.944 1.00 64.44 592 ARG A O 1
ATOM 4830 N N . LEU A 1 593 ? -54.248 29.419 73.645 1.00 57.12 593 LEU A N 1
ATOM 4831 C CA . LEU A 1 593 ? -55.416 28.590 73.968 1.00 57.12 593 LEU A CA 1
ATOM 4832 C C . LEU A 1 593 ? -55.270 27.952 75.357 1.00 57.12 593 LEU A C 1
ATOM 4834 O O . LEU A 1 593 ? -56.166 28.097 76.184 1.00 57.12 593 LEU A O 1
ATOM 4838 N N . GLU A 1 594 ? -54.110 27.358 75.646 1.00 65.12 594 GLU A N 1
ATOM 4839 C CA . GLU A 1 594 ? -53.772 26.787 76.960 1.00 65.12 594 GLU A CA 1
ATOM 4840 C C . GLU A 1 594 ? -53.808 27.857 78.076 1.00 65.12 594 GLU A C 1
ATOM 4842 O O . GLU A 1 594 ? -54.383 27.629 79.144 1.00 65.12 594 GLU A O 1
ATOM 4847 N N . GLU A 1 595 ? -53.292 29.065 77.809 1.00 68.44 595 GLU A N 1
ATOM 4848 C CA . GLU A 1 595 ? -53.389 30.222 78.718 1.00 68.44 595 GLU A CA 1
ATOM 4849 C C . GLU A 1 595 ? -54.846 30.654 78.978 1.00 68.44 595 GLU A C 1
ATOM 4851 O O . GLU A 1 595 ? -55.213 30.967 80.116 1.00 68.44 595 GLU A O 1
ATOM 4856 N N . ARG A 1 596 ? -55.706 30.645 77.948 1.00 64.12 596 ARG A N 1
ATOM 4857 C CA . ARG A 1 596 ? -57.132 30.986 78.086 1.00 64.12 596 ARG A CA 1
ATOM 4858 C C . ARG A 1 596 ? -57.922 29.924 78.846 1.00 64.12 596 ARG A C 1
ATOM 4860 O O . ARG A 1 596 ? -58.728 30.293 79.697 1.00 64.12 596 ARG A O 1
ATOM 4867 N N . GLU A 1 597 ? -57.689 28.636 78.600 1.00 62.66 597 GLU A N 1
ATOM 4868 C CA . GLU A 1 597 ? -58.347 27.560 79.354 1.00 62.66 597 GLU A CA 1
ATOM 4869 C C . GLU A 1 597 ? -58.004 27.612 80.849 1.00 62.66 597 GLU A C 1
ATOM 4871 O O . GLU A 1 597 ? -58.883 27.430 81.696 1.00 62.66 597 GLU A O 1
ATOM 4876 N N . ALA A 1 598 ? -56.748 27.919 81.192 1.00 65.44 598 ALA A N 1
ATOM 4877 C CA . ALA A 1 598 ? -56.336 28.119 82.579 1.00 65.44 598 ALA A CA 1
ATOM 4878 C C . ALA A 1 598 ? -57.056 29.317 83.232 1.00 65.44 598 ALA A C 1
ATOM 4880 O O . ALA A 1 598 ? -57.512 29.212 84.374 1.00 65.44 598 ALA A O 1
ATOM 4881 N N . ALA A 1 599 ? -57.213 30.429 82.504 1.00 66.38 599 ALA A N 1
ATOM 4882 C CA . ALA A 1 599 ? -57.927 31.613 82.984 1.00 66.38 599 ALA A CA 1
ATOM 4883 C C . ALA A 1 599 ? -59.437 31.367 83.182 1.00 66.38 599 ALA A C 1
ATOM 4885 O O . ALA A 1 599 ? -60.005 31.828 84.173 1.00 66.38 599 ALA A O 1
ATOM 4886 N N . VAL A 1 600 ? -60.086 30.603 82.293 1.00 64.62 600 VAL A N 1
ATOM 4887 C CA . VAL A 1 600 ? -61.508 30.232 82.435 1.00 64.62 600 VAL A CA 1
ATOM 4888 C C . VAL A 1 600 ? -61.726 29.390 83.696 1.00 64.62 600 VAL A C 1
ATOM 4890 O O . VAL A 1 600 ? -62.547 29.766 84.530 1.00 64.62 600 VAL A O 1
ATOM 4893 N N . ARG A 1 601 ? -60.914 28.345 83.924 1.00 64.31 601 ARG A N 1
ATOM 4894 C CA . ARG A 1 601 ? -61.001 27.509 85.143 1.00 64.31 601 ARG A CA 1
ATOM 4895 C C . ARG A 1 601 ? -60.727 28.282 86.441 1.00 64.31 601 ARG A C 1
ATOM 4897 O O . ARG A 1 601 ? -61.138 27.847 87.519 1.00 64.31 601 ARG A O 1
ATOM 4904 N N . ALA A 1 602 ? -60.005 29.403 86.370 1.00 66.56 602 ALA A N 1
ATOM 4905 C CA . ALA A 1 602 ? -59.789 30.292 87.510 1.00 66.56 602 ALA A CA 1
ATOM 4906 C C . ALA A 1 602 ? -61.016 31.179 87.796 1.00 66.56 602 ALA A C 1
ATOM 4908 O O . ALA A 1 602 ? -61.368 31.366 88.961 1.00 66.56 602 ALA A O 1
ATOM 4909 N N . GLU A 1 603 ? -61.698 31.679 86.760 1.00 59.97 603 GLU A N 1
ATOM 4910 C CA . GLU A 1 603 ? -62.910 32.492 86.924 1.00 59.97 603 GLU A CA 1
ATOM 4911 C C . GLU A 1 603 ? -64.169 31.668 87.233 1.00 59.97 603 GLU A C 1
ATOM 4913 O O . GLU A 1 603 ? -65.012 32.128 88.001 1.00 59.97 603 GLU A O 1
ATOM 4918 N N . GLU A 1 604 ? -64.274 30.421 86.764 1.00 64.81 604 GLU A N 1
ATOM 4919 C CA . GLU A 1 604 ? -65.328 29.486 87.197 1.00 64.81 604 GLU A CA 1
ATOM 4920 C C . GLU A 1 604 ? -65.315 29.310 88.726 1.00 64.81 604 GLU A C 1
ATOM 4922 O O . GLU A 1 604 ? -66.339 29.488 89.386 1.00 64.81 604 GLU A O 1
ATOM 4927 N N . LYS A 1 605 ? -64.131 29.098 89.321 1.00 66.50 605 LYS A N 1
ATOM 4928 C CA . LYS A 1 605 ? -63.950 29.033 90.785 1.00 66.50 605 LYS A CA 1
ATOM 4929 C C . LYS A 1 605 ? -64.322 30.337 91.503 1.00 66.50 605 LYS A C 1
ATOM 4931 O O . LYS A 1 605 ? -64.735 30.303 92.661 1.00 66.50 605 LYS A O 1
ATOM 4936 N N . ARG A 1 606 ? -64.178 31.484 90.834 1.00 63.12 606 ARG A N 1
ATOM 4937 C CA . ARG A 1 606 ? -64.515 32.814 91.367 1.00 63.12 606 ARG A CA 1
ATOM 4938 C C . ARG A 1 606 ? -66.023 33.066 91.348 1.00 63.12 606 ARG A C 1
ATOM 4940 O O . ARG A 1 606 ? -66.564 33.594 92.316 1.00 63.12 606 ARG A O 1
ATOM 4947 N N . ILE A 1 607 ? -66.706 32.633 90.289 1.00 60.69 607 ILE A N 1
ATOM 4948 C CA . ILE A 1 607 ? -68.170 32.671 90.172 1.00 60.69 607 ILE A CA 1
ATOM 4949 C C . ILE A 1 607 ? -68.815 31.740 91.208 1.00 60.69 607 ILE A C 1
ATOM 4951 O O . ILE A 1 607 ? -69.791 32.130 91.850 1.00 60.69 607 ILE A O 1
ATOM 4955 N N . GLU A 1 608 ? -68.241 30.556 91.435 1.00 62.72 608 GLU A N 1
ATOM 4956 C CA . GLU A 1 608 ? -68.703 29.617 92.465 1.00 62.72 608 GLU A CA 1
ATOM 4957 C C . GLU A 1 608 ? -68.615 30.230 93.877 1.00 62.72 608 GLU A C 1
ATOM 4959 O O . GLU A 1 608 ? -69.568 30.166 94.657 1.00 62.72 608 GLU A O 1
ATOM 4964 N N . ALA A 1 609 ? -67.514 30.930 94.179 1.00 59.97 609 ALA A N 1
ATOM 4965 C CA . ALA A 1 609 ? -67.349 31.662 95.435 1.00 59.97 609 ALA A CA 1
ATOM 4966 C C . ALA A 1 609 ? -68.344 32.833 95.578 1.00 59.97 609 ALA A C 1
ATOM 4968 O O . ALA A 1 609 ? -68.892 33.046 96.658 1.00 59.97 609 ALA A O 1
ATOM 4969 N N . LEU A 1 610 ? -68.638 33.566 94.499 1.00 60.09 610 LEU A N 1
ATOM 4970 C CA . LEU A 1 610 ? -69.582 34.691 94.533 1.00 60.09 610 LEU A CA 1
ATOM 4971 C C . LEU A 1 610 ? -71.049 34.253 94.693 1.00 60.09 610 LEU A C 1
ATOM 4973 O O . LEU A 1 610 ? -71.821 34.971 95.322 1.00 60.09 610 LEU A O 1
ATOM 4977 N N . LYS A 1 611 ? -71.438 33.062 94.214 1.00 56.97 611 LYS A N 1
ATOM 4978 C CA . LYS A 1 611 ? -72.798 32.515 94.415 1.00 56.97 611 LYS A CA 1
ATOM 4979 C C . LYS A 1 611 ? -73.135 32.191 95.876 1.00 56.97 611 LYS A C 1
ATOM 4981 O O . LYS A 1 611 ? -74.314 32.108 96.213 1.00 56.97 611 LYS A O 1
ATOM 4986 N N . THR A 1 612 ? -72.137 31.993 96.740 1.00 57.22 612 THR A N 1
ATOM 4987 C CA . THR A 1 612 ? -72.353 31.622 98.154 1.00 57.22 612 THR A CA 1
ATOM 4988 C C . THR A 1 612 ? -72.424 32.821 99.112 1.00 57.22 612 THR A C 1
ATOM 4990 O O . THR A 1 612 ? -72.822 32.657 100.265 1.00 57.22 612 THR A O 1
ATOM 4993 N N . GLY A 1 613 ? -72.109 34.038 98.650 1.00 50.25 613 GLY A N 1
ATOM 4994 C CA . GLY A 1 613 ? -72.162 35.263 99.454 1.00 50.25 613 GLY A CA 1
ATOM 4995 C C . GLY A 1 613 ? -73.460 36.059 99.276 1.00 50.25 613 GLY A C 1
ATOM 4996 O O . GLY A 1 613 ? -73.745 36.559 98.191 1.00 50.25 613 GLY A O 1
ATOM 4997 N N . LYS A 1 614 ? -74.229 36.269 100.354 1.00 53.19 614 LYS A N 1
ATOM 4998 C CA . LYS A 1 614 ? -75.358 37.220 100.352 1.00 53.19 614 LYS A CA 1
ATOM 4999 C C . LYS A 1 614 ? -74.846 38.672 100.389 1.00 53.19 614 LYS A C 1
ATOM 5001 O O . LYS A 1 614 ? -74.629 39.204 101.474 1.00 53.19 614 LYS A O 1
ATOM 5006 N N . GLY A 1 615 ? -74.695 39.320 99.230 1.00 50.44 615 GLY A N 1
ATOM 5007 C CA . GLY A 1 615 ? -74.374 40.754 99.139 1.00 50.44 615 GLY A CA 1
ATOM 5008 C C . GLY A 1 615 ? -74.487 41.356 97.727 1.00 50.44 615 GLY A C 1
ATOM 5009 O O . GLY A 1 615 ? -74.031 40.755 96.763 1.00 50.44 615 GLY A O 1
ATOM 5010 N N . ASP A 1 616 ? -75.083 42.551 97.635 1.00 53.91 616 ASP A N 1
ATOM 5011 C CA . ASP A 1 616 ? -75.148 43.491 96.494 1.00 53.91 616 ASP A CA 1
ATOM 5012 C C . ASP A 1 616 ? -75.281 42.936 95.058 1.00 53.91 616 ASP A C 1
ATOM 5014 O O . ASP A 1 616 ? -74.309 42.785 94.312 1.00 53.91 616 ASP A O 1
ATOM 5018 N N . ASN A 1 617 ? -76.531 42.819 94.602 1.00 57.38 617 ASN A N 1
ATOM 5019 C CA . ASN A 1 617 ? -76.898 42.365 93.253 1.00 57.38 617 ASN A CA 1
ATOM 5020 C C . ASN A 1 617 ? -76.319 43.234 92.102 1.00 57.38 617 ASN A C 1
ATOM 5022 O O . ASN A 1 617 ? -76.085 42.738 91.001 1.00 57.38 617 ASN A O 1
ATOM 5026 N N . SER A 1 618 ? -76.028 44.520 92.341 1.00 60.31 618 SER A N 1
ATOM 5027 C CA . SER A 1 618 ? -75.520 45.456 91.316 1.00 60.31 618 SER A CA 1
ATOM 5028 C C . SER A 1 618 ? -74.079 45.171 90.864 1.00 60.31 618 SER A C 1
ATOM 5030 O O . SER A 1 618 ? -73.717 45.438 89.712 1.00 60.31 618 SER A O 1
ATOM 5032 N N . LYS A 1 619 ? -73.251 44.591 91.744 1.00 60.56 619 LYS A N 1
ATOM 5033 C CA . LYS A 1 619 ? -71.882 44.160 91.408 1.00 60.56 619 LYS A CA 1
ATOM 5034 C C . LYS A 1 619 ? -71.908 42.909 90.531 1.00 60.56 619 LYS A C 1
ATOM 5036 O O . LYS A 1 619 ? -71.142 42.828 89.573 1.00 60.56 619 LYS A O 1
ATOM 5041 N N . LEU A 1 620 ? -72.829 41.984 90.814 1.00 64.00 620 LEU A N 1
ATOM 5042 C CA . LEU A 1 620 ? -73.048 40.785 90.004 1.00 64.00 620 LEU A CA 1
ATOM 5043 C C . LEU A 1 620 ? -73.523 41.152 88.590 1.00 64.00 620 LEU A C 1
ATOM 5045 O O . LEU A 1 620 ? -72.980 40.647 87.615 1.00 64.00 620 LEU A O 1
ATOM 5049 N N . GLU A 1 621 ? -74.476 42.079 88.465 1.00 67.69 621 GLU A N 1
ATOM 5050 C CA . GLU A 1 621 ? -75.003 42.506 87.162 1.00 67.69 621 GLU A CA 1
ATOM 5051 C C . GLU A 1 621 ? -73.949 43.226 86.298 1.00 67.69 621 GLU A C 1
ATOM 5053 O O . GLU A 1 621 ? -73.860 42.995 85.090 1.00 67.69 621 GLU A O 1
ATOM 5058 N N . SER A 1 622 ? -73.098 44.050 86.921 1.00 71.44 622 SER A N 1
ATOM 5059 C CA . SER A 1 622 ? -71.973 44.710 86.240 1.00 71.44 622 SER A CA 1
ATOM 5060 C C . SER A 1 622 ? -70.921 43.697 85.768 1.00 71.44 622 SER A C 1
ATOM 5062 O O . SER A 1 622 ? -70.450 43.775 84.635 1.00 71.44 622 SER A O 1
ATOM 5064 N N . TYR A 1 623 ? -70.599 42.707 86.608 1.00 73.31 623 TYR A N 1
ATOM 5065 C CA . TYR A 1 623 ? -69.692 41.610 86.264 1.00 73.31 623 TYR A CA 1
ATOM 5066 C C . TYR A 1 623 ? -70.253 40.728 85.135 1.00 73.31 623 TYR A C 1
ATOM 5068 O O . TYR A 1 623 ? -69.521 40.374 84.215 1.00 73.31 623 TYR A O 1
ATOM 5076 N N . LEU A 1 624 ? -71.556 40.424 85.146 1.00 73.75 624 LEU A N 1
ATOM 5077 C CA . LEU A 1 624 ? -72.219 39.654 84.088 1.00 73.75 624 LEU A CA 1
ATOM 5078 C C . LEU A 1 624 ? -72.244 40.402 82.747 1.00 73.75 624 LEU A C 1
ATOM 5080 O O . LEU A 1 624 ? -71.952 39.795 81.722 1.00 73.75 624 LEU A O 1
ATOM 5084 N N . LYS A 1 625 ? -72.517 41.715 82.735 1.00 77.94 625 LYS A N 1
ATOM 5085 C CA . LYS A 1 625 ? -72.459 42.536 81.507 1.00 77.94 625 LYS A CA 1
ATOM 5086 C C . LYS A 1 625 ? -71.046 42.613 80.922 1.00 77.94 625 LYS A C 1
ATOM 5088 O O . LYS A 1 625 ? -70.883 42.519 79.707 1.00 77.94 625 LYS A O 1
ATOM 5093 N N . GLU A 1 626 ? -70.029 42.732 81.772 1.00 77.12 626 GLU A N 1
ATOM 5094 C CA . GLU A 1 626 ? -68.626 42.690 81.346 1.00 77.12 626 GLU A CA 1
ATOM 5095 C C . GLU A 1 626 ? -68.229 41.297 80.825 1.00 77.12 626 GLU A C 1
ATOM 5097 O O . GLU A 1 626 ? -67.546 41.185 79.808 1.00 77.12 626 GLU A O 1
ATOM 5102 N N . LYS A 1 627 ? -68.714 40.216 81.451 1.00 74.75 627 LYS A N 1
ATOM 5103 C CA . LYS A 1 627 ? -68.472 38.850 80.966 1.00 74.75 627 LYS A CA 1
ATOM 5104 C C . LYS A 1 627 ? -69.204 38.526 79.667 1.00 74.75 627 LYS A C 1
ATOM 5106 O O . LYS A 1 627 ? -68.606 37.850 78.837 1.00 74.75 627 LYS A O 1
ATOM 5111 N N . GLN A 1 628 ? -70.412 39.047 79.448 1.00 77.00 628 GLN A N 1
ATOM 5112 C CA . GLN A 1 628 ? -71.095 38.917 78.158 1.00 77.00 628 GLN A CA 1
ATOM 5113 C C . GLN A 1 628 ? -70.285 39.597 77.052 1.00 77.00 628 GLN A C 1
ATOM 5115 O O . GLN A 1 628 ? -69.969 38.951 76.060 1.00 77.00 628 GLN A O 1
ATOM 5120 N N . ARG A 1 629 ? -69.827 40.840 77.271 1.00 77.25 629 ARG A N 1
ATOM 5121 C CA . ARG A 1 629 ? -68.934 41.521 76.321 1.00 77.25 629 ARG A CA 1
ATOM 5122 C C . ARG A 1 629 ? -67.688 40.699 76.022 1.00 77.25 629 ARG A C 1
ATOM 5124 O O . ARG A 1 629 ? -67.377 40.509 74.860 1.00 77.25 629 ARG A O 1
ATOM 5131 N N . GLN A 1 630 ? -67.003 40.171 77.040 1.00 76.19 630 GLN A N 1
ATOM 5132 C CA . GLN A 1 630 ? -65.812 39.327 76.854 1.00 76.19 630 GLN A CA 1
ATOM 5133 C C . GLN A 1 630 ? -66.095 38.020 76.091 1.00 76.19 630 GLN A C 1
ATOM 5135 O O . GLN A 1 630 ? -65.173 37.473 75.481 1.00 76.19 630 GLN A O 1
ATOM 5140 N N . LEU A 1 631 ? -67.337 37.526 76.126 1.00 71.56 631 LEU A N 1
ATOM 5141 C CA . LEU A 1 631 ? -67.788 36.342 75.401 1.00 71.56 631 LEU A CA 1
ATOM 5142 C C . LEU A 1 631 ? -68.095 36.680 73.935 1.00 71.56 631 LEU A C 1
ATOM 5144 O O . LEU A 1 631 ? -67.533 36.034 73.056 1.00 71.56 631 LEU A O 1
ATOM 5148 N N . ASP A 1 632 ? -68.834 37.760 73.669 1.00 76.56 632 ASP A N 1
ATOM 5149 C CA . ASP A 1 632 ? -69.079 38.289 72.316 1.00 76.56 632 ASP A CA 1
ATOM 5150 C C . ASP A 1 632 ? -67.737 38.583 71.593 1.00 76.56 632 ASP A C 1
ATOM 5152 O O . ASP A 1 632 ? -67.492 38.162 70.459 1.00 76.56 632 ASP A O 1
ATOM 5156 N N . ASP A 1 633 ? -66.794 39.211 72.309 1.00 76.25 633 ASP A N 1
ATOM 5157 C CA . ASP A 1 633 ? -65.429 39.516 71.854 1.00 76.25 633 ASP A CA 1
ATOM 5158 C C . ASP A 1 633 ? -64.557 38.262 71.638 1.00 76.25 633 ASP A C 1
ATOM 5160 O O . ASP A 1 633 ? -63.485 38.338 71.022 1.00 76.25 633 ASP A O 1
ATOM 5164 N N . ALA A 1 634 ? -64.945 37.118 72.207 1.00 70.56 634 ALA A N 1
ATOM 5165 C CA . ALA A 1 634 ? -64.296 35.828 71.998 1.00 70.56 634 ALA A CA 1
ATOM 5166 C C . ALA A 1 634 ? -64.932 35.064 70.830 1.00 70.56 634 ALA A C 1
ATOM 5168 O O . ALA A 1 634 ? -64.192 34.452 70.058 1.00 70.56 634 ALA A O 1
ATOM 5169 N N . GLU A 1 635 ? -66.252 35.143 70.655 1.00 73.69 635 GLU A N 1
ATOM 5170 C CA . GLU A 1 635 ? -66.975 34.539 69.534 1.00 73.69 635 GLU A CA 1
ATOM 5171 C C . GLU A 1 635 ? -66.567 35.156 68.193 1.00 73.69 635 GLU A C 1
ATOM 5173 O O . GLU A 1 635 ? -66.228 34.414 67.268 1.00 73.69 635 GLU A O 1
ATOM 5178 N N . GLU A 1 636 ? -66.462 36.487 68.091 1.00 79.69 636 GLU A N 1
ATOM 5179 C CA . GLU A 1 636 ? -66.001 37.128 66.849 1.00 79.69 636 GLU A CA 1
ATOM 5180 C C . GLU A 1 636 ? -64.532 36.766 66.540 1.00 79.69 636 GLU A C 1
ATOM 5182 O O . GLU A 1 636 ? -64.175 36.495 65.392 1.00 79.69 636 GLU A O 1
ATOM 5187 N N . LYS A 1 637 ? -63.676 36.621 67.566 1.00 76.25 637 LYS A N 1
ATOM 5188 C CA . LYS A 1 637 ? -62.299 36.111 67.391 1.00 76.25 637 LYS A CA 1
ATOM 5189 C C . LYS A 1 637 ? -62.282 34.650 66.921 1.00 76.25 637 LYS A C 1
ATOM 5191 O O . LYS A 1 637 ? -61.487 34.307 66.049 1.00 76.25 637 LYS A O 1
ATOM 5196 N N . ILE A 1 638 ? -63.165 33.793 67.441 1.00 72.06 638 ILE A N 1
ATOM 5197 C CA . ILE A 1 638 ? -63.317 32.398 66.987 1.00 72.06 638 ILE A CA 1
ATOM 5198 C C . ILE A 1 638 ? -63.814 32.344 65.536 1.00 72.06 638 ILE A C 1
ATOM 5200 O O . ILE A 1 638 ? -63.319 31.531 64.755 1.00 72.06 638 ILE A O 1
ATOM 5204 N N . LYS A 1 639 ? -64.744 33.220 65.147 1.00 80.94 639 LYS A N 1
ATOM 5205 C CA . LYS A 1 639 ? -65.252 33.337 63.775 1.00 80.94 639 LYS A CA 1
ATOM 5206 C C . LYS A 1 639 ? -64.148 33.730 62.788 1.00 80.94 639 LYS A C 1
ATOM 5208 O O . LYS A 1 639 ? -63.953 33.021 61.802 1.00 80.94 639 LYS A O 1
ATOM 5213 N N . VAL A 1 640 ? -63.347 34.752 63.100 1.00 80.62 640 VAL A N 1
ATOM 5214 C CA . VAL A 1 640 ? -62.177 35.146 62.285 1.00 80.62 640 VAL A CA 1
ATOM 5215 C C . VAL A 1 640 ? -61.157 34.003 62.161 1.00 80.62 640 VAL A C 1
ATOM 5217 O O . VAL A 1 640 ? -60.627 33.760 61.072 1.00 80.62 640 VAL A O 1
ATOM 5220 N N . ILE A 1 641 ? -60.913 33.244 63.238 1.00 74.19 641 ILE A N 1
ATOM 5221 C CA . ILE A 1 641 ? -60.041 32.055 63.200 1.00 74.19 641 ILE A CA 1
ATOM 5222 C C . ILE A 1 641 ? -60.629 30.965 62.288 1.00 74.19 641 ILE A C 1
ATOM 5224 O O . ILE A 1 641 ? -59.900 30.419 61.460 1.00 74.19 641 ILE A O 1
ATOM 5228 N N . ARG A 1 642 ? -61.936 30.674 62.369 1.00 75.62 642 ARG A N 1
ATOM 5229 C CA . ARG A 1 642 ? -62.609 29.688 61.499 1.00 75.62 642 ARG A CA 1
ATOM 5230 C C . ARG A 1 642 ? -62.555 30.083 60.024 1.00 75.62 642 ARG A C 1
ATOM 5232 O O . ARG A 1 642 ? -62.224 29.248 59.187 1.00 75.62 642 ARG A O 1
ATOM 5239 N N . GLU A 1 643 ? -62.817 31.346 59.694 1.00 79.75 643 GLU A N 1
ATOM 5240 C CA . GLU A 1 643 ? -62.698 31.844 58.317 1.00 79.75 643 GLU A CA 1
ATOM 5241 C C . GLU A 1 643 ? -61.261 31.746 57.785 1.00 79.75 643 GLU A C 1
ATOM 5243 O O . GLU A 1 643 ? -61.049 31.402 56.621 1.00 79.75 643 GLU A O 1
ATOM 5248 N N . THR A 1 644 ? -60.267 32.013 58.636 1.00 79.31 644 THR A N 1
ATOM 5249 C CA . THR A 1 644 ? -58.845 31.873 58.287 1.00 79.31 644 THR A CA 1
ATOM 5250 C C . THR A 1 644 ? -58.477 30.407 58.050 1.00 79.31 644 THR A C 1
ATOM 5252 O O . THR A 1 644 ? -57.846 30.089 57.042 1.00 79.31 644 THR A O 1
ATOM 5255 N N . TYR A 1 645 ? -58.945 29.501 58.913 1.00 76.50 645 TYR A N 1
ATOM 5256 C CA . TYR A 1 645 ? -58.734 28.060 58.776 1.00 76.50 645 TYR A CA 1
ATOM 5257 C C . TYR A 1 645 ? -59.373 27.498 57.496 1.00 76.50 645 TYR A C 1
ATOM 5259 O O . TYR A 1 645 ? -58.713 26.784 56.745 1.00 76.50 645 TYR A O 1
ATOM 5267 N N . HIS A 1 646 ? -60.612 27.883 57.167 1.00 78.06 646 HIS A N 1
ATOM 5268 C CA . HIS A 1 646 ? -61.256 27.467 55.915 1.00 78.06 646 HIS A CA 1
ATOM 5269 C C . HIS A 1 646 ? -60.531 27.992 54.664 1.00 78.06 646 HIS A C 1
ATOM 5271 O O . HIS A 1 646 ? -60.400 27.258 53.683 1.00 78.06 646 HIS A O 1
ATOM 5277 N N . LYS A 1 647 ? -59.998 29.224 54.695 1.00 83.38 647 LYS A N 1
ATOM 5278 C CA . LYS A 1 647 ? -59.160 29.762 53.605 1.00 83.38 647 LYS A CA 1
ATOM 5279 C C . LYS A 1 647 ? -57.853 28.974 53.445 1.00 83.38 647 LYS A C 1
ATOM 5281 O O . LYS A 1 647 ? -57.448 28.708 52.316 1.00 83.38 647 LYS A O 1
ATOM 5286 N N . GLN A 1 648 ? -57.216 28.566 54.544 1.00 79.44 648 GLN A N 1
ATOM 5287 C CA . GLN A 1 648 ? -56.025 27.709 54.509 1.00 79.44 648 GLN A CA 1
ATOM 5288 C C . GLN A 1 648 ? -56.343 26.303 53.976 1.00 79.44 648 GLN A C 1
ATOM 5290 O O . GLN A 1 648 ? -55.600 25.799 53.135 1.00 79.44 648 GLN A O 1
ATOM 5295 N N . LEU A 1 649 ? -57.469 25.705 54.382 1.00 79.31 649 LEU A N 1
ATOM 5296 C CA . LEU A 1 649 ? -57.907 24.388 53.907 1.00 79.31 649 LEU A CA 1
ATOM 5297 C C . LEU A 1 649 ? -58.107 24.373 52.381 1.00 79.31 649 LEU A C 1
ATOM 5299 O O . LEU A 1 649 ? -57.549 23.524 51.691 1.00 79.31 649 LEU A O 1
ATOM 5303 N N . ALA A 1 650 ? -58.801 25.377 51.834 1.00 80.81 650 ALA A N 1
ATOM 5304 C CA . ALA A 1 650 ? -59.016 25.510 50.390 1.00 80.81 650 ALA A CA 1
ATOM 5305 C C . ALA A 1 650 ? -57.709 25.718 49.590 1.00 80.81 650 ALA A C 1
ATOM 5307 O O . ALA A 1 650 ? -57.609 25.314 48.429 1.00 80.81 650 ALA A O 1
ATOM 5308 N N . LEU A 1 651 ? -56.687 26.337 50.197 1.00 79.38 651 LEU A N 1
ATOM 5309 C CA . LEU A 1 651 ? -55.356 26.470 49.592 1.00 79.38 651 LEU A CA 1
ATOM 5310 C C . LEU A 1 651 ? -54.561 25.156 49.623 1.00 79.38 651 LEU A C 1
ATOM 5312 O O . LEU A 1 651 ? -53.801 24.904 48.685 1.00 79.38 651 LEU A O 1
ATOM 5316 N N . LEU A 1 652 ? -54.741 24.324 50.653 1.00 77.19 652 LEU A N 1
ATOM 5317 C CA . LEU A 1 652 ? -54.165 22.977 50.715 1.00 77.19 652 LEU A CA 1
ATOM 5318 C C . LEU A 1 652 ? -54.806 22.063 49.666 1.00 77.19 652 LEU A C 1
ATOM 5320 O O . LEU A 1 652 ? -54.083 21.545 48.822 1.00 77.19 652 LEU A O 1
ATOM 5324 N N . GLU A 1 653 ? -56.140 22.002 49.586 1.00 83.25 653 GLU A N 1
ATOM 5325 C CA . GLU A 1 653 ? -56.842 21.229 48.545 1.00 83.25 653 GLU A CA 1
ATOM 5326 C C . GLU A 1 653 ? -56.410 21.615 47.120 1.00 83.25 653 GLU A C 1
ATOM 5328 O O . GLU A 1 653 ? -56.327 20.770 46.227 1.00 83.25 653 GLU A O 1
ATOM 5333 N N . LYS A 1 654 ? -56.132 22.905 46.880 1.00 85.31 654 LYS A N 1
ATOM 5334 C CA . LYS A 1 654 ? -55.623 23.373 45.586 1.00 85.31 654 LYS A CA 1
ATOM 5335 C C . LYS A 1 654 ? -54.189 22.898 45.320 1.00 85.31 654 LYS A C 1
ATOM 5337 O O . LYS A 1 654 ? -53.872 22.596 44.170 1.00 85.31 654 LYS A O 1
ATOM 5342 N N . ARG A 1 655 ? -53.334 22.838 46.348 1.00 78.00 655 ARG A N 1
ATOM 5343 C CA . ARG A 1 655 ? -51.957 22.323 46.244 1.00 78.00 655 ARG A CA 1
ATOM 5344 C C . ARG A 1 655 ? -51.930 20.812 46.038 1.00 78.00 655 ARG A C 1
ATOM 5346 O O . ARG A 1 655 ? -51.168 20.363 45.191 1.00 78.00 655 ARG A O 1
ATOM 5353 N N . ASP A 1 656 ? -52.786 20.058 46.719 1.00 81.75 656 ASP A N 1
ATOM 5354 C CA . ASP A 1 656 ? -52.851 18.599 46.577 1.00 81.75 656 ASP A CA 1
ATOM 5355 C C . ASP A 1 656 ? -53.223 18.203 45.137 1.00 81.75 656 ASP A C 1
ATOM 5357 O O . ASP A 1 656 ? -52.520 17.412 44.512 1.00 81.75 656 ASP A O 1
ATOM 5361 N N . ARG A 1 657 ? -54.210 18.878 44.526 1.00 85.19 657 ARG A N 1
ATOM 5362 C CA . ARG A 1 657 ? -54.540 18.703 43.092 1.00 85.19 657 ARG A CA 1
ATOM 5363 C C . ARG A 1 657 ? -53.386 19.074 42.147 1.00 85.19 657 ARG A C 1
ATOM 5365 O O . ARG A 1 657 ? -53.278 18.520 41.054 1.00 85.19 657 ARG A O 1
ATOM 5372 N N . GLU A 1 658 ? -52.531 20.025 42.528 1.00 82.12 658 GLU A N 1
ATOM 5373 C CA . GLU A 1 658 ? -51.339 20.400 41.752 1.00 82.12 658 GLU A CA 1
ATOM 5374 C C . GLU A 1 658 ? -50.223 19.345 41.876 1.00 82.12 658 GLU A C 1
ATOM 5376 O O . GLU A 1 658 ? -49.492 19.108 40.912 1.00 82.12 658 GLU A O 1
ATOM 5381 N N . ILE A 1 659 ? -50.112 18.687 43.035 1.00 82.38 659 ILE A N 1
ATOM 5382 C CA . ILE A 1 659 ? -49.215 17.547 43.265 1.00 82.38 659 ILE A CA 1
ATOM 5383 C C . ILE A 1 659 ? -49.690 16.342 42.438 1.00 82.38 659 ILE A C 1
ATOM 5385 O O . ILE A 1 659 ? -48.919 15.844 41.624 1.00 82.38 659 ILE A O 1
ATOM 5389 N N . GLU A 1 660 ? -50.975 15.976 42.498 1.00 85.38 660 GLU A N 1
ATOM 5390 C CA . GLU A 1 660 ? -51.570 14.893 41.687 1.00 85.38 660 GLU A CA 1
ATOM 5391 C C . GLU A 1 660 ? -51.391 15.075 40.166 1.00 85.38 660 GLU A C 1
ATOM 5393 O O . GLU A 1 660 ? -51.361 14.105 39.401 1.00 85.38 660 GLU A O 1
ATOM 5398 N N . LEU A 1 661 ? -51.327 16.321 39.684 1.00 85.81 661 LEU A N 1
ATOM 5399 C CA . LEU A 1 661 ? -51.029 16.627 38.280 1.00 85.81 661 LEU A CA 1
ATOM 5400 C C . LEU A 1 661 ? -49.543 16.427 37.949 1.00 85.81 661 LEU A C 1
ATOM 5402 O O . LEU A 1 661 ? -49.220 15.912 36.876 1.00 85.81 661 LEU A O 1
ATOM 5406 N N . LYS A 1 662 ? -48.639 16.805 38.859 1.00 85.69 662 LYS A N 1
ATOM 5407 C CA . LYS A 1 662 ? -47.190 16.618 38.689 1.00 85.69 662 LYS A CA 1
ATOM 5408 C C . LYS A 1 662 ? -46.794 15.150 38.783 1.00 85.69 662 LYS A C 1
ATOM 5410 O O . LYS A 1 662 ? -45.992 14.709 37.965 1.00 85.69 662 LYS A O 1
ATOM 5415 N N . ASP A 1 663 ? -47.392 14.395 39.699 1.00 84.50 663 ASP A N 1
ATOM 5416 C CA . ASP A 1 663 ? -47.130 12.965 39.856 1.00 84.50 663 ASP A CA 1
ATOM 5417 C C . ASP A 1 663 ? -47.549 12.190 38.602 1.00 84.50 663 ASP A C 1
ATOM 5419 O O . ASP A 1 663 ? -46.737 11.449 38.051 1.00 84.50 663 ASP A O 1
ATOM 5423 N N . ARG A 1 664 ? -48.737 12.465 38.039 1.00 84.62 664 ARG A N 1
ATOM 5424 C CA . ARG A 1 664 ? -49.154 11.893 36.743 1.00 84.62 664 ARG A CA 1
ATOM 5425 C C . ARG A 1 664 ? -48.179 12.208 35.605 1.00 84.62 664 ARG A C 1
ATOM 5427 O O . ARG A 1 664 ? -47.849 11.322 34.820 1.00 84.62 664 ARG A O 1
ATOM 5434 N N . HIS A 1 665 ? -47.684 13.444 35.521 1.00 84.44 665 HIS A N 1
ATOM 5435 C CA . HIS A 1 665 ? -46.705 13.815 34.494 1.00 84.44 665 HIS A CA 1
ATOM 5436 C C . HIS A 1 665 ? -45.341 13.125 34.703 1.00 84.44 665 HIS A C 1
ATOM 5438 O O . HIS A 1 665 ? -44.675 12.748 33.736 1.00 84.44 665 HIS A O 1
ATOM 5444 N N . LEU A 1 666 ? -44.925 12.910 35.956 1.00 82.25 666 LEU A N 1
ATOM 5445 C CA . LEU A 1 666 ? -43.721 12.142 36.284 1.00 82.25 666 LEU A CA 1
ATOM 5446 C C . LEU A 1 666 ? -43.884 10.649 35.960 1.00 82.25 666 LEU A C 1
ATOM 5448 O O . LEU A 1 666 ? -42.947 10.050 35.433 1.00 82.25 666 LEU A O 1
ATOM 5452 N N . GLU A 1 667 ? -45.051 10.052 36.211 1.00 86.50 667 GLU A N 1
ATOM 5453 C CA . GLU A 1 667 ? -45.355 8.668 35.824 1.00 86.50 667 GLU A CA 1
ATOM 5454 C C . GLU A 1 667 ? -45.323 8.468 34.305 1.00 86.50 667 GLU A C 1
ATOM 5456 O O . GLU A 1 667 ? -44.726 7.500 33.824 1.00 86.50 667 GLU A O 1
ATOM 5461 N N . GLU A 1 668 ? -45.902 9.397 33.543 1.00 85.69 668 GLU A N 1
ATOM 5462 C CA . GLU A 1 668 ? -45.871 9.385 32.078 1.00 85.69 668 GLU A CA 1
ATOM 5463 C C . GLU A 1 668 ? -44.430 9.494 31.554 1.00 85.69 668 GLU A C 1
ATOM 5465 O O . GLU A 1 668 ? -43.980 8.657 30.770 1.00 85.69 668 GLU A O 1
ATOM 5470 N N . LYS A 1 669 ? -43.630 10.412 32.109 1.00 82.81 669 LYS A N 1
ATOM 5471 C CA . LYS A 1 669 ? -42.207 10.549 31.764 1.00 82.81 669 LYS A CA 1
ATOM 5472 C C . LYS A 1 669 ? -41.369 9.321 32.150 1.00 82.81 669 LYS A C 1
ATOM 5474 O O . LYS A 1 669 ? -40.436 8.950 31.435 1.00 82.81 669 LYS A O 1
ATOM 5479 N N . LEU A 1 670 ? -41.693 8.651 33.260 1.00 79.62 670 LEU A N 1
ATOM 5480 C CA . LEU A 1 670 ? -41.071 7.381 33.654 1.00 79.62 670 LEU A CA 1
ATOM 5481 C C . LEU A 1 670 ? -41.464 6.229 32.720 1.00 79.62 670 LEU A C 1
ATOM 5483 O O . LEU A 1 670 ? -40.637 5.351 32.459 1.00 79.62 670 LEU A O 1
ATOM 5487 N N . LYS A 1 671 ? -42.697 6.217 32.207 1.00 88.69 671 LYS A N 1
ATOM 5488 C CA . LYS A 1 671 ? -43.156 5.262 31.192 1.00 88.69 671 LYS A CA 1
ATOM 5489 C C . LYS A 1 671 ? -42.389 5.456 29.882 1.00 88.69 671 LYS A C 1
ATOM 5491 O O . LYS A 1 671 ? -41.821 4.482 29.388 1.00 88.69 671 LYS A O 1
ATOM 5496 N N . ASP A 1 672 ? -42.252 6.692 29.409 1.00 83.81 672 ASP A N 1
ATOM 5497 C CA . ASP A 1 672 ? -41.463 7.006 28.213 1.00 83.81 672 ASP A CA 1
ATOM 5498 C C . ASP A 1 672 ? -39.998 6.585 28.373 1.00 83.81 672 ASP A C 1
ATOM 5500 O O . ASP A 1 672 ? -39.454 5.903 27.504 1.00 83.81 672 ASP A O 1
ATOM 5504 N N . MET A 1 673 ? -39.356 6.889 29.510 1.00 81.31 673 MET A N 1
ATOM 5505 C CA . MET A 1 673 ? -37.981 6.434 29.763 1.00 81.31 673 MET A CA 1
ATOM 5506 C C . MET A 1 673 ? -37.851 4.902 29.791 1.00 81.31 673 MET A C 1
ATOM 5508 O O . MET A 1 673 ? -36.851 4.367 29.308 1.00 81.31 673 MET A O 1
ATOM 5512 N N . ARG A 1 674 ? -38.850 4.172 30.312 1.00 87.12 674 ARG A N 1
ATOM 5513 C CA . ARG A 1 674 ? -38.872 2.697 30.256 1.00 87.12 674 ARG A CA 1
ATOM 5514 C C . ARG A 1 674 ? -38.988 2.191 28.819 1.00 87.12 674 ARG A C 1
ATOM 5516 O O . ARG A 1 674 ? -38.330 1.210 28.480 1.00 87.12 674 ARG A O 1
ATOM 5523 N N . ASP A 1 675 ? -39.782 2.841 27.975 1.00 83.69 675 ASP A N 1
ATOM 5524 C CA . ASP A 1 675 ? -39.956 2.438 26.577 1.00 83.69 675 ASP A CA 1
ATOM 5525 C C . ASP A 1 675 ? -38.746 2.820 25.704 1.00 83.69 675 ASP A C 1
ATOM 5527 O O . ASP A 1 675 ? -38.327 2.019 24.864 1.00 83.69 675 ASP A O 1
ATOM 5531 N N . TYR A 1 676 ? -38.075 3.943 25.980 1.00 80.88 676 TYR A N 1
ATOM 5532 C CA . TYR A 1 676 ? -36.746 4.243 25.431 1.00 80.88 676 TYR A CA 1
ATOM 5533 C C . TYR A 1 676 ? -35.701 3.196 25.842 1.00 80.88 676 TYR A C 1
ATOM 5535 O O . TYR A 1 676 ? -34.972 2.695 24.985 1.00 80.88 676 TYR A O 1
ATOM 5543 N N . ALA A 1 677 ? -35.660 2.792 27.117 1.00 75.69 677 ALA A N 1
ATOM 5544 C CA . ALA A 1 677 ? -34.742 1.750 27.582 1.00 75.69 677 ALA A CA 1
ATOM 5545 C C . ALA A 1 677 ? -34.998 0.389 26.901 1.00 75.69 677 ALA A C 1
ATOM 5547 O O . ALA A 1 677 ? -34.047 -0.316 26.560 1.00 75.69 677 ALA A O 1
ATOM 5548 N N . LYS A 1 678 ? -36.265 0.031 26.630 1.00 84.75 678 LYS A N 1
ATOM 5549 C CA . LYS A 1 678 ? -36.607 -1.157 25.823 1.00 84.75 678 LYS A CA 1
ATOM 5550 C C . LYS A 1 678 ? -36.087 -1.041 24.386 1.00 84.75 678 LYS A C 1
ATOM 5552 O O . LYS A 1 678 ? -35.506 -2.004 23.895 1.00 84.75 678 LYS A O 1
ATOM 5557 N N . ARG A 1 679 ? -36.259 0.119 23.733 1.00 83.12 679 ARG A N 1
ATOM 5558 C CA . ARG A 1 679 ? -35.776 0.367 22.357 1.00 83.12 679 ARG A CA 1
ATOM 5559 C C . ARG A 1 679 ? -34.252 0.282 22.248 1.00 83.12 679 ARG A C 1
ATOM 5561 O O . ARG A 1 679 ? -33.748 -0.325 21.306 1.00 83.12 679 ARG A O 1
ATOM 5568 N N . ILE A 1 680 ? -33.524 0.830 23.223 1.00 75.38 680 ILE A N 1
ATOM 5569 C CA . ILE A 1 680 ? -32.060 0.690 23.309 1.00 75.38 680 ILE A CA 1
ATOM 5570 C C . ILE A 1 680 ? -31.688 -0.792 23.429 1.00 75.38 680 ILE A C 1
ATOM 5572 O O . ILE A 1 680 ? -30.896 -1.288 22.634 1.00 75.38 680 ILE A O 1
ATOM 5576 N N . LYS A 1 681 ? -32.343 -1.531 24.332 1.00 81.94 681 LYS A N 1
ATOM 5577 C CA . LYS A 1 681 ? -32.073 -2.960 24.537 1.00 81.94 681 LYS A CA 1
ATOM 5578 C C . LYS A 1 681 ? -32.361 -3.827 23.301 1.00 81.94 681 LYS A C 1
ATOM 5580 O O . LYS A 1 681 ? -31.646 -4.799 23.075 1.00 81.94 681 LYS A O 1
ATOM 5585 N N . SER A 1 682 ? -33.371 -3.497 22.487 1.00 77.56 682 SER A N 1
ATOM 5586 C CA . SER A 1 682 ? -33.583 -4.175 21.196 1.00 77.56 682 SER A CA 1
ATOM 5587 C C . SER A 1 682 ? -32.490 -3.838 20.177 1.00 77.56 682 SER A C 1
ATOM 5589 O O . SER A 1 682 ? -31.975 -4.746 19.532 1.00 77.56 682 SER A O 1
ATOM 5591 N N . LEU A 1 683 ? -32.068 -2.570 20.086 1.00 78.56 683 LEU A N 1
ATOM 5592 C CA . LEU A 1 683 ? -30.984 -2.155 19.184 1.00 78.56 683 LEU A CA 1
ATOM 5593 C C . LEU A 1 683 ? -29.652 -2.834 19.541 1.00 78.56 683 LEU A C 1
ATOM 5595 O O . LEU A 1 683 ? -28.960 -3.321 18.651 1.00 78.56 683 LEU A O 1
ATOM 5599 N N . GLU A 1 684 ? -29.320 -2.942 20.830 1.00 70.50 684 GLU A N 1
ATOM 5600 C CA . GLU A 1 684 ? -28.139 -3.674 21.312 1.00 70.50 684 GLU A CA 1
ATOM 5601 C C . GLU A 1 684 ? -28.197 -5.167 20.950 1.00 70.50 684 GLU A C 1
ATOM 5603 O O . GLU A 1 684 ? -27.190 -5.754 20.540 1.00 70.50 684 GLU A O 1
ATOM 5608 N N . GLN A 1 685 ? -29.373 -5.797 21.059 1.00 78.25 685 GLN A N 1
ATOM 5609 C CA . GLN A 1 685 ? -29.562 -7.192 20.654 1.00 78.25 685 GLN A CA 1
ATOM 5610 C C . GLN A 1 685 ? -29.380 -7.386 19.146 1.00 78.25 685 GLN A C 1
ATOM 5612 O O . GLN A 1 685 ? -28.729 -8.348 18.738 1.00 78.25 685 GLN A O 1
ATOM 5617 N N . ASP A 1 686 ? -29.909 -6.486 18.320 1.00 76.94 686 ASP A N 1
ATOM 5618 C CA . ASP A 1 686 ? -29.795 -6.592 16.864 1.00 76.94 686 ASP A CA 1
ATOM 5619 C C . ASP A 1 686 ? -28.370 -6.282 16.374 1.00 76.94 686 ASP A C 1
ATOM 5621 O O . ASP A 1 686 ? -27.831 -7.034 15.561 1.00 76.94 686 ASP A O 1
ATOM 5625 N N . GLN A 1 687 ? -27.682 -5.299 16.967 1.00 75.38 687 GLN A N 1
ATOM 5626 C CA . GLN A 1 687 ? -26.246 -5.075 16.741 1.00 75.38 687 GLN A CA 1
ATOM 5627 C C . GLN A 1 687 ? -25.392 -6.285 17.153 1.00 75.38 687 GLN A C 1
ATOM 5629 O O . GLN A 1 687 ? -24.439 -6.641 16.458 1.00 75.38 687 GLN A O 1
ATOM 5634 N N . THR A 1 688 ? -25.742 -6.958 18.254 1.00 75.56 688 THR A N 1
ATOM 5635 C CA . THR A 1 688 ? -25.043 -8.177 18.693 1.00 75.56 688 THR A CA 1
ATOM 5636 C C . THR A 1 688 ? -25.249 -9.330 17.702 1.00 75.56 688 THR A C 1
ATOM 5638 O O . THR A 1 688 ? -24.304 -10.073 17.430 1.00 75.56 688 THR A O 1
ATOM 5641 N N . LYS A 1 689 ? -26.443 -9.460 17.103 1.00 77.19 689 LYS A N 1
ATOM 5642 C CA . LYS A 1 689 ? -26.704 -10.429 16.021 1.00 77.19 689 LYS A CA 1
ATOM 5643 C C . LYS A 1 689 ? -25.915 -10.096 14.753 1.00 77.19 689 LYS A C 1
ATOM 5645 O O . LYS A 1 689 ? -25.312 -11.005 14.189 1.00 77.19 689 LYS A O 1
ATOM 5650 N N . GLU A 1 690 ? -25.868 -8.829 14.326 1.00 75.19 690 GLU A N 1
ATOM 5651 C CA . GLU A 1 690 ? -25.049 -8.404 13.176 1.00 75.19 690 GLU A CA 1
ATOM 5652 C C . GLU A 1 690 ? -23.566 -8.733 13.382 1.00 75.19 690 GLU A C 1
ATOM 5654 O O . GLU A 1 690 ? -22.931 -9.312 12.502 1.00 75.19 690 GLU A O 1
ATOM 5659 N N . LEU A 1 691 ? -23.011 -8.400 14.553 1.00 69.12 691 LEU A N 1
ATOM 5660 C CA . LEU A 1 691 ? -21.616 -8.696 14.886 1.00 69.12 691 LEU A CA 1
ATOM 5661 C C . LEU A 1 691 ? -21.344 -10.207 14.934 1.00 69.12 691 LEU A C 1
ATOM 5663 O O . LEU A 1 691 ? -20.293 -10.646 14.470 1.00 69.12 691 LEU A O 1
ATOM 5667 N N . GLY A 1 692 ? -22.293 -11.007 15.431 1.00 75.69 692 GLY A N 1
ATOM 5668 C CA . GLY A 1 692 ? -22.222 -12.469 15.365 1.00 75.69 692 GLY A CA 1
ATOM 5669 C C . GLY A 1 692 ? -22.225 -12.998 13.926 1.00 75.69 692 GLY A C 1
ATOM 5670 O O . GLY A 1 692 ? -21.408 -13.849 13.584 1.00 75.69 692 GLY A O 1
ATOM 5671 N N . GLY A 1 693 ? -23.090 -12.454 13.063 1.00 76.88 693 GLY A N 1
ATOM 5672 C CA . GLY A 1 693 ? -23.148 -12.797 11.639 1.00 76.88 693 GLY A CA 1
ATOM 5673 C C . GLY A 1 693 ? -21.846 -12.477 10.901 1.00 76.88 693 GLY A C 1
ATOM 5674 O O . GLY A 1 693 ? -21.282 -13.354 10.248 1.00 76.88 693 GLY A O 1
ATOM 5675 N N . LEU A 1 694 ? -21.322 -11.260 11.075 1.00 74.44 694 LEU A N 1
ATOM 5676 C CA . LEU A 1 694 ? -20.045 -10.834 10.491 1.00 74.44 694 LEU A CA 1
ATOM 5677 C C . LEU A 1 694 ? -18.868 -11.674 11.007 1.00 74.44 694 LEU A C 1
ATOM 5679 O O . LEU A 1 694 ? -18.030 -12.099 10.215 1.00 74.44 694 LEU A O 1
ATOM 5683 N N . SER A 1 695 ? -18.816 -11.973 12.310 1.00 72.75 695 SER A N 1
ATOM 5684 C CA . SER A 1 695 ? -17.750 -12.807 12.878 1.00 72.75 695 SER A CA 1
ATOM 5685 C C . SER A 1 695 ? -17.783 -14.237 12.329 1.00 72.75 695 SER A C 1
ATOM 5687 O O . SER A 1 695 ? -16.725 -14.794 12.039 1.00 72.75 695 SER A O 1
ATOM 5689 N N . ASN A 1 696 ? -18.972 -14.819 12.142 1.00 77.44 696 ASN A N 1
ATOM 5690 C CA . ASN A 1 696 ? -19.117 -16.129 11.506 1.00 77.44 696 ASN A CA 1
ATOM 5691 C C . ASN A 1 696 ? -18.671 -16.089 10.038 1.00 77.44 696 ASN A C 1
ATOM 5693 O O . ASN A 1 696 ? -17.920 -16.963 9.618 1.00 77.44 696 ASN A O 1
ATOM 5697 N N . GLN A 1 697 ? -19.046 -15.048 9.289 1.00 76.31 697 GLN A N 1
ATOM 5698 C CA . GLN A 1 697 ? -18.628 -14.865 7.896 1.00 76.31 697 GLN A CA 1
ATOM 5699 C C . GLN A 1 697 ? -17.100 -14.730 7.758 1.00 76.31 697 GLN A C 1
ATOM 5701 O O . GLN A 1 697 ? -16.507 -15.354 6.881 1.00 76.31 697 GLN A O 1
ATOM 5706 N N . VAL A 1 698 ? -16.442 -13.982 8.654 1.00 73.62 698 VAL A N 1
ATOM 5707 C CA . VAL A 1 698 ? -14.970 -13.884 8.710 1.00 73.62 698 VAL A CA 1
ATOM 5708 C C . VAL A 1 698 ? -14.326 -15.246 8.990 1.00 73.62 698 VAL A C 1
ATOM 5710 O O . VAL A 1 698 ? -13.312 -15.572 8.375 1.00 73.62 698 VAL A O 1
ATOM 5713 N N . ASN A 1 699 ? -14.905 -16.061 9.876 1.00 77.44 699 ASN A N 1
ATOM 5714 C CA . ASN A 1 699 ? -14.397 -17.408 10.148 1.00 77.44 699 ASN A CA 1
ATOM 5715 C C . ASN A 1 699 ? -14.554 -18.333 8.928 1.00 77.44 699 ASN A C 1
ATOM 5717 O O . ASN A 1 699 ? -13.592 -19.003 8.560 1.00 77.44 699 ASN A O 1
ATOM 5721 N N . THR A 1 700 ? -15.704 -18.311 8.245 1.00 81.25 700 THR A N 1
ATOM 5722 C CA . THR A 1 700 ? -15.923 -19.097 7.016 1.00 81.25 700 THR A CA 1
ATOM 5723 C C . THR A 1 700 ? -14.928 -18.720 5.915 1.00 81.25 700 THR A C 1
ATOM 5725 O O . THR A 1 700 ? -14.297 -19.600 5.338 1.00 81.25 700 THR A O 1
ATOM 5728 N N . LEU A 1 701 ? -14.700 -17.422 5.682 1.00 76.88 701 LEU A N 1
ATOM 5729 C CA . LEU A 1 701 ? -13.727 -16.951 4.687 1.00 76.88 701 LEU A CA 1
ATOM 5730 C C . LEU A 1 701 ? -12.277 -17.336 5.041 1.00 76.88 701 LEU A C 1
ATOM 5732 O O . LEU A 1 701 ? -11.485 -17.613 4.143 1.00 76.88 701 LEU A O 1
ATOM 5736 N N . ARG A 1 702 ? -11.921 -17.405 6.334 1.00 77.31 702 ARG A N 1
ATOM 5737 C CA . ARG A 1 702 ? -10.611 -17.920 6.785 1.00 77.31 702 ARG A CA 1
ATOM 5738 C C . ARG A 1 702 ? -10.448 -19.412 6.512 1.00 77.31 702 ARG A C 1
ATOM 5740 O O . ARG A 1 702 ? -9.377 -19.835 6.084 1.00 77.31 702 ARG A O 1
ATOM 5747 N N . GLU A 1 703 ? -11.491 -20.205 6.749 1.00 82.25 703 GLU A N 1
ATOM 5748 C CA . GLU A 1 703 ? -11.481 -21.634 6.422 1.00 82.25 703 GLU A CA 1
ATOM 5749 C C . GLU A 1 703 ? -11.367 -21.867 4.907 1.00 82.25 703 GLU A C 1
ATOM 5751 O O . GLU A 1 703 ? -10.673 -22.789 4.480 1.00 82.25 703 GLU A O 1
ATOM 5756 N N . GLU A 1 704 ? -12.000 -21.027 4.085 1.00 77.06 704 GLU A N 1
ATOM 5757 C CA . GLU A 1 704 ? -11.882 -21.078 2.624 1.00 77.06 704 GLU A CA 1
ATOM 5758 C C . GLU A 1 704 ? -10.494 -20.650 2.120 1.00 77.06 704 GLU A C 1
ATOM 5760 O O . GLU A 1 704 ? -9.937 -21.337 1.257 1.00 77.06 704 GLU A O 1
ATOM 5765 N N . GLU A 1 705 ? -9.891 -19.593 2.686 1.00 78.38 705 GLU A N 1
ATOM 5766 C CA . GLU A 1 705 ? -8.508 -19.201 2.370 1.00 78.38 705 GLU A CA 1
ATOM 5767 C C . GLU A 1 705 ? -7.531 -20.342 2.684 1.00 78.38 705 GLU A C 1
ATOM 5769 O O . GLU A 1 705 ? -6.741 -20.727 1.820 1.00 78.38 705 GLU A O 1
ATOM 5774 N N . GLU A 1 706 ? -7.595 -20.929 3.883 1.00 79.38 706 GLU A N 1
ATOM 5775 C CA . GLU A 1 706 ? -6.656 -21.984 4.279 1.00 79.38 706 GLU A CA 1
ATOM 5776 C C . GLU A 1 706 ? -6.862 -23.265 3.445 1.00 79.38 706 GLU A C 1
ATOM 5778 O O . GLU A 1 706 ? -5.887 -23.879 3.009 1.00 79.38 706 GLU A O 1
ATOM 5783 N N . ARG A 1 707 ? -8.110 -23.625 3.096 1.00 81.56 707 ARG A N 1
ATOM 5784 C CA . ARG A 1 707 ? -8.399 -24.730 2.155 1.00 81.56 707 ARG A CA 1
ATOM 5785 C C . ARG A 1 707 ? -7.791 -24.501 0.769 1.00 81.56 707 ARG A C 1
ATOM 5787 O O . ARG A 1 707 ? -7.312 -25.456 0.156 1.00 81.56 707 ARG A O 1
ATOM 5794 N N . LEU A 1 708 ? -7.822 -23.274 0.246 1.00 76.62 708 LEU A N 1
ATOM 5795 C CA . LEU A 1 708 ? -7.192 -22.951 -1.039 1.00 76.62 708 LEU A CA 1
ATOM 5796 C C . LEU A 1 708 ? -5.669 -22.908 -0.934 1.00 76.62 708 LEU A C 1
ATOM 5798 O O . LEU 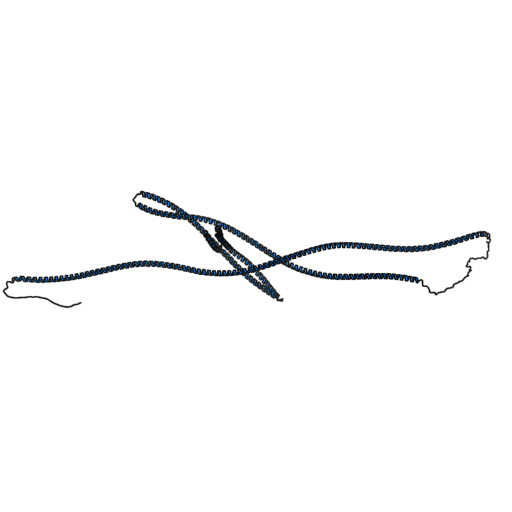A 1 708 ? -4.989 -23.398 -1.831 1.00 76.62 708 LEU A O 1
ATOM 5802 N N . ARG A 1 709 ? -5.129 -22.398 0.172 1.00 78.81 709 ARG A N 1
ATOM 5803 C CA . ARG A 1 709 ? -3.691 -22.368 0.444 1.00 78.81 709 ARG A CA 1
ATOM 5804 C C . ARG A 1 709 ? -3.086 -23.773 0.506 1.00 78.81 709 ARG A C 1
ATOM 5806 O O . ARG A 1 709 ? -2.030 -23.995 -0.083 1.00 78.81 709 ARG A O 1
ATOM 5813 N N . VAL A 1 710 ? -3.776 -24.728 1.138 1.00 82.81 710 VAL A N 1
ATOM 5814 C CA . VAL A 1 710 ? -3.394 -26.152 1.116 1.00 82.81 710 VAL A CA 1
ATOM 5815 C C . VAL A 1 710 ? -3.395 -26.687 -0.320 1.00 82.81 710 VAL A C 1
ATOM 5817 O O . VAL A 1 710 ? -2.379 -27.215 -0.761 1.00 82.81 710 VAL A O 1
ATOM 5820 N N . LYS A 1 711 ? -4.465 -26.455 -1.096 1.00 78.81 711 LYS A N 1
ATOM 5821 C CA . LYS A 1 711 ? -4.543 -26.887 -2.507 1.00 78.81 711 LYS A CA 1
ATOM 5822 C C . LYS A 1 711 ? -3.452 -26.288 -3.397 1.00 78.81 711 LYS A C 1
ATOM 5824 O O . LYS A 1 711 ? -2.963 -26.975 -4.287 1.00 78.81 711 LYS A O 1
ATOM 5829 N N . VAL A 1 712 ? -3.067 -25.029 -3.174 1.00 75.44 712 VAL A N 1
ATOM 5830 C CA . VAL A 1 712 ? -1.936 -24.376 -3.859 1.00 75.44 712 VAL A CA 1
ATOM 5831 C C . VAL A 1 712 ? -0.618 -25.070 -3.498 1.00 75.44 712 VAL A C 1
ATOM 5833 O O . VAL A 1 712 ? 0.166 -25.386 -4.389 1.00 75.44 712 VAL A O 1
ATOM 5836 N N . SER A 1 713 ? -0.400 -25.400 -2.220 1.00 76.44 713 SER A N 1
ATOM 5837 C CA . SER A 1 713 ? 0.788 -26.146 -1.774 1.00 76.44 713 SER A CA 1
ATOM 5838 C C . SER A 1 713 ? 0.863 -27.556 -2.376 1.00 76.44 713 SER A C 1
ATOM 5840 O O . SER A 1 713 ? 1.924 -27.971 -2.835 1.00 76.44 713 SER A O 1
ATOM 5842 N N . GLU A 1 714 ? -0.261 -28.278 -2.429 1.00 77.31 714 GLU A N 1
ATOM 5843 C CA . GLU A 1 714 ? -0.370 -29.583 -3.098 1.00 77.31 714 GLU A CA 1
ATOM 5844 C C . GLU A 1 714 ? -0.076 -29.469 -4.605 1.00 77.31 714 GLU A C 1
ATOM 5846 O O . GLU A 1 714 ? 0.641 -30.299 -5.166 1.00 77.31 714 GLU A O 1
ATOM 5851 N N . ARG A 1 715 ? -0.586 -28.414 -5.264 1.00 77.50 715 ARG A N 1
ATOM 5852 C CA . ARG A 1 715 ? -0.313 -28.119 -6.681 1.00 77.50 715 ARG A CA 1
ATOM 5853 C C . ARG A 1 715 ? 1.175 -27.903 -6.941 1.00 77.50 715 ARG A C 1
ATOM 5855 O O . ARG A 1 715 ? 1.692 -28.461 -7.904 1.00 77.50 715 ARG A O 1
ATOM 5862 N N . ASN A 1 716 ? 1.835 -27.122 -6.088 1.00 75.81 716 ASN A N 1
ATOM 5863 C CA . ASN A 1 716 ? 3.251 -26.795 -6.222 1.00 75.81 716 ASN A CA 1
ATOM 5864 C C . ASN A 1 716 ? 4.126 -28.046 -6.105 1.00 75.81 716 ASN A C 1
ATOM 5866 O O . ASN A 1 716 ? 4.950 -28.277 -6.984 1.00 75.81 716 ASN A O 1
ATOM 5870 N N . HIS A 1 717 ? 3.883 -28.913 -5.118 1.00 79.50 717 HIS A N 1
ATOM 5871 C CA . HIS A 1 717 ? 4.619 -30.178 -5.003 1.00 79.50 717 HIS A CA 1
ATOM 5872 C C . HIS A 1 717 ? 4.382 -31.137 -6.182 1.00 79.50 717 HIS A C 1
ATOM 5874 O O . HIS A 1 717 ? 5.303 -31.835 -6.606 1.00 79.50 717 HIS A O 1
ATOM 5880 N N . GLU A 1 718 ? 3.175 -31.164 -6.754 1.00 75.31 718 GLU A N 1
ATOM 5881 C CA . GLU A 1 718 ? 2.896 -31.949 -7.964 1.00 75.31 718 GLU A CA 1
ATOM 5882 C C . GLU A 1 718 ? 3.633 -31.384 -9.196 1.00 75.31 718 GLU A C 1
ATOM 5884 O O . GLU A 1 718 ? 4.136 -32.148 -10.021 1.00 75.31 718 GLU A O 1
ATOM 5889 N N . ILE A 1 719 ? 3.754 -30.055 -9.313 1.00 77.25 719 ILE A N 1
ATOM 5890 C CA . ILE A 1 719 ? 4.539 -29.399 -10.372 1.00 77.25 719 ILE A CA 1
ATOM 5891 C C . ILE A 1 719 ? 6.036 -29.676 -10.185 1.00 77.25 719 ILE A C 1
ATOM 5893 O O . ILE A 1 719 ? 6.675 -30.113 -11.137 1.00 77.25 719 ILE A O 1
ATOM 5897 N N . GLU A 1 720 ? 6.583 -29.529 -8.974 1.00 78.50 720 GLU A N 1
ATOM 5898 C CA . GLU A 1 720 ? 7.977 -29.884 -8.647 1.00 78.50 720 GLU A CA 1
ATOM 5899 C C . GLU A 1 720 ? 8.290 -31.346 -9.011 1.00 78.50 720 GLU A C 1
ATOM 5901 O O . GLU A 1 720 ? 9.340 -31.650 -9.586 1.00 78.50 720 GLU A O 1
ATOM 5906 N N . ARG A 1 721 ? 7.351 -32.263 -8.734 1.00 81.19 721 ARG A N 1
ATOM 5907 C CA . ARG A 1 721 ? 7.464 -33.682 -9.091 1.00 81.19 721 ARG A CA 1
ATOM 5908 C C . ARG A 1 721 ? 7.483 -33.899 -10.605 1.00 81.19 721 ARG A C 1
ATOM 5910 O O . ARG A 1 721 ? 8.319 -34.661 -11.093 1.00 81.19 721 ARG A O 1
ATOM 5917 N N . LEU A 1 722 ? 6.591 -33.244 -11.349 1.00 75.50 722 LEU A N 1
ATOM 5918 C CA . LEU A 1 722 ? 6.544 -33.329 -12.812 1.00 75.50 722 LEU A CA 1
ATOM 5919 C C . LEU A 1 722 ? 7.778 -32.687 -13.464 1.00 75.50 722 LEU A C 1
ATOM 5921 O O . LEU A 1 722 ? 8.327 -33.258 -14.401 1.00 75.50 722 LEU A O 1
ATOM 5925 N N . GLU A 1 723 ? 8.273 -31.562 -12.943 1.00 75.50 723 GLU A N 1
ATOM 5926 C CA . GLU A 1 723 ? 9.537 -30.954 -13.378 1.00 75.50 723 GLU A CA 1
ATOM 5927 C C . GLU A 1 723 ? 10.733 -31.886 -13.155 1.00 75.50 723 GLU A C 1
ATOM 5929 O O . GLU A 1 723 ? 11.596 -32.002 -14.028 1.00 75.50 723 GLU A O 1
ATOM 5934 N N . GLY A 1 724 ? 10.788 -32.566 -12.004 1.00 78.06 724 GLY A N 1
ATOM 5935 C CA . GLY A 1 724 ? 11.810 -33.570 -11.707 1.00 78.06 724 GLY A CA 1
ATOM 5936 C C . GLY A 1 724 ? 11.761 -34.758 -12.672 1.00 78.06 724 GLY A C 1
ATOM 5937 O O . GLY A 1 724 ? 12.797 -35.171 -13.196 1.00 78.06 724 GLY A O 1
ATOM 5938 N N . LEU A 1 725 ? 10.559 -35.263 -12.973 1.00 75.56 725 LEU A N 1
ATOM 5939 C CA . LEU A 1 725 ? 10.360 -36.336 -13.952 1.00 75.56 725 LEU A CA 1
ATOM 5940 C C . LEU A 1 725 ? 10.767 -35.905 -15.367 1.00 75.56 725 LEU A C 1
ATOM 5942 O O . LEU A 1 725 ? 11.499 -36.643 -16.024 1.00 75.56 725 LEU A O 1
ATOM 5946 N N . VAL A 1 726 ? 10.364 -34.714 -15.824 1.00 75.06 726 VAL A N 1
ATOM 5947 C CA . VAL A 1 726 ? 10.757 -34.184 -17.142 1.00 75.06 726 VAL A CA 1
ATOM 5948 C C . VAL A 1 726 ? 12.277 -34.043 -17.242 1.00 75.06 726 VAL A C 1
ATOM 5950 O O . VAL A 1 726 ? 12.852 -34.523 -18.216 1.00 75.06 726 VAL A O 1
ATOM 5953 N N . LYS A 1 727 ? 12.949 -33.479 -16.226 1.00 78.12 727 LYS A N 1
ATOM 5954 C CA . LYS A 1 727 ? 14.422 -33.387 -16.193 1.00 78.12 727 LYS A CA 1
ATOM 5955 C C . LYS A 1 727 ? 15.083 -34.765 -16.282 1.00 78.12 727 LYS A C 1
ATOM 5957 O O . LYS A 1 727 ? 15.974 -34.948 -17.104 1.00 78.12 727 LYS A O 1
ATOM 5962 N N . SER A 1 728 ? 14.597 -35.748 -15.520 1.00 74.06 728 SER A N 1
ATOM 5963 C CA . SER A 1 728 ? 15.127 -37.119 -15.553 1.00 74.06 728 SER A CA 1
ATOM 5964 C C . SER A 1 728 ? 15.001 -37.777 -16.935 1.00 74.06 728 SER A C 1
ATOM 5966 O O . SER A 1 728 ? 15.923 -38.468 -17.364 1.00 74.06 728 SER A O 1
ATOM 5968 N N . HIS A 1 729 ? 13.891 -37.561 -17.651 1.00 71.38 729 HIS A N 1
ATOM 5969 C CA . HIS A 1 729 ? 13.704 -38.109 -19.002 1.00 71.38 729 HIS A CA 1
ATOM 5970 C C . HIS A 1 729 ? 14.525 -37.340 -20.054 1.00 71.38 729 HIS A C 1
ATOM 5972 O O . HIS A 1 729 ? 15.095 -37.948 -20.960 1.00 71.38 729 HIS A O 1
ATOM 5978 N N . GLU A 1 730 ? 14.661 -36.016 -19.918 1.00 73.81 730 GLU A N 1
ATOM 5979 C CA . GLU A 1 730 ? 15.539 -35.197 -20.768 1.00 73.81 730 GLU A CA 1
ATOM 5980 C C . GLU A 1 730 ? 17.031 -35.520 -20.588 1.00 73.81 730 GLU A C 1
ATOM 5982 O O . GLU A 1 730 ? 17.816 -35.335 -21.521 1.00 73.81 730 GLU A O 1
ATOM 5987 N N . GLU A 1 731 ? 17.446 -35.968 -19.403 1.00 75.50 731 GLU A N 1
ATOM 5988 C CA . GLU A 1 731 ? 18.810 -36.429 -19.130 1.00 75.50 731 GLU A CA 1
ATOM 5989 C C . GLU A 1 731 ? 19.053 -37.844 -19.672 1.00 75.50 731 GLU A C 1
ATOM 5991 O O . GLU A 1 731 ? 20.078 -38.064 -20.319 1.00 75.50 731 GLU A O 1
ATOM 5996 N N . GLY A 1 732 ? 18.088 -38.763 -19.529 1.00 65.38 732 GLY A N 1
ATOM 5997 C CA . GLY A 1 732 ? 18.147 -40.098 -20.141 1.00 65.38 732 GLY A CA 1
ATOM 5998 C C . GLY A 1 732 ? 18.255 -40.050 -21.672 1.00 65.38 732 GLY A C 1
ATOM 5999 O O . GLY A 1 732 ? 19.159 -40.651 -22.254 1.00 65.38 732 GLY A O 1
ATOM 6000 N N . LEU A 1 733 ? 17.425 -39.231 -22.331 1.00 63.22 733 LEU A N 1
ATOM 6001 C CA . LEU A 1 733 ? 17.476 -39.034 -23.788 1.00 63.22 733 LEU A CA 1
ATOM 6002 C C . LEU A 1 733 ? 18.795 -38.436 -24.306 1.00 63.22 733 LEU A C 1
ATOM 6004 O O . LEU A 1 733 ? 19.105 -38.584 -25.486 1.00 63.22 733 LEU A O 1
ATOM 6008 N N . LYS A 1 734 ? 19.582 -37.759 -23.459 1.00 62.88 734 LYS A N 1
ATOM 6009 C CA . LYS A 1 734 ? 20.919 -37.260 -23.833 1.00 62.88 734 LYS A CA 1
ATOM 6010 C C . LYS A 1 734 ? 22.003 -38.339 -23.754 1.00 62.88 734 LYS A C 1
ATOM 6012 O O . LYS A 1 734 ? 23.099 -38.104 -24.261 1.00 62.88 734 LYS A O 1
ATOM 6017 N N . GLN A 1 735 ? 21.730 -39.480 -23.118 1.00 56.50 735 GLN A N 1
ATOM 6018 C CA . GLN A 1 735 ? 22.686 -40.580 -22.958 1.00 56.50 735 GLN A CA 1
ATOM 6019 C C . GLN A 1 735 ? 22.466 -41.726 -23.962 1.00 56.50 735 GLN A C 1
ATOM 6021 O O . GLN A 1 735 ? 23.438 -42.382 -24.338 1.00 56.50 735 GLN A O 1
ATOM 6026 N N . GLU A 1 736 ? 21.243 -41.947 -24.458 1.00 49.00 736 GLU A N 1
ATOM 6027 C CA . GLU A 1 736 ? 20.944 -43.042 -25.398 1.00 49.00 736 GLU A CA 1
ATOM 6028 C C . GLU A 1 736 ? 20.930 -42.626 -26.881 1.00 49.00 736 GLU A C 1
ATOM 6030 O O . GLU A 1 736 ? 19.927 -42.170 -27.429 1.00 49.00 736 GLU A O 1
ATOM 6035 N N . ASN A 1 737 ? 22.026 -42.911 -27.591 1.00 47.34 737 ASN A N 1
ATOM 6036 C CA . ASN A 1 737 ? 22.073 -42.877 -29.058 1.00 47.34 737 ASN A CA 1
ATOM 6037 C C . ASN A 1 737 ? 21.394 -44.122 -29.679 1.00 47.34 737 ASN A C 1
ATOM 6039 O O . ASN A 1 737 ? 22.065 -44.957 -30.288 1.00 47.34 737 ASN A O 1
ATOM 6043 N N . SER A 1 738 ? 20.067 -44.257 -29.560 1.00 45.84 738 SER A N 1
ATOM 6044 C CA . SER A 1 738 ? 19.300 -45.255 -30.328 1.00 45.84 738 SER A CA 1
ATOM 6045 C C . SER A 1 738 ? 18.072 -44.638 -31.012 1.00 45.84 738 SER A C 1
ATOM 6047 O O . SER A 1 738 ? 17.203 -44.035 -30.390 1.00 45.84 738 SER A O 1
ATOM 6049 N N . THR A 1 739 ? 17.992 -44.758 -32.338 1.00 52.12 739 THR A N 1
ATOM 6050 C CA . THR A 1 739 ? 17.018 -44.024 -33.171 1.00 52.12 739 THR A CA 1
ATOM 6051 C C . THR A 1 739 ? 15.605 -44.615 -33.196 1.00 52.12 739 THR A C 1
ATOM 6053 O O . THR A 1 739 ? 14.743 -44.066 -33.877 1.00 52.12 739 THR A O 1
ATOM 6056 N N . ALA A 1 740 ? 15.354 -45.706 -32.465 1.00 47.06 740 ALA A N 1
ATOM 6057 C CA . ALA A 1 740 ? 14.039 -46.347 -32.366 1.00 47.06 740 ALA A CA 1
ATOM 6058 C C . ALA A 1 740 ? 13.334 -46.093 -31.019 1.00 47.06 740 ALA A C 1
ATOM 6060 O O . ALA A 1 740 ? 12.114 -45.980 -30.994 1.00 47.06 740 ALA A O 1
ATOM 6061 N N . VAL A 1 741 ? 14.080 -45.953 -29.914 1.00 50.44 741 VAL A N 1
ATOM 6062 C CA . VAL A 1 741 ? 13.517 -45.724 -28.563 1.00 50.44 741 VAL A CA 1
ATOM 6063 C C . VAL A 1 741 ? 13.174 -44.244 -28.330 1.00 50.44 741 VAL A C 1
ATOM 6065 O O . VAL A 1 741 ? 12.315 -43.901 -27.520 1.00 50.44 741 VAL A O 1
ATOM 6068 N N . THR A 1 742 ? 13.789 -43.338 -29.094 1.00 57.59 742 THR A N 1
ATOM 6069 C CA . THR A 1 742 ? 13.605 -41.888 -28.944 1.00 57.59 742 THR A CA 1
ATOM 6070 C C . THR A 1 742 ? 12.211 -41.382 -29.318 1.00 57.59 742 THR A C 1
ATOM 6072 O O . THR A 1 742 ? 11.845 -40.303 -28.861 1.00 57.59 742 THR A O 1
ATOM 6075 N N . ALA A 1 743 ? 11.419 -42.094 -30.125 1.00 59.06 743 ALA A N 1
ATOM 6076 C CA . ALA A 1 743 ? 10.093 -41.619 -30.533 1.00 59.06 743 ALA A CA 1
ATOM 6077 C C . ALA A 1 743 ? 9.083 -41.650 -29.371 1.00 59.06 743 ALA A C 1
ATOM 6079 O O . ALA A 1 743 ? 8.477 -40.622 -29.061 1.00 59.06 743 ALA A O 1
ATOM 6080 N N . ASP A 1 744 ? 8.969 -42.791 -28.688 1.00 60.41 744 ASP A N 1
ATOM 6081 C CA . ASP A 1 744 ? 8.026 -42.979 -27.580 1.00 60.41 744 ASP A CA 1
ATOM 6082 C C . ASP A 1 744 ? 8.430 -42.149 -26.355 1.00 60.41 744 ASP A C 1
ATOM 6084 O O . ASP A 1 744 ? 7.602 -41.433 -25.795 1.00 60.41 744 ASP A O 1
ATOM 6088 N N . ALA A 1 745 ? 9.723 -42.109 -26.016 1.00 64.19 745 ALA A N 1
ATOM 6089 C CA . ALA A 1 745 ? 10.230 -41.259 -24.937 1.00 64.19 745 ALA A CA 1
ATOM 6090 C C . ALA A 1 745 ? 10.025 -39.750 -25.213 1.00 64.19 745 ALA A C 1
ATOM 6092 O O . ALA A 1 745 ? 9.706 -38.985 -24.301 1.00 64.19 745 ALA A O 1
ATOM 6093 N N . ASN A 1 746 ? 10.130 -39.293 -26.471 1.00 66.25 746 ASN A N 1
ATOM 6094 C CA . ASN A 1 746 ? 9.762 -37.915 -26.827 1.00 66.25 746 ASN A CA 1
ATOM 6095 C C . ASN A 1 746 ? 8.243 -37.677 -26.763 1.00 66.25 746 ASN A C 1
ATOM 6097 O O . ASN A 1 746 ? 7.819 -36.568 -26.418 1.00 66.25 746 ASN A O 1
ATOM 6101 N N . ALA A 1 747 ? 7.415 -38.678 -27.074 1.00 73.44 747 ALA A N 1
ATOM 6102 C CA . ALA A 1 747 ? 5.965 -38.589 -26.914 1.00 73.44 747 ALA A CA 1
ATOM 6103 C C . ALA A 1 747 ? 5.571 -38.484 -25.429 1.00 73.44 747 ALA A C 1
ATOM 6105 O O . ALA A 1 747 ? 4.760 -37.625 -25.079 1.00 73.44 747 ALA A O 1
ATOM 6106 N N . GLU A 1 748 ? 6.211 -39.265 -24.557 1.00 74.56 748 GLU A N 1
ATOM 6107 C CA . GLU A 1 748 ? 6.014 -39.247 -23.105 1.00 74.56 748 GLU A CA 1
ATOM 6108 C C . GLU A 1 748 ? 6.471 -37.918 -22.480 1.00 74.56 748 GLU A C 1
ATOM 6110 O O . GLU A 1 748 ? 5.693 -37.277 -21.773 1.00 74.56 748 GLU A O 1
ATOM 6115 N N . ILE A 1 749 ? 7.649 -37.390 -22.846 1.00 74.62 749 ILE A N 1
ATOM 6116 C CA . ILE A 1 749 ? 8.065 -36.025 -22.459 1.00 74.62 749 ILE A CA 1
ATOM 6117 C C . ILE A 1 749 ? 7.077 -34.971 -22.975 1.00 74.62 749 ILE A C 1
ATOM 6119 O O . ILE A 1 749 ? 6.773 -34.004 -22.275 1.00 74.62 749 ILE A O 1
ATOM 6123 N N . THR A 1 750 ? 6.547 -35.132 -24.190 1.00 74.00 750 THR A N 1
ATOM 6124 C CA . THR A 1 750 ? 5.549 -34.200 -24.738 1.00 74.00 750 THR A CA 1
ATOM 6125 C C . THR A 1 750 ? 4.234 -34.265 -23.958 1.00 74.00 750 THR A C 1
ATOM 6127 O O . THR A 1 750 ? 3.610 -33.225 -23.738 1.00 74.00 750 THR A O 1
ATOM 6130 N N . GLN A 1 751 ? 3.821 -35.447 -23.498 1.00 77.50 751 GLN A N 1
ATOM 6131 C CA . GLN A 1 751 ? 2.666 -35.608 -22.619 1.00 77.50 751 GLN A CA 1
ATOM 6132 C C . GLN A 1 751 ? 2.917 -34.986 -21.239 1.00 77.50 751 GLN A C 1
ATOM 6134 O O . GLN A 1 751 ? 2.123 -34.145 -20.819 1.00 77.50 751 GLN A O 1
ATOM 6139 N N . LEU A 1 752 ? 4.043 -35.295 -20.588 1.00 75.81 752 LEU A N 1
ATOM 6140 C CA . LEU A 1 752 ? 4.427 -34.709 -19.299 1.00 75.81 752 LEU A CA 1
ATOM 6141 C C . LEU A 1 752 ? 4.499 -33.176 -19.368 1.00 75.81 752 LEU A C 1
ATOM 6143 O O . LEU A 1 752 ? 4.004 -32.501 -18.471 1.00 75.81 752 LEU A O 1
ATOM 6147 N N . ARG A 1 753 ? 5.026 -32.599 -20.457 1.00 75.94 753 ARG A N 1
ATOM 6148 C CA . ARG A 1 753 ? 5.033 -31.140 -20.681 1.00 75.94 753 ARG A CA 1
ATOM 6149 C C . ARG A 1 753 ? 3.627 -30.548 -20.849 1.00 75.94 753 ARG A C 1
ATOM 6151 O O . ARG A 1 753 ? 3.385 -29.447 -20.359 1.00 75.94 753 ARG A O 1
ATOM 6158 N N . ARG A 1 754 ? 2.689 -31.247 -21.506 1.00 77.62 754 ARG A N 1
ATOM 6159 C CA . ARG A 1 754 ? 1.275 -30.813 -21.595 1.00 77.62 754 ARG A CA 1
ATOM 6160 C C . ARG A 1 754 ? 0.576 -30.886 -20.242 1.00 77.62 754 ARG A C 1
ATOM 6162 O O . ARG A 1 754 ? -0.182 -29.980 -19.904 1.00 77.62 754 ARG A O 1
ATOM 6169 N N . GLU A 1 755 ? 0.825 -31.945 -19.476 1.00 76.00 755 GLU A N 1
ATOM 6170 C CA . GLU A 1 755 ? 0.290 -32.085 -18.124 1.00 76.00 755 GLU A CA 1
ATOM 6171 C C . GLU A 1 755 ? 0.852 -30.993 -17.213 1.00 76.00 755 GLU A C 1
ATOM 6173 O O . GLU A 1 755 ? 0.071 -30.295 -16.580 1.00 76.00 755 GLU A O 1
ATOM 6178 N N . LEU A 1 756 ? 2.163 -30.747 -17.231 1.00 74.69 756 LEU A N 1
ATOM 6179 C CA . LEU A 1 756 ? 2.819 -29.674 -16.479 1.00 74.69 756 LEU A CA 1
ATOM 6180 C C . LEU A 1 756 ? 2.255 -28.288 -16.839 1.00 74.69 756 LEU A C 1
ATOM 6182 O O . LEU A 1 756 ? 1.921 -27.523 -15.936 1.00 74.69 756 LEU A O 1
ATOM 6186 N N . ALA A 1 757 ? 2.052 -27.989 -18.128 1.00 75.50 757 ALA A N 1
ATOM 6187 C CA . ALA A 1 757 ? 1.403 -26.749 -18.563 1.00 75.50 757 ALA A CA 1
ATOM 6188 C C . ALA A 1 757 ? -0.016 -26.608 -17.978 1.00 75.50 757 ALA A C 1
ATOM 6190 O O . ALA A 1 757 ? -0.307 -25.623 -17.306 1.00 75.50 757 ALA A O 1
ATOM 6191 N N . LYS A 1 758 ? -0.863 -27.637 -18.120 1.00 79.56 758 LYS A N 1
ATOM 6192 C CA . LYS A 1 758 ? -2.222 -27.645 -17.554 1.00 79.56 758 LYS A CA 1
ATOM 6193 C C . LYS A 1 758 ? -2.222 -27.525 -16.022 1.00 79.56 758 LYS A C 1
ATOM 6195 O O . LYS A 1 758 ? -3.051 -26.828 -15.445 1.00 79.56 758 LYS A O 1
ATOM 6200 N N . ARG A 1 759 ? -1.288 -28.204 -15.351 1.00 76.00 759 ARG A N 1
ATOM 6201 C CA . ARG A 1 759 ? -1.094 -28.164 -13.893 1.00 76.00 759 ARG A CA 1
ATOM 6202 C C . ARG A 1 759 ? -0.681 -26.759 -13.423 1.00 76.00 759 ARG A C 1
ATOM 6204 O O . ARG A 1 759 ? -1.156 -26.338 -12.372 1.00 76.00 759 ARG A O 1
ATOM 6211 N N . SER A 1 760 ? 0.125 -26.046 -14.214 1.00 76.00 760 SER A N 1
ATOM 6212 C CA . SER A 1 760 ? 0.555 -24.658 -13.984 1.00 76.00 760 SER A CA 1
ATOM 6213 C C . SER A 1 760 ? -0.569 -23.637 -14.224 1.00 76.00 760 SER A C 1
ATOM 6215 O O . SER A 1 760 ? -0.786 -22.756 -13.393 1.00 76.00 760 SER A O 1
ATOM 6217 N N . ASP A 1 761 ? -1.364 -23.801 -15.287 1.00 78.19 761 ASP A N 1
ATOM 6218 C CA . ASP A 1 761 ? -2.549 -22.964 -15.532 1.00 78.19 761 ASP A CA 1
ATOM 6219 C C . ASP A 1 761 ? -3.583 -23.106 -14.396 1.00 78.19 761 ASP A C 1
ATOM 6221 O O . ASP A 1 761 ? -4.090 -22.110 -13.876 1.00 78.19 761 ASP A O 1
ATOM 6225 N N . GLU A 1 762 ? -3.845 -24.339 -13.940 1.00 78.75 762 GLU A N 1
ATOM 6226 C CA . GLU A 1 762 ? -4.735 -24.601 -12.801 1.00 78.75 762 GLU A CA 1
ATOM 6227 C C . GLU A 1 762 ? -4.185 -24.073 -11.463 1.00 78.75 762 GLU A C 1
ATOM 6229 O O . GLU A 1 762 ? -4.974 -23.677 -10.607 1.00 78.75 762 GLU A O 1
ATOM 6234 N N . LEU A 1 763 ? -2.860 -24.061 -11.252 1.00 77.50 763 LEU A N 1
ATOM 6235 C CA . LEU A 1 763 ? -2.242 -23.404 -10.090 1.00 77.50 763 LEU A CA 1
ATOM 6236 C C . LEU A 1 763 ? -2.563 -21.907 -10.106 1.00 77.50 763 LEU A C 1
ATOM 6238 O O . LEU A 1 763 ? -3.077 -21.380 -9.120 1.00 77.50 763 LEU A O 1
ATOM 6242 N N . LYS A 1 764 ? -2.305 -21.249 -11.238 1.00 78.00 764 LYS A N 1
ATOM 6243 C CA . LYS A 1 764 ? -2.477 -19.806 -11.404 1.00 78.00 764 LYS A CA 1
ATOM 6244 C C . LYS A 1 764 ? -3.917 -19.359 -11.136 1.00 78.00 764 LYS A C 1
ATOM 6246 O O . LYS A 1 764 ? -4.134 -18.400 -10.404 1.00 78.00 764 LYS A O 1
ATOM 6251 N N . GLU A 1 765 ? -4.901 -20.119 -11.620 1.00 81.75 765 GLU A N 1
ATOM 6252 C CA . GLU A 1 765 ? -6.322 -19.887 -11.324 1.00 81.75 765 GLU A CA 1
ATOM 6253 C C . GLU A 1 765 ? -6.628 -19.940 -9.808 1.00 81.75 765 GLU A C 1
ATOM 6255 O O . GLU A 1 765 ? -7.454 -19.174 -9.307 1.00 81.75 765 GLU A O 1
ATOM 6260 N N . LYS A 1 766 ? -5.958 -20.820 -9.044 1.00 77.31 766 LYS A N 1
ATOM 6261 C CA . LYS A 1 766 ? -6.122 -20.890 -7.578 1.00 77.31 766 LYS A CA 1
ATOM 6262 C C . LYS A 1 766 ? -5.343 -19.813 -6.832 1.00 77.31 766 LYS A C 1
ATOM 6264 O O . LYS A 1 766 ? -5.820 -19.369 -5.789 1.00 77.31 766 LYS A O 1
ATOM 6269 N N . GLU A 1 767 ? -4.206 -19.360 -7.350 1.00 75.31 767 GLU A N 1
ATOM 6270 C CA . GLU A 1 767 ? -3.478 -18.211 -6.800 1.00 75.31 767 GLU A CA 1
ATOM 6271 C C . GLU A 1 767 ? -4.256 -16.899 -6.987 1.00 75.31 767 GLU A C 1
ATOM 6273 O O . GLU A 1 767 ? -4.364 -16.117 -6.039 1.00 75.31 767 GLU A O 1
ATOM 6278 N N . ASP A 1 768 ? -4.869 -16.693 -8.156 1.00 78.56 768 ASP A N 1
ATOM 6279 C CA . ASP A 1 768 ? -5.738 -15.543 -8.432 1.00 78.56 768 ASP A CA 1
ATOM 6280 C C . ASP A 1 768 ? -6.976 -15.552 -7.510 1.00 78.56 768 ASP A C 1
ATOM 6282 O O . ASP A 1 768 ? -7.266 -14.552 -6.844 1.00 78.56 768 ASP A O 1
ATOM 6286 N N . ALA A 1 769 ? -7.644 -16.705 -7.357 1.00 76.88 769 ALA A N 1
ATOM 6287 C CA . ALA A 1 769 ? -8.765 -16.865 -6.423 1.00 76.88 769 ALA A CA 1
ATOM 6288 C C . ALA A 1 769 ? -8.364 -16.623 -4.950 1.00 76.88 769 ALA A C 1
ATOM 6290 O O . ALA A 1 769 ? -9.120 -16.017 -4.186 1.00 76.88 769 ALA A O 1
ATOM 6291 N N . LEU A 1 770 ? -7.159 -17.044 -4.541 1.00 76.94 770 LEU A N 1
ATOM 6292 C CA . LEU A 1 770 ? -6.617 -16.776 -3.204 1.00 76.94 770 LEU A CA 1
ATOM 6293 C C . LEU A 1 770 ? -6.363 -15.271 -2.988 1.00 76.94 770 LEU A C 1
ATOM 6295 O O . LEU A 1 770 ? -6.637 -14.750 -1.905 1.00 76.94 770 LEU A O 1
ATOM 6299 N N . GLN A 1 771 ? -5.865 -14.548 -4.000 1.00 76.31 771 GLN A N 1
ATOM 6300 C CA . GLN A 1 771 ? -5.703 -13.090 -3.917 1.00 76.31 771 GLN A CA 1
ATOM 6301 C C . GLN A 1 771 ? -7.044 -12.358 -3.790 1.00 76.31 771 GLN A C 1
ATOM 6303 O O . GLN A 1 771 ? -7.135 -11.365 -3.063 1.00 76.31 771 GLN A O 1
ATOM 6308 N N . GLU A 1 772 ? -8.079 -12.821 -4.489 1.00 77.50 772 GLU A N 1
ATOM 6309 C CA . GLU A 1 772 ? -9.411 -12.217 -4.435 1.00 77.50 772 GLU A CA 1
ATOM 6310 C C . GLU A 1 772 ? -10.082 -12.443 -3.071 1.00 77.50 772 GLU A C 1
ATOM 6312 O O . GLU A 1 772 ? -10.547 -11.483 -2.448 1.00 77.50 772 GLU A O 1
ATOM 6317 N N . LEU A 1 773 ? -10.001 -13.661 -2.522 1.00 76.62 773 LEU A N 1
ATOM 6318 C CA . LEU A 1 773 ? -10.441 -13.953 -1.153 1.00 76.62 773 LEU A CA 1
ATOM 6319 C C . LEU A 1 773 ? -9.685 -13.136 -0.101 1.00 76.62 773 LEU A C 1
ATOM 6321 O O . LEU A 1 773 ? -10.313 -12.595 0.807 1.00 76.62 773 LEU A O 1
ATOM 6325 N N . ARG A 1 774 ? -8.367 -12.950 -0.248 1.00 77.31 774 ARG A N 1
ATOM 6326 C CA . ARG A 1 774 ? -7.582 -12.072 0.641 1.00 77.31 774 ARG A CA 1
ATOM 6327 C C . ARG A 1 774 ? -8.057 -10.624 0.609 1.00 77.31 774 ARG A C 1
ATOM 6329 O O . ARG A 1 774 ? -8.171 -10.010 1.668 1.00 77.31 774 ARG A O 1
ATOM 6336 N N . LYS A 1 775 ? -8.385 -10.081 -0.570 1.00 77.12 775 LYS A N 1
ATOM 6337 C CA . LYS A 1 775 ? -8.973 -8.732 -0.690 1.00 77.12 775 LYS A CA 1
ATOM 6338 C C . LYS A 1 775 ? -10.329 -8.645 0.010 1.00 77.12 775 LYS A C 1
ATOM 6340 O O . LYS A 1 775 ? -10.566 -7.670 0.721 1.00 77.12 775 LYS A O 1
ATOM 6345 N N . HIS A 1 776 ? -11.194 -9.648 -0.149 1.00 74.75 776 HIS A N 1
ATOM 6346 C CA . HIS A 1 776 ? -12.481 -9.703 0.552 1.00 74.75 776 HIS A CA 1
ATOM 6347 C C . HIS A 1 776 ? -12.305 -9.784 2.072 1.00 74.75 776 HIS A C 1
ATOM 6349 O O . HIS A 1 776 ? -12.891 -8.988 2.802 1.00 74.75 776 HIS A O 1
ATOM 6355 N N . LEU A 1 777 ? -11.438 -10.677 2.549 1.00 74.06 777 LEU A N 1
ATOM 6356 C CA . LEU A 1 777 ? -11.145 -10.859 3.967 1.00 74.06 777 LEU A CA 1
ATOM 6357 C C . LEU A 1 777 ? -10.542 -9.593 4.589 1.00 74.06 777 LEU A C 1
ATOM 6359 O O . LEU A 1 777 ? -10.914 -9.219 5.703 1.00 74.06 777 LEU A O 1
ATOM 6363 N N . GLU A 1 778 ? -9.677 -8.882 3.862 1.00 75.38 778 GLU A N 1
ATOM 6364 C CA . GLU A 1 778 ? -9.134 -7.594 4.292 1.00 75.38 778 GLU A CA 1
ATOM 6365 C C . GLU A 1 778 ? -10.208 -6.491 4.318 1.00 75.38 778 GLU A C 1
ATOM 6367 O O . GLU A 1 778 ? -10.271 -5.730 5.283 1.00 75.38 778 GLU A O 1
ATOM 6372 N N . GLN A 1 779 ? -11.097 -6.415 3.321 1.00 74.62 779 GLN A N 1
ATOM 6373 C CA . GLN A 1 779 ? -12.213 -5.459 3.314 1.00 74.62 779 GLN A CA 1
ATOM 6374 C C . GLN A 1 779 ? -13.186 -5.695 4.478 1.00 74.62 779 GLN A C 1
ATOM 6376 O O . GLN A 1 779 ? -13.514 -4.747 5.195 1.00 74.62 779 GLN A O 1
ATOM 6381 N N . THR A 1 780 ? -13.601 -6.942 4.717 1.00 74.75 780 THR A N 1
ATOM 6382 C CA . THR A 1 780 ? -14.494 -7.298 5.830 1.00 74.75 780 THR A CA 1
ATOM 6383 C C . THR A 1 780 ? -13.813 -7.063 7.182 1.00 74.75 780 THR A C 1
ATOM 6385 O O . THR A 1 780 ? -14.408 -6.454 8.071 1.00 74.75 780 THR A O 1
ATOM 6388 N N . SER A 1 781 ? -12.530 -7.423 7.319 1.00 69.56 781 SER A N 1
ATOM 6389 C CA . SER A 1 781 ? -11.748 -7.143 8.536 1.00 69.56 781 SER A CA 1
ATOM 6390 C C . SER A 1 781 ? -11.583 -5.641 8.786 1.00 69.56 781 SER A C 1
ATOM 6392 O O . SER A 1 781 ? -11.643 -5.202 9.933 1.00 69.56 781 SER A O 1
ATOM 6394 N N . ARG A 1 782 ? -11.418 -4.824 7.734 1.00 69.25 782 ARG A N 1
ATOM 6395 C CA . ARG A 1 782 ? -11.388 -3.356 7.842 1.00 69.25 782 ARG A CA 1
ATOM 6396 C C . ARG A 1 782 ? -12.746 -2.795 8.268 1.00 69.25 782 ARG A C 1
ATOM 6398 O O . ARG A 1 782 ? -12.769 -1.917 9.123 1.00 69.25 782 ARG A O 1
ATOM 6405 N N . GLN A 1 783 ? -13.867 -3.300 7.747 1.00 68.00 783 GLN A N 1
ATOM 6406 C CA . GLN A 1 783 ? -15.206 -2.893 8.203 1.00 68.00 783 GLN A CA 1
ATOM 6407 C C . GLN A 1 783 ? -15.437 -3.232 9.685 1.00 68.00 783 GLN A C 1
ATOM 6409 O O . GLN A 1 783 ? -15.922 -2.390 10.445 1.00 68.00 783 GLN A O 1
ATOM 6414 N N . GLU A 1 784 ? -15.031 -4.426 10.123 1.00 65.25 784 GLU A N 1
ATOM 6415 C CA . GLU A 1 784 ? -15.110 -4.836 11.528 1.00 65.25 784 GLU A CA 1
ATOM 6416 C C . GLU A 1 784 ? -14.184 -3.990 12.427 1.00 65.25 784 GLU A C 1
ATOM 6418 O O . GLU A 1 784 ? -14.569 -3.586 13.528 1.00 65.25 784 GLU A O 1
ATOM 6423 N N . ALA A 1 785 ? -12.980 -3.663 11.944 1.00 59.91 785 ALA A N 1
ATOM 6424 C CA . ALA A 1 785 ? -12.029 -2.796 12.635 1.00 59.91 785 ALA A CA 1
ATOM 6425 C C . ALA A 1 785 ? -12.526 -1.346 12.742 1.00 59.91 785 ALA A C 1
ATOM 6427 O O . ALA A 1 785 ? -12.429 -0.771 13.822 1.00 59.91 785 ALA A O 1
ATOM 6428 N N . HIS A 1 786 ? -13.115 -0.775 11.684 1.00 58.41 786 HIS A N 1
ATOM 6429 C CA . HIS A 1 786 ? -13.701 0.568 11.714 1.00 58.41 786 HIS A CA 1
ATOM 6430 C C . HIS A 1 786 ? -14.848 0.656 12.732 1.00 58.41 786 HIS A C 1
ATOM 6432 O O . HIS A 1 786 ? -14.777 1.500 13.628 1.00 58.41 786 HIS A O 1
ATOM 6438 N N . ARG A 1 787 ? -15.810 -0.286 12.709 1.00 56.31 787 ARG A N 1
ATOM 6439 C CA . ARG A 1 787 ? -16.884 -0.373 13.726 1.00 56.31 787 ARG A CA 1
ATOM 6440 C C . ARG A 1 787 ? -16.329 -0.504 15.161 1.00 56.31 787 ARG A C 1
ATOM 6442 O O . ARG A 1 787 ? -16.923 0.008 16.106 1.00 56.31 787 ARG A O 1
ATOM 6449 N N . LYS A 1 788 ? -15.171 -1.155 15.350 1.00 54.72 788 LYS A N 1
ATOM 6450 C CA . LYS A 1 788 ? -14.472 -1.268 16.651 1.00 54.72 788 LYS A CA 1
ATOM 6451 C C . LYS A 1 788 ? -13.581 -0.068 17.009 1.00 54.72 788 LYS A C 1
ATOM 6453 O O . LYS A 1 788 ? -13.191 0.058 18.169 1.00 54.72 788 LYS A O 1
ATOM 6458 N N . GLN A 1 789 ? -13.209 0.777 16.050 1.00 49.53 789 GLN A N 1
ATOM 6459 C CA . GLN A 1 789 ? -12.311 1.919 16.253 1.00 49.53 789 GLN A CA 1
ATOM 6460 C C . GLN A 1 789 ? -13.085 3.211 16.535 1.00 49.53 789 GLN A C 1
ATOM 6462 O O . GLN A 1 789 ? -12.628 4.011 17.353 1.00 49.53 789 GLN A O 1
ATOM 6467 N N . GLU A 1 790 ? -14.274 3.375 15.947 1.00 47.97 790 GLU A N 1
ATOM 6468 C CA . GLU A 1 790 ? -15.206 4.468 16.267 1.00 47.97 790 GLU A CA 1
ATOM 6469 C C . GLU A 1 790 ? -15.572 4.482 17.761 1.00 47.97 790 GLU A C 1
ATOM 6471 O O . GLU A 1 790 ? -15.553 5.538 18.391 1.00 47.97 790 GLU A O 1
ATOM 6476 N N . SER A 1 791 ? -15.766 3.311 18.382 1.00 51.47 791 SER A N 1
ATOM 6477 C CA . SER A 1 791 ? -16.023 3.223 19.828 1.00 51.47 791 SER A CA 1
ATOM 6478 C C . SER A 1 791 ? -14.823 3.611 20.705 1.00 51.47 791 SER A C 1
ATOM 6480 O O . SER A 1 791 ? -15.015 4.054 21.834 1.00 51.47 791 SER A O 1
ATOM 6482 N N . LYS A 1 792 ? -13.584 3.491 20.204 1.00 49.19 792 LYS A N 1
ATOM 6483 C CA . LYS A 1 792 ? -12.357 3.783 20.971 1.00 49.19 792 LYS A CA 1
ATOM 6484 C C . LYS A 1 792 ? -11.886 5.232 20.865 1.00 49.19 792 LYS A C 1
ATOM 6486 O O . LYS A 1 792 ? -11.257 5.723 21.803 1.00 49.19 792 LYS A O 1
ATOM 6491 N N . SER A 1 793 ? -12.153 5.925 19.755 1.00 48.47 793 SER A N 1
ATOM 6492 C CA . SER A 1 793 ? -11.740 7.330 19.609 1.00 48.47 793 SER A CA 1
ATOM 6493 C C . SER A 1 793 ? -12.507 8.251 20.567 1.00 48.47 793 SER A C 1
ATOM 6495 O O . SER A 1 793 ? -11.904 9.167 21.130 1.00 48.47 793 SER A O 1
ATOM 6497 N N . SER A 1 794 ? -13.784 7.947 20.841 1.00 52.19 794 SER A N 1
ATOM 6498 C CA . SER A 1 794 ? -14.587 8.652 21.849 1.00 52.19 794 SER A CA 1
ATOM 6499 C C . SER A 1 794 ? -14.008 8.473 23.264 1.00 52.19 794 SER A C 1
ATOM 6501 O O . SER A 1 794 ? -13.699 9.469 23.926 1.00 52.19 794 SER A O 1
ATOM 6503 N N . SER A 1 795 ? -13.695 7.236 23.688 1.00 52.09 795 SER A N 1
ATOM 6504 C CA . SER A 1 795 ? -13.042 6.963 24.985 1.00 52.09 795 SER A CA 1
ATOM 6505 C C . SER A 1 795 ? -11.719 7.725 25.161 1.00 52.09 795 SER A C 1
ATOM 6507 O O . SER A 1 795 ? -11.487 8.333 26.206 1.00 52.09 795 SER A O 1
ATOM 6509 N N . ILE A 1 796 ? -10.855 7.750 24.138 1.00 62.00 796 ILE A N 1
ATOM 6510 C CA . ILE A 1 796 ? -9.558 8.452 24.197 1.00 62.00 796 ILE A CA 1
ATOM 6511 C C . ILE A 1 796 ? -9.743 9.977 24.293 1.00 62.00 796 ILE A C 1
ATOM 6513 O O . ILE A 1 796 ? -9.035 10.632 25.063 1.00 62.00 796 ILE A O 1
ATOM 6517 N N . SER A 1 797 ? -10.705 10.542 23.555 1.00 61.12 797 SER A N 1
ATOM 6518 C CA . SER A 1 797 ? -11.045 11.972 23.618 1.00 61.12 797 SER A CA 1
ATOM 6519 C C . SER A 1 797 ? -11.499 12.384 25.025 1.00 61.12 797 SER A C 1
ATOM 6521 O O . SER A 1 797 ? -11.026 13.379 25.580 1.00 61.12 797 SER A O 1
ATOM 6523 N N . ILE A 1 798 ? -12.343 11.558 25.651 1.00 65.31 798 ILE A N 1
ATOM 6524 C CA . ILE A 1 798 ? -12.866 11.782 27.002 1.00 65.31 798 ILE A CA 1
ATOM 6525 C C . ILE A 1 798 ? -11.758 11.733 28.055 1.00 65.31 798 ILE A C 1
ATOM 6527 O O . ILE A 1 798 ? -11.651 12.659 28.855 1.00 65.31 798 ILE A O 1
ATOM 6531 N N . PHE A 1 799 ? -10.886 10.718 28.045 1.00 70.12 799 PHE A N 1
ATOM 6532 C CA . PHE A 1 799 ? -9.786 10.653 29.019 1.00 70.12 799 PHE A CA 1
ATOM 6533 C C . PHE A 1 799 ? -8.784 11.807 28.871 1.00 70.12 799 PHE A C 1
ATOM 6535 O O . PHE A 1 799 ? -8.222 12.252 29.871 1.00 70.12 799 PHE A O 1
ATOM 6542 N N . LYS A 1 800 ? -8.597 12.345 27.658 1.00 77.00 800 LYS A N 1
ATOM 6543 C CA . LYS A 1 800 ? -7.793 13.556 27.447 1.00 77.00 800 LYS A CA 1
ATOM 6544 C C . LYS A 1 800 ? -8.459 14.796 28.059 1.00 77.00 800 LYS A C 1
ATOM 6546 O O . LYS A 1 800 ? -7.779 15.564 28.730 1.00 77.00 800 LYS A O 1
ATOM 6551 N N . LYS A 1 801 ? -9.778 14.949 27.896 1.00 75.12 801 LYS A N 1
ATOM 6552 C CA . LYS A 1 801 ? -10.570 16.035 28.504 1.00 75.12 801 LYS A CA 1
ATOM 6553 C C . LYS A 1 801 ? -10.666 15.934 30.036 1.00 75.12 801 LYS A C 1
ATOM 6555 O O . LYS A 1 801 ? -10.672 16.959 30.704 1.00 75.12 801 LYS A O 1
ATOM 6560 N N . ILE A 1 802 ? -10.692 14.724 30.600 1.00 74.88 802 ILE A N 1
ATOM 6561 C CA . ILE A 1 802 ? -10.609 14.486 32.057 1.00 74.88 802 ILE A CA 1
ATOM 6562 C C . ILE A 1 802 ? -9.282 15.021 32.611 1.00 74.88 802 ILE A C 1
ATOM 6564 O O . ILE A 1 802 ? -9.283 15.761 33.589 1.00 74.88 802 ILE A O 1
ATOM 6568 N N . ARG A 1 803 ? -8.166 14.730 31.933 1.00 78.00 803 ARG A N 1
ATOM 6569 C CA . ARG A 1 803 ? -6.835 15.236 32.306 1.00 78.00 803 ARG A CA 1
ATOM 6570 C C . ARG A 1 803 ? -6.720 16.759 32.192 1.00 78.00 803 ARG A C 1
ATOM 6572 O O . ARG A 1 803 ? -6.070 17.405 33.001 1.00 78.00 803 ARG A O 1
ATOM 6579 N N . GLU A 1 804 ? -7.399 17.338 31.208 1.00 78.50 804 GLU A N 1
ATOM 6580 C CA . GLU A 1 804 ? -7.516 18.790 31.043 1.00 78.50 804 GLU A CA 1
ATOM 6581 C C . GLU A 1 804 ? -8.286 19.435 32.213 1.00 78.50 804 GLU A C 1
ATOM 6583 O O . GLU A 1 804 ? -7.937 20.536 32.620 1.00 78.50 804 GLU A O 1
ATOM 6588 N N . ILE A 1 805 ? -9.264 18.744 32.821 1.00 72.75 805 ILE A N 1
ATOM 6589 C CA . ILE A 1 805 ? -9.895 19.190 34.078 1.00 72.75 805 ILE A CA 1
ATOM 6590 C C . ILE A 1 805 ? -8.930 19.088 35.262 1.00 72.75 805 ILE A C 1
ATOM 6592 O O . ILE A 1 805 ? -8.857 20.042 36.030 1.00 72.75 805 ILE A O 1
ATOM 6596 N N . GLU A 1 806 ? -8.181 17.988 35.400 1.00 75.12 806 GLU A N 1
ATOM 6597 C CA . GLU A 1 806 ? -7.151 17.834 36.448 1.00 75.12 806 GLU A CA 1
ATOM 6598 C C . GLU A 1 806 ? -6.175 19.034 36.419 1.00 75.12 806 GLU A C 1
ATOM 6600 O O . GLU A 1 806 ? -6.006 19.728 37.420 1.00 75.12 806 GLU A O 1
ATOM 6605 N N . GLU A 1 807 ? -5.652 19.386 35.239 1.00 79.44 807 GLU A N 1
ATOM 6606 C CA . GLU A 1 807 ? -4.760 20.542 35.047 1.00 79.44 807 GLU A CA 1
ATOM 6607 C C . GLU A 1 807 ? -5.419 21.924 35.235 1.00 79.44 807 GLU A C 1
ATOM 6609 O O . GLU A 1 807 ? -4.708 22.924 35.385 1.00 79.44 807 GLU A O 1
ATOM 6614 N N . LEU A 1 808 ? -6.748 22.029 35.142 1.00 75.19 808 LEU A N 1
ATOM 6615 C CA . LEU A 1 808 ? -7.491 23.278 35.360 1.00 75.19 808 LEU A CA 1
ATOM 6616 C C . LEU A 1 808 ? -7.881 23.465 36.835 1.00 75.19 808 LEU A C 1
ATOM 6618 O O . LEU A 1 808 ? -7.957 24.609 37.289 1.00 75.19 808 LEU A O 1
ATOM 6622 N N . ILE A 1 809 ? -8.060 22.370 37.589 1.00 72.19 809 ILE A N 1
ATOM 6623 C CA . ILE A 1 809 ? -8.234 22.378 39.053 1.00 72.19 809 ILE A CA 1
ATOM 6624 C C . ILE A 1 809 ? -6.987 22.973 39.716 1.00 72.19 809 ILE A C 1
ATOM 6626 O O . ILE A 1 809 ? -7.111 23.923 40.489 1.00 72.19 809 ILE A O 1
ATOM 6630 N N . ASP A 1 810 ? -5.791 22.522 39.326 1.00 73.69 810 ASP A N 1
ATOM 6631 C CA . ASP A 1 810 ? -4.516 23.067 39.826 1.00 73.69 810 ASP A CA 1
ATOM 6632 C C . ASP A 1 810 ? -4.362 24.579 39.562 1.00 73.69 810 ASP A C 1
ATOM 6634 O O . ASP A 1 810 ? -3.731 25.303 40.336 1.00 73.69 810 ASP A O 1
ATOM 6638 N N . LYS A 1 811 ? -4.970 25.080 38.478 1.00 79.12 811 LYS A N 1
ATOM 6639 C CA . LYS A 1 811 ? -4.964 26.502 38.081 1.00 79.12 811 LYS A CA 1
ATOM 6640 C C . LYS A 1 811 ? -6.112 27.315 38.694 1.00 79.12 811 LYS A C 1
ATOM 6642 O O . LYS A 1 811 ? -6.147 28.529 38.503 1.00 79.12 811 LYS A O 1
ATOM 6647 N N . LYS A 1 812 ? -7.039 26.673 39.417 1.00 77.44 812 LYS A N 1
ATOM 6648 C CA . LYS A 1 812 ? -8.271 27.259 39.985 1.00 77.44 812 LYS A CA 1
ATOM 6649 C C . LYS A 1 812 ? -9.176 27.966 38.960 1.00 77.44 812 LYS A C 1
ATOM 6651 O O . LYS A 1 812 ? -9.945 28.859 39.322 1.00 77.44 812 LYS A O 1
ATOM 6656 N N . ASP A 1 813 ? -9.132 27.568 37.685 1.00 75.94 813 ASP A N 1
ATOM 6657 C CA . ASP A 1 813 ? -9.987 28.152 36.638 1.00 75.94 813 ASP A CA 1
ATOM 6658 C C . ASP A 1 813 ? -11.333 27.417 36.541 1.00 75.94 813 ASP A C 1
ATOM 6660 O O . ASP A 1 813 ? -11.637 26.679 35.597 1.00 75.94 813 ASP A O 1
ATOM 6664 N N . TYR A 1 814 ? -12.166 27.627 37.560 1.00 73.69 814 TYR A N 1
ATOM 6665 C CA . TYR A 1 814 ? -13.475 26.984 37.703 1.00 73.69 814 TYR A CA 1
ATOM 6666 C C . TYR A 1 814 ? -14.427 27.222 36.519 1.00 73.69 814 TYR A C 1
ATOM 6668 O O . TYR A 1 814 ? -15.317 26.407 36.262 1.00 73.69 814 TYR A O 1
ATOM 6676 N N . LYS A 1 815 ? -14.225 28.301 35.754 1.00 72.25 815 LYS A N 1
ATOM 6677 C CA . LYS A 1 815 ? -15.066 28.648 34.602 1.00 72.25 815 LYS A CA 1
ATOM 6678 C C . LYS A 1 815 ? -14.747 27.769 33.391 1.00 72.25 815 LYS A C 1
ATOM 6680 O O . LYS A 1 815 ? -15.664 27.329 32.691 1.00 72.25 815 LYS A O 1
ATOM 6685 N N . GLU A 1 816 ? -13.470 27.460 33.182 1.00 74.25 816 GLU A N 1
ATOM 6686 C CA . GLU A 1 816 ? -13.016 26.572 32.110 1.00 74.25 816 GLU A CA 1
ATOM 6687 C C . GLU A 1 816 ? -13.177 25.085 32.482 1.00 74.25 816 GLU A C 1
ATOM 6689 O O . GLU A 1 816 ? -13.524 24.273 31.616 1.00 74.25 816 GLU A O 1
ATOM 6694 N N . ILE A 1 817 ? -13.074 24.735 33.775 1.00 73.94 817 ILE A N 1
ATOM 6695 C CA . ILE A 1 817 ? -13.476 23.414 34.304 1.00 73.94 817 ILE A CA 1
ATOM 6696 C C . ILE A 1 817 ? -14.929 23.113 33.927 1.00 73.94 817 ILE A C 1
ATOM 6698 O O . ILE A 1 817 ? -15.215 22.056 33.365 1.00 73.94 817 ILE A O 1
ATOM 6702 N N . GLN A 1 818 ? -15.854 24.044 34.185 1.00 69.88 818 GLN A N 1
ATOM 6703 C CA . GLN A 1 818 ? -17.283 23.811 33.967 1.00 69.88 818 GLN A CA 1
ATOM 6704 C C . GLN A 1 818 ? -17.631 23.607 32.480 1.00 69.88 818 GLN A C 1
ATOM 6706 O O . GLN A 1 818 ? -18.404 22.704 32.151 1.00 69.88 818 GLN A O 1
ATOM 6711 N N . LYS A 1 819 ? -17.005 24.366 31.565 1.00 73.81 819 LYS A N 1
ATOM 6712 C CA . LYS A 1 819 ? -17.114 24.136 30.109 1.00 73.81 819 LYS A CA 1
ATOM 6713 C C . LYS A 1 819 ? -16.582 22.759 29.704 1.00 73.81 819 LYS A C 1
ATOM 6715 O O . LYS A 1 819 ? -17.214 22.050 28.921 1.00 73.81 819 LYS A O 1
ATOM 6720 N N . THR A 1 820 ? -15.420 22.378 30.231 1.00 76.19 820 THR A N 1
ATOM 6721 C CA . THR A 1 820 ? -14.761 21.106 29.901 1.00 76.19 820 THR A CA 1
ATOM 6722 C C . THR A 1 820 ? -15.566 19.918 30.436 1.00 76.19 820 THR A C 1
ATOM 6724 O O . THR A 1 820 ? -15.723 18.914 29.742 1.00 76.19 820 THR A O 1
ATOM 6727 N N . TYR A 1 821 ? -16.190 20.072 31.606 1.00 72.19 821 TYR A N 1
ATOM 6728 C CA . TYR A 1 821 ? -17.113 19.104 32.197 1.00 72.19 821 TYR A CA 1
ATOM 6729 C C . TYR A 1 821 ? -18.389 18.929 31.358 1.00 72.19 821 TYR A C 1
ATOM 6731 O O . TYR A 1 821 ? -18.799 17.798 31.090 1.00 72.19 821 TYR A O 1
ATOM 6739 N N . GLU A 1 822 ? -19.004 20.015 30.870 1.00 68.81 822 GLU A N 1
ATOM 6740 C CA . GLU A 1 822 ? -20.132 19.913 29.929 1.00 68.81 822 GLU A CA 1
ATOM 6741 C C . GLU A 1 822 ? -19.733 19.235 28.605 1.00 68.81 822 GLU A C 1
ATOM 6743 O O . GLU A 1 822 ? -20.530 18.488 28.032 1.00 68.81 822 GLU A O 1
ATOM 6748 N N . HIS A 1 823 ? -18.493 19.428 28.145 1.00 72.31 823 HIS A N 1
ATOM 6749 C CA . HIS A 1 823 ? -17.961 18.770 26.950 1.00 72.31 823 HIS A CA 1
ATOM 6750 C C . HIS A 1 823 ? -17.768 17.256 27.155 1.00 72.31 823 HIS A C 1
ATOM 6752 O O . HIS A 1 823 ? -18.213 16.463 26.325 1.00 72.31 823 HIS A O 1
ATOM 6758 N N . ILE A 1 824 ? -17.198 16.837 28.293 1.00 73.06 824 ILE A N 1
ATOM 6759 C CA . ILE A 1 824 ? -17.123 15.419 28.694 1.00 73.06 824 ILE A CA 1
ATOM 6760 C C . ILE A 1 824 ? -18.524 14.819 28.791 1.00 73.06 824 ILE A C 1
ATOM 6762 O O . ILE A 1 824 ? -18.759 13.724 28.289 1.00 73.06 824 ILE A O 1
ATOM 6766 N N . ARG A 1 825 ? -19.480 15.543 29.384 1.00 67.50 825 ARG A N 1
ATOM 6767 C CA . ARG A 1 825 ? -20.865 15.082 29.543 1.00 67.50 825 ARG A CA 1
ATOM 6768 C C . ARG A 1 825 ? -21.584 14.860 28.207 1.00 67.50 825 ARG A C 1
ATOM 6770 O O . ARG A 1 825 ? -22.428 13.969 28.143 1.00 67.50 825 ARG A O 1
ATOM 6777 N N . LYS A 1 826 ? -21.259 15.630 27.159 1.00 69.44 826 LYS A N 1
ATOM 6778 C CA . LYS A 1 826 ? -21.725 15.352 25.789 1.00 69.44 826 LYS A CA 1
ATOM 6779 C C . LYS A 1 826 ? -21.133 14.039 25.270 1.00 69.44 826 LYS A C 1
ATOM 6781 O O . LYS A 1 826 ? -21.894 13.130 24.967 1.00 69.44 826 LYS A O 1
ATOM 6786 N N . LEU A 1 827 ? -19.804 13.922 25.248 1.00 66.88 827 LEU A N 1
ATOM 6787 C CA . LEU A 1 827 ? -19.093 12.742 24.731 1.00 66.88 827 LEU A CA 1
ATOM 6788 C C . LEU A 1 827 ? -19.447 11.447 25.496 1.00 66.88 827 LEU A C 1
ATOM 6790 O O . LEU A 1 827 ? -19.508 10.366 24.920 1.00 66.88 827 LEU A O 1
ATOM 6794 N N . TYR A 1 828 ? -19.744 11.548 26.795 1.00 65.00 828 TYR A N 1
ATOM 6795 C CA . TYR A 1 828 ? -20.125 10.422 27.652 1.00 65.00 828 TYR A CA 1
ATOM 6796 C C . TYR A 1 828 ? -21.390 9.681 27.185 1.00 65.00 828 TYR A C 1
ATOM 6798 O O . TYR A 1 828 ? -21.542 8.491 27.472 1.00 65.00 828 TYR A O 1
ATOM 6806 N N . SER A 1 829 ? -22.309 10.342 26.469 1.00 61.41 829 SER A N 1
ATOM 6807 C CA . SER A 1 829 ? -23.532 9.690 25.979 1.00 61.41 829 SER A CA 1
ATOM 6808 C C . SER A 1 829 ? -23.232 8.613 24.923 1.00 61.41 829 SER A C 1
ATOM 6810 O O . SER A 1 829 ? -23.897 7.573 24.914 1.00 61.41 829 SER A O 1
ATOM 6812 N N . GLU A 1 830 ? -22.171 8.805 24.135 1.00 57.50 830 GLU A N 1
ATOM 6813 C CA . GLU A 1 830 ? -21.759 7.985 22.986 1.00 57.50 830 GLU A CA 1
ATOM 6814 C C . GLU A 1 830 ? -20.915 6.752 23.372 1.00 57.50 830 GLU A C 1
ATOM 6816 O O . GLU A 1 830 ? -20.621 5.904 22.531 1.00 57.50 830 GLU A O 1
ATOM 6821 N N . LEU A 1 831 ? -20.526 6.615 24.646 1.00 55.81 831 LEU A N 1
ATOM 6822 C CA . LEU A 1 831 ? -19.664 5.521 25.107 1.00 55.81 831 LEU A CA 1
ATOM 6823 C C . LEU A 1 831 ? -20.371 4.149 25.201 1.00 55.81 831 LEU A C 1
ATOM 6825 O O . LEU A 1 831 ? -21.515 4.076 25.673 1.00 55.81 831 LEU A O 1
ATOM 6829 N N . PRO A 1 832 ? -19.667 3.035 24.907 1.00 58.22 832 PRO A N 1
ATOM 6830 C CA . PRO A 1 832 ? -20.098 1.688 25.280 1.00 58.22 832 PRO A CA 1
ATOM 6831 C C . PRO A 1 832 ? -20.233 1.522 26.802 1.00 58.22 832 PRO A C 1
ATOM 6833 O O . PRO A 1 832 ? -19.472 2.101 27.580 1.00 58.22 832 PRO A O 1
ATOM 6836 N N . GLN A 1 833 ? -21.173 0.685 27.244 1.00 55.25 833 GLN A N 1
ATOM 6837 C CA . GLN A 1 833 ? -21.580 0.605 28.654 1.00 55.25 833 GLN A CA 1
ATOM 6838 C C . GLN A 1 833 ? -20.448 0.204 29.627 1.00 55.25 833 GLN A C 1
ATOM 6840 O O . GLN A 1 833 ? -20.395 0.728 30.735 1.00 55.25 833 GLN A O 1
ATOM 6845 N N . GLY A 1 834 ? -19.496 -0.635 29.199 1.00 54.44 834 GLY A N 1
ATOM 6846 C CA . GLY A 1 834 ? -18.326 -1.013 30.013 1.00 54.44 834 GLY A CA 1
ATOM 6847 C C . GLY A 1 834 ? -17.239 0.069 30.150 1.00 54.44 834 GLY A C 1
ATOM 6848 O O . GLY A 1 834 ? -16.441 0.017 31.085 1.00 54.44 834 GLY A O 1
ATOM 6849 N N . ASP A 1 835 ? -17.211 1.062 29.254 1.00 56.31 835 ASP A N 1
ATOM 6850 C CA . ASP A 1 835 ? -16.325 2.232 29.371 1.00 56.31 835 ASP A CA 1
ATOM 6851 C C . ASP A 1 835 ? -17.015 3.380 30.128 1.00 56.31 835 ASP A C 1
ATOM 6853 O O . ASP A 1 835 ? -16.348 4.116 30.862 1.00 56.31 835 ASP A O 1
ATOM 6857 N N . LYS A 1 836 ? -18.353 3.486 30.034 1.00 68.06 836 LYS A N 1
ATOM 6858 C CA . LYS A 1 836 ? -19.165 4.420 30.837 1.00 68.06 836 LYS A CA 1
ATOM 6859 C C . LYS A 1 836 ? -18.886 4.276 32.333 1.00 68.06 836 LYS A C 1
ATOM 6861 O O . LYS A 1 836 ? -18.679 5.278 33.000 1.00 68.06 836 LYS A O 1
ATOM 6866 N N . GLU A 1 837 ? -18.792 3.056 32.853 1.00 66.62 837 GLU A N 1
ATOM 6867 C CA . GLU A 1 837 ? -18.588 2.802 34.287 1.00 66.62 837 GLU A CA 1
ATOM 6868 C C . GLU A 1 837 ? -17.222 3.312 34.802 1.00 66.62 837 GLU A C 1
ATOM 6870 O O . GLU A 1 837 ? -17.147 3.989 35.828 1.00 66.62 837 GLU A O 1
ATOM 6875 N N . LYS A 1 838 ? -16.142 3.110 34.030 1.00 66.50 838 LYS A N 1
ATOM 6876 C CA . LYS A 1 838 ? -14.797 3.633 34.354 1.00 66.50 838 LYS A CA 1
ATOM 6877 C C . LYS A 1 838 ? -14.714 5.155 34.270 1.00 66.50 838 LYS A C 1
ATOM 6879 O O . LYS A 1 838 ? -14.004 5.780 35.057 1.00 66.50 838 LYS A O 1
ATOM 6884 N N . VAL A 1 839 ? -15.402 5.749 33.295 1.00 67.19 839 VAL A N 1
ATOM 6885 C CA . VAL A 1 839 ? -15.463 7.206 33.144 1.00 67.19 839 VAL A CA 1
ATOM 6886 C C . VAL A 1 839 ? -16.340 7.827 34.234 1.00 67.19 839 VAL A C 1
ATOM 6888 O O . VAL A 1 839 ? -15.964 8.861 34.777 1.00 67.19 839 VAL A O 1
ATOM 6891 N N . TYR A 1 840 ? -17.448 7.183 34.612 1.00 72.25 840 TYR A N 1
ATOM 6892 C CA . TYR A 1 840 ? -18.316 7.625 35.704 1.00 72.25 840 TYR A CA 1
ATOM 6893 C C . TYR A 1 840 ? -17.551 7.724 37.020 1.00 72.25 840 TYR A C 1
ATOM 6895 O O . TYR A 1 840 ? -17.610 8.764 37.669 1.00 72.25 840 TYR A O 1
ATOM 6903 N N . GLN A 1 841 ? -16.781 6.686 37.369 1.00 72.88 841 GLN A N 1
ATOM 6904 C CA . GLN A 1 841 ? -15.981 6.683 38.592 1.00 72.88 841 GLN A CA 1
ATOM 6905 C C . GLN A 1 841 ? -15.025 7.884 38.631 1.00 72.88 841 GLN A C 1
ATOM 6907 O O . GLN A 1 841 ? -15.104 8.692 39.547 1.00 72.88 841 GLN A O 1
ATOM 6912 N N . LYS A 1 842 ? -14.235 8.100 37.570 1.00 69.00 842 LYS A N 1
ATOM 6913 C CA . LYS A 1 842 ? -13.317 9.251 37.483 1.00 69.00 842 LYS A CA 1
ATOM 6914 C C . LYS A 1 842 ? -14.008 10.616 37.494 1.00 69.00 842 LYS A C 1
ATOM 6916 O O . LYS A 1 842 ? -13.456 11.575 38.023 1.00 69.00 842 LYS A O 1
ATOM 6921 N N . VAL A 1 843 ? -15.203 10.724 36.917 1.00 68.56 843 VAL A N 1
ATOM 6922 C CA . VAL A 1 843 ? -16.009 11.955 36.960 1.00 68.56 843 VAL A CA 1
ATOM 6923 C C . VAL A 1 843 ? -16.545 12.221 38.373 1.00 68.56 843 VAL A C 1
ATOM 6925 O O . VAL A 1 843 ? -16.622 13.380 38.776 1.00 68.56 843 VAL A O 1
ATOM 6928 N N . MET A 1 844 ? -16.865 11.176 39.143 1.00 72.81 844 MET A N 1
ATOM 6929 C CA . MET A 1 844 ? -17.254 11.294 40.552 1.00 72.81 844 MET A CA 1
ATOM 6930 C C . MET A 1 844 ? -16.058 11.641 41.447 1.00 72.81 844 MET A C 1
ATOM 6932 O O . MET A 1 844 ? -16.178 12.559 42.254 1.00 72.81 844 MET A O 1
ATOM 6936 N N . ASP A 1 845 ? -14.901 11.004 41.243 1.00 72.38 845 ASP A N 1
ATOM 6937 C CA . ASP A 1 845 ? -13.660 11.316 41.966 1.00 72.38 845 ASP A CA 1
ATOM 6938 C C . ASP A 1 845 ? -13.262 12.798 41.750 1.00 72.38 845 ASP A C 1
ATOM 6940 O O . ASP A 1 845 ? -12.969 13.526 42.700 1.00 72.38 845 ASP A O 1
ATOM 6944 N N . LEU A 1 846 ? -13.345 13.297 40.505 1.00 66.81 846 LEU A N 1
ATOM 6945 C CA . LEU A 1 846 ? -13.134 14.717 40.184 1.00 66.81 846 LEU A CA 1
ATOM 6946 C C . LEU A 1 846 ? -14.174 15.643 40.822 1.00 66.81 846 LEU A C 1
ATOM 6948 O O . LEU A 1 846 ? -13.829 16.739 41.264 1.00 66.81 846 LEU A O 1
ATOM 6952 N N . LYS A 1 847 ? -15.443 15.227 40.877 1.00 69.00 847 LYS A N 1
ATOM 6953 C CA . LYS A 1 847 ? -16.502 16.002 41.531 1.00 69.00 847 LYS A CA 1
ATOM 6954 C C . LYS A 1 847 ? -16.238 16.138 43.033 1.00 69.00 847 LYS A C 1
ATOM 6956 O O . LYS A 1 847 ? -16.408 17.229 43.566 1.00 69.00 847 LYS A O 1
ATOM 6961 N N . GLU A 1 848 ? -15.768 15.077 43.686 1.00 71.88 848 GLU A N 1
ATOM 6962 C CA . GLU A 1 848 ? -15.391 15.097 45.103 1.00 71.88 848 GLU A CA 1
ATOM 6963 C C . GLU A 1 848 ? -14.175 16.009 45.364 1.00 71.88 848 GLU A C 1
ATOM 6965 O O . GLU A 1 848 ? -14.147 16.725 46.364 1.00 71.88 848 GLU A O 1
ATOM 6970 N N . ILE A 1 849 ? -13.197 16.048 44.451 1.00 69.19 849 ILE A N 1
ATOM 6971 C CA . ILE A 1 849 ? -12.051 16.975 44.522 1.00 69.19 849 ILE A CA 1
ATOM 6972 C C . ILE A 1 849 ? -12.500 18.436 44.370 1.00 69.19 849 ILE A C 1
ATOM 6974 O O . ILE A 1 849 ? -12.068 19.288 45.147 1.00 69.19 849 ILE A O 1
ATOM 6978 N N . ILE A 1 850 ? -13.378 18.735 43.406 1.00 62.91 850 ILE A N 1
ATOM 6979 C CA . ILE A 1 850 ? -13.934 20.084 43.196 1.00 62.91 850 ILE A CA 1
ATOM 6980 C C . ILE A 1 850 ? -14.772 20.527 44.408 1.00 62.91 850 ILE A C 1
ATOM 6982 O O . ILE A 1 850 ? -14.630 21.657 44.866 1.00 62.91 850 ILE A O 1
ATOM 6986 N N . GLU A 1 851 ? -15.602 19.645 44.974 1.00 66.75 851 GLU A N 1
ATOM 6987 C CA . GLU A 1 851 ? -16.406 19.965 46.164 1.00 66.75 851 GLU A CA 1
ATOM 6988 C C . GLU A 1 851 ? -15.533 20.202 47.410 1.00 66.75 851 GLU A C 1
ATOM 6990 O O . GLU A 1 851 ? -15.845 21.087 48.196 1.00 66.75 851 GLU A O 1
ATOM 6995 N N . LYS A 1 852 ? -14.392 19.511 47.551 1.00 66.25 852 LYS A N 1
ATOM 6996 C CA . LYS A 1 852 ? -13.419 19.729 48.645 1.00 66.25 852 LYS A CA 1
ATOM 6997 C C . LYS A 1 852 ? -12.480 20.929 48.466 1.00 66.25 852 LYS A C 1
ATOM 6999 O O . LYS A 1 852 ? -11.723 21.225 49.385 1.00 66.25 852 LYS A O 1
ATOM 7004 N N . THR A 1 853 ? -12.459 21.577 47.300 1.00 58.41 853 THR A N 1
ATOM 7005 C CA . THR A 1 853 ? -11.566 22.722 47.000 1.00 58.41 853 THR A CA 1
ATOM 7006 C C . THR A 1 853 ? -12.318 24.037 46.780 1.00 58.41 853 THR A C 1
ATOM 7008 O O . THR A 1 853 ? -11.712 25.052 46.420 1.00 58.41 853 THR A O 1
ATOM 7011 N N . SER A 1 854 ? -13.638 24.014 46.986 1.00 48.28 854 SER A N 1
ATOM 7012 C CA . SER A 1 854 ? -14.537 25.162 46.845 1.00 48.28 854 SER A CA 1
ATOM 7013 C C . SER A 1 854 ? -15.058 25.715 48.186 1.00 48.28 854 SER A C 1
ATOM 7015 O O . SER A 1 854 ? -15.824 26.681 48.153 1.00 48.28 854 SER A O 1
ATOM 7017 N N . ASP A 1 855 ? -14.625 25.124 49.306 1.00 39.28 855 ASP A N 1
ATOM 7018 C CA . ASP A 1 855 ? -14.623 25.696 50.665 1.00 39.28 855 ASP A CA 1
ATOM 7019 C C . ASP A 1 855 ? -13.243 26.333 50.959 1.00 39.28 855 ASP A C 1
ATOM 7021 O O . ASP A 1 855 ? -13.210 27.394 51.624 1.00 39.28 855 ASP A O 1
#

Foldseek 3Di:
DDDDDDDDDDDYDDDDDDDDDDDDPPPPPPVPVVPVVVVVVVVVVVVVVVVVVVVVVVVVVVVVVVVVVVVVVVVVVVVVVVVVVVVVVVVVVVVVVVVVVVVVVVVVVVVVVVVVVVVVVVVVVVVVVVVVVVVVVVVVVVVVVVVVVVVVVVVVVVVVVVVVVVVVVVVVVVVVVVVVVVVVVVVVVVVVVVVVVVVVVVVVVVVVVVVVVVVVVVVVVVVVVVVVVVVVVVVVVVVVVVVVVVVVVVVVVVVVVVVVVVVVVVVVVVVVVVVVVVVVVVVVVVVVVVVVVVVVVVVVVVVVVVVVVVVVVVVVVVVVVVVVVVVVVVVVVVVVVVVVVVVVVPVVVPVPPPPPPPDDDDDDDDDPDDDDDDDDDPDDDDPDCDDDDDDDDDDDDDDDDDDDDPPPVVVVVVVVVVVVVVVVVVVVVVVVVVVVVVVVVVVVVVVVVVVVVVVVVVVVVVVVVVVVVVVVVVVVVVVVVVVVVVVVVVVVVVVVVVVVVVVVVVVVVVVVVVVVVVVVVVVVVVVVVVVVVVVVVVVVVVVVVVVVVVVVVVVVVVVVVVVVVVVVVVVVVVVVVVVVVVVVVVVVVVVVVVVVVVVVVVVVVVVVVVVVDPDDPPVVVVVVVVVVVVVVVVVVVVVVVVVVVVVVVVVVVVVVVVVVVVVVVVVVVVVVVVVVVVVVVVVVVVVVVVLVVLVVVLVVLVVVLVVLVVVLVVLVVVLVVLVVVLVVLVVVLVPDPDPPVVPVSVVVSVVSVVVSVVSVVVSVVSVVVSVVSVVVSVVSVVVVVVVVVVQVVLLVVLVVLLVVLVVVVVVVVVVVNVVSLVVSVVSLVSHDPVSNVVSVVSNVVSVVVVVVSVD

pLDDT: mean 71.85, std 14.58, range [29.05, 92.56]

Radius of gyration: 120.81 Å; chains: 1; bounding box: 210×122×451 Å